Protein AF-0000000080796028 (afdb_homodimer)

pLDDT: mean 97.35, std 2.96, range [77.31, 98.94]

Structure (mmCIF, N/CA/C/O backbone):
data_AF-0000000080796028-model_v1
#
loop_
_entity.id
_entity.type
_entity.pdbx_description
1 polymer 'Acetyl-CoA hydrolase'
#
loop_
_atom_site.group_PDB
_atom_site.id
_atom_site.type_symbol
_atom_site.label_atom_id
_atom_site.label_alt_id
_atom_site.label_comp_id
_atom_site.label_asym_id
_atom_site.label_entity_id
_atom_site.label_seq_id
_atom_site.pdbx_PDB_ins_code
_atom_site.Cartn_x
_atom_site.Cartn_y
_atom_site.Cartn_z
_atom_site.occupancy
_atom_site.B_iso_or_equiv
_atom_site.auth_seq_id
_atom_site.auth_comp_id
_atom_site.auth_asym_id
_atom_site.auth_atom_id
_atom_site.pdbx_PDB_model_num
ATOM 1 N N . MET A 1 1 ? -10.367 47.438 -5.82 1 89.56 1 MET A N 1
ATOM 2 C CA . MET A 1 1 ? -11.484 46.531 -5.688 1 89.56 1 MET A CA 1
ATOM 3 C C . MET A 1 1 ? -11.172 45.438 -4.672 1 89.56 1 MET A C 1
ATOM 5 O O . MET A 1 1 ? -11.781 45.375 -3.604 1 89.56 1 MET A O 1
ATOM 9 N N . TRP A 1 2 ? -9.977 44.906 -4.699 1 95.62 2 TRP A N 1
ATOM 10 C CA . TRP A 1 2 ? -9.695 43.75 -3.824 1 95.62 2 TRP A CA 1
ATOM 11 C C . TRP A 1 2 ? -9.289 44.25 -2.434 1 95.62 2 TRP A C 1
ATOM 13 O O . TRP A 1 2 ? -9.562 43.562 -1.437 1 95.62 2 TRP A O 1
ATOM 23 N N . LYS A 1 3 ? -8.719 45.438 -2.303 1 96.38 3 LYS A N 1
ATOM 24 C CA . LYS A 1 3 ? -8.352 46 -1.014 1 96.38 3 LYS A CA 1
ATOM 25 C C . LYS A 1 3 ? -9.578 46.219 -0.141 1 96.38 3 LYS A C 1
ATOM 27 O O . LYS A 1 3 ? -9.531 46.031 1.074 1 96.38 3 LYS A O 1
ATOM 32 N N . GLU A 1 4 ? -10.555 46.719 -0.744 1 97.12 4 GLU A N 1
ATOM 33 C CA . GLU A 1 4 ? -11.797 46.938 -0.008 1 97.12 4 GLU A CA 1
ATOM 34 C C . GLU A 1 4 ? -12.383 45.625 0.502 1 97.12 4 GLU A C 1
ATOM 36 O O . GLU A 1 4 ? -12.859 45.562 1.638 1 97.12 4 GLU A O 1
ATOM 41 N N . LYS A 1 5 ? -12.406 44.688 -0.349 1 97.81 5 LYS A N 1
ATOM 42 C CA . LYS A 1 5 ? -12.875 43.375 0.064 1 97.81 5 LYS A CA 1
ATOM 43 C C . LYS A 1 5 ? -12.031 42.844 1.217 1 97.81 5 LYS A C 1
ATOM 45 O O . LYS A 1 5 ? -1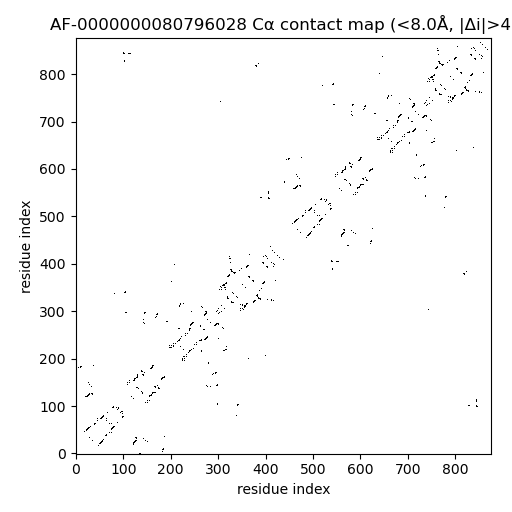2.57 42.219 2.145 1 97.81 5 LYS A O 1
ATOM 50 N N . TYR A 1 6 ? -10.758 42.969 1.102 1 98.38 6 TYR A N 1
ATOM 51 C CA . TYR A 1 6 ? -9.844 42.594 2.174 1 98.38 6 TYR A CA 1
ATOM 52 C C . TYR A 1 6 ? -10.242 43.25 3.49 1 98.38 6 TYR A C 1
ATOM 54 O O . TYR A 1 6 ? -10.344 42.562 4.52 1 98.38 6 TYR A O 1
ATOM 62 N N . LYS A 1 7 ? -10.477 44.531 3.482 1 98.06 7 LYS A N 1
ATOM 63 C CA . LYS A 1 7 ? -10.836 45.312 4.676 1 98.06 7 LYS A CA 1
ATOM 64 C C . LYS A 1 7 ? -12.156 44.812 5.262 1 98.06 7 LYS A C 1
ATOM 66 O O . LYS A 1 7 ? -12.312 44.75 6.484 1 98.06 7 LYS A O 1
ATOM 71 N N . GLN A 1 8 ? -13.008 44.5 4.426 1 98.25 8 GLN A N 1
ATOM 72 C CA . GLN A 1 8 ? -14.32 44.031 4.855 1 98.25 8 GLN A CA 1
ATOM 73 C C . GLN A 1 8 ? -14.219 42.688 5.582 1 98.25 8 GLN A C 1
ATOM 75 O O . GLN A 1 8 ? -15.016 42.406 6.473 1 98.25 8 GLN A O 1
ATOM 80 N N . LYS A 1 9 ? -13.289 41.906 5.203 1 98.56 9 LYS A N 1
ATOM 81 C CA . LYS A 1 9 ? -13.156 40.562 5.734 1 98.56 9 LYS A CA 1
ATOM 82 C C . LYS A 1 9 ? -12.148 40.531 6.875 1 98.56 9 LYS A C 1
ATOM 84 O O . LYS A 1 9 ? -12 39.5 7.543 1 98.56 9 LYS A O 1
ATOM 89 N N . LEU A 1 10 ? -11.422 41.625 7.09 1 98.75 10 LEU A N 1
ATOM 90 C CA . LEU A 1 10 ? -10.367 41.719 8.094 1 98.75 10 LEU A CA 1
ATOM 91 C C . LEU A 1 10 ? -10.953 41.812 9.492 1 98.75 10 LEU A C 1
ATOM 93 O O . LEU A 1 10 ? -11.875 42.594 9.734 1 98.75 10 LEU A O 1
ATOM 97 N N . MET A 1 11 ? -10.508 40.969 10.383 1 98.06 11 MET A N 1
ATOM 98 C CA . MET A 1 11 ? -10.852 41.062 11.797 1 98.06 11 MET A CA 1
ATOM 99 C C . MET A 1 11 ? -9.695 40.594 12.672 1 98.06 11 MET A C 1
ATOM 101 O O . MET A 1 11 ? -8.711 40.031 12.164 1 98.06 11 MET A O 1
ATOM 105 N N . SER A 1 12 ? -9.797 40.812 14.031 1 98.62 12 SER A N 1
ATOM 106 C CA . SER A 1 12 ? -8.773 40.344 14.961 1 98.62 12 SER A CA 1
ATOM 107 C C . SER A 1 12 ? -8.828 38.844 15.109 1 98.62 12 SER A C 1
ATOM 109 O O . SER A 1 12 ? -9.867 38.219 14.875 1 98.62 12 SER A O 1
ATOM 111 N N . ILE A 1 13 ? -7.75 38.25 15.492 1 98.69 13 ILE A N 1
ATOM 112 C CA . ILE A 1 13 ? -7.691 36.812 15.734 1 98.69 13 ILE A CA 1
ATOM 113 C C . ILE A 1 13 ? -8.703 36.438 16.812 1 98.69 13 ILE A C 1
ATOM 115 O O . ILE A 1 13 ? -9.406 35.438 16.672 1 98.69 13 ILE A O 1
ATOM 119 N N . ASP A 1 14 ? -8.812 37.25 17.875 1 98.62 14 ASP A N 1
ATOM 120 C CA . ASP A 1 14 ? -9.75 37 18.969 1 98.62 14 ASP A CA 1
ATOM 121 C C . ASP A 1 14 ? -11.188 36.969 18.453 1 98.62 14 ASP A C 1
ATOM 123 O O . ASP A 1 14 ? -11.945 36.062 18.766 1 98.62 14 ASP A O 1
ATOM 127 N N . ASP A 1 15 ? -11.492 37.969 17.641 1 98.69 15 ASP A N 1
ATOM 128 C CA . ASP A 1 15 ? -12.844 38.031 17.109 1 98.69 15 ASP A CA 1
ATOM 129 C C . ASP A 1 15 ? -13.125 36.844 16.172 1 98.69 15 ASP A C 1
ATOM 131 O O . ASP A 1 15 ? -14.227 36.281 16.172 1 98.69 15 ASP A O 1
ATOM 135 N N . ALA A 1 16 ? -12.164 36.531 15.359 1 98.81 16 ALA A N 1
ATOM 136 C CA . ALA A 1 16 ? -12.312 35.406 14.453 1 98.81 16 ALA A CA 1
ATOM 137 C C . ALA A 1 16 ? -12.578 34.125 15.227 1 98.81 16 ALA A C 1
ATOM 139 O O . ALA A 1 16 ? -13.43 33.312 14.836 1 98.81 16 ALA A O 1
ATOM 140 N N . ILE A 1 17 ? -11.836 33.875 16.312 1 98.88 17 ILE A N 1
ATOM 141 C CA . ILE A 1 17 ? -12.008 32.688 17.141 1 98.88 17 ILE A CA 1
ATOM 142 C C . ILE A 1 17 ? -13.398 32.688 17.766 1 98.88 17 ILE A C 1
ATOM 144 O O . ILE A 1 17 ? -14.102 31.672 17.75 1 98.88 17 ILE A O 1
ATOM 148 N N . LEU A 1 18 ? -13.82 33.812 18.312 1 98.62 18 LEU A N 1
ATOM 149 C CA . LEU A 1 18 ? -15.102 33.938 19 1 98.62 18 LEU A CA 1
ATOM 150 C C . LEU A 1 18 ? -16.266 33.75 18.016 1 98.62 18 LEU A C 1
ATOM 152 O O . LEU A 1 18 ? -17.375 33.438 18.438 1 98.62 18 LEU A O 1
ATOM 156 N N . ASN A 1 19 ? -16.016 33.969 16.719 1 98.38 19 ASN A N 1
ATOM 157 C CA . ASN A 1 19 ? -17.047 33.812 15.703 1 98.38 19 ASN A CA 1
ATOM 158 C C . ASN A 1 19 ? -17.188 32.344 15.273 1 98.38 19 ASN A C 1
ATOM 160 O O . ASN A 1 19 ? -18.125 31.984 14.547 1 98.38 19 ASN A O 1
ATOM 164 N N . LEU A 1 20 ? -16.281 31.469 15.672 1 98.69 20 LEU A N 1
ATOM 165 C CA . LEU A 1 20 ? -16.406 30.062 15.352 1 98.69 20 LEU A CA 1
ATOM 166 C C . LEU A 1 20 ? -17.578 29.438 16.094 1 98.69 20 LEU A C 1
ATOM 168 O O . LEU A 1 20 ? -17.938 29.875 17.188 1 98.69 20 LEU A O 1
ATOM 172 N N . PRO A 1 21 ? -18.125 28.375 15.5 1 98.44 21 PRO A N 1
ATOM 173 C CA . PRO A 1 21 ? -19.172 27.641 16.203 1 98.44 21 PRO A CA 1
ATOM 174 C C . PRO A 1 21 ? -18.672 27 17.5 1 98.44 21 PRO A C 1
ATOM 176 O O . PRO A 1 21 ? -17.484 26.734 17.641 1 98.44 21 PRO A O 1
ATOM 179 N N . LYS A 1 22 ? -19.594 26.734 18.453 1 98.5 22 LYS A N 1
ATOM 180 C CA . LYS A 1 22 ? -19.266 26.156 19.75 1 98.5 22 LYS A CA 1
ATOM 181 C C . LYS A 1 22 ? -18.703 24.75 19.594 1 98.5 22 LYS A C 1
ATOM 183 O O . LYS A 1 22 ? -17.922 24.297 20.438 1 98.5 22 LYS A O 1
ATOM 188 N N . ARG A 1 23 ? -19.156 24.031 18.609 1 98.38 23 ARG A N 1
ATOM 189 C CA . ARG A 1 23 ? -18.594 22.75 18.172 1 98.38 23 ARG A CA 1
ATOM 190 C C . ARG A 1 23 ? -18.016 22.859 16.766 1 98.38 23 ARG A C 1
ATOM 192 O O . ARG A 1 23 ? -18.719 23.188 15.82 1 98.38 23 ARG A O 1
ATOM 199 N N . VAL A 1 24 ? -16.734 22.609 16.656 1 98.75 24 VAL A N 1
ATOM 200 C CA . VAL A 1 24 ? -16.109 22.891 15.367 1 98.75 24 VAL A CA 1
ATOM 201 C C . VAL A 1 24 ? -14.828 22.078 15.219 1 98.75 24 VAL A C 1
ATOM 203 O O . VAL A 1 24 ? -14.195 21.734 16.219 1 98.75 24 VAL A O 1
ATOM 206 N N . SER A 1 25 ? -14.539 21.625 14.031 1 98.88 25 SER A N 1
ATOM 207 C CA . SER A 1 25 ? -13.242 21.078 13.641 1 98.88 25 SER A CA 1
ATOM 208 C C . SER A 1 25 ? -12.438 22.094 12.836 1 98.88 25 SER A C 1
ATOM 210 O O . SER A 1 25 ? -12.906 22.594 11.805 1 98.88 25 SER A O 1
ATOM 212 N N . VAL A 1 26 ? -11.234 22.406 13.273 1 98.94 26 VAL A N 1
ATOM 213 C CA . VAL A 1 26 ? -10.391 23.391 12.609 1 98.94 26 VAL A CA 1
ATOM 214 C C . VAL A 1 26 ? -9.102 22.734 12.125 1 98.94 26 VAL A C 1
ATOM 216 O O . VAL A 1 26 ? -8.32 22.219 12.93 1 98.94 26 VAL A O 1
ATOM 219 N N . VAL A 1 27 ? -8.883 22.703 10.828 1 98.94 27 VAL A N 1
ATOM 220 C CA . VAL A 1 27 ? -7.613 22.25 10.266 1 98.94 27 VAL A CA 1
ATOM 221 C C . VAL A 1 27 ? -6.711 23.453 9.992 1 98.94 27 VAL A C 1
ATOM 223 O O . VAL A 1 27 ? -7.145 24.453 9.414 1 98.94 27 VAL A O 1
ATOM 226 N N . VAL A 1 28 ? -5.504 23.375 10.438 1 98.88 28 VAL A N 1
ATOM 227 C CA . VAL A 1 28 ? -4.574 24.469 10.195 1 98.88 28 VAL A CA 1
ATOM 228 C C . VAL A 1 28 ? -3.525 24.047 9.172 1 98.88 28 VAL A C 1
ATOM 230 O O . VAL A 1 28 ? -3.338 22.859 8.922 1 98.88 28 VAL A O 1
ATOM 233 N N . SER A 1 29 ? -2.826 24.984 8.539 1 98.69 29 SER A N 1
ATOM 234 C CA . SER A 1 29 ? -1.677 24.672 7.703 1 98.69 29 SER A CA 1
ATOM 235 C C . SER A 1 29 ? -0.636 23.859 8.477 1 98.69 29 SER A C 1
ATOM 237 O O . SER A 1 29 ? -0.611 23.891 9.703 1 98.69 29 SER A O 1
ATOM 239 N N . MET A 1 30 ? 0.191 23.156 7.789 1 97.69 30 MET A N 1
ATOM 240 C CA . MET A 1 30 ? 1.017 22.188 8.492 1 97.69 30 MET A CA 1
ATOM 241 C C . MET A 1 30 ? 2.42 22.734 8.734 1 97.69 30 MET A C 1
ATOM 243 O O . MET A 1 30 ? 2.85 23.672 8.055 1 97.69 30 MET A O 1
ATOM 247 N N . ALA A 1 31 ? 3.141 22.078 9.625 1 97.19 31 ALA A N 1
ATOM 248 C CA . ALA A 1 31 ? 4.57 22.234 9.891 1 97.19 31 ALA A CA 1
ATOM 249 C C . ALA A 1 31 ? 4.941 23.703 10.062 1 97.19 31 ALA A C 1
ATOM 251 O O . ALA A 1 31 ? 4.344 24.406 10.883 1 97.19 31 ALA A O 1
ATOM 252 N N . ALA A 1 32 ? 5.922 24.203 9.312 1 97.19 32 ALA A N 1
ATOM 253 C CA . ALA A 1 32 ? 6.43 25.562 9.5 1 97.19 32 ALA A CA 1
ATOM 254 C C . ALA A 1 32 ? 5.395 26.609 9.07 1 97.19 32 ALA A C 1
ATOM 256 O O . ALA A 1 32 ? 5.508 27.781 9.422 1 97.19 32 ALA A O 1
ATOM 257 N N . ALA A 1 33 ? 4.367 26.188 8.375 1 98.31 33 ALA A N 1
ATOM 258 C CA . ALA A 1 33 ? 3.322 27.094 7.922 1 98.31 33 ALA A CA 1
ATOM 259 C C . ALA A 1 33 ? 2.148 27.109 8.898 1 98.31 33 ALA A C 1
ATOM 261 O O . ALA A 1 33 ? 1.139 27.781 8.656 1 98.31 33 ALA A O 1
ATOM 262 N N . GLU A 1 34 ? 2.209 26.375 10.008 1 98.31 34 GLU A N 1
ATOM 263 C CA . GLU A 1 34 ? 1.065 26.266 10.914 1 98.31 34 GLU A CA 1
ATOM 264 C C . GLU A 1 34 ? 0.61 27.641 11.398 1 98.31 34 GLU A C 1
ATOM 266 O O . GLU A 1 34 ? 1.434 28.531 11.633 1 98.31 34 GLU A O 1
ATOM 271 N N . ALA A 1 35 ? -0.654 27.844 11.555 1 98.5 35 ALA A N 1
ATOM 272 C CA . ALA A 1 35 ? -1.252 29.125 11.914 1 98.5 35 ALA A CA 1
ATOM 273 C C . ALA A 1 35 ? -0.96 29.484 13.375 1 98.5 35 ALA A C 1
ATOM 275 O O . ALA A 1 35 ? -1.839 29.375 14.227 1 98.5 35 ALA A O 1
ATOM 276 N N . GLN A 1 36 ? 0.18 30.047 13.594 1 98.56 36 GLN A N 1
ATOM 277 C CA . GLN A 1 36 ? 0.67 30.266 14.945 1 98.56 36 GLN A CA 1
ATOM 278 C C . GLN A 1 36 ? -0.201 31.266 15.695 1 98.56 36 GLN A C 1
ATOM 280 O O . GLN A 1 36 ? -0.373 31.156 16.906 1 98.56 36 GLN A O 1
ATOM 285 N N . GLY A 1 37 ? -0.706 32.312 14.992 1 98.56 37 GLY A N 1
ATOM 286 C CA . GLY A 1 37 ? -1.609 33.25 15.633 1 98.56 37 GLY A CA 1
ATOM 287 C C . GLY A 1 37 ? -2.812 32.562 16.266 1 98.56 37 GLY A C 1
ATOM 288 O O . GLY A 1 37 ? -3.123 32.812 17.438 1 98.56 37 GLY A O 1
ATOM 289 N N . PHE A 1 38 ? -3.475 31.734 15.562 1 98.81 38 PHE A N 1
ATOM 290 C CA . PHE A 1 38 ? -4.605 30.953 16.062 1 98.81 38 PHE A CA 1
ATOM 291 C C . PHE A 1 38 ? -4.168 30.016 17.172 1 98.81 38 PHE A C 1
ATOM 293 O O . PHE A 1 38 ? -4.754 30.016 18.25 1 98.81 38 PHE A O 1
ATOM 300 N N . LEU A 1 39 ? -3.113 29.188 16.891 1 98.81 39 LEU A N 1
ATOM 301 C CA . LEU A 1 39 ? -2.701 28.109 17.781 1 98.81 39 LEU A CA 1
ATOM 302 C C . LEU A 1 39 ? -2.23 28.656 19.125 1 98.81 39 LEU A C 1
ATOM 304 O O . LEU A 1 39 ? -2.42 28.031 20.172 1 98.81 39 LEU A O 1
ATOM 308 N N . LYS A 1 40 ? -1.689 29.891 19.156 1 98.38 40 LYS A N 1
ATOM 309 C CA . LYS A 1 40 ? -1.205 30.516 20.391 1 98.38 40 LYS A CA 1
ATOM 310 C C . LYS A 1 40 ? -2.352 31.141 21.172 1 98.38 40 LYS A C 1
ATOM 312 O O . LYS A 1 40 ? -2.219 31.406 22.375 1 98.38 40 LYS A O 1
ATOM 317 N N . SER A 1 41 ? -3.439 31.359 20.516 1 98.56 41 SER A N 1
ATOM 318 C CA . SER A 1 41 ? -4.473 32.188 21.125 1 98.56 41 SER A CA 1
ATOM 319 C C . SER A 1 41 ? -5.664 31.344 21.562 1 98.56 41 SER A C 1
ATOM 321 O O . SER A 1 41 ? -6.414 31.734 22.469 1 98.56 41 SER A O 1
ATOM 323 N N . ILE A 1 42 ? -5.875 30.219 20.953 1 98.69 42 ILE A N 1
ATOM 324 C CA . ILE A 1 42 ? -7.152 29.516 21.031 1 98.69 42 ILE A CA 1
ATOM 325 C C . ILE A 1 42 ? -7.414 29.078 22.469 1 98.69 42 ILE A C 1
ATOM 327 O O . ILE A 1 42 ? -8.57 29 22.906 1 98.69 42 ILE A O 1
ATOM 331 N N . HIS A 1 43 ? -6.359 28.797 23.266 1 98.5 43 HIS A N 1
ATOM 332 C CA . HIS A 1 43 ? -6.535 28.328 24.625 1 98.5 43 HIS A CA 1
ATOM 333 C C . HIS A 1 43 ? -7.258 29.359 25.484 1 98.5 43 HIS A C 1
ATOM 335 O O . HIS A 1 43 ? -7.945 29 26.438 1 98.5 43 HIS A O 1
ATOM 341 N N . LYS A 1 44 ? -7.164 30.625 25.125 1 98.31 44 LYS A N 1
ATOM 342 C CA . LYS A 1 44 ? -7.766 31.719 25.891 1 98.31 44 LYS A CA 1
ATOM 343 C C . LYS A 1 44 ? -9.289 31.672 25.797 1 98.31 44 LYS A C 1
ATOM 345 O O . LYS A 1 44 ? -9.977 32.312 26.578 1 98.31 44 LYS A O 1
ATOM 350 N N . PHE A 1 45 ? -9.797 30.922 24.922 1 98.56 45 PHE A N 1
ATOM 351 C CA . PHE A 1 45 ? -11.227 30.984 24.656 1 98.56 45 PHE A CA 1
ATOM 352 C C . PHE A 1 45 ? -11.891 29.656 24.953 1 98.56 45 PHE A C 1
ATOM 354 O O . PHE A 1 45 ? -12.859 29.266 24.297 1 98.56 45 PHE A O 1
ATOM 361 N N . LYS A 1 46 ? -11.344 28.906 25.859 1 98.25 46 LYS A N 1
ATOM 362 C CA . LYS A 1 46 ? -11.883 27.625 26.266 1 98.25 46 LYS A CA 1
ATOM 363 C C . LYS A 1 46 ? -13.375 27.719 26.547 1 98.25 46 LYS A C 1
ATOM 365 O O . LYS A 1 46 ? -14.148 26.828 26.156 1 98.25 46 LYS A O 1
ATOM 370 N N . ASP A 1 47 ? -13.82 28.797 27.172 1 98.12 47 ASP A N 1
ATOM 371 C CA . ASP A 1 47 ? -15.203 28.922 27.625 1 98.12 47 ASP A CA 1
ATOM 372 C C . ASP A 1 47 ? -16.141 29.172 26.453 1 98.12 47 ASP A C 1
ATOM 374 O O . ASP A 1 47 ? -17.359 29.016 26.594 1 98.12 47 ASP A O 1
ATOM 378 N N . HIS A 1 48 ? -15.633 29.531 25.359 1 98.44 48 HIS A N 1
ATOM 379 C CA . HIS A 1 48 ? -16.453 29.734 24.172 1 98.44 48 HIS A CA 1
ATOM 380 C C . HIS A 1 48 ? -16.906 28.406 23.562 1 98.44 48 HIS A C 1
ATOM 382 O O . HIS A 1 48 ? -18 28.328 23 1 98.44 48 HIS A O 1
ATOM 388 N N . PHE A 1 49 ? -16.109 27.422 23.719 1 98.62 49 PHE A N 1
ATOM 389 C CA . PHE A 1 49 ? -16.328 26.172 22.969 1 98.62 49 PHE A CA 1
ATOM 390 C C . PHE A 1 49 ? -16.969 25.125 23.859 1 98.62 49 PHE A C 1
ATOM 392 O O . PHE A 1 49 ? -16.625 25 25.047 1 98.62 49 PHE A O 1
ATOM 399 N N . GLU A 1 50 ? -17.938 24.438 23.359 1 98.38 50 GLU A N 1
ATOM 400 C CA . GLU A 1 50 ? -18.359 23.172 23.938 1 98.38 50 GLU A CA 1
ATOM 401 C C . GLU A 1 50 ? -17.344 22.062 23.625 1 98.38 50 GLU A C 1
ATOM 403 O O . GLU A 1 50 ? -17 21.266 24.484 1 98.38 50 GLU A O 1
ATOM 408 N N . LYS A 1 51 ? -16.891 22.062 22.375 1 98.06 51 LYS A N 1
ATOM 409 C CA . LYS A 1 51 ? -15.859 21.141 21.906 1 98.06 51 LYS A CA 1
ATOM 410 C C . LYS A 1 51 ? -15.164 21.703 20.656 1 98.06 51 LYS A C 1
ATOM 412 O O . LYS A 1 51 ? -15.82 22.172 19.734 1 98.06 51 LYS A O 1
ATOM 417 N N . ILE A 1 52 ? -13.906 21.672 20.641 1 98.75 52 ILE A N 1
ATOM 418 C CA . ILE A 1 52 ? -13.148 22.094 19.469 1 98.75 52 ILE A CA 1
ATOM 419 C C . ILE A 1 52 ? -12.078 21.047 19.156 1 98.75 52 ILE A C 1
ATOM 421 O O . ILE A 1 52 ? -11.312 20.656 20.031 1 98.75 52 ILE A O 1
ATOM 425 N N . LYS A 1 53 ? -12.164 20.594 18.031 1 98.62 53 LYS A N 1
ATOM 426 C CA . LYS A 1 53 ? -11.148 19.688 17.484 1 98.62 53 LYS A CA 1
ATOM 427 C C . LYS A 1 53 ? -10.203 20.438 16.547 1 98.62 53 LYS A C 1
ATOM 429 O O . LYS A 1 53 ? -10.625 20.969 15.516 1 98.62 53 LYS A O 1
ATOM 434 N N . VAL A 1 54 ? -8.945 20.406 16.891 1 98.94 54 VAL A N 1
ATOM 435 C CA . VAL A 1 54 ? -7.914 21 16.047 1 98.94 54 VAL A CA 1
ATOM 436 C C . VAL A 1 54 ? -7.137 19.891 15.328 1 98.94 54 VAL A C 1
ATOM 438 O O . VAL A 1 54 ? -6.734 18.906 15.953 1 98.94 54 VAL A O 1
ATOM 441 N N . ILE A 1 55 ? -6.98 20 14.039 1 98.88 55 ILE A N 1
ATOM 442 C CA . ILE A 1 55 ? -6.273 19.016 13.227 1 98.88 55 ILE A CA 1
ATOM 443 C C . ILE A 1 55 ? -4.988 19.641 12.68 1 98.88 55 ILE A C 1
ATOM 445 O O . ILE A 1 55 ? -5.016 20.703 12.055 1 98.88 55 ILE A O 1
ATOM 449 N N . THR A 1 56 ? -3.9 19.016 12.977 1 98.69 56 THR A N 1
ATOM 450 C CA . THR A 1 56 ? -2.586 19.516 12.602 1 98.69 56 THR A CA 1
ATOM 451 C C . THR A 1 56 ? -1.735 18.406 11.984 1 98.69 56 THR A C 1
ATOM 453 O O . THR A 1 56 ? -2.186 17.266 11.867 1 98.69 56 THR A O 1
ATOM 456 N N . CYS A 1 57 ? -0.563 18.75 11.516 1 98.5 57 CYS A N 1
ATOM 457 C CA . CYS A 1 57 ? 0.442 17.844 10.984 1 98.5 57 CYS A CA 1
ATOM 458 C C . CYS A 1 57 ? 1.849 18.359 11.242 1 98.5 57 CYS A C 1
ATOM 460 O O . CYS A 1 57 ? 2.219 19.438 10.75 1 98.5 57 CYS A O 1
ATOM 462 N N . LEU A 1 58 ? 2.631 17.641 12.062 1 97.5 58 LEU A N 1
ATOM 463 C CA . LEU A 1 58 ? 4.023 18 12.32 1 97.5 58 LEU A CA 1
ATOM 464 C C . LEU A 1 58 ? 4.121 19.375 12.961 1 97.5 58 LEU A C 1
ATOM 466 O O . LEU A 1 58 ? 4.742 20.281 12.414 1 97.5 58 LEU A O 1
ATOM 470 N N . ASP A 1 59 ? 3.611 19.453 14.164 1 97.69 59 ASP A N 1
ATOM 471 C CA . ASP A 1 59 ? 3.58 20.719 14.898 1 97.69 59 ASP A CA 1
ATOM 472 C C . ASP A 1 59 ? 4.992 21.188 15.242 1 97.69 59 ASP A C 1
ATOM 474 O O . ASP A 1 59 ? 5.82 20.406 15.703 1 97.69 59 ASP A O 1
ATOM 478 N N . THR A 1 60 ? 5.223 22.453 15.039 1 96.5 60 THR A N 1
ATOM 479 C CA . THR A 1 60 ? 6.531 23.016 15.344 1 96.5 60 THR A CA 1
ATOM 480 C C . THR A 1 60 ? 6.508 23.75 16.672 1 96.5 60 THR A C 1
ATOM 482 O O . THR A 1 60 ? 7.531 23.859 17.359 1 96.5 60 THR A O 1
ATOM 485 N N . GLY A 1 61 ? 5.395 24.25 17.047 1 96.88 61 GLY A N 1
ATOM 486 C CA . GLY A 1 61 ? 5.301 25.047 18.25 1 96.88 61 GLY A CA 1
ATOM 487 C C . GLY A 1 61 ? 4.754 24.281 19.438 1 96.88 61 GLY A C 1
ATOM 488 O O . GLY A 1 61 ? 4.137 23.219 19.266 1 96.88 61 GLY A O 1
ATOM 489 N N . TYR A 1 62 ? 5.141 24.797 20.625 1 97.94 62 TYR A N 1
ATOM 490 C CA . TYR A 1 62 ? 4.562 24.328 21.891 1 97.94 62 TYR A CA 1
ATOM 491 C C . TYR A 1 62 ? 3.361 25.188 22.281 1 97.94 62 TYR A C 1
ATOM 493 O O . TYR A 1 62 ? 3.512 26.344 22.656 1 97.94 62 TYR A O 1
ATOM 501 N N . TYR A 1 63 ? 2.152 24.656 22.203 1 98.5 63 TYR A N 1
ATOM 502 C CA . TYR A 1 63 ? 0.947 25.453 22.391 1 98.5 63 TYR A CA 1
ATOM 503 C C . TYR A 1 63 ? 0.193 25.016 23.641 1 98.5 63 TYR A C 1
ATOM 505 O O . TYR A 1 63 ? 0.078 23.812 23.906 1 98.5 63 TYR A O 1
ATOM 513 N N . GLU A 1 64 ? -0.371 25.906 24.312 1 98.19 64 GLU A N 1
ATOM 514 C CA . GLU A 1 64 ? -0.976 25.703 25.625 1 98.19 64 GLU A CA 1
ATOM 515 C C . GLU A 1 64 ? -2.168 24.766 25.531 1 98.19 64 GLU A C 1
ATOM 517 O O . GLU A 1 64 ? -2.367 23.922 26.422 1 98.19 64 GLU A O 1
ATOM 522 N N . PHE A 1 65 ? -2.953 24.797 24.484 1 98.25 65 PHE A N 1
ATOM 523 C CA . PHE A 1 65 ? -4.234 24.109 24.438 1 98.25 65 PHE A CA 1
ATOM 524 C C . PHE A 1 65 ? -4.035 22.594 24.453 1 98.25 65 PHE A C 1
ATOM 526 O O . PHE A 1 65 ? -4.934 21.844 24.859 1 98.25 65 PHE A O 1
ATOM 533 N N . PHE A 1 66 ? -2.801 22.109 24.047 1 98.56 66 PHE A N 1
ATOM 534 C CA . PHE A 1 66 ? -2.633 20.672 24.094 1 98.56 66 PHE A CA 1
ATOM 535 C C . PHE A 1 66 ? -1.477 20.281 25 1 98.56 66 PHE A C 1
ATOM 537 O O . PHE A 1 66 ? -1.038 19.125 25 1 98.56 66 PHE A O 1
ATOM 544 N N . LEU A 1 67 ? -0.877 21.25 25.734 1 98.31 67 LEU A N 1
ATOM 545 C CA . LEU A 1 67 ? 0.216 20.953 26.656 1 98.31 67 LEU A CA 1
ATOM 546 C C . LEU A 1 67 ? -0.226 21.156 28.094 1 98.31 67 LEU A C 1
ATOM 548 O O . LEU A 1 67 ? 0.56 20.938 29.031 1 98.31 67 LEU A O 1
ATOM 552 N N . ASN A 1 68 ? -1.459 21.578 28.297 1 98.06 68 ASN A N 1
ATOM 553 C CA . ASN A 1 68 ? -2.004 21.797 29.625 1 98.06 68 ASN A CA 1
ATOM 554 C C . ASN A 1 68 ? -3.246 20.953 29.891 1 98.06 68 ASN A C 1
ATOM 556 O O . ASN A 1 68 ? -4.203 21 29.109 1 98.06 68 ASN A O 1
ATOM 560 N N . LYS A 1 69 ? -3.285 20.25 30.969 1 97.31 69 LYS A N 1
ATOM 561 C CA . LYS A 1 69 ? -4.34 19.297 31.344 1 97.31 69 LYS A CA 1
ATOM 562 C C . LYS A 1 69 ? -5.684 20.016 31.484 1 97.31 69 LYS A C 1
ATOM 564 O O . LYS A 1 69 ? -6.734 19.391 31.312 1 97.31 69 LYS A O 1
ATOM 569 N N . GLU A 1 70 ? -5.648 21.25 31.812 1 97.25 70 GLU A N 1
ATOM 570 C CA . GLU A 1 70 ? -6.867 22.016 32.031 1 97.25 70 GLU A CA 1
ATOM 571 C C . GLU A 1 70 ? -7.754 22.031 30.797 1 97.25 70 GLU A C 1
ATOM 573 O O . GLU A 1 70 ? -8.953 22.281 30.891 1 97.25 70 GLU A O 1
ATOM 578 N N . TYR A 1 71 ? -7.18 21.734 29.672 1 98.06 71 TYR A N 1
ATOM 579 C CA . TYR A 1 71 ? -7.926 21.891 28.438 1 98.06 71 TYR A CA 1
ATOM 580 C C . TYR A 1 71 ? -8.5 20.562 27.969 1 98.06 71 TYR A C 1
ATOM 582 O O . TYR A 1 71 ? -9.234 20.516 26.984 1 98.06 71 TYR A O 1
ATOM 590 N N . GLU A 1 72 ? -8.188 19.484 28.656 1 96.81 72 GLU A N 1
ATOM 591 C CA . GLU A 1 72 ? -8.812 18.188 28.375 1 96.81 72 GLU A CA 1
ATOM 592 C C . GLU A 1 72 ? -10.336 18.281 28.438 1 96.81 72 GLU A C 1
ATOM 594 O O . GLU A 1 72 ? -10.883 18.984 29.297 1 96.81 72 GLU A O 1
ATOM 599 N N . GLY A 1 73 ? -11 17.594 27.578 1 95.75 73 GLY A N 1
ATOM 600 C CA . GLY A 1 73 ? -12.453 17.594 27.562 1 95.75 73 GLY A CA 1
ATOM 601 C C . GLY A 1 73 ? -13.055 18.578 26.578 1 95.75 73 GLY A C 1
ATOM 602 O O . GLY A 1 73 ? -14.047 18.266 25.922 1 95.75 73 GLY A O 1
ATOM 603 N N . THR A 1 74 ? -12.461 19.75 26.484 1 97.94 74 THR A N 1
ATOM 604 C CA . THR A 1 74 ? -12.953 20.766 25.562 1 97.94 74 THR A CA 1
ATOM 605 C C . THR A 1 74 ? -12.172 20.734 24.25 1 97.94 74 THR A C 1
ATOM 607 O O . THR A 1 74 ? -12.75 20.859 23.172 1 97.94 74 THR A O 1
ATOM 610 N N . PHE A 1 75 ? -10.867 20.625 24.375 1 98.44 75 PHE A N 1
ATOM 611 C CA . PHE A 1 75 ? -9.992 20.625 23.219 1 98.44 75 PHE A CA 1
ATOM 612 C C . PHE A 1 75 ? -9.586 19.203 22.859 1 98.44 75 PHE A C 1
ATOM 614 O O . PHE A 1 75 ? -9.336 18.375 23.734 1 98.44 75 PHE A O 1
ATOM 621 N N . GLU A 1 76 ? -9.547 18.953 21.609 1 98.06 76 GLU A N 1
ATOM 622 C CA . GLU A 1 76 ? -8.898 17.781 21.031 1 98.06 76 GLU A CA 1
ATOM 623 C C . GLU A 1 76 ? -7.887 18.172 19.953 1 98.06 76 GLU A C 1
ATOM 625 O O . GLU A 1 76 ? -8.102 19.141 19.219 1 98.06 76 GLU A O 1
ATOM 630 N N . LEU A 1 77 ? -6.828 17.469 19.984 1 98.75 77 LEU A N 1
ATOM 631 C CA . LEU A 1 77 ? -5.859 17.609 18.906 1 98.75 77 LEU A CA 1
ATOM 632 C C . LEU A 1 77 ? -5.727 16.297 18.125 1 98.75 77 LEU A C 1
ATOM 634 O O . LEU A 1 77 ? -5.312 15.281 18.672 1 98.75 77 LEU A O 1
ATOM 638 N N . HIS A 1 78 ? -6.152 16.266 16.891 1 98.69 78 HIS A N 1
ATOM 639 C CA . HIS A 1 78 ? -5.867 15.188 15.953 1 98.69 78 HIS A CA 1
ATOM 640 C C . HIS A 1 78 ? -4.703 15.555 15.039 1 98.69 78 HIS A C 1
ATOM 642 O O . HIS A 1 78 ? -4.668 16.656 14.477 1 98.69 78 HIS A O 1
ATOM 648 N N . THR A 1 79 ? -3.721 14.648 14.922 1 98.75 79 THR A N 1
ATOM 649 C CA . THR A 1 79 ? -2.57 15 14.094 1 98.75 79 THR A CA 1
ATOM 650 C C . THR A 1 79 ? -2.178 13.844 13.188 1 98.75 79 THR A C 1
ATOM 652 O O . THR A 1 79 ? -2.271 12.68 13.578 1 98.75 79 THR A O 1
ATOM 655 N N . TRP A 1 80 ? -1.746 14.18 11.922 1 98.69 80 TRP A N 1
ATOM 656 C CA . TRP A 1 80 ? -1.317 13.188 10.945 1 98.69 80 TRP A CA 1
ATOM 657 C C . TRP A 1 80 ? 0.131 12.773 11.188 1 98.69 80 TRP A C 1
ATOM 659 O O . TRP A 1 80 ? 0.594 11.766 10.648 1 98.69 80 TRP A O 1
ATOM 669 N N . PHE A 1 81 ? 0.836 13.539 11.961 1 98.44 81 PHE A N 1
ATOM 670 C CA . PHE A 1 81 ? 2.262 13.297 12.156 1 98.44 81 PHE A CA 1
ATOM 671 C C . PHE A 1 81 ? 2.736 13.875 13.477 1 98.44 81 PHE A C 1
ATOM 673 O O . PHE A 1 81 ? 2.576 15.07 13.734 1 98.44 81 PHE A O 1
ATOM 680 N N . TYR A 1 82 ? 3.359 13.078 14.344 1 98.12 82 TYR A N 1
ATOM 681 C CA . TYR A 1 82 ? 3.861 13.523 15.641 1 98.12 82 TYR A CA 1
ATOM 682 C C . TYR A 1 82 ? 5.16 14.305 15.484 1 98.12 82 TYR A C 1
ATOM 684 O O . TYR A 1 82 ? 5.953 14.031 14.578 1 98.12 82 TYR A O 1
ATOM 692 N N . SER A 1 83 ? 5.309 15.242 16.266 1 97.06 83 SER A N 1
ATOM 693 C CA . SER A 1 83 ? 6.543 15.992 16.469 1 97.06 83 SER A CA 1
ATOM 694 C C . SER A 1 83 ? 6.91 16.062 17.938 1 97.06 83 SER A C 1
ATOM 696 O O . SER A 1 83 ? 6.316 15.375 18.781 1 97.06 83 SER A O 1
ATOM 698 N N . ASP A 1 84 ? 7.957 16.859 18.234 1 96.81 84 ASP A N 1
ATOM 699 C CA . ASP A 1 84 ? 8.453 16.969 19.609 1 96.81 84 ASP A CA 1
ATOM 700 C C . ASP A 1 84 ? 7.363 17.453 20.547 1 96.81 84 ASP A C 1
ATOM 702 O O . ASP A 1 84 ? 7.113 16.844 21.594 1 96.81 84 ASP A O 1
ATOM 706 N N . PRO A 1 85 ? 6.633 18.484 20.281 1 98.12 85 PRO A N 1
ATOM 707 C CA . PRO A 1 85 ? 5.609 18.969 21.203 1 98.12 85 PRO A CA 1
ATOM 708 C C . PRO A 1 85 ? 4.461 17.984 21.391 1 98.12 85 PRO A C 1
ATOM 710 O O . PRO A 1 85 ? 3.93 17.844 22.5 1 98.12 85 PRO A O 1
ATOM 713 N N . THR A 1 86 ? 4.102 17.297 20.344 1 98.25 86 THR A N 1
ATOM 714 C CA . THR A 1 86 ? 2.986 16.359 20.453 1 98.25 86 THR A CA 1
ATOM 715 C C . THR A 1 86 ? 3.406 15.109 21.219 1 98.25 86 THR A C 1
ATOM 717 O O . THR A 1 86 ? 2.609 14.531 21.969 1 98.25 86 THR A O 1
ATOM 720 N N . ARG A 1 87 ? 4.664 14.648 21.031 1 98.06 87 ARG A N 1
ATOM 721 C CA . ARG A 1 87 ? 5.16 13.531 21.828 1 98.06 87 ARG A CA 1
ATOM 722 C C . ARG A 1 87 ? 5.195 13.898 23.312 1 98.06 87 ARG A C 1
ATOM 724 O O . ARG A 1 87 ? 4.883 13.07 24.172 1 98.06 87 ARG A O 1
ATOM 731 N N . LYS A 1 88 ? 5.625 15.125 23.578 1 98 88 LYS A N 1
ATOM 732 C CA . LYS A 1 88 ? 5.602 15.586 24.969 1 98 88 LYS A CA 1
ATOM 733 C C . LYS A 1 88 ? 4.195 15.5 25.547 1 98 88 LYS A C 1
ATOM 735 O O . LYS A 1 88 ? 4 14.969 26.641 1 98 88 LYS A O 1
ATOM 740 N N . SER A 1 89 ? 3.229 16 24.812 1 98 89 SER A N 1
ATOM 741 C CA . SER A 1 89 ? 1.836 16 25.25 1 98 89 SER A CA 1
ATOM 742 C C . SER A 1 89 ? 1.34 14.594 25.531 1 98 89 SER A C 1
ATOM 744 O O . SER A 1 89 ? 0.846 14.305 26.625 1 98 89 SER A O 1
ATOM 746 N N . LYS A 1 90 ? 1.573 13.695 24.594 1 97.25 90 LYS A N 1
ATOM 747 C CA . LYS A 1 90 ? 0.986 12.352 24.625 1 97.25 90 LYS A CA 1
ATOM 748 C C . LYS A 1 90 ? 1.761 11.438 25.562 1 97.25 90 LYS A C 1
ATOM 750 O O . LYS A 1 90 ? 1.164 10.695 26.344 1 97.25 90 LYS A O 1
ATOM 755 N N . HIS A 1 91 ? 3.084 11.461 25.5 1 96.38 91 HIS A N 1
ATOM 756 C CA . HIS A 1 91 ? 3.871 10.406 26.125 1 96.38 91 HIS A CA 1
ATOM 757 C C . HIS A 1 91 ? 4.488 10.898 27.438 1 96.38 91 HIS A C 1
ATOM 759 O O . HIS A 1 91 ? 4.641 10.125 28.375 1 96.38 91 HIS A O 1
ATOM 765 N N . GLU A 1 92 ? 4.902 12.102 27.484 1 96.06 92 GLU A N 1
ATOM 766 C CA . GLU A 1 92 ? 5.523 12.625 28.703 1 96.06 92 GLU A CA 1
ATOM 767 C C . GLU A 1 92 ? 4.473 13.141 29.688 1 96.06 92 GLU A C 1
ATOM 769 O O . GLU A 1 92 ? 4.445 12.727 30.844 1 96.06 92 GLU A O 1
ATOM 774 N N . ASP A 1 93 ? 3.6 13.992 29.172 1 96.38 93 ASP A N 1
ATOM 775 C CA . ASP A 1 93 ? 2.588 14.602 30.031 1 96.38 93 ASP A CA 1
ATOM 776 C C . ASP A 1 93 ? 1.356 13.703 30.141 1 96.38 93 ASP A C 1
ATOM 778 O O . ASP A 1 93 ? 0.514 13.914 31.016 1 96.38 93 ASP A O 1
ATOM 782 N N . LYS A 1 94 ? 1.263 12.703 29.297 1 95.5 94 LYS A N 1
ATOM 783 C CA . LYS A 1 94 ? 0.197 11.703 29.312 1 95.5 94 LYS A CA 1
ATOM 784 C C . LYS A 1 94 ? -1.177 12.367 29.266 1 95.5 94 LYS A C 1
ATOM 786 O O . LYS A 1 94 ? -2.086 11.977 30 1 95.5 94 LYS A O 1
ATOM 791 N N . LEU A 1 95 ? -1.255 13.461 28.516 1 96.5 95 LEU A N 1
ATOM 792 C CA . LEU A 1 95 ? -2.535 14.133 28.328 1 96.5 95 LEU A CA 1
ATOM 793 C C . LEU A 1 95 ? -3.439 13.344 27.391 1 96.5 95 LEU A C 1
ATOM 795 O O . LEU A 1 95 ? -2.957 12.648 26.5 1 96.5 95 LEU A O 1
ATOM 799 N N . LYS A 1 96 ? -4.777 13.461 27.578 1 94.69 96 LYS A N 1
ATOM 800 C CA . LYS A 1 96 ? -5.762 12.75 26.766 1 94.69 96 LYS A CA 1
ATOM 801 C C . LYS A 1 96 ? -6.297 13.641 25.656 1 94.69 96 LYS A C 1
ATOM 803 O O . LYS A 1 96 ? -7.391 13.406 25.141 1 94.69 96 LYS A O 1
ATOM 808 N N . ILE A 1 97 ? -5.5 14.547 25.219 1 96.81 97 ILE A N 1
ATOM 809 C CA . ILE A 1 97 ? -5.941 15.555 24.25 1 96.81 97 ILE A CA 1
ATOM 810 C C . ILE A 1 97 ? -5.559 15.109 22.844 1 96.81 97 ILE A C 1
ATOM 812 O O . ILE A 1 97 ? -6.289 15.375 21.875 1 96.81 97 ILE A O 1
ATOM 816 N N . LEU A 1 98 ? -4.473 14.383 22.703 1 97.69 98 LEU A N 1
ATOM 817 C CA . LEU A 1 98 ? -3.883 14.117 21.391 1 97.69 98 LEU A CA 1
ATOM 818 C C . LEU A 1 98 ? -4.34 12.758 20.859 1 97.69 98 LEU A C 1
ATOM 820 O O . LEU A 1 98 ? -4.383 11.781 21.609 1 97.69 98 LEU A O 1
ATOM 824 N N . ASP A 1 99 ? -4.707 12.695 19.609 1 98.12 99 ASP A N 1
ATOM 825 C CA . ASP A 1 99 ? -5.031 11.469 18.875 1 98.12 99 ASP A CA 1
ATOM 826 C C . ASP A 1 99 ? -4.332 11.438 17.531 1 98.12 99 ASP A C 1
ATOM 828 O O . ASP A 1 99 ? -4.207 12.469 16.859 1 98.12 99 ASP A O 1
ATOM 832 N N . TYR A 1 100 ? -3.867 10.328 17.125 1 98.56 100 TYR A N 1
ATOM 833 C CA . TYR A 1 100 ? -3.145 10.156 15.875 1 98.56 100 TYR A CA 1
ATOM 834 C C . TYR A 1 100 ? -4.09 9.75 14.75 1 98.56 100 TYR A C 1
ATOM 836 O O . TYR A 1 100 ? -4.984 8.922 14.953 1 98.56 100 TYR A O 1
ATOM 844 N N . ILE A 1 101 ? -3.887 10.297 13.547 1 98.81 101 ILE A N 1
ATOM 845 C CA . ILE A 1 101 ? -4.66 9.898 12.375 1 98.81 101 ILE A CA 1
ATOM 846 C C . ILE A 1 101 ? -3.799 9.047 11.445 1 98.81 101 ILE A C 1
ATOM 848 O O . ILE A 1 101 ? -2.967 9.578 10.703 1 98.81 101 ILE A O 1
ATOM 852 N N . PRO A 1 102 ? -3.965 7.715 11.422 1 98.5 102 PRO A N 1
ATOM 853 C CA . PRO A 1 102 ? -3.266 6.93 10.398 1 98.5 102 PRO A CA 1
ATOM 854 C C . PRO A 1 102 ? -3.559 7.406 8.984 1 98.5 102 PRO A C 1
ATOM 856 O O . PRO A 1 102 ? -4.723 7.625 8.625 1 98.5 102 PRO A O 1
ATOM 859 N N . ASN A 1 103 ? -2.5 7.539 8.156 1 97.44 103 ASN A N 1
ATOM 860 C CA . ASN A 1 103 ? -2.732 8.141 6.848 1 97.44 103 ASN A CA 1
ATOM 861 C C . ASN A 1 103 ? -1.594 7.832 5.879 1 97.44 103 ASN A C 1
ATOM 863 O O . ASN A 1 103 ? -0.49 7.484 6.301 1 97.44 103 ASN A O 1
ATOM 867 N N . ASN A 1 104 ? -1.909 7.816 4.559 1 97.81 104 ASN A N 1
ATOM 868 C CA . ASN A 1 104 ? -0.971 8.203 3.508 1 97.81 104 ASN A CA 1
ATOM 869 C C . ASN A 1 104 ? -1.128 9.672 3.127 1 97.81 104 ASN A C 1
ATOM 871 O O . ASN A 1 104 ? -2.234 10.125 2.828 1 97.81 104 ASN A O 1
ATOM 875 N N . LEU A 1 105 ? -0.113 10.352 3.111 1 97.31 105 LEU A N 1
ATOM 876 C CA . LEU A 1 105 ? -0.21 11.805 3.078 1 97.31 105 LEU A CA 1
ATOM 877 C C . LEU A 1 105 ? -0.927 12.273 1.817 1 97.31 105 LEU A C 1
ATOM 879 O O . LEU A 1 105 ? -1.621 13.289 1.836 1 97.31 105 LEU A O 1
ATOM 883 N N . HIS A 1 106 ? -0.848 11.555 0.708 1 97.88 106 HIS A N 1
ATOM 884 C CA . HIS A 1 106 ? -1.472 11.992 -0.534 1 97.88 106 HIS A CA 1
ATOM 885 C C . HIS A 1 106 ? -2.992 12.016 -0.41 1 97.88 106 HIS A C 1
ATOM 887 O O . HIS A 1 106 ? -3.674 12.68 -1.196 1 97.88 106 HIS A O 1
ATOM 893 N N . MET A 1 107 ? -3.523 11.336 0.534 1 97.12 107 MET A N 1
ATOM 894 C CA . MET A 1 107 ? -4.973 11.273 0.683 1 97.12 107 MET A CA 1
ATOM 895 C C . MET A 1 107 ? -5.414 11.922 1.988 1 97.12 107 MET A C 1
ATOM 897 O O . MET A 1 107 ? -6.613 12.062 2.242 1 97.12 107 MET A O 1
ATOM 901 N N . ALA A 1 108 ? -4.531 12.344 2.805 1 97.31 108 ALA A N 1
ATOM 902 C CA . ALA A 1 108 ? -4.789 12.727 4.188 1 97.31 108 ALA A CA 1
ATOM 903 C C . ALA A 1 108 ? -5.848 13.82 4.266 1 97.31 108 ALA A C 1
ATOM 905 O O . ALA A 1 108 ? -6.805 13.719 5.035 1 97.31 108 ALA A O 1
ATOM 906 N N . GLY A 1 109 ? -5.738 14.883 3.447 1 98.06 109 GLY A N 1
ATOM 907 C CA . GLY A 1 109 ? -6.656 16.016 3.494 1 98.06 109 GLY A CA 1
ATOM 908 C C . GLY A 1 109 ? -8.086 15.633 3.154 1 98.06 109 GLY A C 1
ATOM 909 O O . GLY A 1 109 ? -8.984 15.797 3.977 1 98.06 109 GLY A O 1
ATOM 910 N N . LEU A 1 110 ? -8.281 15.055 2.055 1 98.12 110 LEU A N 1
ATOM 911 C CA . LEU A 1 110 ? -9.625 14.773 1.559 1 98.12 110 LEU A CA 1
ATOM 912 C C . LEU A 1 110 ? -10.273 13.648 2.355 1 98.12 110 LEU A C 1
ATOM 914 O O . LEU A 1 110 ? -11.492 13.641 2.555 1 98.12 110 LEU A O 1
ATOM 918 N N . ASP A 1 111 ? -9.445 12.672 2.838 1 98.31 111 ASP A N 1
ATOM 919 C CA . ASP A 1 111 ? -9.984 11.641 3.717 1 98.31 111 ASP A CA 1
ATOM 920 C C . ASP A 1 111 ? -10.547 12.25 5 1 98.31 111 ASP A C 1
ATOM 922 O O . ASP A 1 111 ? -11.602 11.836 5.488 1 98.31 111 ASP A O 1
ATOM 926 N N . LYS A 1 112 ? -9.828 13.188 5.527 1 98.56 112 LYS A N 1
ATOM 927 C CA . LYS A 1 112 ? -10.297 13.828 6.758 1 98.56 112 LYS A CA 1
ATOM 928 C C . LYS A 1 112 ? -11.555 14.656 6.5 1 98.56 112 LYS A C 1
ATOM 930 O O . LYS A 1 112 ? -12.484 14.648 7.309 1 98.56 112 LYS A O 1
ATOM 935 N N . VAL A 1 113 ? -11.609 15.414 5.387 1 98.62 113 VAL A N 1
ATOM 936 C CA . VAL A 1 113 ? -12.805 16.156 4.996 1 98.62 113 VAL A CA 1
ATOM 937 C C . VAL A 1 113 ? -14.008 15.211 4.945 1 98.62 113 VAL A C 1
ATOM 939 O O . VAL A 1 113 ? -15.055 15.5 5.527 1 98.62 113 VAL A O 1
ATOM 942 N N . MET A 1 114 ? -13.789 14.078 4.285 1 98.19 114 MET A N 1
ATOM 943 C CA . MET A 1 114 ? -14.852 13.086 4.16 1 98.19 114 MET A CA 1
ATOM 944 C C . MET A 1 114 ? -15.328 12.625 5.531 1 98.19 114 MET A C 1
ATOM 946 O O . MET A 1 114 ? -16.531 12.602 5.801 1 98.19 114 MET A O 1
ATOM 950 N N . ALA A 1 115 ? -14.438 12.281 6.41 1 98.5 115 ALA A N 1
ATOM 951 C CA . ALA A 1 115 ? -14.781 11.766 7.73 1 98.5 115 ALA A CA 1
ATOM 952 C C . ALA A 1 115 ? -15.539 12.805 8.547 1 98.5 115 ALA A C 1
ATOM 954 O O . ALA A 1 115 ? -16.547 12.492 9.18 1 98.5 115 ALA A O 1
ATOM 955 N N . GLU A 1 116 ? -15.039 14.055 8.562 1 98.38 116 GLU A N 1
ATOM 956 C CA . GLU A 1 116 ? -15.68 15.125 9.32 1 98.38 116 GLU A CA 1
ATOM 957 C C . GLU A 1 116 ? -17.094 15.406 8.797 1 98.38 116 GLU A C 1
ATOM 959 O O . GLU A 1 116 ? -18.016 15.594 9.586 1 98.38 116 GLU A O 1
ATOM 964 N N . LYS A 1 117 ? -17.234 15.438 7.52 1 97.69 117 LYS A N 1
ATOM 965 C CA . LYS A 1 117 ? -18.531 15.688 6.93 1 97.69 117 LYS A CA 1
ATOM 966 C C . LYS A 1 117 ? -19.5 14.555 7.227 1 97.69 117 LYS A C 1
ATOM 968 O O . LYS A 1 117 ? -20.688 14.789 7.473 1 97.69 117 LYS A O 1
ATOM 973 N N . GLU A 1 118 ? -19.016 13.359 7.156 1 97.56 118 GLU A N 1
ATOM 974 C CA . GLU A 1 118 ? -19.828 12.203 7.5 1 97.56 118 GLU A CA 1
ATOM 975 C C . GLU A 1 118 ? -20.344 12.305 8.938 1 97.56 118 GLU A C 1
ATOM 977 O O . GLU A 1 118 ? -21.453 11.852 9.234 1 97.56 118 GLU A O 1
ATOM 982 N N . GLU A 1 119 ? -19.562 12.922 9.805 1 97.19 119 GLU A N 1
ATOM 983 C CA . GLU A 1 119 ? -19.938 13.062 11.203 1 97.19 119 GLU A CA 1
ATOM 984 C C . GLU A 1 119 ? -20.797 14.312 11.43 1 97.19 119 GLU A C 1
ATOM 986 O O . GLU A 1 119 ? -21.266 14.555 12.539 1 97.19 119 GLU A O 1
ATOM 991 N N . GLY A 1 120 ? -20.969 15.133 10.43 1 97.38 120 GLY A N 1
ATOM 992 C CA . GLY A 1 120 ? -21.781 16.328 10.508 1 97.38 120 GLY A CA 1
ATOM 993 C C . GLY A 1 120 ? -21.078 17.5 11.164 1 97.38 120 GLY A C 1
ATOM 994 O O . GLY A 1 120 ? -21.734 18.438 11.633 1 97.38 120 GLY A O 1
ATOM 995 N N . ASN A 1 121 ? -19.781 17.453 11.172 1 97.94 121 ASN A N 1
ATOM 996 C CA . ASN A 1 121 ? -19.031 18.516 11.82 1 97.94 121 ASN A CA 1
ATOM 997 C C . ASN A 1 121 ? -18.844 19.719 10.898 1 97.94 121 ASN A C 1
ATOM 999 O O . ASN A 1 121 ? -18.734 19.562 9.68 1 97.94 121 ASN A O 1
ATOM 1003 N N . THR A 1 122 ? -18.875 20.891 11.5 1 98.56 122 THR A N 1
ATOM 1004 C CA . THR A 1 122 ? -18.438 22.078 10.781 1 98.56 122 THR A CA 1
ATOM 1005 C C . THR A 1 122 ? -16.922 22.109 10.641 1 98.56 122 THR A C 1
ATOM 1007 O O . THR A 1 122 ? -16.203 21.984 11.633 1 98.56 122 THR A O 1
ATOM 1010 N N . LEU A 1 123 ? -16.516 22.266 9.383 1 98.81 123 LEU A N 1
ATOM 1011 C CA . LEU A 1 123 ? -15.078 22.219 9.094 1 98.81 123 LEU A CA 1
ATOM 1012 C C . LEU A 1 123 ? -14.562 23.609 8.719 1 98.81 123 LEU A C 1
ATOM 1014 O O . LEU A 1 123 ? -15.094 24.25 7.812 1 98.81 123 LEU A O 1
ATOM 1018 N N . VAL A 1 124 ? -13.578 24.047 9.445 1 98.94 124 VAL A N 1
ATOM 1019 C CA . VAL A 1 124 ? -12.906 25.328 9.188 1 98.94 124 VAL A CA 1
ATOM 1020 C C . VAL A 1 124 ? -11.469 25.062 8.727 1 98.94 124 VAL A C 1
ATOM 1022 O O . VAL A 1 124 ? -10.789 24.188 9.273 1 98.94 124 VAL A O 1
ATOM 1025 N N . PHE A 1 125 ? -11.133 25.688 7.676 1 98.88 125 PHE A N 1
ATOM 1026 C CA . PHE A 1 125 ? -9.711 25.75 7.336 1 98.88 125 PHE A CA 1
ATOM 1027 C C . PHE A 1 125 ? -9.117 27.078 7.77 1 98.88 125 PHE A C 1
ATOM 1029 O O . PHE A 1 125 ? -9.539 28.141 7.297 1 98.88 125 PHE A O 1
ATOM 1036 N N . TRP A 1 126 ? -8.227 27.031 8.75 1 98.94 126 TRP A N 1
ATOM 1037 C CA . TRP A 1 126 ? -7.453 28.188 9.188 1 98.94 126 TRP A CA 1
ATOM 1038 C C . TRP A 1 126 ? -6.039 28.156 8.617 1 98.94 126 TRP A C 1
ATOM 1040 O O . TRP A 1 126 ? -5.129 27.594 9.242 1 98.94 126 TRP A O 1
ATOM 1050 N N . GLY A 1 127 ? -5.875 28.719 7.469 1 98.69 127 GLY A N 1
ATOM 1051 C CA . GLY A 1 127 ? -4.625 28.625 6.727 1 98.69 127 GLY A CA 1
ATOM 1052 C C . GLY A 1 127 ? -3.734 29.828 6.902 1 98.69 127 GLY A C 1
ATOM 1053 O O . GLY A 1 127 ? -4.195 30.891 7.32 1 98.69 127 GLY A O 1
ATOM 1054 N N . THR A 1 128 ? -2.475 29.641 6.598 1 98.81 128 THR A N 1
ATOM 1055 C CA . THR A 1 128 ? -1.503 30.719 6.578 1 98.81 128 THR A CA 1
ATOM 1056 C C . THR A 1 128 ? -1.207 31.156 5.145 1 98.81 128 THR A C 1
ATOM 1058 O O . THR A 1 128 ? -1.153 30.328 4.234 1 98.81 128 THR A O 1
ATOM 1061 N N . SER A 1 129 ? -0.989 32.438 4.992 1 98.56 129 SER A N 1
ATOM 1062 C CA . SER A 1 129 ? -0.713 32.938 3.645 1 98.56 129 SER A CA 1
ATOM 1063 C C . SER A 1 129 ? 0.24 34.125 3.676 1 98.56 129 SER A C 1
ATOM 1065 O O . SER A 1 129 ? 0.519 34.688 4.742 1 98.56 129 SER A O 1
ATOM 1067 N N . THR A 1 130 ? 0.737 34.469 2.50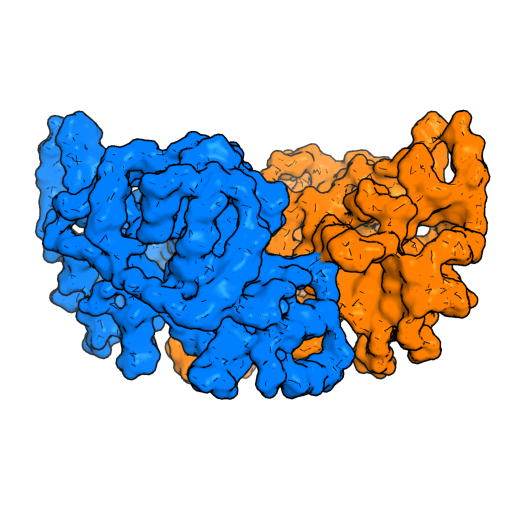6 1 98.62 130 THR A N 1
ATOM 1068 C CA . THR A 1 130 ? 1.374 35.75 2.27 1 98.62 130 THR A CA 1
ATOM 1069 C C . THR A 1 130 ? 0.347 36.875 2.324 1 98.62 130 THR A C 1
ATOM 1071 O O . THR A 1 130 ? -0.859 36.625 2.34 1 98.62 130 THR A O 1
ATOM 1074 N N . PRO A 1 131 ? 0.881 38.125 2.352 1 98.25 131 PRO A N 1
ATOM 1075 C CA . PRO A 1 131 ? -0.044 39.25 2.076 1 98.25 131 PRO A CA 1
ATOM 1076 C C . PRO A 1 131 ? -0.722 39.125 0.714 1 98.25 131 PRO A C 1
ATOM 1078 O O . PRO A 1 131 ? -0.148 38.531 -0.216 1 98.25 131 PRO A O 1
ATOM 1081 N N . MET A 1 132 ? -1.948 39.625 0.623 1 98.5 132 MET A N 1
ATOM 1082 C CA . MET A 1 132 ? -2.703 39.625 -0.626 1 98.5 132 MET A CA 1
ATOM 1083 C C . MET A 1 132 ? -2.07 40.531 -1.651 1 98.5 132 MET A C 1
ATOM 1085 O O . MET A 1 132 ? -1.682 41.656 -1.318 1 98.5 132 MET A O 1
ATOM 1089 N N . ARG A 1 133 ? -1.948 40.062 -2.818 1 97.5 133 ARG A N 1
ATOM 1090 C CA . ARG A 1 133 ? -1.584 40.969 -3.908 1 97.5 133 ARG A CA 1
ATOM 1091 C C . ARG A 1 133 ? -2.76 41.844 -4.301 1 97.5 133 ARG A C 1
ATOM 1093 O O . ARG A 1 133 ? -3.732 41.375 -4.891 1 97.5 133 ARG A O 1
ATOM 1100 N N . GLU A 1 134 ? -2.566 43.125 -4.133 1 95.5 134 GLU A N 1
ATOM 1101 C CA . GLU A 1 134 ? -3.668 44.062 -4.254 1 95.5 134 GLU A CA 1
ATOM 1102 C C . GLU A 1 134 ? -4.191 44.125 -5.688 1 95.5 134 GLU A C 1
ATOM 1104 O O . GLU A 1 134 ? -5.391 44.312 -5.906 1 95.5 134 GLU A O 1
ATOM 1109 N N . LYS A 1 135 ? -3.277 43.969 -6.566 1 96.06 135 LYS A N 1
ATOM 1110 C CA . LYS A 1 135 ? -3.65 44.094 -7.973 1 96.06 135 LYS A CA 1
ATOM 1111 C C . LYS A 1 135 ? -4.562 42.938 -8.406 1 96.06 135 LYS A C 1
ATOM 1113 O O . LYS A 1 135 ? -5.445 43.125 -9.242 1 96.06 135 LYS A O 1
ATOM 1118 N N . THR A 1 136 ? -4.383 41.781 -7.844 1 97.62 136 THR A N 1
ATOM 1119 C CA . THR A 1 136 ? -5.047 40.625 -8.398 1 97.62 136 THR A CA 1
ATOM 1120 C C . THR A 1 136 ? -5.98 40 -7.367 1 97.62 136 THR A C 1
ATOM 1122 O O . THR A 1 136 ? -6.844 39.188 -7.719 1 97.62 136 THR A O 1
ATOM 1125 N N . GLY A 1 137 ? -5.754 40.281 -6.086 1 98.56 137 GLY A N 1
ATOM 1126 C CA . GLY A 1 137 ? -6.617 39.75 -5.035 1 98.56 137 GLY A CA 1
ATOM 1127 C C . GLY A 1 137 ? -6.203 38.375 -4.539 1 98.56 137 GLY A C 1
ATOM 1128 O O . GLY A 1 137 ? -6.945 37.719 -3.805 1 98.56 137 GLY A O 1
ATOM 1129 N N . TYR A 1 138 ? -4.992 37.906 -4.965 1 98.62 138 TYR A N 1
ATOM 1130 C CA . TYR A 1 138 ? -4.574 36.562 -4.617 1 98.62 138 TYR A CA 1
ATOM 1131 C C . TYR A 1 138 ? -3.637 36.562 -3.416 1 98.62 138 TYR A C 1
ATOM 1133 O O . TYR A 1 138 ? -2.725 37.375 -3.336 1 98.62 138 TYR A O 1
ATOM 1141 N N . PHE A 1 139 ? -3.975 35.688 -2.447 1 98.69 139 PHE A N 1
ATOM 1142 C CA . PHE A 1 139 ? -3.006 35.219 -1.458 1 98.69 139 PHE A CA 1
ATOM 1143 C C . PHE A 1 139 ? -2.154 34.094 -2.021 1 98.69 139 PHE A C 1
ATOM 1145 O O . PHE A 1 139 ? -2.406 33.594 -3.127 1 98.69 139 PHE A O 1
ATOM 1152 N N . ASN A 1 140 ? -1.109 33.812 -1.329 1 98.62 140 ASN A N 1
ATOM 1153 C CA . ASN A 1 140 ? -0.269 32.625 -1.561 1 98.62 140 ASN A CA 1
ATOM 1154 C C . ASN A 1 140 ? -0.093 31.797 -0.288 1 98.62 140 ASN A C 1
ATOM 1156 O O . ASN A 1 140 ? 0.14 32.344 0.788 1 98.62 140 ASN A O 1
ATOM 1160 N N . LEU A 1 141 ? -0.209 30.453 -0.378 1 98.62 141 LEU A N 1
ATOM 1161 C CA . LEU A 1 141 ? -0.199 29.562 0.775 1 98.62 141 LEU A CA 1
ATOM 1162 C C . LEU A 1 141 ? 1.216 29.391 1.315 1 98.62 141 LEU A C 1
ATOM 1164 O O . LEU A 1 141 ? 1.408 28.812 2.391 1 98.62 141 LEU A O 1
ATOM 1168 N N . GLY A 1 142 ? 2.176 29.875 0.555 1 98.38 142 GLY A N 1
ATOM 1169 C CA . GLY A 1 142 ? 3.545 29.891 1.046 1 98.38 142 GLY A CA 1
ATOM 1170 C C . GLY A 1 142 ? 4.219 28.531 0.979 1 98.38 142 GLY A C 1
ATOM 1171 O O . GLY A 1 142 ? 4.203 27.875 -0.063 1 98.38 142 GLY A O 1
ATOM 1172 N N . ILE A 1 143 ? 4.766 28.062 2.07 1 98.38 143 ILE A N 1
ATOM 1173 C CA . ILE A 1 143 ? 5.781 27.016 2.055 1 98.38 143 ILE A CA 1
ATOM 1174 C C . ILE A 1 143 ? 5.125 25.656 2.242 1 98.38 143 ILE A C 1
ATOM 1176 O O . ILE A 1 143 ? 5.809 24.641 2.451 1 98.38 143 ILE A O 1
ATOM 1180 N N . SER A 1 144 ? 3.727 25.547 2.145 1 98.56 144 SER A N 1
ATOM 1181 C CA . SER A 1 144 ? 3.092 24.234 2.273 1 98.56 144 SER A CA 1
ATOM 1182 C C . SER A 1 144 ? 1.788 24.188 1.484 1 98.56 144 SER A C 1
ATOM 1184 O O . SER A 1 144 ? 0.981 25.109 1.536 1 98.56 144 SER A O 1
ATOM 1186 N N . ASN A 1 145 ? 1.612 23.172 0.749 1 98.69 145 ASN A N 1
ATOM 1187 C CA . ASN A 1 145 ? 0.361 22.828 0.077 1 98.69 145 ASN A CA 1
ATOM 1188 C C . ASN A 1 145 ? 0.135 21.328 0.034 1 98.69 145 ASN A C 1
ATOM 1190 O O . ASN A 1 145 ? -0.161 20.766 -1.024 1 98.69 145 ASN A O 1
ATOM 1194 N N . VAL A 1 146 ? 0.341 20.672 1.157 1 98.5 146 VAL A N 1
ATOM 1195 C CA . VAL A 1 146 ? 0.161 19.234 1.255 1 98.5 146 VAL A CA 1
ATOM 1196 C C . VAL A 1 146 ? -1.327 18.891 1.221 1 98.5 146 VAL A C 1
ATOM 1198 O O . VAL A 1 146 ? -1.756 18.031 0.453 1 98.5 146 VAL A O 1
ATOM 1201 N N . TYR A 1 147 ? -2.049 19.578 2.068 1 98.69 147 TYR A N 1
ATOM 1202 C CA . TYR A 1 147 ? -3.492 19.359 2.092 1 98.69 147 TYR A CA 1
ATOM 1203 C C . TYR A 1 147 ? -4.238 20.688 2.115 1 98.69 147 TYR A C 1
ATOM 1205 O O . TYR A 1 147 ? -5.473 20.719 2.113 1 98.69 147 TYR A O 1
ATOM 1213 N N . GLU A 1 148 ? -3.545 21.812 2.143 1 98.75 148 GLU A N 1
ATOM 1214 C CA . GLU A 1 148 ? -4.105 23.125 2.441 1 98.75 148 GLU A CA 1
ATOM 1215 C C . GLU A 1 148 ? -5.133 23.531 1.394 1 98.75 148 GLU A C 1
ATOM 1217 O O . GLU A 1 148 ? -6.254 23.922 1.733 1 98.75 148 GLU A O 1
ATOM 1222 N N . LYS A 1 149 ? -4.734 23.453 0.178 1 98.38 149 LYS A N 1
ATOM 1223 C CA . LYS A 1 149 ? -5.656 23.891 -0.862 1 98.38 149 LYS A CA 1
ATOM 1224 C C . LYS A 1 149 ? -6.891 23 -0.92 1 98.38 149 LYS A C 1
ATOM 1226 O O . LYS A 1 149 ? -8 23.484 -1.163 1 98.38 149 LYS A O 1
ATOM 1231 N N . ASP A 1 150 ? -6.703 21.703 -0.779 1 98.31 150 ASP A N 1
ATOM 1232 C CA . ASP A 1 150 ? -7.832 20.781 -0.728 1 98.31 150 ASP A CA 1
ATOM 1233 C C . ASP A 1 150 ? -8.773 21.125 0.42 1 98.31 150 ASP A C 1
ATOM 1235 O O . ASP A 1 150 ? -10 21.078 0.267 1 98.31 150 ASP A O 1
ATOM 1239 N N . LEU A 1 151 ? -8.227 21.484 1.534 1 98.69 151 LEU A N 1
ATOM 1240 C CA . LEU A 1 151 ? -9.039 21.875 2.678 1 98.69 151 LEU A CA 1
ATOM 1241 C C . LEU A 1 151 ? -9.758 23.203 2.4 1 98.69 151 LEU A C 1
ATOM 1243 O O . LEU A 1 151 ? -10.938 23.344 2.711 1 98.69 151 LEU A O 1
ATOM 1247 N N . ALA A 1 152 ? -9.078 24.125 1.829 1 98.69 152 ALA A N 1
ATOM 1248 C CA . ALA A 1 152 ? -9.68 25.406 1.52 1 98.69 152 ALA A CA 1
ATOM 1249 C C . ALA A 1 152 ? -10.883 25.25 0.596 1 98.69 152 ALA A C 1
ATOM 1251 O O . ALA A 1 152 ? -11.898 25.938 0.752 1 98.69 152 ALA A O 1
ATOM 1252 N N . GLU A 1 153 ? -10.789 24.344 -0.335 1 98.56 153 GLU A N 1
ATOM 1253 C CA . GLU A 1 153 ? -11.828 24.125 -1.329 1 98.56 153 GLU A CA 1
ATOM 1254 C C . GLU A 1 153 ? -13.039 23.422 -0.714 1 98.56 153 GLU A C 1
ATOM 1256 O O . GLU A 1 153 ? -14.148 23.5 -1.254 1 98.56 153 GLU A O 1
ATOM 1261 N N . ASN A 1 154 ? -12.828 22.75 0.433 1 98.62 154 ASN A N 1
ATOM 1262 C CA . ASN A 1 154 ? -13.883 21.859 0.909 1 98.62 154 ASN A CA 1
ATOM 1263 C C . ASN A 1 154 ? -14.383 22.281 2.289 1 98.62 154 ASN A C 1
ATOM 1265 O O . ASN A 1 154 ? -15.406 21.781 2.758 1 98.62 154 ASN A O 1
ATOM 1269 N N . ALA A 1 155 ? -13.695 23.203 2.963 1 98.62 155 ALA A N 1
ATOM 1270 C CA . ALA A 1 155 ? -14.102 23.656 4.289 1 98.62 155 ALA A CA 1
ATOM 1271 C C . ALA A 1 155 ? -15.367 24.5 4.215 1 98.62 155 ALA A C 1
ATOM 1273 O O . ALA A 1 155 ? -15.68 25.062 3.17 1 98.62 155 ALA A O 1
ATOM 1274 N N . ASP A 1 156 ? -16.109 24.578 5.316 1 98.69 156 ASP A N 1
ATOM 1275 C CA . ASP A 1 156 ? -17.281 25.422 5.426 1 98.69 156 ASP A CA 1
ATOM 1276 C C . ASP A 1 156 ? -16.906 26.891 5.605 1 98.69 156 ASP A C 1
ATOM 1278 O O . ASP A 1 156 ? -17.625 27.781 5.176 1 98.69 156 ASP A O 1
ATOM 1282 N N . ILE A 1 157 ? -15.867 27.094 6.289 1 98.75 157 ILE A N 1
ATOM 1283 C CA . ILE A 1 157 ? -15.336 28.422 6.551 1 98.75 157 ILE A CA 1
ATOM 1284 C C . ILE A 1 157 ? -13.836 28.438 6.289 1 98.75 157 ILE A C 1
ATOM 1286 O O . ILE A 1 157 ? -13.109 27.547 6.742 1 98.75 157 ILE A O 1
ATOM 1290 N N . VAL A 1 158 ? -13.414 29.375 5.516 1 98.88 158 VAL A N 1
ATOM 1291 C CA . VAL A 1 158 ? -12 29.562 5.23 1 98.88 158 VAL A CA 1
ATOM 1292 C C . VAL A 1 158 ? -11.5 30.844 5.871 1 98.88 158 VAL A C 1
ATOM 1294 O O . VAL A 1 158 ? -12 31.938 5.566 1 98.88 158 VAL A O 1
ATOM 1297 N N . ILE A 1 159 ? -10.555 30.719 6.75 1 98.94 159 ILE A N 1
ATOM 1298 C CA . ILE A 1 159 ? -9.891 31.859 7.395 1 98.94 159 ILE A CA 1
ATOM 1299 C C . ILE A 1 159 ? -8.43 31.906 6.961 1 98.94 159 ILE A C 1
ATOM 1301 O O . ILE A 1 159 ? -7.707 30.906 7.039 1 98.94 159 ILE A O 1
ATOM 1305 N N . MET A 1 160 ? -8.016 33.031 6.488 1 98.88 160 MET A N 1
ATOM 1306 C CA . MET A 1 160 ? -6.633 33.219 6.055 1 98.88 160 MET A CA 1
ATOM 1307 C C . MET A 1 160 ? -5.855 34.062 7.051 1 98.88 160 MET A C 1
ATOM 1309 O O . MET A 1 160 ? -6.176 35.25 7.25 1 98.88 160 MET A O 1
ATOM 1313 N N . GLU A 1 161 ? -4.926 33.438 7.684 1 98.94 161 GLU A N 1
ATOM 1314 C CA . GLU A 1 161 ? -3.998 34.156 8.555 1 98.94 161 GLU A CA 1
ATOM 1315 C C . GLU A 1 161 ? -2.789 34.688 7.777 1 98.94 161 GLU A C 1
ATOM 1317 O O . GLU A 1 161 ? -1.912 33.906 7.398 1 98.94 161 GLU A O 1
ATOM 1322 N N . VAL A 1 162 ? -2.725 35.938 7.617 1 98.88 162 VAL A N 1
ATOM 1323 C CA . VAL A 1 162 ? -1.716 36.594 6.773 1 98.88 162 VAL A CA 1
ATOM 1324 C C . VAL A 1 162 ? -0.451 36.844 7.586 1 98.88 162 VAL A C 1
ATOM 1326 O O . VAL A 1 162 ? -0.503 37.5 8.633 1 98.88 162 VAL A O 1
ATOM 1329 N N . ASN A 1 163 ? 0.639 36.281 7.18 1 98.81 163 ASN A N 1
ATOM 1330 C CA . ASN A 1 163 ? 1.971 36.5 7.73 1 98.81 163 ASN A CA 1
ATOM 1331 C C . ASN A 1 163 ? 2.881 37.188 6.719 1 98.81 163 ASN A C 1
ATOM 1333 O O . ASN A 1 163 ? 3.229 36.625 5.691 1 98.81 163 ASN A O 1
ATOM 1337 N N . GLU A 1 164 ? 3.326 38.344 7.035 1 98.06 164 GLU A N 1
ATOM 1338 C CA . GLU A 1 164 ? 4.117 39.156 6.109 1 98.06 164 GLU A CA 1
ATOM 1339 C C . GLU A 1 164 ? 5.445 38.469 5.789 1 98.06 164 GLU A C 1
ATOM 1341 O O . GLU A 1 164 ? 6.07 38.781 4.77 1 98.06 164 GLU A O 1
ATOM 1346 N N . LYS A 1 165 ? 5.859 37.531 6.586 1 97.69 165 LYS A N 1
ATOM 1347 C CA . LYS A 1 165 ? 7.16 36.906 6.418 1 97.69 165 LYS A CA 1
ATOM 1348 C C . LYS A 1 165 ? 7.043 35.625 5.578 1 97.69 165 LYS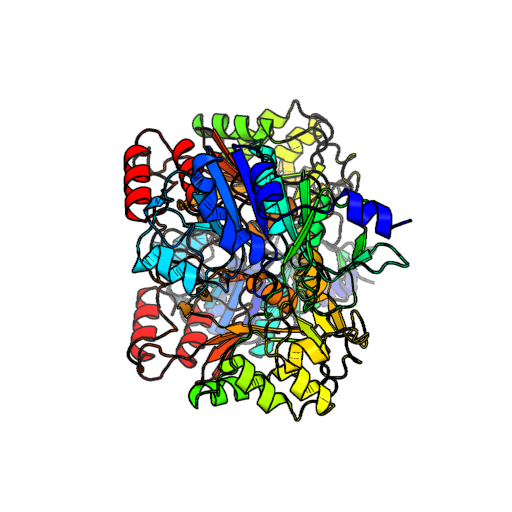 A C 1
ATOM 1350 O O . LYS A 1 165 ? 8.055 35 5.238 1 97.69 165 LYS A O 1
ATOM 1355 N N . MET A 1 166 ? 5.855 35.219 5.262 1 98.56 166 MET A N 1
ATOM 1356 C CA . MET A 1 166 ? 5.637 34 4.48 1 98.56 166 MET A CA 1
ATOM 1357 C C . MET A 1 166 ? 6.137 34.188 3.051 1 98.56 166 MET A C 1
ATOM 1359 O O . MET A 1 166 ? 5.742 35.125 2.361 1 98.56 166 MET A O 1
ATOM 1363 N N . PRO A 1 167 ? 7.043 33.281 2.582 1 98.19 167 PRO A N 1
ATOM 1364 C CA . PRO A 1 167 ? 7.527 33.375 1.201 1 98.19 167 PRO A CA 1
ATOM 1365 C C . PRO A 1 167 ? 6.43 33.094 0.173 1 98.19 167 PRO A C 1
ATOM 1367 O O . PRO A 1 167 ? 5.512 32.312 0.438 1 98.19 167 PRO A O 1
ATOM 1370 N N . TYR A 1 168 ? 6.562 33.781 -0.952 1 98.38 168 TYR A N 1
ATOM 1371 C CA . TYR A 1 168 ? 5.723 33.469 -2.105 1 98.38 168 TYR A CA 1
ATOM 1372 C C . TYR A 1 168 ? 6.289 32.281 -2.889 1 98.38 168 TYR A C 1
ATOM 1374 O O . TYR A 1 168 ? 7.43 32.344 -3.355 1 98.38 168 TYR A O 1
ATOM 1382 N N . VAL A 1 169 ? 5.559 31.25 -3.039 1 98.81 169 VAL A N 1
ATOM 1383 C CA . VAL A 1 169 ? 6.043 30.062 -3.727 1 98.81 169 VAL A CA 1
ATOM 1384 C C . VAL A 1 169 ? 5.172 29.766 -4.945 1 98.81 169 VAL A C 1
ATOM 1386 O O . VAL A 1 169 ? 3.943 29.719 -4.84 1 98.81 169 VAL A O 1
ATOM 1389 N N . HIS A 1 170 ? 5.793 29.562 -6.152 1 98.62 170 HIS A N 1
ATOM 1390 C CA . HIS A 1 170 ? 5.074 29.281 -7.391 1 98.62 170 HIS A CA 1
ATOM 1391 C C . HIS A 1 170 ? 4.453 27.891 -7.367 1 98.62 170 HIS A C 1
ATOM 1393 O O . HIS A 1 170 ? 4.93 27 -6.652 1 98.62 170 HIS A O 1
ATOM 1399 N N . GLY A 1 171 ? 3.424 27.656 -8.188 1 98.56 171 GLY A N 1
ATOM 1400 C CA . GLY A 1 171 ? 2.734 26.375 -8.297 1 98.56 171 GLY A CA 1
ATOM 1401 C C . GLY A 1 171 ? 1.235 26.5 -8.094 1 98.56 171 GLY A C 1
ATOM 1402 O O . GLY A 1 171 ? 0.587 27.359 -8.68 1 98.56 171 GLY A O 1
ATOM 1403 N N . ASP A 1 172 ? 0.658 25.562 -7.348 1 98.62 172 ASP A N 1
ATOM 1404 C CA . ASP A 1 172 ? -0.765 25.578 -7.02 1 98.62 172 ASP A CA 1
ATOM 1405 C C . ASP A 1 172 ? -1.001 26.094 -5.602 1 98.62 172 ASP A C 1
ATOM 1407 O O . ASP A 1 172 ? -1.629 25.422 -4.785 1 98.62 172 ASP A O 1
ATOM 1411 N N . THR A 1 173 ? -0.557 27.328 -5.383 1 98.38 173 THR A N 1
ATOM 1412 C CA . THR A 1 173 ? -0.512 27.844 -4.02 1 98.38 173 THR A CA 1
ATOM 1413 C C . THR A 1 173 ? -1.354 29.109 -3.893 1 98.38 173 THR A C 1
ATOM 1415 O O . THR A 1 173 ? -1.392 29.734 -2.83 1 98.38 173 THR A O 1
ATOM 1418 N N . GLU A 1 174 ? -2.045 29.516 -4.945 1 98.38 174 GLU A N 1
ATOM 1419 C CA . GLU A 1 174 ? -2.801 30.766 -4.934 1 98.38 174 GLU A CA 1
ATOM 1420 C C . GLU A 1 174 ? -4.215 30.562 -4.406 1 98.38 174 GLU A C 1
ATOM 1422 O O . GLU A 1 174 ? -4.844 29.531 -4.691 1 98.38 174 GLU A O 1
ATOM 1427 N N . TRP A 1 175 ? -4.664 31.531 -3.689 1 98.56 175 TRP A N 1
ATOM 1428 C CA . TRP A 1 175 ? -6.031 31.516 -3.178 1 98.56 175 TRP A CA 1
ATOM 1429 C C . TRP A 1 175 ? -6.637 32.938 -3.199 1 98.56 175 TRP A C 1
ATOM 1431 O O . TRP A 1 175 ? -6.086 33.844 -2.602 1 98.56 175 TRP A O 1
ATOM 1441 N N . HIS A 1 176 ? -7.723 33.062 -3.902 1 98.81 176 HIS A N 1
ATOM 1442 C CA . HIS A 1 176 ? -8.266 34.406 -4.145 1 98.81 176 HIS A CA 1
ATOM 1443 C C . HIS A 1 176 ? -9.133 34.844 -2.977 1 98.81 176 HIS A C 1
ATOM 1445 O O . HIS A 1 176 ? -9.852 34.062 -2.375 1 98.81 176 HIS A O 1
ATOM 1451 N N . ILE A 1 177 ? -9.219 36.125 -2.734 1 98.75 177 ILE A N 1
ATOM 1452 C CA . ILE A 1 177 ? -9.938 36.75 -1.629 1 98.75 177 ILE A CA 1
ATOM 1453 C C . ILE A 1 177 ? -11.43 36.469 -1.75 1 98.75 177 ILE A C 1
ATOM 1455 O O . ILE A 1 177 ? -12.141 36.406 -0.742 1 98.75 177 ILE A O 1
ATOM 1459 N N . ASN A 1 178 ? -11.891 36.188 -2.967 1 98.5 178 ASN A N 1
ATOM 1460 C CA . ASN A 1 178 ? -13.297 35.875 -3.172 1 98.5 178 ASN A CA 1
ATOM 1461 C C . ASN A 1 178 ? -13.68 34.562 -2.469 1 98.5 178 ASN A C 1
ATOM 1463 O O . ASN A 1 178 ? -14.852 34.344 -2.174 1 98.5 178 ASN A O 1
ATOM 1467 N N . ASN A 1 179 ? -12.711 33.75 -2.227 1 98.62 179 ASN A N 1
ATOM 1468 C CA . ASN A 1 179 ? -12.969 32.438 -1.646 1 98.62 179 ASN A CA 1
ATOM 1469 C C . ASN A 1 179 ? -12.562 32.406 -0.177 1 98.62 179 ASN A C 1
ATOM 1471 O O . ASN A 1 179 ? -12.391 31.312 0.386 1 98.62 179 ASN A O 1
ATOM 1475 N N . VAL A 1 180 ? -12.398 33.531 0.427 1 98.81 180 VAL A N 1
ATOM 1476 C CA . VAL A 1 180 ? -12.023 33.656 1.833 1 98.81 180 VAL A CA 1
ATOM 1477 C C . VAL A 1 180 ? -13.188 34.25 2.629 1 98.81 180 VAL A C 1
ATOM 1479 O O . VAL A 1 180 ? -13.836 35.188 2.176 1 98.81 180 VAL A O 1
ATOM 1482 N N . ASN A 1 181 ? -13.445 33.688 3.789 1 98.81 181 ASN A N 1
ATOM 1483 C CA . ASN A 1 181 ? -14.508 34.219 4.645 1 98.81 181 ASN A CA 1
ATOM 1484 C C . ASN A 1 181 ? -13.977 35.281 5.586 1 98.81 181 ASN A C 1
ATOM 1486 O O . ASN A 1 181 ? -14.633 36.312 5.793 1 98.81 181 ASN A O 1
ATOM 1490 N N . VAL A 1 182 ? -12.812 35.031 6.16 1 98.88 182 VAL A N 1
ATOM 1491 C CA . VAL A 1 182 ? -12.242 35.938 7.16 1 98.88 182 VAL A CA 1
ATOM 1492 C C . VAL A 1 182 ? -10.734 36.062 6.934 1 98.88 182 VAL A C 1
ATOM 1494 O O . VAL A 1 182 ? -10.07 35.094 6.574 1 98.88 182 VAL A O 1
ATOM 1497 N N . VAL A 1 183 ? -10.258 37.219 7.066 1 98.88 183 VAL A N 1
ATOM 1498 C CA . VAL A 1 183 ? -8.82 37.469 7.047 1 98.88 183 VAL A CA 1
ATOM 1499 C C . VAL A 1 183 ? -8.359 37.938 8.43 1 98.88 183 VAL A C 1
ATOM 1501 O O . VAL A 1 183 ? -9.031 38.75 9.078 1 98.88 183 VAL A O 1
ATOM 1504 N N . VAL A 1 184 ? -7.332 37.375 8.938 1 98.94 184 VAL A N 1
ATOM 1505 C CA . VAL A 1 184 ? -6.656 37.844 10.133 1 98.94 184 VAL A CA 1
ATOM 1506 C C . VAL A 1 184 ? -5.18 38.094 9.82 1 98.94 184 VAL A C 1
ATOM 1508 O O . VAL A 1 184 ? -4.613 37.469 8.922 1 98.94 184 VAL A O 1
ATOM 1511 N N . GLU A 1 185 ? -4.578 39 10.531 1 98.75 185 GLU A N 1
ATOM 1512 C CA . GLU A 1 185 ? -3.162 39.312 10.352 1 98.75 185 GLU A CA 1
ATOM 1513 C C . GLU A 1 185 ? -2.352 38.906 11.586 1 98.75 185 GLU A C 1
ATOM 1515 O O . GLU A 1 185 ? -2.742 39.219 12.719 1 98.75 185 GLU A O 1
ATOM 1520 N N . SER A 1 186 ? -1.377 38.125 11.422 1 97.94 186 SER A N 1
ATOM 1521 C CA . SER A 1 186 ? -0.483 37.656 12.477 1 97.94 186 SER A CA 1
ATOM 1522 C C . SER A 1 186 ? 0.932 37.469 11.945 1 97.94 186 SER A C 1
ATOM 1524 O O . SER A 1 186 ? 1.174 36.562 11.148 1 97.94 186 SER A O 1
ATOM 1526 N N . ASN A 1 187 ? 1.88 38.25 12.43 1 97.62 187 ASN A N 1
ATOM 1527 C CA . ASN A 1 187 ? 3.252 38.156 11.945 1 97.62 187 ASN A CA 1
ATOM 1528 C C . ASN A 1 187 ? 4.141 37.375 12.906 1 97.62 187 ASN A C 1
ATOM 1530 O O . ASN A 1 187 ? 4.227 37.719 14.086 1 97.62 187 ASN A O 1
ATOM 1534 N N . TRP A 1 188 ? 4.691 36.375 12.523 1 97.31 188 TRP A N 1
ATOM 1535 C CA . TRP A 1 188 ? 5.594 35.531 13.281 1 97.31 188 TRP A CA 1
ATOM 1536 C C . TRP A 1 188 ? 6.715 35 12.391 1 97.31 188 TRP A C 1
ATOM 1538 O O . TRP A 1 188 ? 6.586 34.969 11.164 1 97.31 188 TRP A O 1
ATOM 1548 N N . GLU A 1 189 ? 7.902 34.656 13.016 1 97 189 GLU A N 1
ATOM 1549 C CA . GLU A 1 189 ? 9.039 34.062 12.297 1 97 189 GLU A CA 1
ATOM 1550 C C . GLU A 1 189 ? 8.742 32.656 11.852 1 97 189 GLU A C 1
ATOM 1552 O O . GLU A 1 189 ? 8.164 31.859 12.609 1 97 189 GLU A O 1
ATOM 1557 N N . ILE A 1 190 ? 9.055 32.406 10.625 1 97.62 190 ILE A N 1
ATOM 1558 C CA . ILE A 1 190 ? 8.867 31.047 10.141 1 97.62 190 ILE A CA 1
ATOM 1559 C C . ILE A 1 190 ? 9.852 30.109 10.844 1 97.62 190 ILE A C 1
ATOM 1561 O O . ILE A 1 190 ? 11.055 30.375 10.867 1 97.62 190 ILE A O 1
ATOM 1565 N N . PRO A 1 191 ? 9.32 29.016 11.391 1 96.81 191 PRO A N 1
ATOM 1566 C CA . PRO A 1 191 ? 10.188 28.062 12.102 1 96.81 191 PRO A CA 1
ATOM 1567 C C . PRO A 1 191 ? 11.281 27.484 11.211 1 96.81 191 PRO A C 1
ATOM 1569 O O . PRO A 1 191 ? 11.055 27.25 10.023 1 96.81 191 PRO A O 1
ATOM 1572 N N . GLU A 1 192 ? 12.445 27.281 11.836 1 94.88 192 GLU A N 1
ATOM 1573 C CA . GLU A 1 192 ? 13.586 26.688 11.141 1 94.88 192 GLU A CA 1
ATOM 1574 C C . GLU A 1 192 ? 13.945 25.328 11.734 1 94.88 192 GLU A C 1
ATOM 1576 O O . GLU A 1 192 ? 13.586 25.031 12.875 1 94.88 192 GLU A O 1
ATOM 1581 N N . ILE A 1 193 ? 14.492 24.484 10.977 1 89.38 193 ILE A N 1
ATOM 1582 C CA . ILE A 1 193 ? 15.062 23.234 11.5 1 89.38 193 ILE A CA 1
ATOM 1583 C C . ILE A 1 193 ? 16.562 23.219 11.258 1 89.38 193 ILE A C 1
ATOM 1585 O O . ILE A 1 193 ? 17.047 23.719 10.234 1 89.38 193 ILE A O 1
ATOM 1589 N N . ALA A 1 194 ? 17.266 22.672 12.273 1 83.38 194 ALA A N 1
ATOM 1590 C CA . ALA A 1 194 ? 18.734 22.609 12.203 1 83.38 194 ALA A CA 1
ATOM 1591 C C . ALA A 1 194 ? 19.188 21.469 11.289 1 83.38 194 ALA A C 1
ATOM 1593 O O . ALA A 1 194 ? 18.484 20.469 11.156 1 83.38 194 ALA A O 1
ATOM 1594 N N . ILE A 1 195 ? 20.297 21.719 10.688 1 79.94 195 ILE A N 1
ATOM 1595 C CA . ILE A 1 195 ? 20.922 20.703 9.852 1 79.94 195 ILE A CA 1
ATOM 1596 C C . ILE A 1 195 ? 21.891 19.875 10.695 1 79.94 195 ILE A C 1
ATOM 1598 O O . ILE A 1 195 ? 22.75 20.438 11.383 1 79.94 195 ILE A O 1
ATOM 1602 N N . SER A 1 196 ? 21.703 18.625 10.656 1 79.75 196 SER A N 1
ATOM 1603 C CA . SER A 1 196 ? 22.562 17.766 11.445 1 79.75 196 SER A CA 1
ATOM 1604 C C . SER A 1 196 ? 23.688 17.188 10.594 1 79.75 196 SER A C 1
ATOM 1606 O O . SER A 1 196 ? 23.5 16.891 9.406 1 79.75 196 SER A O 1
ATOM 1608 N N . GLU A 1 197 ? 24.859 17.016 11.25 1 83.56 197 GLU A N 1
ATOM 1609 C CA . GLU A 1 197 ? 26 16.375 10.594 1 83.56 197 GLU A CA 1
ATOM 1610 C C . GLU A 1 197 ? 25.875 14.852 10.672 1 83.56 197 GLU A C 1
ATOM 1612 O O . GLU A 1 197 ? 25.531 14.305 11.719 1 83.56 197 GLU A O 1
ATOM 1617 N N . PRO A 1 198 ? 26.188 14.211 9.594 1 87.38 198 PRO A N 1
ATOM 1618 C CA . PRO A 1 198 ? 26.062 12.75 9.602 1 87.38 198 PRO A CA 1
ATOM 1619 C C . PRO A 1 198 ? 27.125 12.062 10.445 1 87.38 198 PRO A C 1
ATOM 1621 O O . PRO A 1 198 ? 28.266 12.523 10.508 1 87.38 198 PRO A O 1
ATOM 1624 N N . LYS A 1 199 ? 26.766 10.945 11.055 1 88.56 199 LYS A N 1
ATOM 1625 C CA . LYS A 1 199 ? 27.672 10.047 11.758 1 88.56 199 LYS A CA 1
ATOM 1626 C C . LYS A 1 199 ? 28.391 9.117 10.781 1 88.56 199 LYS A C 1
ATOM 1628 O O . LYS A 1 199 ? 28.016 9.023 9.617 1 88.56 199 LYS A O 1
ATOM 1633 N N . GLU A 1 200 ? 29.453 8.508 11.289 1 89.44 200 GLU A N 1
ATOM 1634 C CA . GLU A 1 200 ? 30.281 7.656 10.438 1 89.44 200 GLU A CA 1
ATOM 1635 C C . GLU A 1 200 ? 29.453 6.527 9.82 1 89.44 200 GLU A C 1
ATOM 1637 O O . GLU A 1 200 ? 29.594 6.234 8.633 1 89.44 200 GLU A O 1
ATOM 1642 N N . GLU A 1 201 ? 28.672 5.867 10.672 1 91.81 201 GLU A N 1
ATOM 1643 C CA . GLU A 1 201 ? 27.828 4.793 10.164 1 91.81 201 GLU A CA 1
ATOM 1644 C C . GLU A 1 201 ? 26.891 5.301 9.055 1 91.81 201 GLU A C 1
ATOM 1646 O O . GLU A 1 201 ? 26.641 4.594 8.086 1 91.81 201 GLU A O 1
ATOM 1651 N N . GLU A 1 202 ? 26.406 6.473 9.164 1 93.88 202 GLU A N 1
ATOM 1652 C CA . GLU A 1 202 ? 25.5 7.07 8.195 1 93.88 202 GLU A CA 1
ATOM 1653 C C . GLU A 1 202 ? 26.203 7.379 6.883 1 93.88 202 GLU A C 1
ATOM 1655 O O . GLU A 1 202 ? 25.609 7.297 5.809 1 93.88 202 GLU A O 1
ATOM 1660 N N . LYS A 1 203 ? 27.5 7.684 6.988 1 94.88 203 LYS A N 1
ATOM 1661 C CA . LYS A 1 203 ? 28.297 7.914 5.777 1 94.88 203 LYS A CA 1
ATOM 1662 C C . LYS A 1 203 ? 28.438 6.625 4.973 1 94.88 203 LYS A C 1
ATOM 1664 O O . LYS A 1 203 ? 28.406 6.652 3.74 1 94.88 203 LYS A O 1
ATOM 1669 N N . LYS A 1 204 ? 28.656 5.547 5.68 1 96.88 204 LYS A N 1
ATOM 1670 C CA . LYS A 1 204 ? 28.766 4.258 5 1 96.88 204 LYS A CA 1
ATOM 1671 C C . LYS A 1 204 ? 27.469 3.889 4.305 1 96.88 204 LYS A C 1
ATOM 1673 O O . LYS A 1 204 ? 27.469 3.416 3.164 1 96.88 204 LYS A O 1
ATOM 1678 N N . ILE A 1 205 ? 26.375 4.023 5.023 1 98.06 205 ILE A N 1
ATOM 1679 C CA . ILE A 1 205 ? 25.062 3.795 4.438 1 98.06 205 ILE A CA 1
ATOM 1680 C C . ILE A 1 205 ? 24.891 4.656 3.188 1 98.06 205 ILE A C 1
ATOM 1682 O O . ILE A 1 205 ? 24.453 4.172 2.146 1 98.06 205 ILE A O 1
ATOM 1686 N N . ALA A 1 206 ? 25.297 5.902 3.332 1 97.25 206 ALA A N 1
ATOM 1687 C CA . ALA A 1 206 ? 25.172 6.871 2.248 1 97.25 206 ALA A CA 1
ATOM 1688 C C . ALA A 1 206 ? 25.969 6.438 1.025 1 97.25 206 ALA A C 1
ATOM 1690 O O . ALA A 1 206 ? 25.547 6.652 -0.112 1 97.25 206 ALA A O 1
ATOM 1691 N N . GLN A 1 207 ? 27.125 5.84 1.245 1 97.62 207 GLN A N 1
ATOM 1692 C CA . GLN A 1 207 ? 27.953 5.375 0.136 1 97.62 207 GLN A CA 1
ATOM 1693 C C . GLN A 1 207 ? 27.234 4.293 -0.667 1 97.62 207 GLN A C 1
ATOM 1695 O O . GLN A 1 207 ? 27.234 4.324 -1.899 1 97.62 207 GLN A O 1
ATOM 1700 N N . TYR A 1 208 ? 26.688 3.311 0.051 1 98.31 208 TYR A N 1
ATOM 1701 C CA . TYR A 1 208 ? 25.922 2.266 -0.63 1 98.31 208 TYR A CA 1
ATOM 1702 C C . TYR A 1 208 ? 24.797 2.861 -1.462 1 98.31 208 TYR A C 1
ATOM 1704 O O . TYR A 1 208 ? 24.562 2.441 -2.598 1 98.31 208 TYR A O 1
ATOM 1712 N N . ILE A 1 209 ? 24.094 3.842 -0.917 1 98.38 209 ILE A N 1
ATOM 1713 C CA . ILE A 1 209 ? 22.938 4.441 -1.57 1 98.38 209 ILE A CA 1
ATOM 1714 C C . ILE A 1 209 ? 23.391 5.266 -2.773 1 98.38 209 ILE A C 1
ATOM 1716 O O . ILE A 1 209 ? 22.781 5.215 -3.84 1 98.38 209 ILE A O 1
ATOM 1720 N N . ALA A 1 210 ? 24.438 6.031 -2.596 1 97.56 210 ALA A N 1
ATOM 1721 C CA . ALA A 1 210 ? 24.984 6.824 -3.699 1 97.56 210 ALA A CA 1
ATOM 1722 C C . ALA A 1 210 ? 25.344 5.934 -4.887 1 97.56 210 ALA A C 1
ATOM 1724 O O . ALA A 1 210 ? 25.203 6.34 -6.043 1 97.56 210 ALA A O 1
ATOM 1725 N N . ASP A 1 211 ? 25.812 4.727 -4.582 1 97.12 211 ASP A N 1
ATOM 1726 C CA . ASP A 1 211 ? 26.203 3.785 -5.629 1 97.12 211 ASP A CA 1
ATOM 1727 C C . ASP A 1 211 ? 24.969 3.295 -6.398 1 97.12 211 ASP A C 1
ATOM 1729 O O . ASP A 1 211 ? 25.078 2.947 -7.578 1 97.12 211 ASP A O 1
ATOM 1733 N N . ILE A 1 212 ? 23.828 3.248 -5.738 1 96.75 212 ILE A N 1
ATOM 1734 C CA . ILE A 1 212 ? 22.578 2.801 -6.336 1 96.75 212 ILE A CA 1
ATOM 1735 C C . ILE A 1 212 ? 22.016 3.896 -7.242 1 96.75 212 ILE A C 1
ATOM 1737 O O . ILE A 1 212 ? 21.406 3.604 -8.273 1 96.75 212 ILE A O 1
ATOM 1741 N N . ILE A 1 213 ? 22.203 5.156 -6.91 1 97.81 213 ILE A N 1
ATOM 1742 C CA . ILE A 1 213 ? 21.656 6.301 -7.629 1 97.81 213 ILE A CA 1
ATOM 1743 C C . ILE A 1 213 ? 22.484 6.57 -8.883 1 97.81 213 ILE A C 1
ATOM 1745 O O . ILE A 1 213 ? 23.703 6.684 -8.812 1 97.81 213 ILE A O 1
ATOM 1749 N N . LYS A 1 214 ? 21.844 6.707 -9.992 1 97.75 214 LYS A N 1
ATOM 1750 C CA . LYS A 1 214 ? 22.516 6.945 -11.266 1 97.75 214 LYS A CA 1
ATOM 1751 C C . LYS A 1 214 ? 22.359 8.398 -11.703 1 97.75 214 LYS A C 1
ATOM 1753 O O . LYS A 1 214 ? 21.5 9.117 -11.188 1 97.75 214 LYS A O 1
ATOM 1758 N N . ASP A 1 215 ? 23.281 8.773 -12.609 1 98.38 215 ASP A N 1
ATOM 1759 C CA . ASP A 1 215 ? 23.078 10.062 -13.266 1 98.38 215 ASP A CA 1
ATOM 1760 C C . ASP A 1 215 ? 21.688 10.141 -13.906 1 98.38 215 ASP A C 1
ATOM 1762 O O . ASP A 1 215 ? 21.203 9.164 -14.469 1 98.38 215 ASP A O 1
ATOM 1766 N N . GLY A 1 216 ? 21.062 11.281 -13.758 1 98.62 216 GLY A N 1
ATOM 1767 C CA . GLY A 1 216 ? 19.766 11.492 -14.391 1 98.62 216 GLY A CA 1
ATOM 1768 C C . GLY A 1 216 ? 18.594 11.039 -13.531 1 98.62 216 GLY A C 1
ATOM 1769 O O . GLY A 1 216 ? 17.438 11.219 -13.914 1 98.62 216 GLY A O 1
ATOM 1770 N N . SER A 1 217 ? 18.844 10.516 -12.336 1 98.75 217 SER A N 1
ATOM 1771 C CA . SER A 1 217 ? 17.781 10.055 -11.453 1 98.75 217 SER A CA 1
ATOM 1772 C C . SER A 1 217 ? 16.953 11.227 -10.93 1 98.75 217 SER A C 1
ATOM 1774 O O . SER A 1 217 ? 17.469 12.344 -10.797 1 98.75 217 SER A O 1
ATOM 1776 N N . THR A 1 218 ? 15.719 11.016 -10.742 1 98.81 218 THR A N 1
ATOM 1777 C CA . THR A 1 218 ? 14.852 11.906 -9.977 1 98.81 218 THR A CA 1
ATOM 1778 C C . THR A 1 218 ? 14.727 11.43 -8.531 1 98.81 218 THR A C 1
ATOM 1780 O O . THR A 1 218 ? 14.492 10.25 -8.281 1 98.81 218 THR A O 1
ATOM 1783 N N . LEU A 1 219 ? 14.836 12.383 -7.586 1 98.56 219 LEU A N 1
ATOM 1784 C CA . LEU A 1 219 ? 15.047 11.953 -6.207 1 98.56 219 LEU A CA 1
ATOM 1785 C C . LEU A 1 219 ? 13.906 12.438 -5.312 1 98.56 219 LEU A C 1
ATOM 1787 O O . LEU A 1 219 ? 13.406 13.547 -5.484 1 98.56 219 LEU A O 1
ATOM 1791 N N . GLN A 1 220 ? 13.484 11.688 -4.438 1 98.19 220 GLN A N 1
ATOM 1792 C CA . GLN A 1 220 ? 12.836 12.008 -3.168 1 98.19 220 GLN A CA 1
ATOM 1793 C C . GLN A 1 220 ? 13.68 11.523 -1.988 1 98.19 220 GLN A C 1
ATOM 1795 O O . GLN A 1 220 ? 13.844 10.32 -1.788 1 98.19 220 GLN A O 1
ATOM 1800 N N . ILE A 1 221 ? 14.219 12.445 -1.254 1 92.38 221 ILE A N 1
ATOM 1801 C CA . ILE A 1 221 ? 15.086 12.141 -0.119 1 92.38 221 ILE A CA 1
ATOM 1802 C C . ILE A 1 221 ? 14.562 12.844 1.131 1 92.38 221 ILE A C 1
ATOM 1804 O O . ILE A 1 221 ? 14.281 14.047 1.102 1 92.38 221 ILE A O 1
ATOM 1808 N N . GLY A 1 222 ? 14.391 12.141 2.182 1 80.31 222 GLY A N 1
ATOM 1809 C CA . GLY A 1 222 ? 13.906 12.719 3.424 1 80.31 222 GLY A CA 1
ATOM 1810 C C . GLY A 1 222 ? 14.961 13.523 4.16 1 80.31 222 GLY A C 1
ATOM 1811 O O . GLY A 1 222 ? 15.859 14.094 3.537 1 80.31 222 GLY A O 1
ATOM 1812 N N . ILE A 1 223 ? 14.703 13.789 5.395 1 77.44 223 ILE A N 1
ATOM 1813 C CA . ILE A 1 223 ? 15.609 14.555 6.242 1 77.44 223 ILE A CA 1
ATOM 1814 C C . ILE A 1 223 ? 16.297 13.625 7.23 1 77.44 223 ILE A C 1
ATOM 1816 O O . ILE A 1 223 ? 15.945 12.445 7.34 1 77.44 223 ILE A O 1
ATOM 1820 N N . GLY A 1 224 ? 17.344 14.164 7.859 1 80.06 224 GLY A N 1
ATOM 1821 C CA . GLY A 1 224 ? 18.078 13.383 8.836 1 80.06 224 GLY A CA 1
ATOM 1822 C C . GLY A 1 224 ? 19.516 13.094 8.422 1 80.06 224 GLY A C 1
ATOM 1823 O O . GLY A 1 224 ? 19.953 13.555 7.363 1 80.06 224 GLY A O 1
ATOM 1824 N N . GLY A 1 225 ? 20.156 12.367 9.305 1 83.56 225 GLY A N 1
ATOM 1825 C CA . GLY A 1 225 ? 21.578 12.102 9.109 1 83.56 225 GLY A CA 1
ATOM 1826 C C . GLY A 1 225 ? 21.875 11.336 7.832 1 83.56 225 GLY A C 1
ATOM 1827 O O . GLY A 1 225 ? 22.734 11.742 7.043 1 83.56 225 GLY A O 1
ATOM 1828 N N . ILE A 1 226 ? 21.156 10.312 7.555 1 90 226 ILE A N 1
ATOM 1829 C CA . ILE A 1 226 ? 21.422 9.461 6.402 1 90 226 ILE A CA 1
ATOM 1830 C C . ILE A 1 226 ? 21.125 10.227 5.113 1 90 226 ILE A C 1
ATOM 1832 O O . ILE A 1 226 ? 22 10.336 4.242 1 90 226 ILE A O 1
ATOM 1836 N N . PRO A 1 227 ? 19.984 10.812 4.98 1 88.69 227 PRO A N 1
ATOM 1837 C CA . PRO A 1 227 ? 19.688 11.586 3.77 1 88.69 227 PRO A CA 1
ATOM 1838 C C . PRO A 1 227 ? 20.703 12.695 3.516 1 88.69 227 PRO A C 1
ATOM 1840 O O . PRO A 1 227 ? 21.109 12.914 2.373 1 88.69 227 PRO A O 1
ATOM 1843 N N . ASN A 1 228 ? 21.125 13.383 4.566 1 86.75 228 ASN A N 1
ATOM 1844 C CA . ASN A 1 228 ? 22.125 14.445 4.418 1 86.75 228 ASN A CA 1
ATOM 1845 C C . ASN A 1 228 ? 23.453 13.891 3.928 1 86.75 228 ASN A C 1
ATOM 1847 O O . ASN A 1 228 ? 24.125 14.516 3.105 1 86.75 228 ASN A O 1
ATOM 1851 N N . ALA A 1 229 ? 23.812 12.773 4.488 1 91.88 229 ALA A N 1
ATOM 1852 C CA . ALA A 1 229 ? 25.047 12.133 4.066 1 91.88 229 ALA A CA 1
ATOM 1853 C C . ALA A 1 229 ? 24.984 11.711 2.6 1 91.88 229 ALA A C 1
ATOM 1855 O O . ALA A 1 229 ? 25.969 11.852 1.863 1 91.88 229 ALA A O 1
ATOM 1856 N N . VAL A 1 230 ? 23.844 11.164 2.197 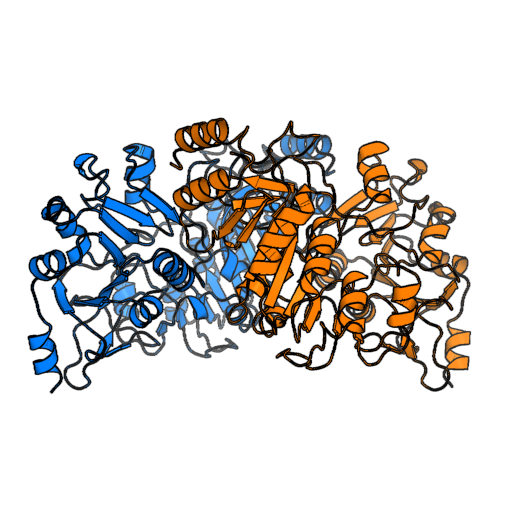1 93.38 230 VAL A N 1
ATOM 1857 C CA . VAL A 1 230 ? 23.641 10.742 0.814 1 93.38 230 VAL A CA 1
ATOM 1858 C C . VAL A 1 230 ? 23.797 11.945 -0.117 1 93.38 230 VAL A C 1
ATOM 1860 O O . VAL A 1 230 ? 24.5 11.867 -1.129 1 93.38 230 VAL A O 1
ATOM 1863 N N . ALA A 1 231 ? 23.188 13.008 0.276 1 89.44 231 ALA A N 1
ATOM 1864 C CA . ALA A 1 231 ? 23.234 14.211 -0.554 1 89.44 231 ALA A CA 1
ATOM 1865 C C . ALA A 1 231 ? 24.672 14.672 -0.764 1 89.44 231 ALA A C 1
ATOM 1867 O O . ALA A 1 231 ? 25.047 15.094 -1.863 1 89.44 231 ALA A O 1
ATOM 1868 N N . LYS A 1 232 ? 25.469 14.609 0.206 1 89.38 232 LYS A N 1
ATOM 1869 C CA . LYS A 1 232 ? 26.859 15.008 0.114 1 89.38 232 LYS A CA 1
ATOM 1870 C C . LYS A 1 232 ? 27.609 14.141 -0.891 1 89.38 232 LYS A C 1
ATOM 1872 O O . LYS A 1 232 ? 28.484 14.633 -1.612 1 89.38 232 LYS A O 1
ATOM 1877 N N . LEU A 1 233 ? 27.281 12.938 -0.933 1 93.88 233 LEU A N 1
ATOM 1878 C CA . LEU A 1 233 ? 28 11.992 -1.792 1 93.88 233 LEU A CA 1
ATOM 1879 C C . LEU A 1 233 ? 27.484 12.078 -3.227 1 93.88 233 LEU A C 1
ATOM 1881 O O . LEU A 1 233 ? 28.094 11.516 -4.141 1 93.88 233 LEU A O 1
ATOM 1885 N N . LEU A 1 234 ? 26.406 12.773 -3.436 1 96.12 234 LEU A N 1
ATOM 1886 C CA . LEU A 1 234 ? 25.812 12.859 -4.766 1 96.12 234 LEU A CA 1
ATOM 1887 C C . LEU A 1 234 ? 26.438 14 -5.566 1 96.12 234 LEU A C 1
ATOM 1889 O O . LEU A 1 234 ? 26.094 14.211 -6.73 1 96.12 234 LEU A O 1
ATOM 1893 N N . GLU A 1 235 ? 27.406 14.68 -5.027 1 95.31 235 GLU A N 1
ATOM 1894 C CA . GLU A 1 235 ? 28.016 15.844 -5.664 1 95.31 235 GLU A CA 1
ATOM 1895 C C . GLU A 1 235 ? 28.719 15.461 -6.961 1 95.31 235 GLU A C 1
ATOM 1897 O O . GLU A 1 235 ? 28.969 16.312 -7.809 1 95.31 235 GLU A O 1
ATOM 1902 N N . THR A 1 236 ? 29 14.188 -7.109 1 94.19 236 THR A N 1
ATOM 1903 C CA . THR A 1 236 ? 29.703 13.734 -8.305 1 94.19 236 THR A CA 1
ATOM 1904 C C . THR A 1 236 ? 28.719 13.312 -9.383 1 94.19 236 THR A C 1
ATOM 1906 O O . THR A 1 236 ? 29.125 12.984 -10.508 1 94.19 236 THR A O 1
ATOM 1909 N N . LYS A 1 237 ? 27.438 13.25 -9.055 1 97.69 237 LYS A N 1
ATOM 1910 C CA . LYS A 1 237 ? 26.422 12.859 -10.031 1 97.69 237 LYS A CA 1
ATOM 1911 C C . LYS A 1 237 ? 26.078 14.016 -10.961 1 97.69 237 LYS A C 1
ATOM 1913 O O . LYS A 1 237 ? 26.516 15.141 -10.75 1 97.69 237 LYS A O 1
ATOM 1918 N N . LYS A 1 238 ? 25.375 13.68 -12.008 1 97.94 238 LYS A N 1
ATOM 1919 C CA . LYS A 1 238 ? 25 14.672 -13.008 1 97.94 238 LYS A CA 1
ATOM 1920 C C . LYS A 1 238 ? 23.5 14.586 -13.328 1 97.94 238 LYS A C 1
ATOM 1922 O O . LYS A 1 238 ? 22.938 13.492 -13.398 1 97.94 238 LYS A O 1
ATOM 1927 N N . ASP A 1 239 ? 22.891 15.781 -13.5 1 98.44 239 ASP A N 1
ATOM 1928 C CA . ASP A 1 239 ? 21.562 15.938 -14.07 1 98.44 239 ASP A CA 1
ATOM 1929 C C . ASP A 1 239 ? 20.5 15.258 -13.203 1 98.44 239 ASP A C 1
ATOM 1931 O O . ASP A 1 239 ? 19.594 14.617 -13.727 1 98.44 239 ASP A O 1
ATOM 1935 N N . LEU A 1 240 ? 20.656 15.32 -11.938 1 98.69 240 LEU A N 1
ATOM 1936 C CA . LEU A 1 240 ? 19.625 14.82 -11.031 1 98.69 240 LEU A CA 1
ATOM 1937 C C . LEU A 1 240 ? 18.391 15.719 -11.062 1 98.69 240 LEU A C 1
ATOM 1939 O O . LEU A 1 240 ? 18.469 16.875 -11.484 1 98.69 240 LEU A O 1
ATOM 1943 N N . GLY A 1 241 ? 17.297 15.164 -10.797 1 98.75 241 GLY A N 1
ATOM 1944 C CA . GLY A 1 241 ? 16.031 15.883 -10.656 1 98.75 241 GLY A CA 1
ATOM 1945 C C . GLY A 1 241 ? 15.383 15.695 -9.305 1 98.75 241 GLY A C 1
ATOM 1946 O O . GLY A 1 241 ? 15.797 14.828 -8.523 1 98.75 241 GLY A O 1
ATOM 1947 N N . ILE A 1 242 ? 14.406 16.578 -9.047 1 98.75 242 ILE A N 1
ATOM 1948 C CA . ILE A 1 242 ? 13.773 16.531 -7.734 1 98.75 242 ILE A CA 1
ATOM 1949 C C . ILE A 1 242 ? 12.258 16.453 -7.895 1 98.75 242 ILE A C 1
ATOM 1951 O O . ILE A 1 242 ? 11.656 17.344 -8.5 1 98.75 242 ILE A O 1
ATOM 1955 N N . HIS A 1 243 ? 11.648 15.469 -7.434 1 98.88 243 HIS A N 1
ATOM 1956 C CA . HIS A 1 243 ? 10.242 15.289 -7.094 1 98.88 243 HIS A CA 1
ATOM 1957 C C . HIS A 1 243 ? 10.086 14.766 -5.672 1 98.88 243 HIS A C 1
ATOM 1959 O O . HIS A 1 243 ? 10.234 13.562 -5.426 1 98.88 243 HIS A O 1
ATOM 1965 N N . THR A 1 244 ? 9.82 15.688 -4.773 1 98.31 244 THR A N 1
ATOM 1966 C CA . THR A 1 244 ? 9.859 15.312 -3.363 1 98.31 244 THR A CA 1
ATOM 1967 C C . THR A 1 244 ? 8.719 15.969 -2.596 1 98.31 244 THR A C 1
ATOM 1969 O O . THR A 1 244 ? 8.203 17.016 -3.008 1 98.31 244 THR A O 1
ATOM 1972 N N . GLU A 1 245 ? 8.32 15.273 -1.526 1 97.62 245 GLU A N 1
ATOM 1973 C CA . GLU A 1 245 ? 7.324 15.867 -0.637 1 97.62 245 GLU A CA 1
ATOM 1974 C C . GLU A 1 245 ? 7.871 17.109 0.06 1 97.62 245 GLU A C 1
ATOM 1976 O O . GLU A 1 245 ? 7.207 18.141 0.094 1 97.62 245 GLU A O 1
ATOM 1981 N N . MET A 1 246 ? 9.047 17.016 0.538 1 96.69 246 MET A N 1
ATOM 1982 C CA . MET A 1 246 ? 9.672 18.047 1.35 1 96.69 246 MET A CA 1
ATOM 1983 C C . MET A 1 246 ? 10.984 18.516 0.725 1 96.69 246 MET A C 1
ATOM 1985 O O . MET A 1 246 ? 11.875 17.703 0.479 1 96.69 246 MET A O 1
ATOM 1989 N N . LEU A 1 247 ? 11.086 19.797 0.473 1 96.38 247 LEU A N 1
ATOM 1990 C CA . LEU A 1 247 ? 12.359 20.359 0.044 1 96.38 247 LEU A CA 1
ATOM 1991 C C . LEU A 1 247 ? 13.344 20.438 1.208 1 96.38 247 LEU A C 1
ATOM 1993 O O . LEU A 1 247 ? 12.984 20.859 2.305 1 96.38 247 LEU A O 1
ATOM 1997 N N . THR A 1 248 ? 14.547 20 0.965 1 91.12 248 THR A N 1
ATOM 1998 C CA . THR A 1 248 ? 15.555 20.031 2.012 1 91.12 248 THR A CA 1
ATOM 1999 C C . THR A 1 248 ? 16.75 20.875 1.581 1 91.12 248 THR A C 1
ATOM 2001 O O . THR A 1 248 ? 16.922 21.156 0.394 1 91.12 248 THR A O 1
ATOM 2004 N N . GLU A 1 249 ? 17.594 21.219 2.557 1 91.75 249 GLU A N 1
ATOM 2005 C CA . GLU A 1 249 ? 18.75 22.094 2.334 1 91.75 249 GLU A CA 1
ATOM 2006 C C . GLU A 1 249 ? 19.734 21.453 1.357 1 91.75 249 GLU A C 1
ATOM 2008 O O . GLU A 1 249 ? 20.328 22.156 0.534 1 91.75 249 GLU A O 1
ATOM 2013 N N . SER A 1 250 ? 19.859 20.219 1.489 1 90.81 250 SER A N 1
ATOM 2014 C CA . SER A 1 250 ? 20.844 19.5 0.684 1 90.81 250 SER A CA 1
ATOM 2015 C C . SER A 1 250 ? 20.516 19.594 -0.802 1 90.81 250 SER A C 1
ATOM 2017 O O . SER A 1 250 ? 21.422 19.609 -1.643 1 90.81 250 SER A O 1
ATOM 2019 N N . MET A 1 251 ? 19.297 19.656 -1.146 1 94.88 251 MET A N 1
ATOM 2020 C CA . MET A 1 251 ? 18.891 19.797 -2.541 1 94.88 251 MET A CA 1
ATOM 2021 C C . MET A 1 251 ? 19.297 21.141 -3.104 1 94.88 251 MET A C 1
ATOM 2023 O O . MET A 1 251 ? 19.656 21.25 -4.277 1 94.88 251 MET A O 1
ATOM 2027 N N . ILE A 1 252 ? 19.234 22.156 -2.27 1 95.5 252 ILE A N 1
ATOM 2028 C CA . ILE A 1 252 ? 19.672 23.5 -2.674 1 95.5 252 ILE A CA 1
ATOM 2029 C C . ILE A 1 252 ? 21.172 23.484 -2.93 1 95.5 252 ILE A C 1
ATOM 2031 O O . ILE A 1 252 ? 21.641 24.016 -3.941 1 95.5 252 ILE A O 1
ATOM 2035 N N . ASP A 1 253 ? 21.922 22.812 -2.029 1 94.38 253 ASP A N 1
ATOM 2036 C CA . ASP A 1 253 ? 23.375 22.703 -2.189 1 94.38 253 ASP A CA 1
ATOM 2037 C C . ASP A 1 253 ? 23.719 22.047 -3.523 1 94.38 253 ASP A C 1
ATOM 2039 O O . ASP A 1 253 ? 24.578 22.547 -4.258 1 94.38 253 ASP A O 1
ATOM 2043 N N . LEU A 1 254 ? 23.062 20.969 -3.809 1 96.94 254 LEU A N 1
ATOM 2044 C CA . LEU A 1 254 ? 23.344 20.219 -5.027 1 96.94 254 LEU A CA 1
ATOM 2045 C C . LEU A 1 254 ? 22.953 21.016 -6.266 1 96.94 254 LEU A C 1
ATOM 2047 O O . LEU A 1 254 ? 23.594 20.922 -7.309 1 96.94 254 LEU A O 1
ATOM 2051 N N . PHE A 1 255 ? 21.891 21.781 -6.16 1 97.81 255 PHE A N 1
ATOM 2052 C CA . PHE A 1 255 ? 21.469 22.641 -7.262 1 97.81 255 PHE A CA 1
ATOM 2053 C C . PHE A 1 255 ? 22.516 23.719 -7.539 1 97.81 255 PHE A C 1
ATOM 2055 O O . PHE A 1 255 ? 22.891 23.938 -8.688 1 97.81 255 PHE A O 1
ATOM 2062 N N . GLU A 1 256 ? 22.969 24.375 -6.5 1 97.19 256 GLU A N 1
ATOM 2063 C CA . GLU A 1 256 ? 23.938 25.453 -6.629 1 97.19 256 GLU A CA 1
ATOM 2064 C C . GLU A 1 256 ? 25.25 24.938 -7.215 1 97.19 256 GLU A C 1
ATOM 2066 O O . GLU A 1 256 ? 25.969 25.688 -7.891 1 97.19 256 GLU A O 1
ATOM 2071 N N . LYS A 1 257 ? 25.5 23.672 -7.035 1 97.19 257 LYS A N 1
ATOM 2072 C CA . LYS A 1 257 ? 26.719 23.047 -7.562 1 97.19 257 LYS A CA 1
ATOM 2073 C C . LYS A 1 257 ? 26.5 22.562 -8.992 1 97.19 257 LYS A C 1
ATOM 2075 O O . LYS A 1 257 ? 27.422 22.016 -9.609 1 97.19 257 LYS A O 1
ATOM 2080 N N . GLY A 1 258 ? 25.312 22.594 -9.453 1 97.88 258 GLY A N 1
ATOM 2081 C CA . GLY A 1 258 ? 25 22.188 -10.82 1 97.88 258 GLY A CA 1
ATOM 2082 C C . GLY A 1 258 ? 24.734 20.703 -10.945 1 97.88 258 GLY A C 1
ATOM 2083 O O . GLY A 1 258 ? 24.609 20.188 -12.062 1 97.88 258 GLY A O 1
ATOM 2084 N N . VAL A 1 259 ? 24.656 20.016 -9.836 1 98.38 259 VAL A N 1
ATOM 2085 C CA . VAL A 1 259 ? 24.406 18.578 -9.82 1 98.38 259 VAL A CA 1
ATOM 2086 C C . VAL A 1 259 ? 22.922 18.312 -10.102 1 98.38 259 VAL A C 1
ATOM 2088 O O . VAL A 1 259 ? 22.594 17.453 -10.922 1 98.38 259 VAL A O 1
ATOM 2091 N N . ILE A 1 260 ? 22.047 19.031 -9.461 1 98.38 260 ILE A N 1
ATOM 2092 C CA . ILE A 1 260 ? 20.625 19.016 -9.766 1 98.38 260 ILE A CA 1
ATOM 2093 C C . ILE A 1 260 ? 20.312 20.047 -10.859 1 98.38 260 ILE A C 1
ATOM 2095 O O . ILE A 1 260 ? 20.609 21.234 -10.703 1 98.38 260 ILE A O 1
ATOM 2099 N N . THR A 1 261 ? 19.812 19.578 -11.93 1 98.56 261 THR A N 1
ATOM 2100 C CA . THR A 1 261 ? 19.406 20.453 -13.016 1 98.56 261 THR A CA 1
ATOM 2101 C C . THR A 1 261 ? 17.922 20.312 -13.297 1 98.56 261 THR A C 1
ATOM 2103 O O . THR A 1 261 ? 17.312 21.203 -13.891 1 98.56 261 THR A O 1
ATOM 2106 N N . ASN A 1 262 ? 17.375 19.156 -13 1 98.69 262 ASN A N 1
ATOM 2107 C CA . ASN A 1 262 ? 15.984 18.781 -13.266 1 98.69 262 ASN A CA 1
ATOM 2108 C C . ASN A 1 262 ? 15.734 18.578 -14.758 1 98.69 262 ASN A C 1
ATOM 2110 O O . ASN A 1 262 ? 14.594 18.375 -15.172 1 98.69 262 ASN A O 1
ATOM 2114 N N . MET A 1 263 ? 16.719 18.547 -15.523 1 98.44 263 MET A N 1
ATOM 2115 C CA . MET A 1 263 ? 16.562 18.594 -16.984 1 98.44 263 MET A CA 1
ATOM 2116 C C . MET A 1 263 ? 16.328 17.188 -17.531 1 98.44 263 MET A C 1
ATOM 2118 O O . MET A 1 263 ? 15.891 17.031 -18.672 1 98.44 263 MET A O 1
ATOM 2122 N N . LYS A 1 264 ? 16.547 16.188 -16.766 1 98.38 264 LYS A N 1
ATOM 2123 C CA . LYS A 1 264 ? 16.312 14.82 -17.234 1 98.38 264 LYS A CA 1
ATOM 2124 C C . LYS A 1 264 ? 15 14.273 -16.672 1 98.38 264 LYS A C 1
ATOM 2126 O O . LYS A 1 264 ? 14.633 13.125 -16.953 1 98.38 264 LYS A O 1
ATOM 2131 N N . LYS A 1 265 ? 14.305 15.062 -15.883 1 98.38 265 LYS A N 1
ATOM 2132 C CA . LYS A 1 265 ? 13 14.625 -15.383 1 98.38 265 LYS A CA 1
ATOM 2133 C C . LYS A 1 265 ? 12.023 14.391 -16.531 1 98.38 265 LYS A C 1
ATOM 2135 O O . LYS A 1 265 ? 12 15.148 -17.5 1 98.38 265 LYS A O 1
ATOM 2140 N N . THR A 1 266 ? 11.18 13.383 -16.375 1 98.69 266 THR A N 1
ATOM 2141 C CA . THR A 1 266 ? 10.18 13.07 -17.391 1 98.69 266 THR A CA 1
ATOM 2142 C C . THR A 1 266 ? 8.844 13.734 -17.047 1 98.69 266 THR A C 1
ATOM 2144 O O . THR A 1 266 ? 7.934 13.773 -17.875 1 98.69 266 THR A O 1
ATOM 2147 N N . LEU A 1 267 ? 8.695 14.18 -15.836 1 98.38 267 LEU A N 1
ATOM 2148 C CA . LEU A 1 267 ? 7.547 14.961 -15.383 1 98.38 267 LEU A CA 1
ATOM 2149 C C . LEU A 1 267 ? 7.992 16.297 -14.812 1 98.38 267 LEU A C 1
ATOM 2151 O O . LEU A 1 267 ? 8.797 16.344 -13.875 1 98.38 267 LEU A O 1
ATOM 2155 N N . TRP A 1 268 ? 7.535 17.406 -15.391 1 98.12 268 TRP A N 1
ATOM 2156 C CA . TRP A 1 268 ? 7.855 18.766 -14.977 1 98.12 268 TRP A CA 1
ATOM 2157 C C . TRP A 1 268 ? 9.344 19.047 -15.156 1 98.12 268 TRP A C 1
ATOM 2159 O O . TRP A 1 268 ? 10.008 19.516 -14.227 1 98.12 268 TRP A O 1
ATOM 2169 N N . LYS A 1 269 ? 9.828 18.828 -16.406 1 98.25 269 LYS A N 1
ATOM 2170 C CA . LYS A 1 269 ? 11.227 19.062 -16.75 1 98.25 269 LYS A CA 1
ATOM 2171 C C . LYS A 1 269 ? 11.664 20.484 -16.406 1 98.25 269 LYS A C 1
ATOM 2173 O O . LYS A 1 269 ? 10.953 21.438 -16.688 1 98.25 269 LYS A O 1
ATOM 2178 N N . GLY A 1 270 ? 12.766 20.594 -15.656 1 98.38 270 GLY A N 1
ATOM 2179 C CA . GLY A 1 270 ? 13.352 21.891 -15.344 1 98.38 270 GLY A CA 1
ATOM 2180 C C . GLY A 1 270 ? 12.859 22.469 -14.031 1 98.38 270 GLY A C 1
ATOM 2181 O O . GLY A 1 270 ? 13.297 23.547 -13.609 1 98.38 270 GLY A O 1
ATOM 2182 N N . LYS A 1 271 ? 12 21.688 -13.344 1 98.62 271 LYS A N 1
ATOM 2183 C CA . LYS A 1 271 ? 11.375 22.234 -12.141 1 98.62 271 LYS A CA 1
ATOM 2184 C C . LYS A 1 271 ? 11.625 21.344 -10.938 1 98.62 271 LYS A C 1
ATOM 2186 O O . LYS A 1 271 ? 11.594 20.109 -11.055 1 98.62 271 LYS A O 1
ATOM 2191 N N . PHE A 1 272 ? 11.898 22 -9.805 1 98.62 272 PHE A N 1
ATOM 2192 C CA . PHE A 1 272 ? 11.648 21.328 -8.539 1 98.62 272 PHE A CA 1
ATOM 2193 C C . PHE A 1 272 ? 10.148 21.125 -8.32 1 98.62 272 PHE A C 1
ATOM 2195 O O . PHE A 1 272 ? 9.359 22.047 -8.5 1 98.62 272 PHE A O 1
ATOM 2202 N N . VAL A 1 273 ? 9.758 19.938 -7.992 1 98.88 273 VAL A N 1
ATOM 2203 C CA . VAL A 1 273 ? 8.375 19.688 -7.578 1 98.88 273 VAL A CA 1
ATOM 2204 C C . VAL A 1 273 ? 8.344 19.312 -6.098 1 98.88 273 VAL A C 1
ATOM 2206 O O . VAL A 1 273 ? 9.016 18.375 -5.672 1 98.88 273 VAL A O 1
ATOM 2209 N N . ILE A 1 274 ? 7.598 20.078 -5.316 1 98.62 274 ILE A N 1
ATOM 2210 C CA . ILE A 1 274 ? 7.535 19.859 -3.875 1 98.62 274 ILE A CA 1
ATOM 2211 C C . ILE A 1 274 ? 6.098 20.016 -3.387 1 98.62 274 ILE A C 1
ATOM 2213 O O . ILE A 1 274 ? 5.242 20.531 -4.113 1 98.62 274 ILE A O 1
ATOM 2217 N N . ALA A 1 275 ? 5.832 19.547 -2.113 1 98.5 275 ALA A N 1
ATOM 2218 C CA . ALA A 1 275 ? 4.543 19.812 -1.47 1 98.5 275 ALA A CA 1
ATOM 2219 C C . ALA A 1 275 ? 4.699 20.766 -0.287 1 98.5 275 ALA A C 1
ATOM 2221 O O . ALA A 1 275 ? 3.746 21.438 0.103 1 98.5 275 ALA A O 1
ATOM 2222 N N . PHE A 1 276 ? 5.895 20.734 0.301 1 98.12 276 PHE A N 1
ATOM 2223 C CA . PHE A 1 276 ? 6.16 21.703 1.358 1 98.12 276 PHE A CA 1
ATOM 2224 C C . PHE A 1 276 ? 7.66 21.859 1.583 1 98.12 276 PHE A C 1
ATOM 2226 O O . PHE A 1 276 ? 8.461 21.125 0.996 1 98.12 276 PHE A O 1
ATOM 2233 N N . ALA A 1 277 ? 8.039 22.875 2.303 1 96.94 277 ALA A N 1
ATOM 2234 C CA . ALA A 1 277 ? 9.438 23.156 2.627 1 96.94 277 ALA A CA 1
ATOM 2235 C C . ALA A 1 277 ? 9.617 23.375 4.125 1 96.94 277 ALA A C 1
ATOM 2237 O O . ALA A 1 277 ? 8.758 23.984 4.773 1 96.94 277 ALA A O 1
ATOM 2238 N N . LEU A 1 278 ? 10.578 22.906 4.648 1 95 278 LEU A N 1
ATOM 2239 C CA . LEU A 1 278 ? 10.969 23.062 6.043 1 95 278 LEU A CA 1
ATOM 2240 C C . LEU A 1 278 ? 12.492 23.078 6.18 1 95 278 LEU A C 1
ATOM 2242 O O . LEU A 1 278 ? 13.148 22.062 5.906 1 95 278 LEU A O 1
ATOM 2246 N N . GLY A 1 279 ? 13.047 24.141 6.426 1 93.69 279 GLY A N 1
ATOM 2247 C CA . GLY A 1 279 ? 14.492 24.297 6.508 1 93.69 279 GLY A CA 1
ATOM 2248 C C . GLY A 1 279 ? 14.906 25.594 7.176 1 93.69 279 GLY A C 1
ATOM 2249 O O . GLY A 1 279 ? 14.305 26.016 8.172 1 93.69 279 GLY A O 1
ATOM 2250 N N . THR A 1 280 ? 15.969 26.172 6.707 1 94.12 280 THR A N 1
ATOM 2251 C CA . THR A 1 280 ? 16.516 27.406 7.289 1 94.12 280 THR A CA 1
ATOM 2252 C C . THR A 1 280 ? 16.016 28.625 6.535 1 94.12 280 THR A C 1
ATOM 2254 O O . THR A 1 280 ? 15.32 28.5 5.527 1 94.12 280 THR A O 1
ATOM 2257 N N . LYS A 1 281 ? 16.422 29.75 7.102 1 95.94 281 LYS A N 1
ATOM 2258 C CA . LYS A 1 281 ? 16.094 31.016 6.465 1 95.94 281 LYS A CA 1
ATOM 2259 C C . LYS A 1 281 ? 16.609 31.062 5.027 1 95.94 281 LYS A C 1
ATOM 2261 O O . LYS A 1 281 ? 15.938 31.594 4.141 1 95.94 281 LYS A O 1
ATOM 2266 N N . ARG A 1 282 ? 17.781 30.469 4.816 1 95.88 282 ARG A N 1
ATOM 2267 C CA . ARG A 1 282 ? 18.359 30.422 3.475 1 95.88 282 ARG A CA 1
ATOM 2268 C C . ARG A 1 282 ? 17.422 29.703 2.508 1 95.88 282 ARG A C 1
ATOM 2270 O O . ARG A 1 282 ? 17.234 30.156 1.375 1 95.88 282 ARG A O 1
ATOM 2277 N N . MET A 1 283 ? 16.844 28.656 2.93 1 96.5 283 MET A N 1
ATOM 2278 C CA . MET A 1 283 ? 15.906 27.906 2.09 1 96.5 283 MET A CA 1
ATOM 2279 C C . MET A 1 283 ? 14.672 28.734 1.772 1 96.5 283 MET A C 1
ATOM 2281 O O . MET A 1 283 ? 14.195 28.75 0.636 1 96.5 283 MET A O 1
ATOM 2285 N N . TYR A 1 284 ? 14.102 29.453 2.785 1 97.75 284 TYR A N 1
ATOM 2286 C CA . TYR A 1 284 ? 12.906 30.266 2.586 1 97.75 284 TYR A CA 1
ATOM 2287 C C . TYR A 1 284 ? 13.164 31.406 1.599 1 97.75 284 TYR A C 1
ATOM 2289 O O . TYR A 1 284 ? 12.305 31.734 0.784 1 97.75 284 TYR A O 1
ATOM 2297 N N . GLU A 1 285 ? 14.414 31.906 1.667 1 97.5 285 GLU A N 1
ATOM 2298 C CA . GLU A 1 285 ? 14.812 32.906 0.7 1 97.5 285 GLU A CA 1
ATOM 2299 C C . GLU A 1 285 ? 14.945 32.344 -0.7 1 97.5 285 GLU A C 1
ATOM 2301 O O . GLU A 1 285 ? 14.539 32.938 -1.684 1 97.5 285 GLU A O 1
ATOM 2306 N N . PHE A 1 286 ? 15.516 31.188 -0.795 1 97.56 286 PHE A N 1
ATOM 2307 C CA . PHE A 1 286 ? 15.711 30.484 -2.061 1 97.56 286 PHE A CA 1
ATOM 2308 C C . PHE A 1 286 ? 14.375 30.219 -2.744 1 97.56 286 PHE A C 1
ATOM 2310 O O . PHE A 1 286 ? 14.258 30.344 -3.965 1 97.56 286 PHE A O 1
ATOM 2317 N N . ILE A 1 287 ? 13.305 29.828 -1.938 1 97.75 287 ILE A N 1
ATOM 2318 C CA . ILE A 1 287 ? 12.039 29.391 -2.52 1 97.75 287 ILE A CA 1
ATOM 2319 C C . ILE A 1 287 ? 11.18 30.609 -2.859 1 97.75 287 ILE A C 1
ATOM 2321 O O . ILE A 1 287 ? 10.297 30.531 -3.719 1 97.75 287 ILE A O 1
ATOM 2325 N N . ASP A 1 288 ? 11.422 31.766 -2.229 1 98.56 288 ASP A N 1
ATOM 2326 C CA . ASP A 1 288 ? 10.602 32.969 -2.398 1 98.56 288 ASP A CA 1
ATOM 2327 C C . ASP A 1 288 ? 10.672 33.469 -3.838 1 98.56 288 ASP A C 1
ATOM 2329 O O . ASP A 1 288 ? 11.734 33.875 -4.312 1 98.56 288 ASP A O 1
ATOM 2333 N N . ASP A 1 289 ? 9.539 33.375 -4.492 1 98.25 289 ASP A N 1
ATOM 2334 C CA . ASP A 1 289 ? 9.328 33.844 -5.852 1 98.25 289 ASP A CA 1
ATOM 2335 C C . ASP A 1 289 ? 10.344 33.25 -6.816 1 98.25 289 ASP A C 1
ATOM 2337 O O . ASP A 1 289 ? 10.828 33.906 -7.73 1 98.25 289 ASP A O 1
ATOM 2341 N N . ASN A 1 290 ? 10.758 32.031 -6.582 1 98.56 290 ASN A N 1
ATOM 2342 C CA . ASN A 1 290 ? 11.664 31.281 -7.453 1 98.56 290 ASN A CA 1
ATOM 2343 C C . ASN A 1 290 ? 10.891 30.438 -8.461 1 98.56 290 ASN A C 1
ATOM 2345 O O . ASN A 1 290 ? 10.297 29.422 -8.109 1 98.56 290 ASN A O 1
ATOM 2349 N N . PRO A 1 291 ? 10.836 30.844 -9.703 1 97.75 291 PRO A N 1
ATOM 2350 C CA . PRO A 1 291 ? 10.047 30.125 -10.703 1 97.75 291 PRO A CA 1
ATOM 2351 C C . PRO A 1 291 ? 10.57 28.703 -10.953 1 97.75 291 PRO A C 1
ATOM 2353 O O . PRO A 1 291 ? 9.898 27.906 -11.602 1 97.75 291 PRO A O 1
ATOM 2356 N N . GLY A 1 292 ? 11.742 28.359 -10.492 1 98.12 292 GLY A N 1
ATOM 2357 C CA . GLY A 1 292 ? 12.289 27.016 -10.617 1 98.12 292 GLY A CA 1
ATOM 2358 C C . GLY A 1 292 ? 11.633 26.016 -9.688 1 98.12 292 GLY A C 1
ATOM 2359 O O . GLY A 1 292 ? 11.828 24.812 -9.828 1 98.12 292 GLY A O 1
ATOM 2360 N N . ILE A 1 293 ? 10.828 26.5 -8.805 1 98.44 293 ILE A N 1
ATOM 2361 C CA . ILE A 1 293 ? 10.188 25.656 -7.809 1 98.44 293 ILE A CA 1
ATOM 2362 C C . ILE A 1 293 ? 8.672 25.703 -7.996 1 98.44 293 ILE A C 1
ATOM 2364 O O . ILE A 1 293 ? 8.07 26.781 -8.031 1 98.44 293 ILE A O 1
ATOM 2368 N N . LEU A 1 294 ? 8.125 24.547 -8.125 1 98.75 294 LEU A N 1
ATOM 2369 C CA . LEU A 1 294 ? 6.668 24.406 -8.141 1 98.75 294 LEU A CA 1
ATOM 2370 C C . LEU A 1 294 ? 6.18 23.656 -6.902 1 98.75 294 LEU A C 1
ATOM 2372 O O . LEU A 1 294 ? 6.488 22.484 -6.727 1 98.75 294 LEU A O 1
ATOM 2376 N N . GLU A 1 295 ? 5.512 24.344 -6.086 1 98.75 295 GLU A N 1
ATOM 2377 C CA . GLU A 1 295 ? 4.793 23.703 -4.984 1 98.75 295 GLU A CA 1
ATOM 2378 C C . GLU A 1 295 ? 3.375 23.328 -5.398 1 98.75 295 GLU A C 1
ATOM 2380 O O . GLU A 1 295 ? 2.584 24.188 -5.789 1 98.75 295 GLU A O 1
ATOM 2385 N N . LEU A 1 296 ? 3.117 22.062 -5.414 1 98.75 296 LEU A N 1
ATOM 2386 C CA . LEU A 1 296 ? 1.827 21.516 -5.828 1 98.75 296 LEU A CA 1
ATOM 2387 C C . LEU A 1 296 ? 1.148 20.797 -4.672 1 98.75 296 LEU A C 1
ATOM 2389 O O . LEU A 1 296 ? 1.738 20.625 -3.602 1 98.75 296 LEU A O 1
ATOM 2393 N N . ARG A 1 297 ? -0.08 20.422 -4.844 1 98.31 297 ARG A N 1
ATOM 2394 C CA . ARG A 1 297 ? -0.862 19.75 -3.812 1 98.31 297 ARG A CA 1
ATOM 2395 C C . ARG A 1 297 ? -0.259 18.391 -3.467 1 98.31 297 ARG A C 1
ATOM 2397 O O . ARG A 1 297 ? 0.22 17.672 -4.348 1 98.31 297 ARG A O 1
ATOM 2404 N N . GLY A 1 298 ? -0.338 18.047 -2.174 1 98.31 298 GLY A N 1
ATOM 2405 C CA . GLY A 1 298 ? 0.148 16.75 -1.734 1 98.31 298 GLY A CA 1
ATOM 2406 C C . GLY A 1 298 ? -0.5 15.594 -2.465 1 98.31 298 GLY A C 1
ATOM 2407 O O . GLY A 1 298 ? 0.149 14.578 -2.732 1 98.31 298 GLY A O 1
ATOM 2408 N N . ARG A 1 299 ? -1.774 15.703 -2.824 1 97.81 299 ARG A N 1
ATOM 2409 C CA . ARG A 1 299 ? -2.488 14.617 -3.496 1 97.81 299 ARG A CA 1
ATOM 2410 C C . ARG A 1 299 ? -1.91 14.367 -4.883 1 97.81 299 ARG A C 1
ATOM 2412 O O . ARG A 1 299 ? -2.17 13.32 -5.488 1 97.81 299 ARG A O 1
ATOM 2419 N N . PHE A 1 300 ? -1.199 15.312 -5.41 1 98.31 300 PHE A N 1
ATOM 2420 C CA . PHE A 1 300 ? -0.483 15.156 -6.672 1 98.31 300 PHE A CA 1
ATOM 2421 C C . PHE A 1 300 ? 0.959 14.727 -6.426 1 98.31 300 PHE A C 1
ATOM 2423 O O . PHE A 1 300 ? 1.409 13.703 -6.941 1 98.31 300 PHE A O 1
ATOM 2430 N N . VAL A 1 301 ? 1.682 15.469 -5.605 1 98.75 301 VAL A N 1
ATOM 2431 C CA . VAL A 1 301 ? 3.119 15.305 -5.414 1 98.75 301 VAL A CA 1
ATOM 2432 C C . VAL A 1 301 ? 3.408 13.93 -4.816 1 98.75 301 VAL A C 1
ATOM 2434 O O . VAL A 1 301 ? 4.379 13.273 -5.199 1 98.75 301 VAL A O 1
ATOM 2437 N N . ASN A 1 302 ? 2.568 13.531 -3.883 1 98.56 302 ASN A N 1
ATOM 2438 C CA . ASN A 1 302 ? 2.812 12.289 -3.152 1 98.56 302 ASN A CA 1
ATOM 2439 C C . ASN A 1 302 ? 2.064 11.117 -3.773 1 98.56 302 ASN A C 1
ATOM 2441 O O . ASN A 1 302 ? 2.254 9.969 -3.365 1 98.56 302 ASN A O 1
ATOM 2445 N N . ASP A 1 303 ? 1.187 11.344 -4.77 1 98.44 303 ASP A N 1
ATOM 2446 C CA . ASP A 1 303 ? 0.469 10.234 -5.402 1 98.44 303 ASP A CA 1
ATOM 2447 C C . ASP A 1 303 ? 1.438 9.273 -6.086 1 98.44 303 ASP A C 1
ATOM 2449 O O . ASP A 1 303 ? 2.131 9.648 -7.035 1 98.44 303 ASP A O 1
ATOM 2453 N N . PRO A 1 304 ? 1.422 7.98 -5.656 1 98.19 304 PRO A N 1
ATOM 2454 C CA . PRO A 1 304 ? 2.361 7.035 -6.266 1 98.19 304 PRO A CA 1
ATOM 2455 C C . PRO A 1 304 ? 2.262 7.004 -7.789 1 98.19 304 PRO A C 1
ATOM 2457 O O . PRO A 1 304 ? 3.268 6.789 -8.469 1 98.19 304 PRO A O 1
ATOM 2460 N N . TYR A 1 305 ? 1.155 7.285 -8.312 1 97.31 305 TYR A N 1
ATOM 2461 C CA . TYR A 1 305 ? 0.939 7.188 -9.75 1 97.31 305 TYR A CA 1
ATOM 2462 C C . TYR A 1 305 ? 1.444 8.438 -10.469 1 97.31 305 TYR A C 1
ATOM 2464 O O . TYR A 1 305 ? 1.617 8.43 -11.688 1 97.31 305 TYR A O 1
ATOM 2472 N N . VAL A 1 306 ? 1.588 9.453 -9.727 1 98.62 306 VAL A N 1
ATOM 2473 C CA . VAL A 1 306 ? 2.268 10.625 -10.25 1 98.62 306 VAL A CA 1
ATOM 2474 C C . VAL A 1 306 ? 3.777 10.477 -10.078 1 98.62 306 VAL A C 1
ATOM 2476 O O . VAL A 1 306 ? 4.543 10.695 -11.023 1 98.62 306 VAL A O 1
ATOM 2479 N N . VAL A 1 307 ? 4.184 10.008 -8.93 1 98.81 307 VAL A N 1
ATOM 2480 C CA . VAL A 1 307 ? 5.594 9.812 -8.617 1 98.81 307 VAL A CA 1
ATOM 2481 C C . VAL A 1 307 ? 6.23 8.883 -9.648 1 98.81 307 VAL A C 1
ATOM 2483 O O . VAL A 1 307 ? 7.336 9.148 -10.125 1 98.81 307 VAL A O 1
ATOM 2486 N N . CYS A 1 308 ? 5.512 7.871 -10.062 1 98.5 308 CYS A N 1
ATOM 2487 C CA . CYS A 1 308 ? 6.094 6.836 -10.914 1 98.5 308 CYS A CA 1
ATOM 2488 C C . CYS A 1 308 ? 6.27 7.336 -12.336 1 98.5 308 CYS A C 1
ATOM 2490 O O . CYS A 1 308 ? 6.918 6.68 -13.156 1 98.5 308 CYS A O 1
ATOM 2492 N N . GLN A 1 309 ? 5.688 8.461 -12.664 1 98.62 309 GLN A N 1
ATOM 2493 C CA . GLN A 1 309 ? 5.828 9.039 -14 1 98.62 309 GLN A CA 1
ATOM 2494 C C . GLN A 1 309 ? 7.223 9.633 -14.195 1 98.62 309 GLN A C 1
ATOM 2496 O O . GLN A 1 309 ? 7.59 10.008 -15.312 1 98.62 309 GLN A O 1
ATOM 2501 N N . ASN A 1 310 ? 7.961 9.75 -13.086 1 98.81 310 ASN A N 1
ATOM 2502 C CA . ASN A 1 310 ? 9.383 10.07 -13.188 1 98.81 310 ASN A CA 1
ATOM 2503 C C . ASN A 1 310 ? 10.227 8.82 -13.414 1 98.81 310 ASN A C 1
ATOM 2505 O O . ASN A 1 310 ? 10.297 7.945 -12.555 1 98.81 310 ASN A O 1
ATOM 2509 N N . ASP A 1 311 ? 10.883 8.781 -14.586 1 98.44 311 ASP A N 1
ATOM 2510 C CA . ASP A 1 311 ? 11.789 7.66 -14.82 1 98.44 311 ASP A CA 1
ATOM 2511 C C . ASP A 1 311 ? 12.984 7.699 -13.867 1 98.44 311 ASP A C 1
ATOM 2513 O O . ASP A 1 311 ? 13.391 8.773 -13.422 1 98.44 311 ASP A O 1
ATOM 2517 N N . ASN A 1 312 ? 13.562 6.582 -13.547 1 98.62 312 ASN A N 1
ATOM 2518 C CA . ASN A 1 312 ? 14.719 6.48 -12.672 1 98.62 312 ASN A CA 1
ATOM 2519 C C . ASN A 1 312 ? 14.469 7.152 -11.328 1 98.62 312 ASN A C 1
ATOM 2521 O O . ASN A 1 312 ? 15.352 7.828 -10.789 1 98.62 312 ASN A O 1
ATOM 2525 N N . MET A 1 313 ? 13.172 7.023 -10.867 1 98.88 313 MET A N 1
ATOM 2526 C CA . MET A 1 313 ? 12.773 7.602 -9.586 1 98.88 313 MET A CA 1
ATOM 2527 C C . MET A 1 313 ? 13.406 6.844 -8.43 1 98.88 313 MET A C 1
ATOM 2529 O O . MET A 1 313 ? 13.328 5.613 -8.367 1 98.88 313 MET A O 1
ATOM 2533 N N . VAL A 1 314 ? 14.094 7.531 -7.512 1 98.75 314 VAL A N 1
ATOM 2534 C CA . VAL A 1 314 ? 14.656 6.926 -6.309 1 98.75 314 VAL A CA 1
ATOM 2535 C C . VAL A 1 314 ? 14.031 7.559 -5.07 1 98.75 314 VAL A C 1
ATOM 2537 O O . VAL A 1 314 ? 14.07 8.781 -4.902 1 98.75 314 VAL A O 1
ATOM 2540 N N . SER A 1 315 ? 13.383 6.816 -4.293 1 98.56 315 SER A N 1
ATOM 2541 C CA . SER A 1 315 ? 12.875 7.25 -2.994 1 98.56 315 SER A CA 1
ATOM 2542 C C . SER A 1 315 ? 13.75 6.723 -1.859 1 98.56 315 SER A C 1
ATOM 2544 O O . SER A 1 315 ? 14.078 5.535 -1.829 1 98.56 315 SER A O 1
ATOM 2546 N N . LEU A 1 316 ? 14.18 7.625 -1.03 1 97.94 316 LEU A N 1
ATOM 2547 C CA . LEU A 1 316 ? 14.984 7.262 0.13 1 97.94 316 LEU A CA 1
ATOM 2548 C C . LEU A 1 316 ? 14.281 7.652 1.425 1 97.94 316 LEU A C 1
ATOM 2550 O O . LEU A 1 316 ? 14.062 8.836 1.686 1 97.94 316 LEU A O 1
ATOM 2554 N N . ASN A 1 317 ? 13.906 6.695 2.205 1 97.19 317 ASN A N 1
ATOM 2555 C CA . ASN A 1 317 ? 13.305 6.883 3.52 1 97.19 317 ASN A CA 1
ATOM 2556 C C . ASN A 1 317 ? 14.039 6.09 4.594 1 97.19 317 ASN A C 1
ATOM 2558 O O . ASN A 1 317 ? 14.781 5.152 4.281 1 97.19 317 ASN A O 1
ATOM 2562 N N . THR A 1 318 ? 13.891 6.52 5.781 1 96.88 318 THR A N 1
ATOM 2563 C CA . THR A 1 318 ? 14.516 5.809 6.891 1 96.88 318 THR A CA 1
ATOM 2564 C C . THR A 1 318 ? 13.477 5.035 7.691 1 96.88 318 THR A C 1
ATOM 2566 O O . THR A 1 318 ? 12.273 5.215 7.492 1 96.88 318 THR A O 1
ATOM 2569 N N . ALA A 1 319 ? 13.898 4.129 8.477 1 97.62 319 ALA A N 1
ATOM 2570 C CA . ALA A 1 319 ? 13.008 3.312 9.289 1 97.62 319 ALA A CA 1
ATOM 2571 C C . ALA A 1 319 ? 13.594 3.068 10.672 1 97.62 319 ALA A C 1
ATOM 2573 O O . ALA A 1 319 ? 14.781 3.287 10.898 1 97.62 319 ALA A O 1
ATOM 2574 N N . ILE A 1 320 ? 12.703 2.688 11.586 1 97.81 320 ILE A N 1
ATOM 2575 C CA . ILE A 1 320 ? 13.094 2.352 12.945 1 97.81 320 ILE A CA 1
ATOM 2576 C C . ILE A 1 320 ? 13.547 0.896 13.016 1 97.81 320 ILE A C 1
ATOM 2578 O O . ILE A 1 320 ? 14.578 0.588 13.625 1 97.81 320 ILE A O 1
ATOM 2582 N N . SER A 1 321 ? 12.852 0.01 12.391 1 98.69 321 SER A N 1
ATOM 2583 C CA . SER A 1 321 ? 13.18 -1.411 12.422 1 98.69 321 SER A CA 1
ATOM 2584 C C . SER A 1 321 ? 12.539 -2.152 11.25 1 98.69 321 SER A C 1
ATOM 2586 O O . SER A 1 321 ? 11.562 -1.674 10.664 1 98.69 321 SER A O 1
ATOM 2588 N N . VAL A 1 322 ? 13.125 -3.264 10.891 1 98.88 322 VAL A N 1
ATOM 2589 C CA . VAL A 1 322 ? 12.641 -4.164 9.852 1 98.88 322 VAL A CA 1
ATOM 2590 C C . VAL A 1 322 ? 12.711 -5.605 10.344 1 98.88 322 VAL A C 1
ATOM 2592 O O . VAL A 1 322 ? 13.703 -6.02 10.953 1 98.88 322 VAL A O 1
ATOM 2595 N N . ASP A 1 323 ? 11.648 -6.355 10.172 1 98.88 323 ASP A N 1
ATOM 2596 C CA . ASP A 1 323 ? 11.75 -7.758 10.57 1 98.88 323 ASP A CA 1
ATOM 2597 C C . ASP A 1 323 ? 12.297 -8.617 9.43 1 98.88 323 ASP A C 1
ATOM 2599 O O . ASP A 1 323 ? 12.492 -8.125 8.32 1 98.88 323 ASP A O 1
ATOM 2603 N N . LEU A 1 324 ? 12.508 -9.883 9.656 1 98.88 324 LEU A N 1
ATOM 2604 C CA . LEU A 1 324 ? 13.258 -10.742 8.742 1 98.88 324 LEU A CA 1
ATOM 2605 C C . LEU A 1 324 ? 12.438 -11.047 7.492 1 98.88 324 LEU A C 1
ATOM 2607 O O . LEU A 1 324 ? 12.977 -11.547 6.5 1 98.88 324 LEU A O 1
ATOM 2611 N N . THR A 1 325 ? 11.094 -10.758 7.5 1 98.69 325 THR A N 1
ATOM 2612 C CA . THR A 1 325 ? 10.281 -11.016 6.316 1 98.69 325 THR A CA 1
ATOM 2613 C C . THR A 1 325 ? 10.133 -9.75 5.48 1 98.69 325 THR A C 1
ATOM 2615 O O . THR A 1 325 ? 9.617 -9.797 4.359 1 98.69 325 THR A O 1
ATOM 2618 N N . GLY A 1 326 ? 10.555 -8.609 6.082 1 98.81 326 GLY A N 1
ATOM 2619 C CA . GLY A 1 326 ? 10.555 -7.375 5.316 1 98.81 326 GLY A CA 1
ATOM 2620 C C . GLY A 1 326 ? 9.453 -6.414 5.738 1 98.81 326 GLY A C 1
ATOM 2621 O O . GLY A 1 326 ? 9.133 -5.477 5.008 1 98.81 326 GLY A O 1
ATOM 2622 N N . GLN A 1 327 ? 8.758 -6.598 6.836 1 98.88 327 GLN A N 1
ATOM 2623 C CA . GLN A 1 327 ? 7.863 -5.57 7.359 1 98.88 327 GLN A CA 1
ATOM 2624 C C . GLN A 1 327 ? 8.656 -4.406 7.953 1 98.88 327 GLN A C 1
ATOM 2626 O O . GLN A 1 327 ? 9.625 -4.617 8.688 1 98.88 327 GLN A O 1
ATOM 2631 N N . VAL A 1 328 ? 8.234 -3.182 7.656 1 98.94 328 VAL A N 1
ATOM 2632 C CA . VAL A 1 328 ? 9 -2.002 8.055 1 98.94 328 VAL A CA 1
ATOM 2633 C C . VAL A 1 328 ? 8.188 -1.173 9.047 1 98.94 328 VAL A C 1
ATOM 2635 O O . VAL A 1 328 ? 7.012 -0.885 8.805 1 98.94 328 VAL A O 1
ATOM 2638 N N . VAL A 1 329 ? 8.758 -0.827 10.133 1 98.75 329 VAL A N 1
ATOM 2639 C CA . VAL A 1 329 ? 8.188 0.128 11.078 1 98.75 329 VAL A CA 1
ATOM 2640 C C . VAL A 1 329 ? 9.023 1.406 11.086 1 98.75 329 VAL A C 1
ATOM 2642 O O . VAL A 1 329 ? 10.227 1.37 11.375 1 98.75 329 VAL A O 1
ATOM 2645 N N . SER A 1 330 ? 8.375 2.467 10.797 1 98.06 330 SER A N 1
ATOM 2646 C CA . SER A 1 330 ? 9.078 3.744 10.734 1 98.06 330 SER A CA 1
ATOM 2647 C C . SER A 1 330 ? 8.477 4.754 11.703 1 98.06 330 SER A C 1
ATOM 2649 O O . SER A 1 330 ? 9.078 5.797 11.969 1 98.06 330 SER A O 1
ATOM 2651 N N . GLU A 1 331 ? 7.359 4.445 12.383 1 98.06 331 GLU A N 1
ATOM 2652 C CA . GLU A 1 331 ? 6.586 5.547 12.953 1 98.06 331 GLU A CA 1
ATOM 2653 C C . GLU A 1 331 ? 6.254 5.289 14.422 1 98.06 331 GLU A C 1
ATOM 2655 O O . GLU A 1 331 ? 5.586 6.105 15.062 1 98.06 331 GLU A O 1
ATOM 2660 N N . ALA A 1 332 ? 6.688 4.168 14.93 1 97.75 332 ALA A N 1
ATOM 2661 C CA . ALA A 1 332 ? 6.32 3.848 16.312 1 97.75 332 ALA A CA 1
ATOM 2662 C C . ALA A 1 332 ? 7.344 2.906 16.938 1 97.75 332 ALA A C 1
ATOM 2664 O O . ALA A 1 332 ? 8.148 2.295 16.234 1 97.75 332 ALA A O 1
ATOM 2665 N N . ILE A 1 333 ? 7.371 2.789 18.188 1 95 333 ILE A N 1
ATOM 2666 C CA . ILE A 1 333 ? 8.047 1.778 19 1 95 333 ILE A CA 1
ATOM 2667 C C . ILE A 1 333 ? 7.008 0.959 19.766 1 95 333 ILE A C 1
ATOM 2669 O O . ILE A 1 333 ? 6.516 1.391 20.812 1 95 333 ILE A O 1
ATOM 2673 N N . GLY A 1 334 ? 6.855 -0.254 19.312 1 95.44 334 GLY A N 1
ATOM 2674 C CA . GLY A 1 334 ? 5.688 -0.971 19.797 1 95.44 334 GLY A CA 1
ATOM 2675 C C . GLY A 1 334 ? 4.387 -0.233 19.547 1 95.44 334 GLY A C 1
ATOM 2676 O O . GLY A 1 334 ? 4.113 0.188 18.422 1 95.44 334 GLY A O 1
ATOM 2677 N N . THR A 1 335 ? 3.605 -0.039 20.609 1 96.12 335 THR A N 1
ATOM 2678 C CA . THR A 1 335 ? 2.322 0.641 20.484 1 96.12 335 THR A CA 1
ATOM 2679 C C . THR A 1 335 ? 2.484 2.145 20.688 1 96.12 335 THR A C 1
ATOM 2681 O O . THR A 1 335 ? 1.524 2.904 20.531 1 96.12 335 THR A O 1
ATOM 2684 N N . LYS A 1 336 ? 3.672 2.598 20.984 1 96.31 336 LYS A N 1
ATOM 2685 C CA . LYS A 1 336 ? 3.918 4.016 21.234 1 96.31 336 LYS A CA 1
ATOM 2686 C C . LYS A 1 336 ? 4.203 4.762 19.938 1 96.31 336 LYS A C 1
ATOM 2688 O O . LYS A 1 336 ? 5.285 4.625 19.359 1 96.31 336 LYS A O 1
ATOM 2693 N N . GLN A 1 337 ? 3.264 5.57 19.578 1 97.75 337 GLN A N 1
ATOM 2694 C CA . GLN A 1 337 ? 3.418 6.363 18.359 1 97.75 337 GLN A CA 1
ATOM 2695 C C . GLN A 1 337 ? 4.582 7.344 18.484 1 97.75 337 GLN A C 1
ATOM 2697 O O . GLN A 1 337 ? 4.711 8.031 19.5 1 97.75 337 GLN A O 1
ATOM 2702 N N . PHE A 1 338 ? 5.441 7.426 17.516 1 97.44 338 PHE A N 1
ATOM 2703 C CA . PHE A 1 338 ? 6.621 8.281 17.547 1 97.44 338 PHE A CA 1
ATOM 2704 C C . PHE A 1 338 ? 6.508 9.398 16.516 1 97.44 338 PHE A C 1
ATOM 2706 O O . PHE A 1 338 ? 6.867 10.547 16.797 1 97.44 338 PHE A O 1
ATOM 2713 N N . SER A 1 339 ? 6.125 9.109 15.328 1 97.06 339 SER A N 1
ATOM 2714 C CA . SER A 1 339 ? 5.895 10.047 14.227 1 97.06 339 SER A CA 1
ATOM 2715 C C . SER A 1 339 ? 4.621 9.695 13.461 1 97.06 339 SER A C 1
ATOM 2717 O O . SER A 1 339 ? 3.521 9.781 14.008 1 97.06 339 SER A O 1
ATOM 2719 N N . GLY A 1 340 ? 4.641 9.523 12.242 1 97.56 340 GLY A N 1
ATOM 2720 C CA . GLY A 1 340 ? 3.568 9.117 11.352 1 97.56 340 GLY A CA 1
ATOM 2721 C C . GLY A 1 340 ? 4.07 8.508 10.055 1 97.56 340 GLY A C 1
ATOM 2722 O O . GLY A 1 340 ? 5.266 8.547 9.766 1 97.56 340 GLY A O 1
ATOM 2723 N N . THR A 1 341 ? 3.168 7.895 9.312 1 97.06 341 THR A N 1
ATOM 2724 C CA . THR A 1 341 ? 3.539 7.312 8.023 1 97.06 341 THR A CA 1
ATOM 2725 C C . THR A 1 341 ? 3.986 8.398 7.047 1 97.06 341 THR A C 1
ATOM 2727 O O . THR A 1 341 ? 4.977 8.227 6.336 1 97.06 341 THR A O 1
ATOM 2730 N N . GLY A 1 342 ? 3.24 9.508 7.113 1 96.19 342 GLY A N 1
ATOM 2731 C CA . GLY A 1 342 ? 3.529 10.578 6.172 1 96.19 342 GLY A CA 1
ATOM 2732 C C . GLY A 1 342 ? 3.471 10.141 4.723 1 96.19 342 GLY A C 1
ATOM 2733 O O . GLY A 1 342 ? 2.504 9.5 4.301 1 96.19 342 GLY A O 1
ATOM 2734 N N . GLY A 1 343 ? 4.465 10.602 3.947 1 97.56 343 GLY A N 1
ATOM 2735 C CA . GLY A 1 343 ? 4.52 10.258 2.535 1 97.56 343 GLY A CA 1
ATOM 2736 C C . GLY A 1 343 ? 5.43 9.086 2.24 1 97.56 343 GLY A C 1
ATOM 2737 O O . GLY A 1 343 ? 5.66 8.742 1.076 1 97.56 343 GLY A O 1
ATOM 2738 N N . GLN A 1 344 ? 5.891 8.398 3.33 1 97.62 344 GLN A N 1
ATOM 2739 C CA . GLN A 1 344 ? 6.906 7.371 3.123 1 97.62 344 GLN A CA 1
ATOM 2740 C C . GLN A 1 344 ? 6.387 6.262 2.213 1 97.62 344 GLN A C 1
ATOM 2742 O O . GLN A 1 344 ? 7.027 5.918 1.216 1 97.62 344 GLN A O 1
ATOM 2747 N N . LEU A 1 345 ? 5.254 5.695 2.576 1 98.38 345 LEU A N 1
ATOM 2748 C CA . LEU A 1 345 ? 4.727 4.594 1.773 1 98.38 345 LEU A CA 1
ATOM 2749 C C . LEU A 1 345 ? 4.359 5.074 0.373 1 98.38 345 LEU A C 1
ATOM 2751 O O . LEU A 1 345 ? 4.582 4.359 -0.608 1 98.38 345 LEU A O 1
ATOM 2755 N N . ASP A 1 346 ? 3.861 6.305 0.246 1 98.44 346 ASP A N 1
ATOM 2756 C CA . ASP A 1 346 ? 3.504 6.902 -1.037 1 98.44 346 ASP A CA 1
ATOM 2757 C C . ASP A 1 346 ? 4.703 6.934 -1.982 1 98.44 346 ASP A C 1
ATOM 2759 O O . ASP A 1 346 ? 4.637 6.398 -3.092 1 98.44 346 ASP A O 1
ATOM 2763 N N . THR A 1 347 ? 5.754 7.512 -1.499 1 98.5 347 THR A N 1
ATOM 2764 C CA . THR A 1 347 ? 6.922 7.727 -2.348 1 98.5 347 THR A CA 1
ATOM 2765 C C . THR A 1 347 ? 7.637 6.406 -2.629 1 98.5 347 THR A C 1
ATOM 2767 O O . THR A 1 347 ? 8.172 6.207 -3.721 1 98.5 347 THR A O 1
ATOM 2770 N N . HIS A 1 348 ? 7.629 5.531 -1.671 1 98.62 348 HIS A N 1
ATOM 2771 C CA . HIS A 1 348 ? 8.234 4.215 -1.844 1 98.62 348 HIS A CA 1
ATOM 2772 C C . HIS A 1 348 ? 7.543 3.432 -2.957 1 98.62 348 HIS A C 1
ATOM 2774 O O . HIS A 1 348 ? 8.203 2.943 -3.879 1 98.62 348 HIS A O 1
ATOM 2780 N N . ARG A 1 349 ? 6.234 3.404 -2.918 1 98.25 349 ARG A N 1
ATOM 2781 C CA . ARG A 1 349 ? 5.449 2.709 -3.934 1 98.25 349 ARG A CA 1
ATOM 2782 C C . ARG A 1 349 ? 5.621 3.363 -5.301 1 98.25 349 ARG A C 1
ATOM 2784 O O . ARG A 1 349 ? 5.703 2.676 -6.32 1 98.25 349 ARG A O 1
ATOM 2791 N N . GLY A 1 350 ? 5.602 4.691 -5.289 1 98.56 350 GLY A N 1
ATOM 2792 C CA . GLY A 1 350 ? 5.801 5.414 -6.535 1 98.56 350 GLY A CA 1
ATOM 2793 C C . GLY A 1 350 ? 7.129 5.102 -7.199 1 98.56 350 GLY A C 1
ATOM 2794 O O . GLY A 1 350 ? 7.188 4.91 -8.414 1 98.56 350 GLY A O 1
ATOM 2795 N N . ALA A 1 351 ? 8.164 5 -6.398 1 98.75 351 ALA A N 1
ATOM 2796 C CA . ALA A 1 351 ? 9.492 4.695 -6.934 1 98.75 351 ALA A CA 1
ATOM 2797 C C . ALA A 1 351 ? 9.539 3.283 -7.508 1 98.75 351 ALA A C 1
ATOM 2799 O O . ALA A 1 351 ? 10.102 3.064 -8.586 1 98.75 351 ALA A O 1
ATOM 2800 N N . ILE A 1 352 ? 8.945 2.373 -6.844 1 98.12 352 ILE A N 1
ATOM 2801 C CA . ILE A 1 352 ? 8.938 0.977 -7.27 1 98.12 352 ILE A CA 1
ATOM 2802 C C . ILE A 1 352 ? 8.227 0.849 -8.617 1 98.12 352 ILE A C 1
ATOM 2804 O O . ILE A 1 352 ? 8.648 0.083 -9.477 1 98.12 352 ILE A O 1
ATOM 2808 N N . LYS A 1 353 ? 7.141 1.593 -8.789 1 97.62 353 LYS A N 1
ATOM 2809 C CA . LYS A 1 353 ? 6.34 1.509 -10.008 1 97.62 353 LYS A CA 1
ATOM 2810 C C . LYS A 1 353 ? 7.012 2.244 -11.164 1 97.62 353 LYS A C 1
ATOM 2812 O O . LYS A 1 353 ? 6.691 2.008 -12.328 1 97.62 353 LYS A O 1
ATOM 2817 N N . SER A 1 354 ? 7.949 3.102 -10.906 1 98.38 354 SER A N 1
ATOM 2818 C CA . SER A 1 354 ? 8.664 3.896 -11.906 1 98.38 354 SER A CA 1
ATOM 2819 C C . SER A 1 354 ? 9.547 3.02 -12.781 1 98.38 354 SER A C 1
ATOM 2821 O O . SER A 1 354 ? 10.102 2.021 -12.32 1 98.38 354 SER A O 1
ATOM 2823 N N . LYS A 1 355 ? 9.641 3.395 -14.102 1 97.81 355 LYS A N 1
ATOM 2824 C CA . LYS A 1 355 ? 10.609 2.742 -14.977 1 97.81 355 LYS A CA 1
ATOM 2825 C C . LYS A 1 355 ? 12.023 2.859 -14.414 1 97.81 355 LYS A C 1
ATOM 2827 O O . LYS A 1 355 ? 12.555 3.963 -14.297 1 97.81 355 LYS A O 1
ATOM 2832 N N . ASN A 1 356 ? 12.602 1.839 -14.031 1 97.62 356 ASN A N 1
ATOM 2833 C CA . ASN A 1 356 ? 13.945 1.758 -13.453 1 97.62 356 ASN A CA 1
ATOM 2834 C C . ASN A 1 356 ? 14 2.414 -12.078 1 97.62 356 ASN A C 1
ATOM 2836 O O . ASN A 1 356 ? 15.055 2.912 -11.672 1 97.62 356 ASN A O 1
ATOM 2840 N N . GLY A 1 357 ? 12.859 2.523 -11.453 1 98.5 357 GLY A N 1
ATOM 2841 C CA . GLY A 1 357 ? 12.812 3.158 -10.148 1 98.5 357 GLY A CA 1
ATOM 2842 C C . GLY A 1 357 ? 13.289 2.256 -9.023 1 98.5 357 GLY A C 1
ATOM 2843 O O . GLY A 1 357 ? 13.445 1.047 -9.219 1 98.5 357 GLY A O 1
ATOM 2844 N N . LYS A 1 358 ? 13.594 2.885 -7.863 1 98.56 358 LYS A N 1
ATOM 2845 C CA . LYS A 1 358 ? 14.109 2.172 -6.695 1 98.56 358 LYS A CA 1
ATOM 2846 C C . LYS A 1 358 ? 13.586 2.783 -5.402 1 98.56 358 LYS A C 1
ATOM 2848 O O . LYS A 1 358 ? 13.758 3.979 -5.156 1 98.56 358 LYS A O 1
ATOM 2853 N N . GLY A 1 359 ? 12.859 2.008 -4.59 1 98.69 359 GLY A N 1
ATOM 2854 C CA . GLY A 1 359 ? 12.477 2.389 -3.242 1 98.69 359 GLY A CA 1
ATOM 2855 C C . GLY A 1 359 ? 13.438 1.887 -2.184 1 98.69 359 GLY A C 1
ATOM 2856 O O . GLY A 1 359 ? 13.594 0.677 -2.002 1 98.69 359 GLY A O 1
ATOM 2857 N N . ILE A 1 360 ? 14.078 2.844 -1.467 1 98.75 360 ILE A N 1
ATOM 2858 C CA . ILE A 1 360 ? 15.125 2.471 -0.528 1 98.75 360 ILE A CA 1
ATOM 2859 C C . ILE A 1 360 ? 14.688 2.789 0.898 1 98.75 360 ILE A C 1
ATOM 2861 O O . ILE A 1 360 ? 14.25 3.906 1.186 1 98.75 360 ILE A O 1
ATOM 2865 N N . ILE A 1 361 ? 14.719 1.804 1.746 1 98.75 361 ILE A N 1
ATOM 2866 C CA . ILE A 1 361 ? 14.633 1.979 3.191 1 98.75 361 ILE A CA 1
ATOM 2867 C C . ILE A 1 361 ? 16.016 1.865 3.811 1 98.75 361 ILE A C 1
ATOM 2869 O O . ILE A 1 361 ? 16.672 0.821 3.709 1 98.75 361 ILE A O 1
ATOM 2873 N N . ALA A 1 362 ? 16.469 2.953 4.426 1 98.25 362 ALA A N 1
ATOM 2874 C CA . ALA A 1 362 ? 17.781 2.969 5.055 1 98.25 362 ALA A CA 1
ATOM 2875 C C . ALA A 1 362 ? 17.672 3.018 6.578 1 98.25 362 ALA A C 1
ATOM 2877 O O . ALA A 1 362 ? 16.797 3.711 7.113 1 98.25 362 ALA A O 1
ATOM 2878 N N . LEU A 1 363 ? 18.453 2.271 7.258 1 97.19 363 LEU A N 1
ATOM 2879 C CA . LEU A 1 363 ? 18.5 2.357 8.711 1 97.19 363 LEU A CA 1
ATOM 2880 C C . LEU A 1 363 ? 19.844 1.886 9.242 1 97.19 363 LEU A C 1
ATOM 2882 O O . LEU A 1 363 ? 20.516 1.062 8.602 1 97.19 363 LEU A O 1
ATOM 2886 N N . ARG A 1 364 ? 20.312 2.516 10.367 1 97.44 364 ARG A N 1
ATOM 2887 C CA . ARG A 1 364 ? 21.453 1.972 11.086 1 97.44 364 ARG A CA 1
ATOM 2888 C C . ARG A 1 364 ? 21.188 0.553 11.57 1 97.44 364 ARG A C 1
ATOM 2890 O O . ARG A 1 364 ? 20.062 0.239 11.977 1 97.44 364 ARG A O 1
ATOM 2897 N N . SER A 1 365 ? 22.156 -0.264 11.586 1 98.38 365 SER A N 1
ATOM 2898 C CA . SER A 1 365 ? 21.938 -1.669 11.914 1 98.38 365 SER A CA 1
ATOM 2899 C C . SER A 1 365 ? 21.703 -1.857 13.406 1 98.38 365 SER A C 1
ATOM 2901 O O . SER A 1 365 ? 21.281 -2.928 13.844 1 98.38 365 SER A O 1
ATOM 2903 N N . THR A 1 366 ? 22.047 -0.825 14.211 1 97.94 366 THR A N 1
ATOM 2904 C CA . THR A 1 366 ? 21.828 -0.903 15.656 1 97.94 366 THR A CA 1
ATOM 2905 C C . THR A 1 366 ? 21.25 0.41 16.188 1 97.94 366 THR A C 1
ATOM 2907 O O . THR A 1 366 ? 21.312 1.439 15.516 1 97.94 366 THR A O 1
ATOM 2910 N N . ALA A 1 367 ? 20.609 0.335 17.281 1 95.38 367 ALA A N 1
ATOM 2911 C CA . ALA A 1 367 ? 20.141 1.472 18.078 1 95.38 367 ALA A CA 1
ATOM 2912 C C . ALA A 1 367 ? 20.656 1.385 19.5 1 95.38 367 ALA A C 1
ATOM 2914 O O . ALA A 1 367 ? 21.234 0.369 19.906 1 95.38 367 ALA A O 1
ATOM 2915 N N . LYS A 1 368 ? 20.531 2.469 20.312 1 93.88 368 LYS A N 1
ATOM 2916 C CA . LYS A 1 368 ? 20.922 2.557 21.703 1 93.88 368 LYS A CA 1
ATOM 2917 C C . LYS A 1 368 ? 22.391 2.146 21.891 1 93.88 368 LYS A C 1
ATOM 2919 O O . LYS A 1 368 ? 22.688 1.256 22.688 1 93.88 368 LYS A O 1
ATOM 2924 N N . LYS A 1 369 ? 23.297 2.682 21.156 1 91.88 369 LYS A N 1
ATOM 2925 C CA . LYS A 1 369 ? 24.75 2.535 21.25 1 91.88 369 LYS A CA 1
ATOM 2926 C C . LYS A 1 369 ? 25.172 1.106 20.922 1 91.88 369 LYS A C 1
ATOM 2928 O O . LYS A 1 369 ? 25.984 0.521 21.656 1 91.88 369 LYS A O 1
ATOM 2933 N N . GLY A 1 370 ? 24.375 0.511 20.062 1 93.62 370 GLY A N 1
ATOM 2934 C CA . GLY A 1 370 ? 24.797 -0.784 19.547 1 93.62 370 GLY A CA 1
ATOM 2935 C C . GLY A 1 370 ? 24.188 -1.95 20.297 1 93.62 370 GLY A C 1
ATOM 2936 O O . GLY A 1 370 ? 24.453 -3.111 19.984 1 93.62 370 GLY A O 1
ATOM 2937 N N . THR A 1 371 ? 23.281 -1.734 21.219 1 95.94 371 THR A N 1
ATOM 2938 C CA . THR A 1 371 ? 22.812 -2.797 22.109 1 95.94 371 THR A CA 1
ATOM 2939 C C . THR A 1 371 ? 21.547 -3.441 21.547 1 95.94 371 THR A C 1
ATOM 2941 O O . THR A 1 371 ? 21.141 -4.516 22 1 95.94 371 THR A O 1
ATOM 2944 N N . ILE A 1 372 ? 20.969 -2.771 20.609 1 97.12 372 ILE A N 1
ATOM 2945 C CA . ILE A 1 372 ? 19.719 -3.293 20.047 1 97.12 372 ILE A CA 1
ATOM 2946 C C . ILE A 1 372 ? 19.844 -3.381 18.516 1 97.12 372 ILE A C 1
ATOM 2948 O O . ILE A 1 372 ? 20.25 -2.418 17.859 1 97.12 372 ILE A O 1
ATOM 2952 N N . SER A 1 373 ? 19.594 -4.516 17.984 1 98.62 373 SER A N 1
ATOM 2953 C CA . SER A 1 373 ? 19.531 -4.66 16.531 1 98.62 373 SER A CA 1
ATOM 2954 C C . SER A 1 373 ? 18.281 -3.99 15.953 1 98.62 373 SER A C 1
ATOM 2956 O O . SER A 1 373 ? 17.203 -4.07 16.531 1 98.62 373 SER A O 1
ATOM 2958 N N . THR A 1 374 ? 18.422 -3.344 14.742 1 98.69 374 THR A N 1
ATOM 2959 C CA . THR A 1 374 ? 17.281 -2.719 14.102 1 98.69 374 THR A CA 1
ATOM 2960 C C . THR A 1 374 ? 16.656 -3.662 13.07 1 98.69 374 THR A C 1
ATOM 2962 O O . THR A 1 374 ? 15.523 -3.451 12.633 1 98.69 374 THR A O 1
ATOM 2965 N N . ILE A 1 375 ? 17.422 -4.586 12.602 1 98.88 375 ILE A N 1
ATOM 2966 C CA . ILE A 1 375 ? 16.859 -5.75 11.93 1 98.88 375 ILE A CA 1
ATOM 2967 C C . ILE A 1 375 ? 16.547 -6.836 12.961 1 98.88 375 ILE A C 1
ATOM 2969 O O . ILE A 1 375 ? 17.438 -7.266 13.703 1 98.88 375 ILE A O 1
ATOM 2973 N N . VAL A 1 376 ? 15.297 -7.23 13.055 1 98.88 376 VAL A N 1
ATOM 2974 C CA . VAL A 1 376 ? 14.859 -8.086 14.156 1 98.88 376 VAL A CA 1
ATOM 2975 C C . VAL A 1 376 ? 14.125 -9.297 13.609 1 98.88 376 VAL A C 1
ATOM 2977 O O . VAL A 1 376 ? 13.586 -9.258 12.5 1 98.88 376 VAL A O 1
ATOM 2980 N N . PRO A 1 377 ? 14.148 -10.422 14.406 1 98.62 377 PRO A N 1
ATOM 2981 C CA . PRO A 1 377 ? 13.352 -11.555 13.938 1 98.62 377 PRO A CA 1
ATOM 2982 C C . PRO A 1 377 ? 11.867 -11.227 13.805 1 98.62 377 PRO A C 1
ATOM 2984 O O . PRO A 1 377 ? 11.258 -11.508 12.766 1 98.62 377 PRO A O 1
ATOM 2987 N N . LEU A 1 378 ? 11.289 -10.641 14.852 1 98.31 378 LEU A N 1
ATOM 2988 C CA . LEU A 1 378 ? 9.898 -10.203 14.922 1 98.31 378 LEU A CA 1
ATOM 2989 C C . LEU A 1 378 ? 9.805 -8.773 15.453 1 98.31 378 LEU A C 1
ATOM 2991 O O . LEU A 1 378 ? 10.531 -8.406 16.375 1 98.31 378 LEU A O 1
ATOM 2995 N N . LEU A 1 379 ? 8.977 -7.961 14.852 1 98.5 379 LEU A N 1
ATOM 2996 C CA . LEU A 1 379 ? 8.742 -6.609 15.344 1 98.5 379 LEU A CA 1
ATOM 2997 C C . LEU A 1 379 ? 7.969 -6.637 16.656 1 98.5 379 LEU A C 1
ATOM 2999 O O . LEU A 1 379 ? 7.227 -7.586 16.922 1 98.5 379 LEU A O 1
ATOM 3003 N N . PRO A 1 380 ? 8.188 -5.594 17.484 1 97.62 380 PRO A N 1
ATOM 3004 C CA . PRO A 1 380 ? 7.395 -5.539 18.719 1 97.62 380 PRO A CA 1
ATOM 3005 C C . PRO A 1 380 ? 5.895 -5.625 18.469 1 97.62 380 PRO A C 1
ATOM 3007 O O . PRO A 1 380 ? 5.395 -5.055 17.5 1 97.62 380 PRO A O 1
ATOM 3010 N N . GLN A 1 381 ? 5.211 -6.41 19.344 1 97.38 381 GLN A N 1
ATOM 3011 C CA . GLN A 1 381 ? 3.771 -6.57 19.172 1 97.38 381 GLN A CA 1
ATOM 3012 C C . GLN A 1 381 ? 3.064 -5.215 19.188 1 97.38 381 GLN A C 1
ATOM 3014 O O . GLN A 1 381 ? 3.354 -4.367 20.031 1 97.38 381 GLN A O 1
ATOM 3019 N N . GLY A 1 382 ? 2.203 -5.035 18.266 1 96.56 382 GLY A N 1
ATOM 3020 C CA . GLY A 1 382 ? 1.377 -3.84 18.219 1 96.56 382 GLY A CA 1
ATOM 3021 C C . GLY A 1 382 ? 1.98 -2.73 17.375 1 96.56 382 GLY A C 1
ATOM 3022 O O . GLY A 1 382 ? 1.328 -1.718 17.125 1 96.56 382 GLY A O 1
ATOM 3023 N N . ALA A 1 383 ? 3.225 -2.934 16.906 1 97.81 383 ALA A N 1
ATOM 3024 C CA . ALA A 1 383 ? 3.844 -1.926 16.047 1 97.81 383 ALA A CA 1
ATOM 3025 C C . ALA A 1 383 ? 3.09 -1.787 14.727 1 97.81 383 ALA A C 1
ATOM 3027 O O . ALA A 1 383 ? 2.793 -2.785 14.062 1 97.81 383 ALA A O 1
ATOM 3028 N N . PRO A 1 384 ? 2.693 -0.506 14.414 1 98.44 384 PRO A N 1
ATOM 3029 C CA . PRO A 1 384 ? 2.086 -0.333 13.094 1 98.44 384 PRO A CA 1
ATOM 3030 C C . PRO A 1 384 ? 3.088 -0.518 11.953 1 98.44 384 PRO A C 1
ATOM 3032 O O . PRO A 1 384 ? 4.191 0.031 12.008 1 98.44 384 PRO A O 1
ATOM 3035 N N . ILE A 1 385 ? 2.713 -1.301 10.969 1 98.75 385 ILE A N 1
ATOM 3036 C CA . ILE A 1 385 ? 3.58 -1.521 9.812 1 98.75 385 ILE A CA 1
ATOM 3037 C C . ILE A 1 385 ? 3.449 -0.354 8.836 1 98.75 385 ILE A C 1
ATOM 3039 O O . ILE A 1 385 ? 2.369 -0.111 8.289 1 98.75 385 ILE A O 1
ATOM 3043 N N . THR A 1 386 ? 4.562 0.338 8.617 1 98.69 386 THR A N 1
ATOM 3044 C CA . THR A 1 386 ? 4.59 1.517 7.762 1 98.69 386 THR A CA 1
ATOM 3045 C C . THR A 1 386 ? 4.664 1.114 6.289 1 98.69 386 THR A C 1
ATOM 3047 O O . THR A 1 386 ? 3.914 1.632 5.461 1 98.69 386 THR A O 1
ATOM 3050 N N . VAL A 1 387 ? 5.602 0.285 6 1 98.75 387 VAL A N 1
ATOM 3051 C CA . VAL A 1 387 ? 5.738 -0.334 4.688 1 98.75 387 VAL A CA 1
ATOM 3052 C C . VAL A 1 387 ? 5.547 -1.845 4.805 1 98.75 387 VAL A C 1
ATOM 3054 O O . VAL A 1 387 ? 6.387 -2.541 5.383 1 98.75 387 VAL A O 1
ATOM 3057 N N . PRO A 1 388 ? 4.418 -2.328 4.305 1 98.69 388 PRO A N 1
ATOM 3058 C CA . PRO A 1 388 ? 4.223 -3.775 4.398 1 98.69 388 PRO A CA 1
ATOM 3059 C C . PRO A 1 388 ? 5.215 -4.562 3.543 1 98.69 388 PRO A C 1
ATOM 3061 O O . PRO A 1 388 ? 5.75 -4.031 2.566 1 98.69 388 PRO A O 1
ATOM 3064 N N . ARG A 1 389 ? 5.43 -5.809 3.906 1 98.69 389 ARG A N 1
ATOM 3065 C CA . ARG A 1 389 ? 6.488 -6.609 3.297 1 98.69 389 ARG A CA 1
ATOM 3066 C C . ARG A 1 389 ? 6.238 -6.805 1.806 1 98.69 389 ARG A C 1
ATOM 3068 O O . ARG A 1 389 ? 7.18 -6.961 1.026 1 98.69 389 ARG A O 1
ATOM 3075 N N . GLN A 1 390 ? 4.984 -6.723 1.336 1 98.31 390 GLN A N 1
ATOM 3076 C CA . GLN A 1 390 ? 4.684 -6.941 -0.075 1 98.31 390 GLN A CA 1
ATOM 3077 C C . GLN A 1 390 ? 4.984 -5.695 -0.902 1 98.31 390 GLN A C 1
ATOM 3079 O O . GLN A 1 390 ? 4.988 -5.746 -2.133 1 98.31 390 GLN A O 1
ATOM 3084 N N . ASP A 1 391 ? 5.344 -4.574 -0.226 1 98.38 391 ASP A N 1
ATOM 3085 C CA . ASP A 1 391 ? 5.668 -3.336 -0.929 1 98.38 391 ASP A CA 1
ATOM 3086 C C . ASP A 1 391 ? 7.164 -3.039 -0.852 1 98.38 391 ASP A C 1
ATOM 3088 O O . ASP A 1 391 ? 7.648 -2.1 -1.485 1 98.38 391 ASP A O 1
ATOM 3092 N N . LEU A 1 392 ? 7.914 -3.812 -0.134 1 98.75 392 LEU A N 1
ATOM 3093 C CA . LEU A 1 392 ? 9.281 -3.445 0.206 1 98.75 392 LEU A CA 1
ATOM 3094 C C . LEU A 1 392 ? 10.234 -3.744 -0.953 1 98.75 392 LEU A C 1
ATOM 3096 O O . LEU A 1 392 ? 10.125 -4.797 -1.587 1 98.75 392 LEU A O 1
ATOM 3100 N N . 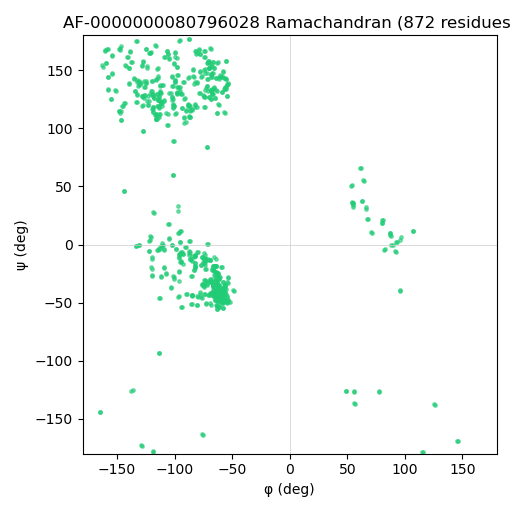ASP A 1 393 ? 11.172 -2.83 -1.198 1 98.75 393 ASP A N 1
ATOM 3101 C CA . ASP A 1 393 ? 12.156 -2.947 -2.27 1 98.75 393 ASP A CA 1
ATOM 3102 C C . ASP A 1 393 ? 13.562 -3.117 -1.704 1 98.75 393 ASP A C 1
ATOM 3104 O O . ASP A 1 393 ? 13.945 -4.211 -1.286 1 98.75 393 ASP A O 1
ATOM 3108 N N . TYR A 1 394 ? 14.336 -2.078 -1.51 1 98.88 394 TYR A N 1
ATOM 3109 C CA . TYR A 1 394 ? 15.695 -2.152 -0.995 1 98.88 394 TYR A CA 1
ATOM 3110 C C . TYR A 1 394 ? 15.742 -1.813 0.49 1 98.88 394 TYR A C 1
ATOM 3112 O O . TYR A 1 394 ? 15.039 -0.908 0.946 1 98.88 394 TYR A O 1
ATOM 3120 N N . VAL A 1 395 ? 16.578 -2.535 1.194 1 98.94 395 VAL A N 1
ATOM 3121 C CA . VAL A 1 395 ? 16.984 -2.16 2.545 1 98.94 395 VAL A CA 1
ATOM 3122 C C . VAL A 1 395 ? 18.5 -1.972 2.594 1 98.94 395 VAL A C 1
ATOM 3124 O O . VAL A 1 395 ? 19.25 -2.799 2.074 1 98.94 395 VAL A O 1
ATOM 3127 N N . VAL A 1 396 ? 18.938 -0.872 3.18 1 98.88 396 VAL A N 1
ATOM 3128 C CA . VAL A 1 396 ? 20.359 -0.571 3.215 1 98.88 396 VAL A CA 1
ATOM 3129 C C . VAL A 1 396 ? 20.781 -0.264 4.648 1 98.88 396 VAL A C 1
ATOM 3131 O O . VAL A 1 396 ? 20.141 0.521 5.344 1 98.88 396 VAL A O 1
ATOM 3134 N N . THR A 1 397 ? 21.828 -0.923 5.176 1 98.69 397 THR A N 1
ATOM 3135 C CA . THR A 1 397 ? 22.516 -0.574 6.406 1 98.69 397 THR A CA 1
ATOM 3136 C C . THR A 1 397 ? 23.984 -0.255 6.125 1 98.69 397 THR A C 1
ATOM 3138 O O . THR A 1 397 ? 24.406 -0.185 4.965 1 98.69 397 THR A O 1
ATOM 3141 N N . GLU A 1 398 ? 24.719 0.027 7.203 1 98.38 398 GLU A N 1
ATOM 3142 C CA . GLU A 1 398 ? 26.141 0.304 7.027 1 98.38 398 GLU A CA 1
ATOM 3143 C C . GLU A 1 398 ? 26.922 -0.967 6.684 1 98.38 398 GLU A C 1
ATOM 3145 O O . GLU A 1 398 ? 28.109 -0.916 6.406 1 98.38 398 GLU A O 1
ATOM 3150 N N . TRP A 1 399 ? 26.172 -2.107 6.598 1 98.62 399 TRP A N 1
ATOM 3151 C CA . TRP A 1 399 ? 26.828 -3.383 6.324 1 98.62 399 TRP A CA 1
ATOM 3152 C C . TRP A 1 399 ? 26.484 -3.885 4.93 1 98.62 399 TRP A C 1
ATOM 3154 O O . TRP A 1 399 ? 26.891 -4.977 4.531 1 98.62 399 TRP A O 1
ATOM 3164 N N . GLY A 1 400 ? 25.672 -3.137 4.191 1 98.62 400 GLY A N 1
ATOM 3165 C CA . GLY A 1 400 ? 25.453 -3.539 2.812 1 98.62 400 GLY A CA 1
ATOM 3166 C C . GLY A 1 400 ? 24.047 -3.229 2.328 1 98.62 400 GLY A C 1
ATOM 3167 O O . GLY A 1 400 ? 23.344 -2.41 2.926 1 98.62 400 GLY A O 1
ATOM 3168 N N . VAL A 1 401 ? 23.703 -3.781 1.154 1 98.88 401 VAL A N 1
ATOM 3169 C CA . VAL A 1 401 ? 22.453 -3.562 0.458 1 98.88 401 VAL A CA 1
ATOM 3170 C C . VAL A 1 401 ? 21.703 -4.887 0.31 1 98.88 401 VAL A C 1
ATOM 3172 O O . VAL A 1 401 ? 22.281 -5.887 -0.119 1 98.88 401 VAL A O 1
ATOM 3175 N N . ALA A 1 402 ? 20.453 -4.891 0.72 1 98.88 402 ALA A N 1
ATOM 3176 C CA . ALA A 1 402 ? 19.578 -6.035 0.485 1 98.88 402 ALA A CA 1
ATOM 3177 C C . ALA A 1 402 ? 18.438 -5.66 -0.457 1 98.88 402 ALA A C 1
ATOM 3179 O O . ALA A 1 402 ? 17.578 -4.848 -0.111 1 98.88 402 ALA A O 1
ATOM 3180 N N . HIS A 1 403 ? 18.438 -6.172 -1.671 1 98.81 403 HIS A N 1
ATOM 3181 C CA . HIS A 1 403 ? 17.297 -6.078 -2.572 1 98.81 403 HIS A CA 1
ATOM 3182 C C . HIS A 1 403 ? 16.312 -7.223 -2.34 1 98.81 403 HIS A C 1
ATOM 3184 O O . HIS A 1 403 ? 16.625 -8.383 -2.617 1 98.81 403 HIS A O 1
ATOM 3190 N N . LEU A 1 404 ? 15.109 -6.883 -1.89 1 98.88 404 LEU A N 1
ATOM 3191 C CA . LEU A 1 404 ? 14.227 -7.91 -1.349 1 98.88 404 LEU A CA 1
ATOM 3192 C C . LEU A 1 404 ? 13.055 -8.18 -2.297 1 98.88 404 LEU A C 1
ATOM 3194 O O . LEU A 1 404 ? 12.383 -9.203 -2.184 1 98.88 404 LEU A O 1
ATOM 3198 N N . ARG A 1 405 ? 12.727 -7.305 -3.199 1 98.12 405 ARG A N 1
ATOM 3199 C CA . ARG A 1 405 ? 11.562 -7.395 -4.074 1 98.12 405 ARG A CA 1
ATOM 3200 C C . ARG A 1 405 ? 11.609 -8.664 -4.918 1 98.12 405 ARG A C 1
ATOM 3202 O O . ARG A 1 405 ? 12.633 -8.977 -5.523 1 98.12 405 ARG A O 1
ATOM 3209 N N . GLY A 1 406 ? 10.484 -9.398 -4.945 1 98.44 406 GLY A N 1
ATOM 3210 C CA . GLY A 1 406 ? 10.383 -10.609 -5.746 1 98.44 406 GLY A CA 1
ATOM 3211 C C . GLY A 1 406 ? 10.984 -11.828 -5.07 1 98.44 406 GLY A C 1
ATOM 3212 O O . GLY A 1 406 ? 10.875 -12.945 -5.578 1 98.44 406 GLY A O 1
ATOM 3213 N N . ARG A 1 407 ? 11.586 -11.664 -3.936 1 98.75 407 ARG A N 1
ATOM 3214 C CA . ARG A 1 407 ? 12.266 -12.758 -3.248 1 98.75 407 ARG A CA 1
ATOM 3215 C C . ARG A 1 407 ? 11.367 -13.367 -2.168 1 98.75 407 ARG A C 1
ATOM 3217 O O . ARG A 1 407 ? 10.484 -12.695 -1.641 1 98.75 407 ARG A O 1
ATOM 3224 N N . SER A 1 408 ? 11.562 -14.609 -1.854 1 98.56 408 SER A N 1
ATOM 3225 C CA . SER A 1 408 ? 10.781 -15.32 -0.85 1 98.56 408 SER A CA 1
ATOM 3226 C C . SER A 1 408 ? 11.172 -14.891 0.561 1 98.56 408 SER A C 1
ATOM 3228 O O . SER A 1 408 ? 12.172 -14.203 0.752 1 98.56 408 SER A O 1
ATOM 3230 N N . ALA A 1 409 ? 10.32 -15.281 1.521 1 98.56 409 ALA A N 1
ATOM 3231 C CA . ALA A 1 409 ? 10.57 -14.93 2.916 1 98.56 409 ALA A CA 1
ATOM 3232 C C . ALA A 1 409 ? 11.922 -15.469 3.385 1 98.56 409 ALA A C 1
ATOM 3234 O O . ALA A 1 409 ? 12.656 -14.773 4.086 1 98.56 409 ALA A O 1
ATOM 3235 N N . GLY A 1 410 ? 12.258 -16.703 3.027 1 98.5 410 GLY A N 1
ATOM 3236 C CA . GLY A 1 410 ? 13.555 -17.25 3.395 1 98.5 410 GLY A CA 1
ATOM 3237 C C . GLY A 1 410 ? 14.719 -16.516 2.76 1 98.5 410 GLY A C 1
ATOM 3238 O O . GLY A 1 410 ? 15.711 -16.234 3.426 1 98.5 410 GLY A O 1
ATOM 3239 N N . GLU A 1 411 ? 14.602 -16.234 1.465 1 98.62 411 GLU A N 1
ATOM 3240 C CA . GLU A 1 411 ? 15.625 -15.461 0.768 1 98.62 411 GLU A CA 1
ATOM 3241 C C . GLU A 1 411 ? 15.805 -14.086 1.396 1 98.62 411 GLU A C 1
ATOM 3243 O O . GLU A 1 411 ? 16.922 -13.602 1.548 1 98.62 411 GLU A O 1
ATOM 3248 N N . ARG A 1 412 ? 14.734 -13.477 1.747 1 98.88 412 ARG A N 1
ATOM 3249 C CA . ARG A 1 412 ? 14.758 -12.164 2.385 1 98.88 412 ARG A CA 1
ATOM 3250 C C . ARG A 1 412 ? 15.469 -12.219 3.732 1 98.88 412 ARG A C 1
ATOM 3252 O O . ARG A 1 412 ? 16.281 -11.352 4.047 1 98.88 412 ARG A O 1
ATOM 3259 N N . ALA A 1 413 ? 15.109 -13.234 4.473 1 98.88 413 ALA A N 1
ATOM 3260 C CA . ALA A 1 413 ? 15.734 -13.398 5.781 1 98.88 413 ALA A CA 1
ATOM 3261 C C . ALA A 1 413 ? 17.25 -13.477 5.656 1 98.88 413 ALA A C 1
ATOM 3263 O O . ALA A 1 413 ? 17.984 -12.805 6.391 1 98.88 413 ALA A O 1
ATOM 3264 N N . LYS A 1 414 ? 17.719 -14.289 4.75 1 98.81 414 LYS A N 1
ATOM 3265 C CA . LYS A 1 414 ? 19.156 -14.445 4.547 1 98.81 414 LYS A CA 1
ATOM 3266 C C . LYS A 1 414 ? 19.812 -13.117 4.156 1 98.81 414 LYS A C 1
ATOM 3268 O O . LYS A 1 414 ? 20.859 -12.75 4.688 1 98.81 414 LYS A O 1
ATOM 3273 N N . LYS A 1 415 ? 19.156 -12.391 3.244 1 98.88 415 LYS A N 1
ATOM 3274 C CA . LYS A 1 415 ? 19.703 -11.117 2.783 1 98.88 415 LYS A CA 1
ATOM 3275 C C . LYS A 1 415 ? 19.703 -10.078 3.902 1 98.88 415 LYS A C 1
ATOM 3277 O O . LYS A 1 415 ? 20.672 -9.328 4.062 1 98.88 415 LYS A O 1
ATOM 3282 N N . LEU A 1 416 ? 18.656 -10.039 4.68 1 98.94 416 LEU A N 1
ATOM 3283 C CA . LEU A 1 416 ? 18.562 -9.078 5.777 1 98.94 416 LEU A CA 1
ATOM 3284 C C . LEU A 1 416 ? 19.594 -9.398 6.859 1 98.94 416 LEU A C 1
ATOM 3286 O O . LEU A 1 416 ? 20.219 -8.492 7.418 1 98.94 416 LEU A O 1
ATOM 3290 N N . ILE A 1 417 ? 19.766 -10.672 7.172 1 98.94 417 ILE A N 1
ATOM 3291 C CA . ILE A 1 417 ? 20.766 -11.078 8.156 1 98.94 417 ILE A CA 1
ATOM 3292 C C . ILE A 1 417 ? 22.156 -10.656 7.684 1 98.94 417 ILE A C 1
ATOM 3294 O O . ILE A 1 417 ? 22.969 -10.172 8.477 1 98.94 417 ILE A O 1
ATOM 3298 N N . SER A 1 418 ? 22.406 -10.766 6.449 1 98.81 418 SER A N 1
ATOM 3299 C CA . SER A 1 418 ? 23.734 -10.469 5.898 1 98.81 418 SER A CA 1
ATOM 3300 C C . SER A 1 418 ? 24.078 -8.992 6.047 1 98.81 418 SER A C 1
ATOM 3302 O O . SER A 1 418 ? 25.25 -8.625 6.062 1 98.81 418 SER A O 1
ATOM 3304 N N . ILE A 1 419 ? 23.062 -8.125 6.105 1 98.88 419 ILE A N 1
ATOM 3305 C CA . ILE A 1 419 ? 23.359 -6.699 6.215 1 98.88 419 ILE A CA 1
ATOM 3306 C C . ILE A 1 419 ? 23.094 -6.227 7.641 1 98.88 419 ILE A C 1
ATOM 3308 O O . ILE A 1 419 ? 23.047 -5.023 7.906 1 98.88 419 ILE A O 1
ATOM 3312 N N . SER A 1 420 ? 22.766 -7.109 8.555 1 98.88 420 SER A N 1
ATOM 3313 C CA . SER A 1 420 ? 22.656 -6.785 9.977 1 98.88 420 SER A CA 1
ATOM 3314 C C . SER A 1 420 ? 24.016 -6.602 10.617 1 98.88 420 SER A C 1
ATOM 3316 O O . SER A 1 420 ? 25.031 -7.02 10.055 1 98.88 420 SER A O 1
ATOM 3318 N N . HIS A 1 421 ? 24.062 -5.934 11.797 1 98.69 421 HIS A N 1
ATOM 3319 C CA . HIS A 1 421 ? 25.297 -5.836 12.547 1 98.69 421 HIS A CA 1
ATOM 3320 C C . HIS A 1 421 ? 25.875 -7.219 12.844 1 98.69 421 HIS A C 1
ATOM 3322 O O . HIS A 1 421 ? 25.141 -8.125 13.258 1 98.69 421 HIS A O 1
ATOM 3328 N N . PRO A 1 422 ? 27.156 -7.414 12.672 1 98.38 422 PRO A N 1
ATOM 3329 C CA . PRO A 1 422 ? 27.781 -8.727 12.859 1 98.38 422 PRO A CA 1
ATOM 3330 C C . PRO A 1 422 ? 27.469 -9.336 14.227 1 98.38 422 PRO A C 1
ATOM 3332 O O . PRO A 1 422 ? 27.297 -10.555 14.336 1 98.38 422 PRO A O 1
ATOM 3335 N N . ASP A 1 423 ? 27.328 -8.523 15.234 1 98.38 423 ASP A N 1
ATOM 3336 C CA . ASP A 1 423 ? 27.125 -8.984 16.609 1 98.38 423 ASP A CA 1
ATOM 3337 C C . ASP A 1 423 ? 25.766 -9.68 16.75 1 98.38 423 ASP A C 1
ATOM 3339 O O . ASP A 1 423 ? 25.547 -10.422 17.719 1 98.38 423 ASP A O 1
ATOM 3343 N N . PHE A 1 424 ? 24.891 -9.445 15.836 1 98.75 424 PHE A N 1
ATOM 3344 C CA . PHE A 1 424 ? 23.531 -9.945 16.016 1 98.75 424 PHE A CA 1
ATOM 3345 C C . PHE A 1 424 ? 23.203 -11.023 14.992 1 98.75 424 PHE A C 1
ATOM 3347 O O . PHE A 1 424 ? 22.141 -11.633 15.039 1 98.75 424 PHE A O 1
ATOM 3354 N N . ARG A 1 425 ? 24.094 -11.344 14.039 1 98.81 425 ARG A N 1
ATOM 3355 C CA . ARG A 1 425 ? 23.797 -12.219 12.914 1 98.81 425 ARG A CA 1
ATOM 3356 C C . ARG A 1 425 ? 23.531 -13.648 13.383 1 98.81 425 ARG A C 1
ATOM 3358 O O . ARG A 1 425 ? 22.609 -14.305 12.891 1 98.81 425 ARG A O 1
ATOM 3365 N N . LYS A 1 426 ? 24.281 -14.109 14.289 1 98.62 426 LYS A N 1
ATOM 3366 C CA . LYS A 1 426 ? 24.109 -15.477 14.773 1 98.62 426 LYS A CA 1
ATOM 3367 C C . LYS A 1 426 ? 22.734 -15.656 15.414 1 98.62 426 LYS A C 1
ATOM 3369 O O . LYS A 1 426 ? 22.047 -16.641 15.148 1 98.62 426 LYS A O 1
ATOM 3374 N N . GLU A 1 427 ? 22.406 -14.703 16.25 1 98.62 427 GLU A N 1
ATOM 3375 C CA . GLU A 1 427 ? 21.094 -14.766 16.906 1 98.62 427 GLU A CA 1
ATOM 3376 C C . GLU A 1 427 ? 19.969 -14.68 15.875 1 98.62 427 GLU A C 1
ATOM 3378 O O . GLU A 1 427 ? 18.984 -15.406 15.977 1 98.62 427 GLU A O 1
ATOM 3383 N N . LEU A 1 428 ? 20.094 -13.805 14.938 1 98.88 428 LEU A N 1
ATOM 3384 C CA . LEU A 1 428 ? 19.078 -13.656 13.891 1 98.88 428 LEU A CA 1
ATOM 3385 C C . LEU A 1 428 ? 18.938 -14.945 13.086 1 98.88 428 LEU A C 1
ATOM 3387 O O . LEU A 1 428 ? 17.828 -15.344 12.734 1 98.88 428 LEU A O 1
ATOM 3391 N N . GLU A 1 429 ? 20.062 -15.562 12.797 1 98.75 429 GLU A N 1
ATOM 3392 C CA . GLU A 1 429 ? 20.047 -16.828 12.062 1 98.75 429 GLU A CA 1
ATOM 3393 C C . GLU A 1 429 ? 19.312 -17.906 12.844 1 98.75 429 GLU A C 1
ATOM 3395 O O . GLU A 1 429 ? 18.5 -18.656 12.281 1 98.75 429 GLU A O 1
ATOM 3400 N N . GLN A 1 430 ? 19.594 -18 14.094 1 98.69 430 GLN A N 1
ATOM 3401 C CA . GLN A 1 430 ? 18.953 -19 14.945 1 98.69 430 GLN A CA 1
ATOM 3402 C C . GLN A 1 430 ? 17.453 -18.781 15.016 1 98.69 430 GLN A C 1
ATOM 3404 O O . GLN A 1 430 ? 16.672 -19.734 14.93 1 98.69 430 GLN A O 1
ATOM 3409 N N . GLU A 1 431 ? 17.078 -17.531 15.164 1 98.62 431 GLU A N 1
ATOM 3410 C CA . GLU A 1 431 ? 15.648 -17.219 15.219 1 98.62 431 GLU A CA 1
ATOM 3411 C C . GLU A 1 431 ? 14.969 -17.516 13.891 1 98.62 431 GLU A C 1
ATOM 3413 O O . GLU A 1 431 ? 13.828 -17.984 13.859 1 98.62 431 GLU A O 1
ATOM 3418 N N . ALA A 1 432 ? 15.617 -17.219 12.797 1 98.25 432 ALA A N 1
ATOM 3419 C CA . ALA A 1 432 ? 15.07 -17.5 11.469 1 98.25 432 ALA A CA 1
ATOM 3420 C C . ALA A 1 432 ? 14.828 -19 11.297 1 98.25 432 ALA A C 1
ATOM 3422 O O . ALA A 1 432 ? 13.812 -19.406 10.719 1 98.25 432 ALA A O 1
ATOM 3423 N N . ILE A 1 433 ? 15.789 -19.781 11.781 1 97.31 433 ILE A N 1
ATOM 3424 C CA . ILE A 1 433 ? 15.656 -21.234 11.719 1 97.31 433 ILE A CA 1
ATOM 3425 C C . ILE A 1 433 ? 14.477 -21.688 12.57 1 97.31 433 ILE A C 1
ATOM 3427 O O . ILE A 1 433 ? 13.641 -22.469 12.117 1 97.31 433 ILE A O 1
ATOM 3431 N N . LYS A 1 434 ? 14.375 -21.125 13.758 1 96.38 434 LYS A N 1
ATOM 3432 C CA . LYS A 1 434 ? 13.281 -21.469 14.672 1 96.38 434 LYS A CA 1
ATOM 3433 C C . LYS A 1 434 ? 11.93 -21.125 14.062 1 96.38 434 LYS A C 1
ATOM 3435 O O . LYS A 1 434 ? 10.953 -21.859 14.258 1 96.38 434 LYS A O 1
ATOM 3440 N N . MET A 1 435 ? 11.867 -20.062 13.312 1 95.12 435 MET A N 1
ATOM 3441 C CA . MET A 1 435 ? 10.625 -19.594 12.703 1 95.12 435 MET A CA 1
ATOM 3442 C C . MET A 1 435 ? 10.328 -20.359 11.414 1 95.12 435 MET A C 1
ATOM 3444 O O . MET A 1 435 ? 9.266 -20.188 10.82 1 95.12 435 MET A O 1
ATOM 3448 N N . GLY A 1 436 ? 11.258 -21.156 10.938 1 94.31 436 GLY A N 1
ATOM 3449 C CA . GLY A 1 436 ? 11.078 -21.922 9.719 1 94.31 436 GLY A CA 1
ATOM 3450 C C . GLY A 1 436 ? 11.305 -21.094 8.461 1 94.31 436 GLY A C 1
ATOM 3451 O O . GLY A 1 436 ? 10.789 -21.438 7.391 1 94.31 436 GLY A O 1
ATOM 3452 N N . LEU A 1 437 ? 11.953 -19.984 8.57 1 95.25 437 LEU A N 1
ATOM 3453 C CA . LEU A 1 437 ? 12.258 -19.141 7.414 1 95.25 437 LEU A CA 1
ATOM 3454 C C . LEU A 1 437 ? 13.43 -19.719 6.625 1 95.25 437 LEU A C 1
ATOM 3456 O O . LEU A 1 437 ? 13.484 -19.594 5.398 1 95.25 437 LEU A O 1
ATOM 3460 N N . ILE A 1 438 ? 14.492 -20.188 7.43 1 94.81 438 ILE A N 1
ATOM 3461 C CA . ILE A 1 438 ? 15.656 -20.766 6.773 1 94.81 438 ILE A CA 1
ATOM 3462 C C . ILE A 1 438 ? 16 -22.109 7.422 1 94.81 438 ILE A C 1
ATOM 3464 O O . ILE A 1 438 ? 15.625 -22.375 8.57 1 94.81 438 ILE A O 1
ATOM 3468 N N . MET B 1 1 ? 1.514 -24.672 -42.281 1 89.69 1 MET B N 1
ATOM 3469 C CA . MET B 1 1 ? 2.74 -24.016 -41.844 1 89.69 1 MET B CA 1
ATOM 3470 C C . MET B 1 1 ? 2.898 -24.125 -40.312 1 89.69 1 MET B C 1
ATOM 3472 O O . MET B 1 1 ? 3.82 -24.781 -39.844 1 89.69 1 MET B O 1
ATOM 3476 N N . TRP B 1 2 ? 1.841 -23.953 -39.562 1 95.69 2 TRP B N 1
ATOM 3477 C CA . TRP B 1 2 ? 1.999 -23.922 -38.125 1 95.69 2 TRP B CA 1
ATOM 3478 C C . TRP B 1 2 ? 1.966 -25.328 -37.531 1 95.69 2 TRP B C 1
ATOM 3480 O O . TRP B 1 2 ? 2.615 -25.609 -36.531 1 95.69 2 TRP B O 1
ATOM 3490 N N . LYS B 1 3 ? 1.292 -26.266 -38.188 1 96.38 3 LYS B N 1
ATOM 3491 C CA . LYS B 1 3 ? 1.252 -27.656 -37.781 1 96.38 3 LYS B CA 1
ATOM 3492 C C . LYS B 1 3 ? 2.645 -28.281 -37.812 1 96.38 3 LYS B C 1
ATOM 3494 O O . LYS B 1 3 ? 2.992 -29.078 -36.938 1 96.38 3 LYS B O 1
ATOM 3499 N N . GLU B 1 4 ? 3.307 -28 -38.812 1 97.12 4 GLU B N 1
ATOM 3500 C CA . GLU B 1 4 ? 4.668 -28.531 -38.938 1 97.12 4 GLU B CA 1
ATOM 3501 C C . GLU B 1 4 ? 5.559 -27.984 -37.812 1 97.12 4 GLU B C 1
ATOM 3503 O O . GLU B 1 4 ? 6.355 -28.719 -37.219 1 97.12 4 GLU B O 1
ATOM 3508 N N . LYS B 1 5 ? 5.457 -26.734 -37.625 1 97.75 5 LYS B N 1
ATOM 3509 C CA . LYS B 1 5 ? 6.207 -26.141 -36.531 1 97.75 5 LYS B CA 1
ATOM 3510 C C . LYS B 1 5 ? 5.84 -26.781 -35.188 1 97.75 5 LYS B C 1
ATOM 3512 O O . LYS B 1 5 ? 6.711 -27.016 -34.344 1 97.75 5 LYS B O 1
ATOM 3517 N N . TYR B 1 6 ? 4.586 -26.969 -34.969 1 98.38 6 TYR B N 1
ATOM 3518 C CA . TYR B 1 6 ? 4.102 -27.641 -33.781 1 98.38 6 TYR B CA 1
ATOM 3519 C C . TYR B 1 6 ? 4.777 -29 -33.625 1 98.38 6 TYR B C 1
ATOM 3521 O O . TYR B 1 6 ? 5.277 -29.328 -32.531 1 98.38 6 TYR B O 1
ATOM 3529 N N . LYS B 1 7 ? 4.801 -29.797 -34.656 1 98.06 7 LYS B N 1
ATOM 3530 C CA . LYS B 1 7 ? 5.391 -31.125 -34.656 1 98.06 7 LYS B CA 1
ATOM 3531 C C . LYS B 1 7 ? 6.883 -31.062 -34.344 1 98.06 7 LYS B C 1
ATOM 3533 O O . LYS B 1 7 ? 7.406 -31.922 -33.625 1 98.06 7 LYS B O 1
ATOM 3538 N N . GLN B 1 8 ? 7.488 -30.125 -34.844 1 98.25 8 GLN B N 1
ATOM 3539 C CA . GLN B 1 8 ? 8.922 -29.953 -34.625 1 98.25 8 GLN B CA 1
ATOM 3540 C C . GLN B 1 8 ? 9.227 -29.672 -33.156 1 98.25 8 GLN B C 1
ATOM 3542 O O . GLN B 1 8 ? 10.289 -30.031 -32.656 1 98.25 8 GLN B O 1
ATOM 3547 N N . LYS B 1 9 ? 8.352 -29 -32.531 1 98.56 9 LYS B N 1
ATOM 3548 C CA . LYS B 1 9 ? 8.578 -28.562 -31.156 1 98.56 9 LYS B CA 1
ATOM 3549 C C . LYS B 1 9 ? 7.969 -29.531 -30.156 1 98.56 9 LYS B C 1
ATOM 3551 O O . LYS B 1 9 ? 8.172 -29.406 -28.938 1 98.56 9 LYS B O 1
ATOM 3556 N N . LEU B 1 10 ? 7.195 -30.5 -30.641 1 98.69 10 LEU B N 1
ATOM 3557 C CA . LEU B 1 10 ? 6.488 -31.453 -29.797 1 98.69 10 LEU B CA 1
ATOM 3558 C C . LEU B 1 10 ? 7.453 -32.5 -29.219 1 98.69 10 LEU B C 1
ATOM 3560 O O . LEU B 1 10 ? 8.281 -33.031 -29.953 1 98.69 10 LEU B O 1
ATOM 3564 N N . MET B 1 11 ? 7.406 -32.688 -27.938 1 98 11 MET B N 1
ATOM 3565 C CA . MET B 1 11 ? 8.141 -33.75 -27.281 1 98 11 MET B CA 1
ATOM 3566 C C . MET B 1 11 ? 7.379 -34.281 -26.062 1 98 11 MET B C 1
ATOM 3568 O O . MET B 1 11 ? 6.371 -33.688 -25.656 1 98 11 MET B O 1
ATOM 3572 N N . SER B 1 12 ? 7.848 -35.438 -25.484 1 98.56 12 SER B N 1
ATOM 3573 C CA . SER B 1 12 ? 7.227 -35.969 -24.281 1 98.56 12 SER B CA 1
ATOM 3574 C C . SER B 1 12 ? 7.535 -35.094 -23.062 1 98.56 12 SER B C 1
ATOM 3576 O O . SER B 1 12 ? 8.539 -34.375 -23.047 1 98.56 12 SER B O 1
ATOM 3578 N N . ILE B 1 13 ? 6.719 -35.188 -22.094 1 98.69 13 ILE B N 1
ATOM 3579 C CA . ILE B 1 13 ? 6.934 -34.438 -20.844 1 98.69 13 ILE B CA 1
ATOM 3580 C C . ILE B 1 13 ? 8.266 -34.875 -20.234 1 98.69 13 ILE B C 1
ATOM 3582 O O . ILE B 1 13 ? 9.031 -34.031 -19.766 1 98.69 13 ILE B O 1
ATOM 3586 N N . ASP B 1 14 ? 8.562 -36.188 -20.25 1 98.62 14 ASP B N 1
ATOM 3587 C CA . ASP B 1 14 ? 9.812 -36.688 -19.688 1 98.62 14 ASP B CA 1
ATOM 3588 C C . ASP B 1 14 ? 11.023 -36.094 -20.406 1 98.62 14 ASP B C 1
ATOM 3590 O O . ASP B 1 14 ? 11.961 -35.625 -19.75 1 98.62 14 ASP B O 1
ATOM 3594 N N . ASP B 1 15 ? 10.93 -36.062 -21.703 1 98.62 15 ASP B N 1
ATOM 3595 C CA . ASP B 1 15 ? 12.039 -35.531 -22.484 1 98.62 15 ASP B CA 1
ATOM 3596 C C . ASP B 1 15 ? 12.188 -34.031 -22.219 1 98.62 15 ASP B C 1
ATOM 3598 O O . ASP B 1 15 ? 13.305 -33.5 -22.141 1 98.62 15 ASP B O 1
ATOM 3602 N N . ALA B 1 16 ? 11.078 -33.344 -22.188 1 98.81 16 ALA B N 1
ATOM 3603 C CA . ALA B 1 16 ? 11.109 -31.922 -21.922 1 98.81 16 ALA B CA 1
ATOM 3604 C C . ALA B 1 16 ? 11.773 -31.625 -20.578 1 98.81 16 ALA B C 1
ATOM 3606 O O . ALA B 1 16 ? 12.578 -30.703 -20.453 1 98.81 16 ALA B O 1
ATOM 3607 N N . ILE B 1 17 ? 11.43 -32.375 -19.516 1 98.81 17 ILE B N 1
ATOM 3608 C CA . ILE B 1 17 ? 12.008 -32.219 -18.188 1 98.81 17 ILE B CA 1
ATOM 3609 C C . ILE B 1 17 ? 13.508 -32.5 -18.25 1 98.81 17 ILE B C 1
ATOM 3611 O O . ILE B 1 17 ? 14.305 -31.734 -17.703 1 98.81 17 ILE B O 1
ATOM 3615 N N . LEU B 1 18 ? 13.906 -33.562 -18.906 1 98.62 18 LEU B N 1
ATOM 3616 C CA . LEU B 1 18 ? 15.305 -34 -18.969 1 98.62 18 LEU B CA 1
ATOM 3617 C C . LEU B 1 18 ? 16.141 -32.969 -19.766 1 98.62 18 LEU B C 1
ATOM 3619 O O . LEU B 1 18 ? 17.359 -32.938 -19.625 1 98.62 18 LEU B O 1
ATOM 3623 N N . ASN B 1 19 ? 15.484 -32.156 -20.594 1 98.38 19 ASN B N 1
ATOM 3624 C CA . ASN B 1 19 ? 16.188 -31.141 -21.391 1 98.38 19 ASN B CA 1
ATOM 3625 C C . ASN B 1 19 ? 16.391 -29.859 -20.578 1 98.38 19 ASN B C 1
ATOM 3627 O O . ASN B 1 19 ? 17.109 -28.969 -21.031 1 98.38 19 ASN B O 1
ATOM 3631 N N . LEU B 1 20 ? 15.773 -29.734 -19.422 1 98.69 20 LEU B N 1
ATOM 3632 C CA . LEU B 1 20 ? 15.992 -28.562 -18.578 1 98.69 20 LEU B CA 1
ATOM 3633 C C . LEU B 1 20 ? 17.406 -28.547 -18.031 1 98.69 20 LEU B C 1
ATOM 3635 O O . LEU B 1 20 ? 18.016 -29.609 -17.828 1 98.69 20 LEU B O 1
ATOM 3639 N N . PRO B 1 21 ? 17.906 -27.344 -17.734 1 98.44 21 PRO B N 1
ATOM 3640 C CA . PRO B 1 21 ? 19.203 -27.25 -17.078 1 98.44 21 PRO B CA 1
ATOM 3641 C C . PRO B 1 21 ? 19.219 -27.906 -15.695 1 98.44 21 PRO B C 1
ATOM 3643 O O . PRO B 1 21 ? 18.172 -28 -15.055 1 98.44 21 PRO B O 1
ATOM 3646 N N . LYS B 1 22 ? 20.406 -28.297 -15.211 1 98.5 22 LYS B N 1
ATOM 3647 C CA . LYS B 1 22 ? 20.562 -28.953 -13.922 1 98.5 22 LYS B CA 1
ATOM 3648 C C . LYS B 1 22 ? 20.188 -28.016 -12.773 1 98.5 22 LYS B C 1
ATOM 3650 O O . LYS B 1 22 ? 19.766 -28.484 -11.703 1 98.5 22 LYS B O 1
ATOM 3655 N N . ARG B 1 23 ? 20.422 -26.75 -12.953 1 98.38 23 ARG B N 1
ATOM 3656 C CA . ARG B 1 23 ? 19.938 -25.688 -12.078 1 98.38 23 ARG B CA 1
ATOM 3657 C C . ARG B 1 23 ? 18.953 -24.781 -12.805 1 98.38 23 ARG B C 1
ATOM 3659 O O . ARG B 1 23 ? 19.297 -24.172 -13.82 1 98.38 23 ARG B O 1
ATOM 3666 N N . VAL B 1 24 ? 17.75 -24.719 -12.305 1 98.75 24 VAL B N 1
ATOM 3667 C CA . VAL B 1 24 ? 16.734 -24.016 -13.086 1 98.75 24 VAL B CA 1
ATOM 3668 C C . VAL B 1 24 ? 15.602 -23.562 -12.18 1 98.75 24 VAL B C 1
ATOM 3670 O O . VAL B 1 24 ? 15.344 -24.188 -11.148 1 98.75 24 VAL B O 1
ATOM 3673 N N . SER B 1 25 ? 15.031 -22.422 -12.438 1 98.88 25 SER B N 1
ATOM 3674 C CA . SER B 1 25 ? 13.766 -21.969 -11.875 1 98.88 25 SER B CA 1
ATOM 3675 C C . SER B 1 25 ? 12.625 -22.141 -12.875 1 98.88 25 SER B C 1
ATOM 3677 O O . SER B 1 25 ? 12.688 -21.609 -13.992 1 98.88 25 SER B O 1
ATOM 3679 N N . VAL B 1 26 ? 11.578 -22.828 -12.492 1 98.94 26 VAL B N 1
ATOM 3680 C CA . VAL B 1 26 ? 10.445 -23.078 -13.367 1 98.94 26 VAL B CA 1
ATOM 3681 C C . VAL B 1 26 ? 9.18 -22.484 -12.766 1 98.94 26 VAL B C 1
ATOM 3683 O O . VAL B 1 26 ? 8.75 -22.875 -11.68 1 98.94 26 VAL B O 1
ATOM 3686 N N . VAL B 1 27 ? 8.586 -21.516 -13.438 1 98.94 27 VAL B N 1
ATOM 3687 C CA . VAL B 1 27 ? 7.281 -20.984 -13.047 1 98.94 27 VAL B CA 1
ATOM 3688 C C . VAL B 1 27 ? 6.18 -21.688 -13.844 1 98.94 27 VAL B C 1
ATOM 3690 O O . VAL B 1 27 ? 6.277 -21.812 -15.062 1 98.94 27 VAL B O 1
ATOM 3693 N N . VAL B 1 28 ? 5.188 -22.125 -13.172 1 98.88 28 VAL B N 1
ATOM 3694 C CA . VAL B 1 28 ? 4.082 -22.781 -13.859 1 98.88 28 VAL B CA 1
ATOM 3695 C C . VAL B 1 28 ? 2.846 -21.891 -13.828 1 98.88 28 VAL B C 1
ATOM 3697 O O . VAL B 1 28 ? 2.762 -20.969 -13.016 1 98.88 28 VAL B O 1
ATOM 3700 N N . SER B 1 29 ? 1.865 -22.125 -14.703 1 98.69 29 SER B N 1
ATOM 3701 C CA . SER B 1 29 ? 0.574 -21.453 -14.602 1 98.69 29 SER B CA 1
ATOM 3702 C C . SER B 1 29 ? -0.062 -21.672 -13.234 1 98.69 29 SER B C 1
ATOM 3704 O O . SER B 1 29 ? 0.281 -22.625 -12.523 1 98.69 29 SER B O 1
ATOM 3706 N N . MET B 1 30 ? -0.942 -20.812 -12.859 1 97.75 30 MET B N 1
ATOM 3707 C CA . MET B 1 30 ? -1.373 -20.844 -11.461 1 97.75 30 MET B CA 1
ATOM 3708 C C . MET B 1 30 ? -2.707 -21.578 -11.32 1 97.75 30 MET B C 1
ATOM 3710 O O . MET B 1 30 ? -3.447 -21.719 -12.297 1 97.75 30 MET B O 1
ATOM 3714 N N . ALA B 1 31 ? -3.035 -21.922 -10.086 1 97.19 31 ALA B N 1
ATOM 3715 C CA . ALA B 1 31 ? -4.328 -22.422 -9.625 1 97.19 31 ALA B CA 1
ATOM 3716 C C . ALA B 1 31 ? -4.832 -23.547 -10.516 1 97.19 31 ALA B C 1
ATOM 3718 O O . ALA B 1 31 ? -4.121 -24.531 -10.75 1 97.19 31 ALA B O 1
ATOM 3719 N N . ALA B 1 32 ? -6.055 -23.453 -11.055 1 97.12 32 ALA B N 1
ATOM 3720 C CA . ALA B 1 32 ? -6.668 -24.547 -11.805 1 97.12 32 ALA B CA 1
ATOM 3721 C C . ALA B 1 32 ? -5.969 -24.734 -13.148 1 97.12 32 ALA B C 1
ATOM 3723 O O . ALA B 1 32 ? -6.137 -25.766 -13.805 1 97.12 32 ALA B O 1
ATOM 3724 N N . ALA B 1 33 ? -5.148 -23.797 -13.555 1 98.25 33 ALA B N 1
ATOM 3725 C CA . ALA B 1 33 ? -4.426 -23.891 -14.812 1 98.25 33 ALA B CA 1
ATOM 3726 C C . ALA B 1 33 ? -3.029 -24.469 -14.602 1 98.25 33 ALA B C 1
ATOM 3728 O O . ALA B 1 33 ? -2.242 -24.578 -15.547 1 98.25 33 ALA B O 1
ATOM 3729 N N . GLU B 1 34 ? -2.654 -24.844 -13.383 1 98.25 34 GLU B N 1
ATOM 3730 C CA . GLU B 1 34 ? -1.292 -25.297 -13.109 1 98.25 34 GLU B CA 1
ATOM 3731 C C . GLU B 1 34 ? -0.91 -26.469 -14 1 98.25 34 GLU B C 1
ATOM 3733 O O . GLU B 1 34 ? -1.743 -27.328 -14.289 1 98.25 34 GLU B O 1
ATOM 3738 N N . ALA B 1 35 ? 0.307 -26.547 -14.438 1 98.5 35 ALA B N 1
ATOM 3739 C CA . ALA B 1 35 ? 0.801 -27.547 -15.367 1 98.5 35 ALA B CA 1
ATOM 3740 C C . ALA B 1 35 ? 0.912 -28.906 -14.695 1 98.5 35 ALA B C 1
ATOM 3742 O O . ALA B 1 35 ? 2.014 -29.359 -14.367 1 98.5 35 ALA B O 1
ATOM 3743 N N . GLN B 1 36 ? -0.177 -29.609 -14.656 1 98.56 36 GLN B N 1
ATOM 3744 C CA . GLN B 1 36 ? -0.263 -30.844 -13.875 1 98.56 36 GLN B CA 1
ATOM 3745 C C . GLN B 1 36 ? 0.643 -31.922 -14.453 1 98.56 36 GLN B C 1
ATOM 3747 O O . GLN B 1 36 ? 1.182 -32.75 -13.711 1 98.56 36 GLN B O 1
ATOM 3752 N N . GLY B 1 37 ? 0.757 -31.984 -15.797 1 98.56 37 GLY B N 1
ATOM 3753 C CA . GLY B 1 37 ? 1.671 -32.938 -16.391 1 98.56 37 GLY B CA 1
ATOM 3754 C C . GLY B 1 37 ? 3.092 -32.812 -15.875 1 98.56 37 GLY B C 1
ATOM 3755 O O . GLY B 1 37 ? 3.697 -33.812 -15.469 1 98.56 37 GLY B O 1
ATOM 3756 N N . PHE B 1 38 ? 3.619 -31.656 -15.859 1 98.81 38 PHE B N 1
ATOM 3757 C CA . PHE B 1 38 ? 4.941 -31.359 -15.32 1 98.81 38 PHE B CA 1
ATOM 3758 C C . PHE B 1 38 ? 4.996 -31.656 -13.828 1 98.81 38 PHE B C 1
ATOM 3760 O O . PHE B 1 38 ? 5.875 -32.406 -13.367 1 98.81 38 PHE B O 1
ATOM 3767 N N . LEU B 1 39 ? 4.035 -31.078 -13.055 1 98.81 39 LEU B N 1
ATOM 3768 C CA . LEU B 1 39 ? 4.062 -31.109 -11.594 1 98.81 39 LEU B CA 1
ATOM 3769 C C . LEU B 1 39 ? 3.945 -32.531 -11.086 1 98.81 39 LEU B C 1
ATOM 3771 O O . LEU B 1 39 ? 4.523 -32.906 -10.055 1 98.81 39 LEU B O 1
ATOM 3775 N N . LYS B 1 40 ? 3.273 -33.438 -11.836 1 98.38 40 LYS B N 1
ATOM 3776 C CA . LYS B 1 40 ? 3.098 -34.844 -11.438 1 98.38 40 LYS B CA 1
ATOM 3777 C C . LYS B 1 40 ? 4.328 -35.656 -11.797 1 98.38 40 LYS B C 1
ATOM 3779 O O . LYS B 1 40 ? 4.527 -36.75 -11.25 1 98.38 40 LYS B O 1
ATOM 3784 N N . SER B 1 41 ? 5.121 -35.156 -12.672 1 98.56 41 SER B N 1
ATOM 3785 C CA . SER B 1 41 ? 6.164 -36 -13.242 1 98.56 41 SER B CA 1
ATOM 3786 C C . SER B 1 41 ? 7.539 -35.625 -12.711 1 98.56 41 SER B C 1
ATOM 3788 O O . SER B 1 41 ? 8.461 -36.438 -12.703 1 98.56 41 SER B O 1
ATOM 3790 N N . ILE B 1 42 ? 7.715 -34.406 -12.273 1 98.69 42 ILE B N 1
ATOM 3791 C CA . ILE B 1 42 ? 9.039 -33.812 -12.086 1 98.69 42 ILE B CA 1
ATOM 3792 C C . ILE B 1 42 ? 9.781 -34.594 -10.992 1 98.69 42 ILE B C 1
ATOM 3794 O O . ILE B 1 42 ? 11.008 -34.688 -11.023 1 98.69 42 ILE B O 1
ATOM 3798 N N . HIS B 1 43 ? 9.07 -35.156 -10 1 98.5 43 HIS B N 1
ATOM 3799 C CA . HIS B 1 43 ? 9.711 -35.844 -8.898 1 98.5 43 HIS B CA 1
ATOM 3800 C C . HIS B 1 43 ? 10.5 -37.062 -9.391 1 98.5 43 HIS B C 1
ATOM 3802 O O . HIS B 1 43 ? 11.492 -37.438 -8.766 1 98.5 43 HIS B O 1
ATOM 3808 N N . LYS B 1 44 ? 10.133 -37.625 -10.523 1 98.31 44 LYS B N 1
ATOM 3809 C CA . LYS B 1 44 ? 10.766 -38.812 -11.086 1 98.31 44 LYS B CA 1
ATOM 3810 C C . LYS B 1 44 ? 12.18 -38.5 -11.562 1 98.31 44 LYS B C 1
ATOM 3812 O O . LYS B 1 44 ? 12.984 -39.406 -11.797 1 98.31 44 LYS B O 1
ATOM 3817 N N . PHE B 1 45 ? 12.508 -37.281 -11.656 1 98.56 45 PHE B N 1
ATOM 3818 C CA . PHE B 1 45 ? 13.766 -36.906 -12.289 1 98.56 45 PHE B CA 1
ATOM 3819 C C . PHE B 1 45 ? 14.672 -36.188 -11.305 1 98.56 45 PHE B C 1
ATOM 3821 O O . PHE B 1 45 ? 15.43 -35.281 -11.688 1 98.56 45 PHE B O 1
ATOM 3828 N N . LYS B 1 46 ? 14.523 -36.469 -10.055 1 98.25 46 LYS B N 1
ATOM 3829 C CA . LYS B 1 46 ? 15.336 -35.844 -9 1 98.25 46 LYS B CA 1
ATOM 3830 C C . LYS B 1 46 ? 16.812 -35.906 -9.352 1 98.25 46 LYS B C 1
ATOM 3832 O O . LYS B 1 46 ? 17.547 -34.938 -9.148 1 98.25 46 LYS B O 1
ATOM 3837 N N . ASP B 1 47 ? 17.281 -37 -9.93 1 98.12 47 ASP B N 1
ATOM 3838 C CA . ASP B 1 47 ? 18.703 -37.25 -10.172 1 98.12 47 ASP B CA 1
ATOM 3839 C C . ASP B 1 47 ? 19.203 -36.375 -11.32 1 98.12 47 ASP B C 1
ATOM 3841 O O . ASP B 1 47 ? 20.422 -36.219 -11.492 1 98.12 47 ASP B O 1
ATOM 3845 N N . HIS B 1 48 ? 18.344 -35.875 -12.086 1 98.5 48 HIS B N 1
ATOM 3846 C CA . HIS B 1 48 ? 18.734 -35 -13.188 1 98.5 48 HIS B CA 1
ATOM 3847 C C . HIS B 1 48 ? 19.172 -33.625 -12.672 1 98.5 48 HIS B C 1
ATOM 3849 O O . HIS B 1 48 ? 20.047 -33 -13.258 1 98.5 48 HIS B O 1
ATOM 3855 N N . PHE B 1 49 ? 18.609 -33.219 -11.602 1 98.62 49 PHE B N 1
ATOM 3856 C CA . PHE B 1 49 ? 18.766 -31.828 -11.164 1 98.62 49 PHE B CA 1
ATOM 3857 C C . PHE B 1 49 ? 19.781 -31.734 -10.039 1 98.62 49 PHE B C 1
ATOM 3859 O O . PHE B 1 49 ? 19.828 -32.594 -9.164 1 98.62 49 PHE B O 1
ATOM 3866 N N . GLU B 1 50 ? 20.625 -30.781 -10.109 1 98.44 50 GLU B N 1
ATOM 3867 C CA . GLU B 1 50 ? 21.375 -30.328 -8.938 1 98.44 50 GLU B CA 1
ATOM 3868 C C . GLU B 1 50 ? 20.484 -29.516 -7.992 1 98.44 50 GLU B C 1
ATOM 3870 O O . GLU B 1 50 ? 20.531 -29.719 -6.777 1 98.44 50 GLU B O 1
ATOM 3875 N N . LYS B 1 51 ? 19.688 -28.656 -8.586 1 98.12 51 LYS B N 1
ATOM 3876 C CA . LYS B 1 51 ? 18.688 -27.859 -7.867 1 98.12 51 LYS B CA 1
ATOM 3877 C C . LYS B 1 51 ? 17.578 -27.391 -8.805 1 98.12 51 LYS B C 1
ATOM 3879 O O . LYS B 1 51 ? 17.859 -26.891 -9.898 1 98.12 51 LYS B O 1
ATOM 3884 N N . ILE B 1 52 ? 16.406 -27.531 -8.406 1 98.75 52 ILE B N 1
ATOM 3885 C CA . ILE B 1 52 ? 15.281 -27.016 -9.188 1 98.75 52 ILE B CA 1
ATOM 3886 C C . ILE B 1 52 ? 14.32 -26.266 -8.266 1 98.75 52 ILE B C 1
ATOM 3888 O O . ILE B 1 52 ? 13.914 -26.781 -7.223 1 98.75 52 ILE B O 1
ATOM 3892 N N . LYS B 1 53 ? 14.125 -25.094 -8.602 1 98.62 53 LYS B N 1
ATOM 3893 C CA . LYS B 1 53 ? 13.133 -24.25 -7.945 1 98.62 53 LYS B CA 1
ATOM 3894 C C . LYS B 1 53 ? 11.852 -24.156 -8.773 1 98.62 53 LYS B C 1
ATOM 3896 O O . LYS B 1 53 ? 11.867 -23.656 -9.898 1 98.62 53 LYS B O 1
ATOM 3901 N N . VAL B 1 54 ? 10.773 -24.609 -8.172 1 98.94 54 VAL B N 1
ATOM 3902 C CA . VAL B 1 54 ? 9.469 -24.484 -8.805 1 98.94 54 VAL B CA 1
ATOM 3903 C C . VAL B 1 54 ? 8.68 -23.344 -8.156 1 98.94 54 VAL B C 1
ATOM 3905 O O . VAL B 1 54 ? 8.625 -23.25 -6.93 1 98.94 54 VAL B O 1
ATOM 3908 N N . ILE B 1 55 ? 8.133 -22.469 -8.961 1 98.88 55 ILE B N 1
ATOM 3909 C CA . ILE B 1 55 ? 7.359 -21.328 -8.484 1 98.88 55 ILE B CA 1
ATOM 3910 C C . ILE B 1 55 ? 5.895 -21.5 -8.883 1 98.88 55 ILE B C 1
ATOM 3912 O O . ILE B 1 55 ? 5.582 -21.703 -10.055 1 98.88 55 ILE B O 1
ATOM 3916 N N . THR B 1 56 ? 5.047 -21.469 -7.91 1 98.69 56 THR B N 1
ATOM 3917 C CA . THR B 1 56 ? 3.621 -21.703 -8.117 1 98.69 56 THR B CA 1
ATOM 3918 C C . THR B 1 56 ? 2.793 -20.641 -7.391 1 98.69 56 THR B C 1
ATOM 3920 O O . THR B 1 56 ? 3.346 -19.766 -6.723 1 98.69 56 THR B O 1
ATOM 3923 N N . CYS B 1 57 ? 1.491 -20.672 -7.582 1 98.5 57 CYS B N 1
ATOM 3924 C CA . CYS B 1 57 ? 0.515 -19.828 -6.902 1 98.5 57 CYS B CA 1
ATOM 3925 C C . CYS B 1 57 ? -0.809 -20.562 -6.723 1 98.5 57 CYS B C 1
ATOM 3927 O O . CYS B 1 57 ? -1.454 -20.938 -7.707 1 98.5 57 CYS B O 1
ATOM 3929 N N . LEU B 1 58 ? -1.2 -20.828 -5.473 1 97.5 58 LEU B N 1
ATOM 3930 C CA . LEU B 1 58 ? -2.484 -21.453 -5.18 1 97.5 58 LEU B CA 1
ATOM 3931 C C . LEU B 1 58 ? -2.572 -22.844 -5.805 1 97.5 58 LEU B C 1
ATOM 3933 O O . LEU B 1 58 ? -3.457 -23.094 -6.625 1 97.5 58 LEU B O 1
ATOM 3937 N N . ASP B 1 59 ? -1.749 -23.719 -5.309 1 97.69 59 ASP B N 1
ATOM 3938 C CA . ASP B 1 59 ? -1.674 -25.078 -5.828 1 97.69 59 ASP B CA 1
ATOM 3939 C C . ASP B 1 59 ? -2.971 -25.844 -5.566 1 97.69 59 ASP B C 1
ATOM 3941 O O . ASP B 1 59 ? -3.506 -25.797 -4.457 1 97.69 59 ASP B O 1
ATOM 3945 N N . THR B 1 60 ? -3.424 -26.531 -6.566 1 96.44 60 THR B N 1
ATOM 3946 C CA . THR B 1 60 ? -4.652 -27.297 -6.422 1 96.44 60 THR B CA 1
ATOM 3947 C C . THR B 1 60 ? -4.336 -28.781 -6.211 1 96.44 60 THR B C 1
ATOM 3949 O O . THR B 1 60 ? -5.121 -29.5 -5.59 1 96.44 60 THR B O 1
ATOM 3952 N N . GLY B 1 61 ? -3.248 -29.219 -6.695 1 96.88 61 GLY B N 1
ATOM 3953 C CA . GLY B 1 61 ? -2.91 -30.641 -6.617 1 96.88 61 GLY B CA 1
ATOM 3954 C C . GLY B 1 61 ? -1.932 -30.953 -5.5 1 96.88 61 GLY B C 1
ATOM 3955 O O . GLY B 1 61 ? -1.255 -30.062 -4.988 1 96.88 61 GLY B O 1
ATOM 3956 N N . TYR B 1 62 ? -2.014 -32.25 -5.086 1 97.94 62 TYR B N 1
ATOM 3957 C CA . TYR B 1 62 ? -1.029 -32.812 -4.176 1 97.94 62 TYR B CA 1
ATOM 3958 C C . TYR B 1 62 ? 0.102 -33.469 -4.945 1 97.94 62 TYR B C 1
ATOM 3960 O O . TYR B 1 62 ? -0.097 -34.531 -5.566 1 97.94 62 TYR B O 1
ATOM 3968 N N . TYR B 1 63 ? 1.299 -32.906 -4.945 1 98.5 63 TYR B N 1
ATOM 3969 C CA . TYR B 1 63 ? 2.381 -33.406 -5.797 1 98.5 63 TYR B CA 1
ATOM 3970 C C . TYR B 1 63 ? 3.527 -33.969 -4.961 1 98.5 63 TYR B C 1
ATOM 3972 O O . TYR B 1 63 ? 3.885 -33.375 -3.93 1 98.5 63 TYR B O 1
ATOM 3980 N N . GLU B 1 64 ? 4.129 -34.938 -5.414 1 98.19 64 GLU B N 1
ATOM 3981 C CA . GLU B 1 64 ? 5.121 -35.719 -4.672 1 98.19 64 GLU B CA 1
ATOM 3982 C C . GLU B 1 64 ? 6.355 -34.875 -4.359 1 98.19 64 GLU B C 1
ATOM 3984 O O . GLU B 1 64 ? 6.93 -35 -3.273 1 98.19 64 GLU B O 1
ATOM 3989 N N . PHE B 1 65 ? 6.777 -34 -5.242 1 98.19 65 PHE B N 1
ATOM 3990 C CA . PHE B 1 65 ? 8.07 -33.344 -5.129 1 98.19 65 PHE B CA 1
ATOM 3991 C C . PHE B 1 65 ? 8.102 -32.406 -3.918 1 98.19 65 PHE B C 1
ATOM 3993 O O . PHE B 1 65 ? 9.172 -32.094 -3.393 1 98.19 65 PHE B O 1
ATOM 4000 N N . PHE B 1 66 ? 6.883 -31.969 -3.428 1 98.56 66 PHE B N 1
ATOM 4001 C CA . PHE B 1 66 ? 6.941 -31.094 -2.264 1 98.56 66 PHE B CA 1
ATOM 4002 C C . PHE B 1 66 ? 6.176 -31.703 -1.093 1 98.56 66 PHE B C 1
ATOM 4004 O O . PHE B 1 66 ? 5.922 -31.016 -0.093 1 98.56 66 PHE B O 1
ATOM 4011 N N . LEU B 1 67 ? 5.691 -32.969 -1.224 1 98.31 67 LEU B N 1
ATOM 4012 C CA . LEU B 1 67 ? 4.977 -33.625 -0.137 1 98.31 67 LEU B CA 1
ATOM 4013 C C . LEU B 1 67 ? 5.805 -34.781 0.435 1 98.31 67 LEU B C 1
ATOM 4015 O O . LEU B 1 67 ? 5.367 -35.438 1.368 1 98.31 67 LEU B O 1
ATOM 4019 N N . ASN B 1 68 ? 6.961 -35 -0.13 1 98.06 68 ASN B N 1
ATOM 4020 C CA . ASN B 1 68 ? 7.844 -36.094 0.311 1 98.06 68 ASN B CA 1
ATOM 4021 C C . ASN B 1 68 ? 9.211 -35.562 0.724 1 98.06 68 ASN B C 1
ATOM 4023 O O . ASN B 1 68 ? 9.875 -34.875 -0.054 1 98.06 68 ASN B O 1
ATOM 4027 N N . LYS B 1 69 ? 9.672 -35.906 1.892 1 97.31 69 LYS B N 1
ATOM 4028 C CA . LYS B 1 69 ? 10.914 -35.438 2.504 1 97.31 69 LYS B CA 1
ATOM 4029 C C . LYS B 1 69 ? 12.125 -35.812 1.647 1 97.31 69 LYS B C 1
ATOM 4031 O O . LYS B 1 69 ? 13.156 -35.125 1.701 1 97.31 69 LYS B O 1
ATOM 4036 N N . GLU B 1 70 ? 12.023 -36.844 0.918 1 97.25 70 GLU B N 1
ATOM 4037 C CA . GLU B 1 70 ? 13.133 -37.344 0.108 1 97.25 70 GLU B CA 1
ATOM 4038 C C . GLU B 1 70 ? 13.594 -36.281 -0.901 1 97.25 70 GLU B C 1
ATOM 4040 O O . GLU B 1 70 ? 14.719 -36.344 -1.396 1 97.25 70 GLU B O 1
ATOM 4045 N N . TYR B 1 71 ? 12.758 -35.344 -1.161 1 98.06 71 TYR B N 1
ATOM 4046 C CA . TYR B 1 71 ? 13.07 -34.406 -2.232 1 98.06 71 TYR B CA 1
ATOM 4047 C C . TYR B 1 71 ? 13.664 -33.094 -1.676 1 98.06 71 TYR B C 1
ATOM 4049 O O . TYR B 1 71 ? 14.07 -32.219 -2.434 1 98.06 71 TYR B O 1
ATOM 4057 N N . GLU B 1 72 ? 13.727 -32.969 -0.361 1 96.81 72 GLU B N 1
ATOM 4058 C CA . GLU B 1 72 ? 14.414 -31.844 0.255 1 96.81 72 GLU B CA 1
ATOM 4059 C C . GLU B 1 72 ? 15.852 -31.734 -0.233 1 96.81 72 GLU B C 1
ATOM 4061 O O . GLU B 1 72 ? 16.531 -32.75 -0.417 1 96.81 72 GLU B O 1
ATOM 4066 N N . GLY B 1 73 ? 16.328 -30.531 -0.42 1 95.81 73 GLY B N 1
ATOM 4067 C CA . GLY B 1 73 ? 17.688 -30.312 -0.85 1 95.81 73 GLY B CA 1
ATOM 4068 C C . GLY B 1 73 ? 17.828 -30.125 -2.348 1 95.81 73 GLY B C 1
ATOM 4069 O O . GLY B 1 73 ? 18.609 -29.281 -2.805 1 95.81 73 GLY B O 1
ATOM 4070 N N . THR B 1 74 ? 17.062 -30.891 -3.117 1 97.94 74 THR B N 1
ATOM 4071 C CA . THR B 1 74 ? 17.109 -30.781 -4.57 1 97.94 74 THR B CA 1
ATOM 4072 C C . THR B 1 74 ? 15.984 -29.875 -5.078 1 97.94 74 THR B C 1
ATOM 4074 O O . THR B 1 74 ? 16.188 -29.062 -5.973 1 97.94 74 THR B O 1
ATOM 4077 N N . PHE B 1 75 ? 14.805 -30.094 -4.531 1 98.44 75 PHE B N 1
ATOM 4078 C CA . PHE B 1 75 ? 13.625 -29.344 -4.945 1 98.44 75 PHE B CA 1
ATOM 4079 C C . PHE B 1 75 ? 13.328 -28.219 -3.961 1 98.44 75 PHE B C 1
ATOM 4081 O O . PHE B 1 75 ? 13.477 -28.391 -2.75 1 98.44 75 PHE B O 1
ATOM 4088 N N . GLU B 1 76 ? 12.961 -27.141 -4.48 1 98.06 76 GLU B N 1
ATOM 4089 C CA . GLU B 1 76 ? 12.336 -26.031 -3.75 1 98.06 76 GLU B CA 1
ATOM 4090 C C . GLU B 1 76 ? 11.008 -25.641 -4.375 1 98.06 76 GLU B C 1
ATOM 4092 O O . GLU B 1 76 ? 10.852 -25.672 -5.598 1 98.06 76 GLU B O 1
ATOM 4097 N N . LEU B 1 77 ? 10.109 -25.344 -3.518 1 98.75 77 LEU B N 1
ATOM 4098 C CA . LEU B 1 77 ? 8.852 -24.75 -3.965 1 98.75 77 LEU B CA 1
ATOM 4099 C C . LEU B 1 77 ? 8.688 -23.344 -3.404 1 98.75 77 LEU B C 1
ATOM 4101 O O . LEU B 1 77 ? 8.602 -23.172 -2.188 1 98.75 77 LEU B O 1
ATOM 4105 N N . HIS B 1 78 ? 8.734 -22.344 -4.215 1 98.69 78 HIS B N 1
ATOM 4106 C CA . HIS B 1 78 ? 8.336 -20.984 -3.879 1 98.69 78 HIS B CA 1
ATOM 4107 C C . HIS B 1 78 ? 6.91 -20.688 -4.344 1 98.69 78 HIS B C 1
ATOM 4109 O O . HIS B 1 78 ? 6.555 -20.984 -5.488 1 98.69 78 HIS B O 1
ATOM 4115 N N . THR B 1 79 ? 6.078 -20.156 -3.438 1 98.75 79 THR B N 1
ATOM 4116 C CA . THR B 1 79 ? 4.695 -19.922 -3.844 1 98.75 79 THR B CA 1
ATOM 4117 C C . THR B 1 79 ? 4.219 -18.547 -3.383 1 98.75 79 THR B C 1
ATOM 4119 O O . THR B 1 79 ? 4.586 -18.094 -2.299 1 98.75 79 THR B O 1
ATOM 4122 N N . TRP B 1 80 ? 3.385 -17.875 -4.254 1 98.69 80 TRP B N 1
ATOM 4123 C CA . TRP B 1 80 ? 2.834 -16.562 -3.947 1 98.69 80 TRP B CA 1
ATOM 4124 C C . TRP B 1 80 ? 1.599 -16.688 -3.061 1 98.69 80 TRP B C 1
ATOM 4126 O O . TRP B 1 80 ? 1.151 -15.703 -2.469 1 98.69 80 TRP B O 1
ATOM 4136 N N . PHE B 1 81 ? 1.046 -17.859 -2.971 1 98.44 81 PHE B N 1
ATOM 4137 C CA . PHE B 1 81 ? -0.21 -18.047 -2.254 1 98.44 81 PHE B CA 1
ATOM 4138 C C . PHE B 1 81 ? -0.344 -19.5 -1.772 1 98.44 81 PHE B C 1
ATOM 4140 O O . PHE B 1 81 ? -0.289 -20.422 -2.572 1 98.44 81 PHE B O 1
ATOM 4147 N N . TYR B 1 82 ? -0.556 -19.719 -0.48 1 98.12 82 TYR B N 1
ATOM 4148 C CA . TYR B 1 82 ? -0.703 -21.047 0.094 1 98.12 82 TYR B CA 1
ATOM 4149 C C . TYR B 1 82 ? -2.084 -21.625 -0.2 1 98.12 82 TYR B C 1
ATOM 4151 O O . TYR B 1 82 ? -3.064 -20.891 -0.294 1 98.12 82 TYR B O 1
ATOM 4159 N N . SER B 1 83 ? -2.129 -22.844 -0.387 1 97.06 83 SER B N 1
ATOM 4160 C CA . SER B 1 83 ? -3.338 -23.656 -0.476 1 97.06 83 SER B CA 1
ATOM 4161 C C . SER B 1 83 ? -3.258 -24.859 0.445 1 97.06 83 SER B C 1
ATOM 4163 O O . SER B 1 83 ? -2.352 -24.969 1.275 1 97.06 83 SER B O 1
ATOM 4165 N N . ASP B 1 84 ? -4.266 -25.75 0.316 1 96.75 84 ASP B N 1
ATOM 4166 C CA . ASP B 1 84 ? -4.344 -26.906 1.192 1 96.75 84 ASP B CA 1
ATOM 4167 C C . ASP B 1 84 ? -3.096 -27.781 1.055 1 96.75 84 ASP B C 1
ATOM 4169 O O . ASP B 1 84 ? -2.463 -28.125 2.055 1 96.75 84 ASP B O 1
ATOM 4173 N N . PRO B 1 85 ? -2.633 -28.141 -0.097 1 98.12 85 PRO B N 1
ATOM 4174 C CA . PRO B 1 85 ? -1.456 -29 -0.221 1 98.12 85 PRO B CA 1
ATOM 4175 C C . PRO B 1 85 ? -0.179 -28.344 0.289 1 98.12 85 PRO B C 1
ATOM 4177 O O . PRO B 1 85 ? 0.674 -29 0.88 1 98.12 85 PRO B O 1
ATOM 4180 N N . THR B 1 86 ? -0.061 -27.062 0.083 1 98.25 86 THR B N 1
ATOM 4181 C CA . THR B 1 86 ? 1.153 -26.391 0.521 1 98.25 86 THR B CA 1
ATOM 4182 C C . THR B 1 86 ? 1.161 -26.219 2.039 1 98.25 86 THR B C 1
ATOM 4184 O O . THR B 1 86 ? 2.219 -26.281 2.67 1 98.25 86 THR B O 1
ATOM 4187 N N . ARG B 1 87 ? -0.017 -25.969 2.645 1 98.06 87 ARG B N 1
ATOM 4188 C CA . ARG B 1 87 ? -0.086 -25.922 4.102 1 98.06 87 ARG B CA 1
ATOM 4189 C C . ARG B 1 87 ? 0.273 -27.281 4.707 1 98.06 87 ARG B C 1
ATOM 4191 O O . ARG B 1 87 ? 0.938 -27.344 5.742 1 98.06 87 ARG B O 1
ATOM 4198 N N . LYS B 1 88 ? -0.22 -28.328 4.066 1 97.94 88 LYS B N 1
ATOM 4199 C CA . LYS B 1 88 ? 0.154 -29.672 4.523 1 97.94 88 LYS B CA 1
ATOM 4200 C C . LYS B 1 88 ? 1.669 -29.844 4.508 1 97.94 88 LYS B C 1
ATOM 4202 O O . LYS B 1 88 ? 2.254 -30.297 5.496 1 97.94 88 LYS B O 1
ATOM 4207 N N . SER B 1 89 ? 2.285 -29.484 3.416 1 98 89 SER B N 1
ATOM 4208 C CA . SER B 1 89 ? 3.73 -29.609 3.254 1 98 89 SER B CA 1
ATOM 4209 C C . SER B 1 89 ? 4.48 -28.844 4.336 1 98 89 SER B C 1
ATOM 4211 O O . SER B 1 89 ? 5.309 -29.406 5.047 1 98 89 SER B O 1
ATOM 4213 N N . LYS B 1 90 ? 4.105 -27.578 4.523 1 97.19 90 LYS B N 1
ATOM 4214 C CA . LYS B 1 90 ? 4.855 -26.656 5.375 1 97.19 90 LYS B CA 1
ATOM 4215 C C . LYS B 1 90 ? 4.535 -26.891 6.848 1 97.19 90 LYS B C 1
ATOM 4217 O O . LYS B 1 90 ? 5.438 -26.922 7.688 1 97.19 90 LYS B O 1
ATOM 4222 N N . HIS B 1 91 ? 3.264 -27.047 7.191 1 96.38 91 HIS B N 1
ATOM 4223 C CA . HIS B 1 91 ? 2.857 -26.969 8.594 1 96.38 91 HIS B CA 1
ATOM 4224 C C . HIS B 1 91 ? 2.6 -28.344 9.172 1 96.38 91 HIS B C 1
ATOM 4226 O O . HIS B 1 91 ? 2.85 -28.594 10.359 1 96.38 91 HIS B O 1
ATOM 4232 N N . GLU B 1 92 ? 2.061 -29.219 8.414 1 96.06 92 GLU B N 1
ATOM 4233 C CA . GLU B 1 92 ? 1.765 -30.562 8.922 1 96.06 92 GLU B CA 1
ATOM 4234 C C . GLU B 1 92 ? 2.979 -31.484 8.797 1 96.06 92 GLU B C 1
ATOM 4236 O O . GLU B 1 92 ? 3.406 -32.094 9.781 1 96.06 92 GLU B O 1
ATOM 4241 N N . ASP B 1 93 ? 3.518 -31.5 7.594 1 96.38 93 ASP B N 1
ATOM 4242 C CA . ASP B 1 93 ? 4.641 -32.406 7.336 1 96.38 93 ASP B CA 1
ATOM 4243 C C . ASP B 1 93 ? 5.969 -31.734 7.711 1 96.38 93 ASP B C 1
ATOM 4245 O O . ASP B 1 93 ? 6.996 -32.406 7.812 1 96.38 93 ASP B O 1
ATOM 4249 N N . LYS B 1 94 ? 5.949 -30.438 7.945 1 95.5 94 LYS B N 1
ATOM 4250 C CA . LYS B 1 94 ? 7.098 -29.656 8.391 1 95.5 94 LYS B CA 1
ATOM 4251 C C . LYS B 1 94 ? 8.289 -29.844 7.449 1 95.5 94 LYS B C 1
ATOM 4253 O O . LYS B 1 94 ? 9.422 -30.031 7.906 1 95.5 94 LYS B O 1
ATOM 4258 N N . LEU B 1 95 ? 7.988 -29.969 6.156 1 96.5 95 LEU B N 1
ATOM 4259 C CA . LEU B 1 95 ? 9.047 -30.094 5.16 1 96.5 95 LEU B CA 1
ATOM 4260 C C . LEU B 1 95 ? 9.734 -28.75 4.93 1 96.5 95 LEU B C 1
ATOM 4262 O O . LEU B 1 95 ? 9.109 -27.703 5.062 1 96.5 95 LEU B O 1
ATOM 4266 N N . LYS B 1 96 ? 11.039 -28.797 4.562 1 94.56 96 LYS B N 1
ATOM 4267 C CA . LYS B 1 96 ? 11.828 -27.594 4.316 1 94.56 96 LYS B CA 1
ATOM 4268 C C . LYS B 1 96 ? 11.883 -27.281 2.826 1 94.56 96 LYS B C 1
ATOM 4270 O O . LYS B 1 96 ? 12.852 -26.688 2.35 1 94.56 96 LYS B O 1
ATOM 4275 N N . ILE B 1 97 ? 10.844 -27.578 2.137 1 96.81 97 ILE B N 1
ATOM 4276 C CA . ILE B 1 97 ? 10.828 -27.438 0.684 1 96.81 97 ILE B CA 1
ATOM 4277 C C . ILE B 1 97 ? 10.102 -26.141 0.298 1 96.81 97 ILE B C 1
ATOM 4279 O O . ILE B 1 97 ? 10.461 -25.5 -0.686 1 96.81 97 ILE B O 1
ATOM 4283 N N . LEU B 1 98 ? 9.156 -25.719 1.097 1 97.62 98 LEU B N 1
ATOM 4284 C CA . LEU B 1 98 ? 8.242 -24.656 0.709 1 97.62 98 LEU B CA 1
ATOM 4285 C C . LEU B 1 98 ? 8.703 -23.312 1.279 1 97.62 98 LEU B C 1
ATOM 4287 O O . LEU B 1 98 ? 9.109 -23.234 2.441 1 97.62 98 LEU B O 1
ATOM 4291 N N . ASP B 1 99 ? 8.68 -22.281 0.486 1 98.12 99 ASP B N 1
ATOM 4292 C CA . ASP B 1 99 ? 8.945 -20.906 0.884 1 98.12 99 ASP B CA 1
ATOM 4293 C C . ASP B 1 99 ? 7.883 -19.953 0.321 1 98.12 99 ASP B C 1
ATOM 4295 O O . ASP B 1 99 ? 7.434 -20.125 -0.814 1 98.12 99 ASP B O 1
ATOM 4299 N N . TYR B 1 100 ? 7.469 -19.016 1.075 1 98.56 100 TYR B N 1
ATOM 4300 C CA . TYR B 1 100 ? 6.438 -18.062 0.68 1 98.56 100 TYR B CA 1
ATOM 4301 C C . TYR B 1 100 ? 7.059 -16.812 0.044 1 98.56 100 TYR B C 1
ATOM 4303 O O . TYR B 1 100 ? 8.078 -16.312 0.516 1 98.56 100 TYR B O 1
ATOM 4311 N N . ILE B 1 101 ? 6.434 -16.297 -1.008 1 98.81 101 ILE B N 1
ATOM 4312 C CA . ILE B 1 101 ? 6.875 -15.055 -1.634 1 98.81 101 ILE B CA 1
ATOM 4313 C C . ILE B 1 101 ? 5.91 -13.922 -1.282 1 98.81 101 ILE B C 1
ATOM 4315 O O . ILE B 1 101 ? 4.836 -13.812 -1.876 1 98.81 101 ILE B O 1
ATOM 4319 N N . PRO B 1 102 ? 6.25 -13.023 -0.349 1 98.5 102 PRO B N 1
ATOM 4320 C CA . PRO B 1 102 ? 5.402 -11.844 -0.143 1 98.5 102 PRO B CA 1
ATOM 4321 C C . PRO B 1 102 ? 5.203 -11.031 -1.418 1 98.5 102 PRO B C 1
ATOM 4323 O O . PRO B 1 102 ? 6.172 -10.734 -2.121 1 98.5 102 PRO B O 1
ATOM 4326 N N . ASN B 1 103 ? 3.951 -10.633 -1.688 1 97.31 103 ASN B N 1
ATOM 4327 C CA . ASN B 1 103 ? 3.701 -9.992 -2.975 1 97.31 103 ASN B CA 1
ATOM 4328 C C . ASN B 1 103 ? 2.373 -9.242 -2.975 1 97.31 103 ASN B C 1
ATOM 4330 O O . ASN B 1 103 ? 1.511 -9.492 -2.131 1 97.31 103 ASN B O 1
ATOM 4334 N N . ASN B 1 104 ? 2.264 -8.203 -3.844 1 97.81 104 ASN B N 1
ATOM 4335 C CA . ASN B 1 104 ? 1.003 -7.805 -4.461 1 97.81 104 ASN B CA 1
ATOM 4336 C C . ASN B 1 104 ? 0.825 -8.445 -5.836 1 97.81 104 ASN B C 1
ATOM 4338 O O . ASN B 1 104 ? 1.71 -8.344 -6.688 1 97.81 104 ASN B O 1
ATOM 4342 N N . LEU B 1 105 ? -0.226 -9.008 -6.043 1 97.38 105 LEU B N 1
ATOM 4343 C CA . LEU B 1 105 ? -0.354 -9.906 -7.188 1 97.38 105 LEU B CA 1
ATOM 4344 C C . LEU B 1 105 ? -0.13 -9.156 -8.492 1 97.38 105 LEU B C 1
ATOM 4346 O O . LEU B 1 105 ? 0.383 -9.727 -9.461 1 97.38 105 LEU B O 1
ATOM 4350 N N . HIS B 1 106 ? -0.44 -7.879 -8.578 1 97.81 106 HIS B N 1
ATOM 4351 C CA . HIS B 1 106 ? -0.294 -7.145 -9.828 1 97.81 106 HIS B CA 1
ATOM 4352 C C . HIS B 1 106 ? 1.172 -7.035 -10.234 1 97.81 106 HIS B C 1
ATOM 4354 O O . HIS B 1 106 ? 1.479 -6.77 -11.398 1 97.81 106 HIS B O 1
ATOM 4360 N N . MET B 1 107 ? 2.066 -7.223 -9.32 1 97.06 107 MET B N 1
ATOM 4361 C CA . MET B 1 107 ? 3.488 -7.09 -9.633 1 97.06 107 MET B CA 1
ATOM 4362 C C . MET B 1 107 ? 4.203 -8.43 -9.492 1 97.06 107 MET B C 1
ATOM 4364 O O . MET B 1 107 ? 5.391 -8.539 -9.805 1 97.06 107 MET B O 1
ATOM 4368 N N . ALA B 1 108 ? 3.555 -9.438 -9.062 1 97.38 108 ALA B N 1
ATOM 4369 C CA . ALA B 1 108 ? 4.16 -10.695 -8.625 1 97.38 108 ALA B CA 1
ATOM 4370 C C . ALA B 1 108 ? 5.023 -11.297 -9.727 1 97.38 108 ALA B C 1
ATOM 4372 O O . ALA B 1 108 ? 6.176 -11.68 -9.484 1 97.38 108 ALA B O 1
ATOM 4373 N N . GLY B 1 109 ? 4.527 -11.375 -10.961 1 98.06 109 GLY B N 1
ATOM 4374 C CA . GLY B 1 109 ? 5.242 -12.008 -12.062 1 98.06 109 GLY B CA 1
ATOM 4375 C C . GLY B 1 109 ? 6.543 -11.305 -12.406 1 98.06 109 GLY B C 1
ATOM 4376 O O . GLY B 1 109 ? 7.621 -11.898 -12.312 1 98.06 109 GLY B O 1
ATOM 4377 N N . LEU B 1 110 ? 6.484 -10.078 -12.672 1 98.12 110 LEU B N 1
ATOM 4378 C CA . LEU B 1 110 ? 7.648 -9.336 -13.148 1 98.12 110 LEU B CA 1
ATOM 4379 C C . LEU B 1 110 ? 8.656 -9.117 -12.031 1 98.12 110 LEU B C 1
ATOM 4381 O O . LEU B 1 110 ? 9.867 -9.102 -12.266 1 98.12 110 LEU B O 1
ATOM 4385 N N . ASP B 1 111 ? 8.156 -8.984 -10.773 1 98.31 111 ASP B N 1
ATOM 4386 C CA . ASP B 1 111 ? 9.07 -8.906 -9.641 1 98.31 111 ASP B CA 1
ATOM 4387 C C . ASP B 1 111 ? 9.898 -10.188 -9.508 1 98.31 111 ASP B C 1
ATOM 4389 O O . ASP B 1 111 ? 11.094 -10.133 -9.219 1 98.31 111 ASP B O 1
ATOM 4393 N N . LYS B 1 112 ? 9.25 -11.281 -9.695 1 98.56 112 LYS B N 1
ATOM 4394 C CA . LYS B 1 112 ? 9.969 -12.547 -9.594 1 98.56 112 LYS B CA 1
ATOM 4395 C C . LYS B 1 112 ? 10.961 -12.711 -10.742 1 98.56 112 LYS B C 1
ATOM 4397 O O . LYS B 1 112 ? 12.078 -13.188 -10.539 1 98.56 112 LYS B O 1
ATOM 4402 N N . VAL B 1 113 ? 10.578 -12.352 -11.984 1 98.62 113 VAL B N 1
ATOM 4403 C CA . VAL B 1 113 ? 11.484 -12.359 -13.125 1 98.62 113 VAL B CA 1
ATOM 4404 C C . VAL B 1 113 ? 12.734 -11.547 -12.797 1 98.62 113 VAL B C 1
ATOM 4406 O O . VAL B 1 113 ? 13.859 -12.023 -12.984 1 98.62 113 VAL B O 1
ATOM 4409 N N . MET B 1 114 ? 12.484 -10.344 -12.258 1 98.19 114 MET B N 1
ATOM 4410 C CA . MET B 1 114 ? 13.594 -9.469 -11.898 1 98.19 114 MET B CA 1
ATOM 4411 C C . MET B 1 114 ? 14.516 -10.133 -10.891 1 98.19 114 MET B C 1
ATOM 4413 O O . MET B 1 114 ? 15.734 -10.148 -11.062 1 98.19 114 MET B O 1
ATOM 4417 N N . ALA B 1 115 ? 13.984 -10.711 -9.859 1 98.5 115 ALA B N 1
ATOM 4418 C CA . ALA B 1 115 ? 14.773 -11.32 -8.789 1 98.5 115 ALA B CA 1
ATOM 4419 C C . ALA B 1 115 ? 15.586 -12.5 -9.32 1 98.5 115 ALA B C 1
ATOM 4421 O O . ALA B 1 115 ? 16.781 -12.633 -9.008 1 98.5 115 ALA B O 1
ATOM 4422 N N . GLU B 1 116 ? 14.953 -13.383 -10.109 1 98.38 116 GLU B N 1
ATOM 4423 C CA . GLU B 1 116 ? 15.633 -14.555 -10.656 1 98.38 116 GLU B CA 1
ATOM 4424 C C . GLU B 1 116 ? 16.766 -14.141 -11.594 1 98.38 116 GLU B C 1
ATOM 4426 O O . GLU B 1 116 ? 17.859 -14.727 -11.547 1 98.38 116 GLU B O 1
ATOM 4431 N N . LYS B 1 117 ? 16.516 -13.18 -12.406 1 97.69 117 LYS B N 1
ATOM 4432 C CA . LYS B 1 117 ? 17.531 -12.719 -13.336 1 97.69 117 LYS B CA 1
ATOM 4433 C C . LYS B 1 117 ? 18.703 -12.07 -12.594 1 97.69 117 LYS B C 1
ATOM 4435 O O . LYS B 1 117 ? 19.859 -12.234 -12.977 1 97.69 117 LYS B O 1
ATOM 4440 N N . GLU B 1 118 ? 18.375 -11.312 -11.594 1 97.62 118 GLU B N 1
ATOM 4441 C CA . GLU B 1 118 ? 19.406 -10.711 -10.766 1 97.62 118 GLU B CA 1
ATOM 4442 C C . GLU B 1 118 ? 20.312 -11.773 -10.148 1 97.62 118 GLU B C 1
ATOM 4444 O O . GLU B 1 118 ? 21.516 -11.547 -9.961 1 97.62 118 GLU B O 1
ATOM 4449 N N . GLU B 1 119 ? 19.734 -12.938 -9.867 1 97.19 119 GLU B N 1
ATOM 4450 C CA . GLU B 1 119 ? 20.5 -14.023 -9.258 1 97.19 119 GLU B CA 1
ATOM 4451 C C . GLU B 1 119 ? 21.188 -14.875 -10.312 1 97.19 119 GLU B C 1
ATOM 4453 O O . GLU B 1 119 ? 21.938 -15.805 -9.984 1 97.19 119 GLU B O 1
ATOM 4458 N N . GLY B 1 120 ? 20.938 -14.633 -11.586 1 97.31 120 GLY B N 1
ATOM 4459 C CA . GLY B 1 120 ? 21.578 -15.344 -12.68 1 97.31 120 GLY B CA 1
ATOM 4460 C C . GLY B 1 120 ? 20.938 -16.688 -12.961 1 97.31 120 GLY B C 1
ATOM 4461 O O . GLY B 1 120 ? 21.562 -17.547 -13.594 1 97.31 120 GLY B O 1
ATOM 4462 N N . ASN B 1 121 ? 19.734 -16.844 -12.539 1 97.94 121 ASN B N 1
ATOM 4463 C CA . ASN B 1 121 ? 19.062 -18.125 -12.742 1 97.94 121 ASN B CA 1
ATOM 4464 C C . ASN B 1 121 ? 18.438 -18.219 -14.133 1 97.94 121 ASN B C 1
ATOM 4466 O O . ASN B 1 121 ? 18 -17.219 -14.688 1 97.94 121 ASN B O 1
ATOM 4470 N N . THR B 1 122 ? 18.484 -19.438 -14.656 1 98.62 122 THR B N 1
ATOM 4471 C CA . THR B 1 122 ? 17.688 -19.719 -15.852 1 98.62 122 THR B CA 1
ATOM 4472 C C . THR B 1 122 ? 16.219 -19.844 -15.508 1 98.62 122 THR B C 1
ATOM 4474 O O . THR B 1 122 ? 15.844 -20.625 -14.617 1 98.62 122 THR B O 1
ATOM 4477 N N . LEU B 1 123 ? 15.422 -19.062 -16.234 1 98.81 123 LEU B N 1
ATOM 4478 C CA . LEU B 1 123 ? 13.992 -19.031 -15.945 1 98.81 123 LEU B CA 1
ATOM 4479 C C . LEU B 1 123 ? 13.195 -19.703 -17.047 1 98.81 123 LEU B C 1
ATOM 4481 O O . LEU B 1 123 ? 13.336 -19.359 -18.234 1 98.81 123 LEU B O 1
ATOM 4485 N N . VAL B 1 124 ? 12.422 -20.672 -16.672 1 98.94 124 VAL B N 1
ATOM 4486 C CA . VAL B 1 124 ? 11.523 -21.391 -17.578 1 98.94 124 VAL B CA 1
ATOM 4487 C C . VAL B 1 124 ? 10.07 -21.078 -17.219 1 98.94 124 VAL B C 1
ATOM 4489 O O . VAL B 1 124 ? 9.711 -21.031 -16.047 1 98.94 124 VAL B O 1
ATOM 4492 N N . PHE B 1 125 ? 9.336 -20.734 -18.203 1 98.88 125 PHE B N 1
ATOM 4493 C CA . PHE B 1 125 ? 7.887 -20.734 -18.031 1 98.88 125 PHE B CA 1
ATOM 4494 C C . PHE B 1 125 ? 7.266 -22 -18.609 1 98.88 125 PHE B C 1
ATOM 4496 O O . PHE B 1 125 ? 7.371 -22.25 -19.812 1 98.88 125 PHE B O 1
ATOM 4503 N N . TRP B 1 126 ? 6.723 -22.812 -17.734 1 98.94 126 TRP B N 1
ATOM 4504 C CA . TRP B 1 126 ? 5.965 -24 -18.109 1 98.94 126 TRP B CA 1
ATOM 4505 C C . TRP B 1 126 ? 4.469 -23.75 -18 1 98.94 126 TRP B C 1
ATOM 4507 O O . TRP B 1 126 ? 3.877 -23.984 -16.938 1 98.94 126 TRP B O 1
ATOM 4517 N N . GLY B 1 127 ? 3.887 -23.281 -19.031 1 98.69 127 GLY B N 1
ATOM 4518 C CA . GLY B 1 127 ? 2.5 -22.844 -19.016 1 98.69 127 GLY B CA 1
ATOM 4519 C C . GLY B 1 127 ? 1.539 -23.875 -19.578 1 98.69 127 GLY B C 1
ATOM 4520 O O . GLY B 1 127 ? 1.951 -24.797 -20.281 1 98.69 127 GLY B O 1
ATOM 4521 N N . THR B 1 128 ? 0.285 -23.703 -19.234 1 98.81 128 THR B N 1
ATOM 4522 C CA . THR B 1 128 ? -0.791 -24.516 -19.781 1 98.81 128 THR B CA 1
ATOM 4523 C C . THR B 1 128 ? -1.558 -23.766 -20.859 1 98.81 128 THR B C 1
ATOM 4525 O O . THR B 1 128 ? -1.756 -22.547 -20.734 1 98.81 128 THR B O 1
ATOM 4528 N N . SER B 1 129 ? -1.988 -24.516 -21.844 1 98.56 129 SER B N 1
ATOM 4529 C CA . SER B 1 129 ? -2.721 -23.844 -22.922 1 98.56 129 SER B CA 1
ATOM 4530 C C . SER B 1 129 ? -3.777 -24.766 -23.516 1 98.56 129 SER B C 1
ATOM 4532 O O . SER B 1 129 ? -3.801 -25.969 -23.219 1 98.56 129 SER B O 1
ATOM 4534 N N . THR B 1 130 ? -4.645 -24.188 -24.312 1 98.56 130 THR B N 1
ATOM 4535 C CA . THR B 1 130 ? -5.496 -24.922 -25.234 1 98.56 130 THR B CA 1
ATOM 4536 C C . THR B 1 130 ? -4.668 -25.547 -26.359 1 98.56 130 THR B C 1
ATOM 4538 O O . THR B 1 130 ? -3.488 -25.219 -26.516 1 98.56 130 THR B O 1
ATOM 4541 N N . PRO B 1 131 ? -5.34 -26.453 -27.125 1 98.25 131 PRO B N 1
ATOM 4542 C CA . PRO B 1 131 ? -4.703 -26.812 -28.391 1 98.25 131 PRO B CA 1
ATOM 4543 C C . PRO B 1 131 ? -4.457 -25.609 -29.297 1 98.25 131 PRO B C 1
ATOM 4545 O O . PRO B 1 131 ? -5.195 -24.625 -29.234 1 98.25 131 PRO B O 1
ATOM 4548 N N . MET B 1 132 ? -3.4 -25.688 -30.094 1 98.5 132 MET B N 1
ATOM 4549 C CA . MET B 1 132 ? -3.062 -24.641 -31.047 1 98.5 132 MET B CA 1
ATOM 4550 C C . MET B 1 132 ? -4.098 -24.562 -32.156 1 98.5 132 MET B C 1
ATOM 4552 O O . MET B 1 132 ? -4.523 -25.594 -32.688 1 98.5 132 MET B O 1
ATOM 4556 N N . ARG B 1 133 ? -4.492 -23.391 -32.438 1 97.44 133 ARG B N 1
ATOM 4557 C CA . ARG B 1 133 ? -5.289 -23.203 -33.656 1 97.44 133 ARG B CA 1
ATOM 4558 C C . ARG B 1 133 ? -4.422 -23.312 -34.906 1 97.44 133 ARG B C 1
ATOM 4560 O O . ARG B 1 133 ? -3.611 -22.438 -35.188 1 97.44 133 ARG B O 1
ATOM 4567 N N . GLU B 1 134 ? -4.734 -24.281 -35.719 1 95.44 134 GLU B N 1
ATOM 4568 C CA . GLU B 1 134 ? -3.865 -24.641 -36.812 1 95.44 134 GLU B CA 1
ATOM 4569 C C . GLU B 1 134 ? -3.805 -23.516 -37.875 1 95.44 134 GLU B C 1
ATOM 4571 O O . GLU B 1 134 ? -2.766 -23.297 -38.5 1 95.44 134 GLU B O 1
ATOM 4576 N N . LYS B 1 135 ? -4.906 -22.891 -37.969 1 96 135 LYS B N 1
ATOM 4577 C CA . LYS B 1 135 ? -4.992 -21.859 -39 1 96 135 LYS B CA 1
ATOM 4578 C C . LYS B 1 135 ? -4.098 -20.656 -38.656 1 96 135 LYS B C 1
ATOM 4580 O O . LYS B 1 135 ? -3.541 -20.031 -39.562 1 96 135 LYS B O 1
ATOM 4585 N N . THR B 1 136 ? -3.943 -20.375 -37.406 1 97.56 136 THR B N 1
ATOM 4586 C CA . THR B 1 136 ? -3.316 -19.109 -37.062 1 97.56 136 THR B CA 1
ATOM 4587 C C . THR B 1 136 ? -2.039 -19.344 -36.25 1 97.56 136 THR B C 1
ATOM 4589 O O . THR B 1 136 ? -1.215 -18.438 -36.094 1 97.56 136 THR B O 1
ATOM 4592 N N . GLY B 1 137 ? -1.906 -20.516 -35.656 1 98.56 137 GLY B N 1
ATOM 4593 C CA . GLY B 1 137 ? -0.704 -20.859 -34.906 1 98.56 137 GLY B CA 1
ATOM 4594 C C . GLY B 1 137 ? -0.755 -20.406 -33.438 1 98.56 137 GLY B C 1
ATOM 4595 O O . GLY B 1 137 ? 0.26 -20.422 -32.75 1 98.56 137 GLY B O 1
ATOM 4596 N N . TYR B 1 138 ? -1.951 -19.953 -33 1 98.62 138 TYR B N 1
ATOM 4597 C CA . TYR B 1 138 ? -2.051 -19.406 -31.641 1 98.62 138 TYR B CA 1
ATOM 4598 C C . TYR B 1 138 ? -2.574 -20.453 -30.672 1 98.62 138 TYR B C 1
ATOM 4600 O O . TYR B 1 138 ? -3.525 -21.172 -30.969 1 98.62 138 TYR B O 1
ATOM 4608 N N . PHE B 1 139 ? -1.85 -20.562 -29.531 1 98.62 139 PHE B N 1
ATOM 4609 C CA . PHE B 1 139 ? -2.402 -21.141 -28.312 1 98.62 139 PHE B CA 1
ATOM 4610 C C . PHE B 1 139 ? -3.215 -20.125 -27.531 1 98.62 139 PHE B C 1
ATOM 4612 O O . PHE B 1 139 ? -3.238 -18.938 -27.891 1 98.62 139 PHE B O 1
ATOM 4619 N N . ASN B 1 140 ? -3.953 -20.609 -26.594 1 98.62 140 ASN B N 1
ATOM 4620 C CA . ASN B 1 140 ? -4.652 -19.797 -25.609 1 98.62 140 ASN B CA 1
ATOM 4621 C C . ASN B 1 140 ? -4.324 -20.25 -24.188 1 98.62 140 ASN B C 1
ATOM 4623 O O . ASN B 1 140 ? -4.301 -21.453 -23.906 1 98.62 140 ASN B O 1
ATOM 4627 N N . LEU B 1 141 ? -4.055 -19.297 -23.266 1 98.56 141 LEU B N 1
ATOM 4628 C CA . LEU B 1 141 ? -3.596 -19.594 -21.906 1 98.56 141 LEU B CA 1
ATOM 4629 C C . LEU B 1 141 ? -4.746 -20.094 -21.031 1 98.56 141 LEU B C 1
ATOM 4631 O O . LEU B 1 141 ? -4.531 -20.562 -19.922 1 98.56 141 LEU B O 1
ATOM 4635 N N . GLY B 1 142 ? -5.945 -19.969 -21.562 1 98.31 142 GLY B N 1
ATOM 4636 C CA . GLY B 1 142 ? -7.098 -20.547 -20.891 1 98.31 142 GLY B CA 1
ATOM 4637 C C . GLY B 1 142 ? -7.566 -19.719 -19.703 1 98.31 142 GLY B C 1
ATOM 4638 O O . GLY B 1 142 ? -7.777 -18.516 -19.828 1 98.31 142 GLY B O 1
ATOM 4639 N N . ILE B 1 143 ? -7.676 -20.312 -18.547 1 98.31 143 ILE B N 1
ATOM 4640 C CA . ILE B 1 143 ? -8.492 -19.781 -17.469 1 98.31 143 ILE B CA 1
ATOM 4641 C C . ILE B 1 143 ? -7.621 -18.938 -16.516 1 98.31 143 ILE B C 1
ATOM 4643 O O . ILE B 1 143 ? -8.062 -18.562 -15.438 1 98.31 143 ILE B O 1
ATOM 4647 N N . SER B 1 144 ? -6.32 -18.609 -16.922 1 98.5 144 SER B N 1
ATOM 4648 C CA . SER B 1 144 ? -5.496 -17.781 -16.047 1 98.5 144 SER B CA 1
ATOM 4649 C C . SER B 1 144 ? -4.492 -16.953 -16.844 1 98.5 144 SER B C 1
ATOM 4651 O O . SER B 1 144 ? -3.85 -17.469 -17.766 1 98.5 144 SER B O 1
ATOM 4653 N N . ASN B 1 145 ? -4.395 -15.711 -16.562 1 98.69 145 ASN B N 1
ATOM 4654 C CA . ASN B 1 145 ? -3.365 -14.812 -17.078 1 98.69 145 ASN B CA 1
ATOM 4655 C C . ASN B 1 145 ? -2.951 -13.781 -16.031 1 98.69 145 ASN B C 1
ATOM 4657 O O . ASN B 1 145 ? -2.904 -12.586 -16.328 1 98.69 145 ASN B O 1
ATOM 4661 N N . VAL B 1 146 ? -2.717 -14.242 -14.828 1 98.5 146 VAL B N 1
ATOM 4662 C CA . VAL B 1 146 ? -2.314 -13.359 -13.734 1 98.5 146 VAL B CA 1
ATOM 4663 C C . VAL B 1 146 ? -0.871 -12.906 -13.945 1 98.5 146 VAL B C 1
ATOM 4665 O O . VAL B 1 146 ? -0.569 -11.719 -13.859 1 98.5 146 VAL B O 1
ATOM 4668 N N . TYR B 1 147 ? -0.035 -13.875 -14.172 1 98.69 147 TYR B N 1
ATOM 4669 C CA . TYR B 1 147 ? 1.364 -13.555 -14.422 1 98.69 147 TYR B CA 1
ATOM 4670 C C . TYR B 1 147 ? 1.889 -14.32 -15.633 1 98.69 147 TYR B C 1
ATOM 4672 O O . TYR B 1 147 ? 3.045 -14.148 -16.031 1 98.69 147 TYR B O 1
ATOM 4680 N N . GLU B 1 148 ? 1.089 -15.156 -16.266 1 98.75 148 GLU B N 1
ATOM 4681 C CA . GLU B 1 148 ? 1.521 -16.156 -17.25 1 98.75 148 GLU B CA 1
ATOM 4682 C C . GLU B 1 148 ? 2.119 -15.477 -18.484 1 98.75 148 GLU B C 1
ATOM 4684 O O . GLU B 1 148 ? 3.221 -15.828 -18.906 1 98.75 148 GLU B O 1
ATOM 4689 N N . LYS B 1 149 ? 1.388 -14.57 -19.016 1 98.38 149 LYS B N 1
ATOM 4690 C CA . LYS B 1 149 ? 1.882 -13.945 -20.234 1 98.38 149 LYS B CA 1
ATOM 4691 C C . LYS B 1 149 ? 3.154 -13.148 -19.969 1 98.38 149 LYS B C 1
ATOM 4693 O O . LYS B 1 149 ? 4.059 -13.109 -20.797 1 98.38 149 LYS B O 1
ATOM 4698 N N . ASP B 1 150 ? 3.203 -12.445 -18.844 1 98.31 150 ASP B N 1
ATOM 4699 C CA . ASP B 1 150 ? 4.414 -11.727 -18.453 1 98.31 150 ASP B CA 1
ATOM 4700 C C . ASP B 1 150 ? 5.602 -12.672 -18.328 1 98.31 150 ASP B C 1
ATOM 4702 O O . ASP B 1 150 ? 6.715 -12.344 -18.734 1 98.31 150 ASP B O 1
ATOM 4706 N N . LEU B 1 151 ? 5.363 -13.82 -17.781 1 98.62 151 LEU B N 1
ATOM 4707 C CA . LEU B 1 151 ? 6.418 -14.82 -17.656 1 98.62 151 LEU B CA 1
ATOM 4708 C C . LEU B 1 151 ? 6.824 -15.352 -19.016 1 98.62 151 LEU B C 1
ATOM 4710 O O . LEU B 1 151 ? 8.016 -15.508 -19.297 1 98.62 151 LEU B O 1
ATOM 4714 N N . ALA B 1 152 ? 5.891 -15.617 -19.844 1 98.62 152 ALA B N 1
ATOM 4715 C CA . ALA B 1 152 ? 6.184 -16.125 -21.172 1 98.62 152 ALA B CA 1
ATOM 4716 C C . ALA B 1 152 ? 7.066 -15.156 -21.953 1 98.62 152 ALA B C 1
ATOM 4718 O O . ALA B 1 152 ? 7.969 -15.578 -22.688 1 98.62 152 ALA B O 1
ATOM 4719 N N . GLU B 1 153 ? 6.816 -13.898 -21.797 1 98.56 153 GLU B N 1
ATOM 4720 C CA . GLU B 1 153 ? 7.535 -12.859 -22.531 1 98.56 153 GLU B CA 1
ATOM 4721 C C . GLU B 1 153 ? 8.961 -12.703 -22 1 98.56 153 GLU B C 1
ATOM 4723 O O . GLU B 1 153 ? 9.828 -12.18 -22.703 1 98.56 153 GLU B O 1
ATOM 4728 N N . ASN B 1 154 ? 9.203 -13.148 -20.766 1 98.62 154 ASN B N 1
ATOM 4729 C CA . ASN B 1 154 ? 10.461 -12.789 -20.125 1 98.62 154 ASN B CA 1
ATOM 4730 C C . ASN B 1 154 ? 11.289 -14.023 -19.781 1 98.62 154 ASN B C 1
ATOM 4732 O O . ASN B 1 154 ? 12.469 -13.906 -19.438 1 98.62 154 ASN B O 1
ATOM 4736 N N . ALA B 1 155 ? 10.703 -15.219 -19.859 1 98.62 155 ALA B N 1
ATOM 4737 C CA . ALA B 1 155 ? 11.414 -16.453 -19.547 1 98.62 155 ALA B CA 1
ATOM 4738 C C . ALA B 1 155 ? 12.477 -16.766 -20.609 1 98.62 155 ALA B C 1
ATOM 4740 O O . ALA B 1 155 ? 12.367 -16.297 -21.75 1 98.62 155 ALA B O 1
ATOM 4741 N N . ASP B 1 156 ? 13.492 -17.531 -20.234 1 98.69 156 ASP B N 1
ATOM 4742 C CA . ASP B 1 156 ? 14.523 -18 -21.172 1 98.69 156 ASP B CA 1
ATOM 4743 C C . ASP B 1 156 ? 14.008 -19.125 -22.047 1 98.69 156 ASP B C 1
ATOM 4745 O O . ASP B 1 156 ? 14.43 -19.266 -23.203 1 98.69 156 ASP B O 1
ATOM 4749 N N . ILE B 1 157 ? 13.203 -19.922 -21.5 1 98.75 157 ILE B N 1
ATOM 4750 C CA . ILE B 1 157 ? 12.586 -21.047 -22.188 1 98.75 157 ILE B CA 1
ATOM 4751 C C . ILE B 1 157 ? 11.086 -21.078 -21.906 1 98.75 157 ILE B C 1
ATOM 4753 O O . ILE B 1 157 ? 10.664 -20.938 -20.75 1 98.75 157 ILE B O 1
ATOM 4757 N N . VAL B 1 158 ? 10.336 -21.172 -22.938 1 98.88 158 VAL B N 1
ATOM 4758 C CA . VAL B 1 158 ? 8.883 -21.266 -22.812 1 98.88 158 VAL B CA 1
ATOM 4759 C C . VAL B 1 158 ? 8.422 -22.656 -23.266 1 98.88 158 VAL B C 1
ATOM 4761 O O . VAL B 1 158 ? 8.656 -23.047 -24.406 1 98.88 158 VAL B O 1
ATOM 4764 N N . ILE B 1 159 ? 7.805 -23.359 -22.375 1 98.94 159 ILE B N 1
ATOM 4765 C CA . ILE B 1 159 ? 7.215 -24.672 -22.641 1 98.94 159 ILE B CA 1
ATOM 4766 C C . ILE B 1 159 ? 5.695 -24.578 -22.516 1 98.94 159 ILE B C 1
ATOM 4768 O O . ILE B 1 159 ? 5.184 -24.109 -21.5 1 98.94 159 ILE B O 1
ATOM 4772 N N . MET B 1 160 ? 5.004 -25.016 -23.516 1 98.88 160 MET B N 1
ATOM 4773 C CA . MET B 1 160 ? 3.545 -25 -23.484 1 98.88 160 MET B CA 1
ATOM 4774 C C . MET B 1 160 ? 2.988 -26.406 -23.312 1 98.88 160 MET B C 1
ATOM 4776 O O . MET B 1 160 ? 3.184 -27.266 -24.172 1 98.88 160 MET B O 1
ATOM 4780 N N . GLU B 1 161 ? 2.393 -26.625 -22.203 1 98.94 161 GLU B N 1
ATOM 4781 C CA . GLU B 1 161 ? 1.68 -27.875 -21.953 1 98.94 161 GLU B CA 1
ATOM 4782 C C . GLU B 1 161 ? 0.234 -27.781 -22.438 1 98.94 161 GLU B C 1
ATOM 4784 O O . GLU B 1 161 ? -0.598 -27.125 -21.812 1 98.94 161 GLU B O 1
ATOM 4789 N N . VAL B 1 162 ? -0.054 -28.5 -23.469 1 98.88 162 VAL B N 1
ATOM 4790 C CA . VAL B 1 162 ? -1.348 -28.406 -24.125 1 98.88 162 VAL B CA 1
ATOM 4791 C C . VAL B 1 162 ? -2.336 -29.375 -23.484 1 98.88 162 VAL B C 1
ATOM 4793 O O . VAL B 1 162 ? -2.061 -30.562 -23.359 1 98.88 162 VAL B O 1
ATOM 4796 N N . ASN B 1 163 ? -3.408 -28.859 -22.969 1 98.81 163 ASN B N 1
ATOM 4797 C CA . ASN B 1 163 ? -4.535 -29.609 -22.422 1 98.81 163 ASN B CA 1
ATOM 4798 C C . ASN B 1 163 ? -5.793 -29.422 -23.266 1 98.81 163 ASN B C 1
ATOM 4800 O O . ASN B 1 163 ? -6.344 -28.312 -23.328 1 98.81 163 ASN B O 1
ATOM 4804 N N . GLU B 1 164 ? -6.285 -30.453 -23.812 1 98.06 164 GLU B N 1
ATOM 4805 C CA . GLU B 1 164 ? -7.422 -30.391 -24.734 1 98.06 164 GLU B CA 1
ATOM 4806 C C . GLU B 1 164 ? -8.68 -29.906 -24.016 1 98.06 164 GLU B C 1
ATOM 4808 O O . GLU B 1 164 ? -9.617 -29.422 -24.656 1 98.06 164 GLU B O 1
ATOM 4813 N N . LYS B 1 165 ? -8.703 -29.969 -22.719 1 97.69 165 LYS B N 1
ATOM 4814 C CA . LYS B 1 165 ? -9.891 -29.609 -21.953 1 97.69 165 LYS B CA 1
ATOM 4815 C C . LYS B 1 165 ? -9.852 -28.141 -21.516 1 97.69 165 LYS B C 1
ATOM 4817 O O . LYS B 1 165 ? -10.82 -27.641 -20.953 1 97.69 165 LYS B O 1
ATOM 4822 N N . MET B 1 166 ? -8.773 -27.469 -21.75 1 98.5 166 MET B N 1
ATOM 4823 C CA . MET B 1 166 ? -8.625 -26.062 -21.344 1 98.5 166 MET B CA 1
ATOM 4824 C C . MET B 1 166 ? -9.547 -25.172 -22.172 1 98.5 166 MET B C 1
ATOM 4826 O O . MET B 1 166 ? -9.523 -25.203 -23.406 1 98.5 166 MET B O 1
ATOM 4830 N N . PRO B 1 167 ? -10.406 -24.359 -21.5 1 98.19 167 PRO B N 1
ATOM 4831 C CA . PRO B 1 167 ? -11.289 -23.453 -22.234 1 98.19 167 PRO B CA 1
ATOM 4832 C C . PRO B 1 167 ? -10.523 -22.344 -22.953 1 98.19 167 PRO B C 1
ATOM 4834 O O . PRO B 1 167 ? -9.469 -21.922 -22.484 1 98.19 167 PRO B O 1
ATOM 4837 N N . TYR B 1 168 ? -11.078 -21.953 -24.094 1 98.38 168 TYR B N 1
ATOM 4838 C CA . TYR B 1 168 ? -10.594 -20.781 -24.781 1 98.38 168 TYR B CA 1
ATOM 4839 C C . TYR B 1 168 ? -11.195 -19.5 -24.188 1 98.38 168 TYR B C 1
ATOM 4841 O O . TYR B 1 168 ? -12.414 -19.344 -24.156 1 98.38 168 TYR B O 1
ATOM 4849 N N . VAL B 1 169 ? -10.406 -18.625 -23.703 1 98.81 169 VAL B N 1
ATOM 4850 C CA . VAL B 1 169 ? -10.898 -17.406 -23.062 1 98.81 169 VAL B CA 1
ATOM 4851 C C . VAL B 1 169 ? -10.398 -16.188 -23.828 1 98.81 169 VAL B C 1
ATOM 4853 O O . VAL B 1 169 ? -9.203 -16.062 -24.094 1 98.81 169 VAL B O 1
ATOM 4856 N N . HIS B 1 170 ? -11.312 -15.234 -24.188 1 98.62 170 HIS B N 1
ATOM 4857 C CA . HIS B 1 170 ? -10.969 -14.023 -24.922 1 98.62 170 HIS B CA 1
ATOM 4858 C C . HIS B 1 170 ? -10.18 -13.055 -24.047 1 98.62 170 HIS B C 1
ATOM 4860 O O . HIS B 1 170 ? -10.297 -13.094 -22.812 1 98.62 170 HIS B O 1
ATOM 4866 N N . GLY B 1 171 ? -9.422 -12.141 -24.656 1 98.56 171 GLY B N 1
ATOM 4867 C CA . GLY B 1 171 ? -8.625 -11.148 -23.969 1 98.56 171 GLY B CA 1
ATOM 4868 C C . GLY B 1 171 ? -7.164 -11.156 -24.375 1 98.56 171 GLY B C 1
ATOM 4869 O O . GLY B 1 171 ? -6.848 -11.195 -25.562 1 98.56 171 GLY B O 1
ATOM 4870 N N . ASP B 1 172 ? -6.266 -11.031 -23.422 1 98.56 172 ASP B N 1
ATOM 4871 C CA . ASP B 1 172 ? -4.828 -11.078 -23.656 1 98.56 172 ASP B CA 1
ATOM 4872 C C . ASP B 1 172 ? -4.254 -12.438 -23.281 1 98.56 172 ASP B C 1
ATOM 4874 O O . ASP B 1 172 ? -3.33 -12.531 -22.469 1 98.56 172 ASP B O 1
ATOM 4878 N N . THR B 1 173 ? -4.77 -13.469 -23.953 1 98.31 173 THR B N 1
ATOM 4879 C CA . THR B 1 173 ? -4.48 -14.836 -23.531 1 98.31 173 THR B CA 1
ATOM 4880 C C . THR B 1 173 ? -3.826 -15.625 -24.656 1 98.31 173 THR B C 1
ATOM 4882 O O . THR B 1 173 ? -3.557 -16.828 -24.516 1 98.31 173 THR B O 1
ATOM 4885 N N . GLU B 1 174 ? -3.557 -15 -25.781 1 98.31 174 GLU B N 1
ATOM 4886 C CA . GLU B 1 174 ? -3.016 -15.703 -26.938 1 98.31 174 GLU B CA 1
ATOM 4887 C C . GLU B 1 174 ? -1.491 -15.758 -26.891 1 98.31 174 GLU B C 1
ATOM 4889 O O . GLU B 1 174 ? -0.843 -14.797 -26.484 1 98.31 174 GLU B O 1
ATOM 4894 N N . TRP B 1 175 ? -0.994 -16.875 -27.359 1 98.56 175 TRP B N 1
ATOM 4895 C CA . TRP B 1 175 ? 0.451 -17.047 -27.453 1 98.56 175 TRP B CA 1
ATOM 4896 C C . TRP B 1 175 ? 0.816 -17.844 -28.703 1 98.56 175 TRP B C 1
ATOM 4898 O O . TRP B 1 175 ? 0.351 -18.969 -28.875 1 98.56 175 TRP B O 1
ATOM 4908 N N . HIS B 1 176 ? 1.613 -17.25 -29.547 1 98.81 176 HIS B N 1
ATOM 4909 C CA . HIS B 1 176 ? 1.869 -17.844 -30.844 1 98.81 176 HIS B CA 1
ATOM 4910 C C . HIS B 1 176 ? 2.969 -18.891 -30.766 1 98.81 176 HIS B C 1
ATOM 4912 O O . HIS B 1 176 ? 3.939 -18.734 -30.031 1 98.81 176 HIS B O 1
ATOM 4918 N N . ILE B 1 177 ? 2.943 -19.891 -31.609 1 98.75 177 ILE B N 1
ATOM 4919 C CA . ILE B 1 177 ? 3.857 -21.031 -31.656 1 98.75 177 ILE B CA 1
ATOM 4920 C C . ILE B 1 177 ? 5.273 -20.531 -31.953 1 98.75 177 ILE B C 1
ATOM 4922 O O . ILE B 1 177 ? 6.254 -21.156 -31.516 1 98.75 177 ILE B O 1
ATOM 4926 N N . ASN B 1 178 ? 5.395 -19.391 -32.594 1 98.5 178 ASN B N 1
ATOM 4927 C CA . ASN B 1 178 ? 6.707 -18.828 -32.906 1 98.5 178 ASN B CA 1
ATOM 4928 C C . ASN B 1 178 ? 7.461 -18.469 -31.609 1 98.5 178 ASN B C 1
ATOM 4930 O O . ASN B 1 178 ? 8.688 -18.359 -31.625 1 98.5 178 ASN B O 1
ATOM 4934 N N . ASN B 1 179 ? 6.73 -18.25 -30.562 1 98.56 179 ASN B N 1
ATOM 4935 C CA . ASN B 1 179 ? 7.336 -17.812 -29.312 1 98.56 179 ASN B CA 1
ATOM 4936 C C . ASN B 1 179 ? 7.398 -18.938 -28.297 1 98.56 179 ASN B C 1
ATOM 4938 O O . ASN B 1 179 ? 7.555 -18.688 -27.094 1 98.56 179 ASN B O 1
ATOM 4942 N N . VAL B 1 180 ? 7.258 -20.141 -28.75 1 98.75 180 VAL B N 1
ATOM 4943 C CA . VAL B 1 180 ? 7.312 -21.328 -27.891 1 98.75 180 VAL B CA 1
ATOM 4944 C C . VAL B 1 180 ? 8.555 -22.141 -28.219 1 98.75 180 VAL B C 1
ATOM 4946 O O . VAL B 1 180 ? 8.898 -22.328 -29.391 1 98.75 180 VAL B O 1
ATOM 4949 N N . ASN B 1 181 ? 9.242 -22.625 -27.188 1 98.81 181 ASN B N 1
ATOM 4950 C CA . ASN B 1 181 ? 10.414 -23.453 -27.406 1 98.81 181 ASN B CA 1
ATOM 4951 C C . ASN B 1 181 ? 10.047 -24.938 -27.516 1 98.81 181 ASN B C 1
ATOM 4953 O O . ASN B 1 181 ? 10.578 -25.656 -28.359 1 98.81 181 ASN B O 1
ATOM 4957 N N . VAL B 1 182 ? 9.156 -25.375 -26.656 1 98.88 182 VAL B N 1
ATOM 4958 C CA . VAL B 1 182 ? 8.789 -26.781 -26.562 1 98.88 182 VAL B CA 1
ATOM 4959 C C . VAL B 1 182 ? 7.281 -26.906 -26.344 1 98.88 182 VAL B C 1
ATOM 4961 O O . VAL B 1 182 ? 6.684 -26.109 -25.625 1 98.88 182 VAL B O 1
ATOM 4964 N N . VAL B 1 183 ? 6.711 -27.812 -27 1 98.88 183 VAL B N 1
ATOM 4965 C CA . VAL B 1 183 ? 5.312 -28.172 -26.766 1 98.88 183 VAL B CA 1
ATOM 4966 C C . VAL B 1 183 ? 5.223 -29.578 -26.172 1 98.88 183 VAL B C 1
ATOM 4968 O O . VAL B 1 183 ? 5.938 -30.484 -26.609 1 98.88 183 VAL B O 1
ATOM 4971 N N . VAL B 1 184 ? 4.484 -29.734 -25.141 1 98.94 184 VAL B N 1
ATOM 4972 C CA . VAL B 1 184 ? 4.137 -31.047 -24.609 1 98.94 184 VAL B CA 1
ATOM 4973 C C . VAL B 1 184 ? 2.617 -31.188 -24.531 1 98.94 184 VAL B C 1
ATOM 4975 O O . VAL B 1 184 ? 1.9 -30.188 -24.422 1 98.94 184 VAL B O 1
ATOM 4978 N N . GLU B 1 185 ? 2.135 -32.375 -24.594 1 98.75 185 GLU B N 1
ATOM 4979 C CA . GLU B 1 185 ? 0.702 -32.656 -24.516 1 98.75 185 GLU B CA 1
ATOM 4980 C C . GLU B 1 185 ? 0.361 -33.438 -23.25 1 98.75 185 GLU B C 1
ATOM 4982 O O . GLU B 1 185 ? 1.021 -34.438 -22.953 1 98.75 185 GLU B O 1
ATOM 4987 N N . SER B 1 186 ? -0.502 -32.969 -22.484 1 97.94 186 SER B N 1
ATOM 4988 C CA . SER B 1 186 ? -0.961 -33.562 -21.234 1 97.94 186 SER B CA 1
ATOM 4989 C C . SER B 1 186 ? -2.424 -33.25 -20.969 1 97.94 186 SER B C 1
ATOM 4991 O O . SER B 1 186 ? -2.758 -32.094 -20.656 1 97.94 186 SER B O 1
ATOM 4993 N N . ASN B 1 187 ? -3.293 -34.25 -21 1 97.56 187 ASN B N 1
ATOM 4994 C CA . ASN B 1 187 ? -4.723 -34.031 -20.812 1 97.56 187 ASN B CA 1
ATOM 4995 C C . ASN B 1 187 ? -5.164 -34.375 -19.391 1 97.56 187 ASN B C 1
ATOM 4997 O O . ASN B 1 187 ? -4.922 -35.469 -18.906 1 97.56 187 ASN B O 1
ATOM 5001 N N . TRP B 1 188 ? -5.652 -33.531 -18.688 1 97.25 188 TRP B N 1
ATOM 5002 C CA . TRP B 1 188 ? -6.156 -33.656 -17.328 1 97.25 188 TRP B CA 1
ATOM 5003 C C . TRP B 1 188 ? -7.406 -32.812 -17.125 1 97.25 188 TRP B C 1
ATOM 5005 O O . TRP B 1 188 ? -7.645 -31.859 -17.859 1 97.25 188 TRP B O 1
ATOM 5015 N N . GLU B 1 189 ? -8.297 -33.219 -16.141 1 97 189 GLU B N 1
ATOM 5016 C CA . GLU B 1 189 ? -9.5 -32.5 -15.797 1 97 189 GLU B CA 1
ATOM 5017 C C . GLU B 1 189 ? -9.156 -31.188 -15.07 1 97 189 GLU B C 1
ATOM 5019 O O . GLU B 1 189 ? -8.273 -31.172 -14.203 1 97 189 GLU B O 1
ATOM 5024 N N . ILE B 1 190 ? -9.781 -30.172 -15.531 1 97.62 190 ILE B N 1
ATOM 5025 C CA . ILE B 1 190 ? -9.562 -28.906 -14.844 1 97.62 190 ILE B CA 1
ATOM 5026 C C . ILE B 1 190 ? -10.141 -28.969 -13.438 1 97.62 190 ILE B C 1
ATOM 5028 O O . ILE B 1 190 ? -11.312 -29.312 -13.258 1 97.62 190 ILE B O 1
ATOM 5032 N N . PRO B 1 191 ? -9.32 -28.594 -12.438 1 96.75 191 PRO B N 1
ATOM 5033 C CA . PRO B 1 191 ? -9.797 -28.641 -11.047 1 96.75 191 PRO B CA 1
ATOM 5034 C C . PRO B 1 191 ? -11.016 -27.766 -10.805 1 96.75 191 PRO B C 1
ATOM 5036 O O . PRO B 1 191 ? -11.125 -26.672 -11.391 1 96.75 191 PRO B O 1
ATOM 5039 N N . GLU B 1 192 ? -11.898 -28.266 -9.945 1 94.88 192 GLU B N 1
ATOM 5040 C CA . GLU B 1 192 ? -13.094 -27.531 -9.562 1 94.88 192 GLU B CA 1
ATOM 5041 C C . GLU B 1 192 ? -13.07 -27.172 -8.086 1 94.88 192 GLU B C 1
ATOM 5043 O O . GLU B 1 192 ? -12.344 -27.781 -7.297 1 94.88 192 GLU B O 1
ATOM 5048 N N . ILE B 1 193 ? -13.688 -26.125 -7.719 1 89.38 193 ILE B N 1
ATOM 5049 C CA . ILE B 1 193 ? -13.883 -25.812 -6.309 1 89.38 193 ILE B CA 1
ATOM 5050 C C . ILE B 1 193 ? -15.375 -25.828 -5.984 1 89.38 193 ILE B C 1
ATOM 5052 O O . ILE B 1 193 ? -16.203 -25.438 -6.816 1 89.38 193 ILE B O 1
ATOM 5056 N N . ALA B 1 194 ? -15.664 -26.328 -4.773 1 83.44 194 ALA B N 1
ATOM 5057 C CA . ALA B 1 194 ? -17.047 -26.438 -4.332 1 83.44 194 ALA B CA 1
ATOM 5058 C C . ALA B 1 194 ? -17.594 -25.078 -3.875 1 83.44 194 ALA B C 1
ATOM 5060 O O . ALA B 1 194 ? -16.828 -24.234 -3.395 1 83.44 194 ALA B O 1
ATOM 5061 N N . ILE B 1 195 ? -18.859 -24.953 -4.082 1 79.81 195 ILE B N 1
ATOM 5062 C CA . ILE B 1 195 ? -19.547 -23.766 -3.611 1 79.81 195 ILE B CA 1
ATOM 5063 C C . ILE B 1 195 ? -20.094 -24 -2.211 1 79.81 195 ILE B C 1
ATOM 5065 O O . ILE B 1 195 ? -20.781 -25 -1.971 1 79.81 195 ILE B O 1
ATOM 5069 N N . SER B 1 196 ? -19.734 -23.141 -1.348 1 79.56 196 SER B N 1
ATOM 5070 C CA . SER B 1 196 ? -20.203 -23.297 0.025 1 79.56 196 SER B CA 1
ATOM 5071 C C . SER B 1 196 ? -21.438 -22.438 0.297 1 79.56 196 SER B C 1
ATOM 5073 O O . SER B 1 196 ? -21.562 -21.344 -0.243 1 79.56 196 SER B O 1
ATOM 5075 N N . GLU B 1 197 ? -22.328 -23 1.157 1 83.44 197 GLU B N 1
ATOM 5076 C CA . GLU B 1 197 ? -23.5 -22.234 1.599 1 83.44 197 GLU B CA 1
ATOM 5077 C C . GLU B 1 197 ? -23.141 -21.297 2.752 1 83.44 197 GLU B C 1
ATOM 5079 O O . GLU B 1 197 ? -22.422 -21.688 3.672 1 83.44 197 GLU B O 1
ATOM 5084 N N . PRO B 1 198 ? -23.688 -20.125 2.705 1 87.06 198 PRO B N 1
ATOM 5085 C CA . PRO B 1 198 ? -23.344 -19.172 3.764 1 87.06 198 PRO B CA 1
ATOM 5086 C C . PRO B 1 198 ? -24 -19.516 5.102 1 87.06 198 PRO B C 1
ATOM 5088 O O . PRO B 1 198 ? -25.125 -20.016 5.129 1 87.06 198 PRO B O 1
ATOM 5091 N N . LYS B 1 199 ? -23.312 -19.203 6.195 1 88.44 199 LYS B N 1
ATOM 5092 C CA . LYS B 1 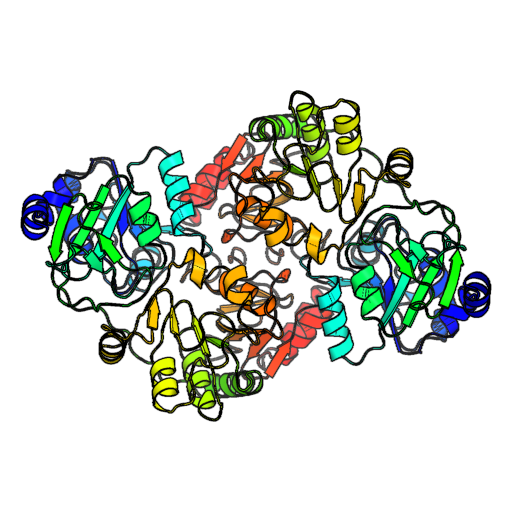199 ? -23.828 -19.281 7.555 1 88.44 199 LYS B CA 1
ATOM 5093 C C . LYS B 1 199 ? -24.672 -18.062 7.895 1 88.44 199 LYS B C 1
ATOM 5095 O O . LYS B 1 199 ? -24.656 -17.062 7.168 1 88.44 199 LYS B O 1
ATOM 5100 N N . GLU B 1 200 ? -25.422 -18.188 8.977 1 89.19 200 GLU B N 1
ATOM 5101 C CA . GLU B 1 200 ? -26.344 -17.125 9.367 1 89.19 200 GLU B CA 1
ATOM 5102 C C . GLU B 1 200 ? -25.594 -15.812 9.602 1 89.19 200 GLU B C 1
ATOM 5104 O O . GLU B 1 200 ? -26.031 -14.75 9.164 1 89.19 200 GLU B O 1
ATOM 5109 N N . GLU B 1 201 ? -24.5 -15.906 10.367 1 91.5 201 GLU B N 1
ATOM 5110 C CA . GLU B 1 201 ? -23.703 -14.711 10.617 1 91.5 201 GLU B CA 1
ATOM 5111 C C . GLU B 1 201 ? -23.234 -14.078 9.312 1 91.5 201 GLU B C 1
ATOM 5113 O O . GLU B 1 201 ? -23.172 -12.852 9.195 1 91.5 201 GLU B O 1
ATOM 5118 N N . GLU B 1 202 ? -22.906 -14.852 8.344 1 93.69 202 GLU B N 1
ATOM 5119 C CA . GLU B 1 202 ? -22.422 -14.375 7.047 1 93.69 202 GLU B CA 1
ATOM 5120 C C . GLU B 1 202 ? -23.547 -13.688 6.262 1 93.69 202 GLU B C 1
ATOM 5122 O O . GLU B 1 202 ? -23.297 -12.742 5.512 1 93.69 202 GLU B O 1
ATOM 5127 N N . LYS B 1 203 ? -24.766 -14.148 6.477 1 94.81 203 LYS B N 1
ATOM 5128 C CA . LYS B 1 203 ? -25.906 -13.5 5.836 1 94.81 203 LYS B CA 1
ATOM 5129 C C . LYS B 1 203 ? -26.109 -12.086 6.371 1 94.81 203 LYS B C 1
ATOM 5131 O O . LYS B 1 203 ? -26.453 -11.18 5.617 1 94.81 203 LYS B O 1
ATOM 5136 N N . LYS B 1 204 ? -25.953 -11.945 7.672 1 96.75 204 LYS B N 1
ATOM 5137 C CA . LYS B 1 204 ? -26.078 -10.625 8.273 1 96.75 204 LYS B CA 1
ATOM 5138 C C . LYS B 1 204 ? -25 -9.68 7.75 1 96.75 204 LYS B C 1
ATOM 5140 O O . LYS B 1 204 ? -25.281 -8.516 7.434 1 96.75 204 LYS B O 1
ATOM 5145 N N . ILE B 1 205 ? -23.781 -10.156 7.746 1 98.06 205 ILE B N 1
ATOM 5146 C CA . ILE B 1 205 ? -22.688 -9.375 7.176 1 98.06 205 ILE B CA 1
ATOM 5147 C C . ILE B 1 205 ? -23.031 -8.969 5.746 1 98.06 205 ILE B C 1
ATOM 5149 O O . ILE B 1 205 ? -22.844 -7.812 5.363 1 98.06 205 ILE B O 1
ATOM 5153 N N . ALA B 1 206 ? -23.531 -9.938 5.016 1 97.19 206 ALA B N 1
ATOM 5154 C CA . ALA B 1 206 ? -23.875 -9.727 3.613 1 97.19 206 ALA B CA 1
ATOM 5155 C C . ALA B 1 206 ?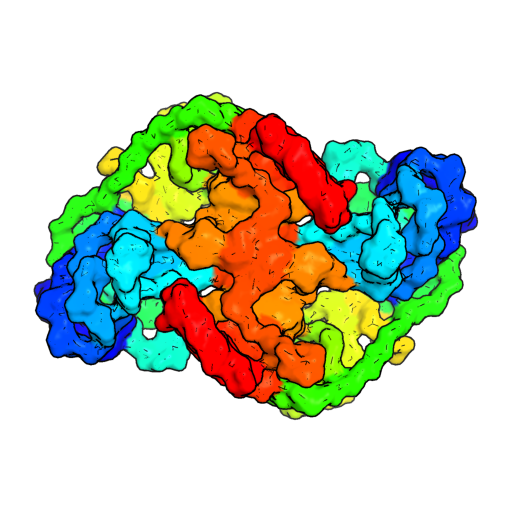 -24.938 -8.641 3.465 1 97.19 206 ALA B C 1
ATOM 5157 O O . ALA B 1 206 ? -24.922 -7.867 2.508 1 97.19 206 ALA B O 1
ATOM 5158 N N . GLN B 1 207 ? -25.875 -8.586 4.375 1 97.56 207 GLN B N 1
ATOM 5159 C CA . GLN B 1 207 ? -26.922 -7.566 4.324 1 97.56 207 GLN B CA 1
ATOM 5160 C C . GLN B 1 207 ? -26.328 -6.164 4.453 1 97.56 207 GLN B C 1
ATOM 5162 O O . GLN B 1 207 ? -26.703 -5.262 3.701 1 97.56 207 GLN B O 1
ATOM 5167 N N . TYR B 1 208 ? -25.453 -5.996 5.453 1 98.31 208 TYR B N 1
ATOM 5168 C CA . TYR B 1 208 ? -24.797 -4.707 5.617 1 98.31 208 TYR B CA 1
ATOM 5169 C C . TYR B 1 208 ? -24.062 -4.301 4.344 1 98.31 208 TYR B C 1
ATOM 5171 O O . TYR B 1 208 ? -24.125 -3.145 3.926 1 98.31 208 TYR B O 1
ATOM 5179 N N . ILE B 1 209 ? -23.391 -5.246 3.717 1 98.31 209 ILE B N 1
ATOM 5180 C CA . ILE B 1 209 ? -22.578 -4.977 2.537 1 98.31 209 ILE B CA 1
ATOM 5181 C C . ILE B 1 209 ? -23.469 -4.664 1.347 1 98.31 209 ILE B C 1
ATOM 5183 O O . ILE B 1 209 ? -23.203 -3.74 0.576 1 98.31 209 ILE B O 1
ATOM 5187 N N . ALA B 1 210 ? -24.516 -5.438 1.187 1 97.5 210 ALA B N 1
ATOM 5188 C CA . ALA B 1 210 ? -25.469 -5.188 0.105 1 97.5 210 ALA B CA 1
ATOM 5189 C C . ALA B 1 210 ? -26.031 -3.777 0.19 1 97.5 210 ALA B C 1
ATOM 5191 O O . ALA B 1 210 ? -26.297 -3.145 -0.835 1 97.5 210 ALA B O 1
ATOM 5192 N N . ASP B 1 211 ? -26.219 -3.299 1.416 1 97.06 211 ASP B N 1
ATOM 5193 C CA . ASP B 1 211 ? -26.75 -1.957 1.625 1 97.06 211 ASP B CA 1
ATOM 5194 C C . ASP B 1 211 ? -25.766 -0.891 1.176 1 97.06 211 ASP B C 1
ATOM 5196 O O . ASP B 1 211 ? -26.156 0.205 0.772 1 97.06 211 ASP B O 1
ATOM 5200 N N . ILE B 1 212 ? -24.484 -1.194 1.262 1 96.69 212 ILE B N 1
ATOM 5201 C CA . ILE B 1 212 ? -23.406 -0.279 0.871 1 96.69 212 ILE B CA 1
ATOM 5202 C C . ILE B 1 212 ? -23.312 -0.221 -0.652 1 96.69 212 ILE B C 1
ATOM 5204 O O . ILE B 1 212 ? -23 0.829 -1.221 1 96.69 212 ILE B O 1
ATOM 5208 N N . ILE B 1 213 ? -23.578 -1.311 -1.345 1 97.75 213 ILE B N 1
ATOM 5209 C CA . ILE B 1 213 ? -23.438 -1.429 -2.791 1 97.75 213 ILE B CA 1
ATOM 5210 C C . ILE B 1 213 ? -24.625 -0.777 -3.48 1 97.75 213 ILE B C 1
ATOM 5212 O O . ILE B 1 213 ? -25.781 -1.085 -3.162 1 97.75 213 ILE B O 1
ATOM 5216 N N . LYS B 1 214 ? -24.375 0.062 -4.426 1 97.69 214 LYS B N 1
ATOM 5217 C CA . LYS B 1 214 ? -25.422 0.771 -5.156 1 97.69 214 LYS B CA 1
ATOM 5218 C C . LYS B 1 214 ? -25.609 0.19 -6.555 1 97.69 214 LYS B C 1
ATOM 5220 O O . LYS B 1 214 ? -24.75 -0.532 -7.055 1 97.69 214 LYS B O 1
ATOM 5225 N N . ASP B 1 215 ? -26.812 0.497 -7.102 1 98.38 215 ASP B N 1
ATOM 5226 C CA . ASP B 1 215 ? -27 0.187 -8.516 1 98.38 215 ASP B CA 1
ATOM 5227 C C . ASP B 1 215 ? -25.906 0.817 -9.367 1 98.38 215 ASP B C 1
ATOM 5229 O O . ASP B 1 215 ? -25.469 1.94 -9.094 1 98.38 215 ASP B O 1
ATOM 5233 N N . GLY B 1 216 ? -25.406 0.065 -10.312 1 98.56 216 GLY B N 1
ATOM 5234 C CA . GLY B 1 216 ? -24.422 0.596 -11.234 1 98.56 216 GLY B CA 1
ATOM 5235 C C . GLY B 1 216 ? -23 0.407 -10.742 1 98.56 216 GLY B C 1
ATOM 5236 O O . GLY B 1 216 ? -22.047 0.75 -11.445 1 98.56 216 GLY B O 1
ATOM 5237 N N . SER B 1 217 ? -22.797 -0.193 -9.562 1 98.75 217 SER B N 1
ATOM 5238 C CA . SER B 1 217 ? -21.453 -0.412 -9.023 1 98.75 217 SER B CA 1
ATOM 5239 C C . SER B 1 217 ? -20.688 -1.438 -9.844 1 98.75 217 SER B C 1
ATOM 5241 O O . SER B 1 217 ? -21.281 -2.318 -10.469 1 98.75 217 SER B O 1
ATOM 5243 N N . THR B 1 218 ? -19.438 -1.275 -9.938 1 98.81 218 THR B N 1
ATOM 5244 C CA . THR B 1 218 ? -18.516 -2.293 -10.422 1 98.81 218 THR B CA 1
ATOM 5245 C C . THR B 1 218 ? -17.891 -3.059 -9.258 1 98.81 218 THR B C 1
ATOM 5247 O O . THR B 1 218 ? -17.422 -2.455 -8.297 1 98.81 218 THR B O 1
ATOM 5250 N N . LEU B 1 219 ? -17.844 -4.398 -9.391 1 98.5 219 LEU B N 1
ATOM 5251 C CA . LEU B 1 219 ? -17.562 -5.191 -8.195 1 98.5 219 LEU B CA 1
ATOM 5252 C C . LEU B 1 219 ? -16.297 -6.016 -8.375 1 98.5 219 LEU B C 1
ATOM 5254 O O . LEU B 1 219 ? -16.031 -6.523 -9.469 1 98.5 219 LEU B O 1
ATOM 5258 N N . GLN B 1 220 ? -15.531 -6.129 -7.426 1 98.12 220 GLN B N 1
ATOM 5259 C CA . GLN B 1 220 ? -14.586 -7.199 -7.113 1 98.12 220 GLN B CA 1
ATOM 5260 C C . GLN B 1 220 ? -14.961 -7.898 -5.809 1 98.12 220 GLN B C 1
ATOM 5262 O O . GLN B 1 220 ? -14.891 -7.301 -4.734 1 98.12 220 GLN B O 1
ATOM 5267 N N . ILE B 1 221 ? -15.375 -9.125 -5.914 1 92.19 221 ILE B N 1
ATOM 5268 C CA . ILE B 1 221 ? -15.805 -9.906 -4.766 1 92.19 221 ILE B CA 1
ATOM 5269 C C . ILE B 1 221 ? -15.039 -11.234 -4.727 1 92.19 221 ILE B C 1
ATOM 5271 O O . ILE B 1 221 ? -14.953 -11.938 -5.734 1 92.19 221 ILE B O 1
ATOM 5275 N N . GLY B 1 222 ? -14.461 -11.547 -3.629 1 80.06 222 GLY B N 1
ATOM 5276 C CA . GLY B 1 222 ? -13.719 -12.789 -3.49 1 80.06 222 GLY B CA 1
ATOM 5277 C C . GLY B 1 222 ? -14.609 -14.008 -3.338 1 80.06 222 GLY B C 1
ATOM 5278 O O . GLY B 1 222 ? -15.727 -14.031 -3.852 1 80.06 222 GLY B O 1
ATOM 5279 N N . ILE B 1 223 ? -14.031 -15.062 -2.885 1 77.31 223 ILE B N 1
ATOM 5280 C CA . ILE B 1 223 ? -14.742 -16.328 -2.688 1 77.31 223 ILE B CA 1
ATOM 5281 C C . ILE B 1 223 ? -14.961 -16.562 -1.196 1 77.31 223 ILE B C 1
ATOM 5283 O O . ILE B 1 223 ? -14.422 -15.836 -0.358 1 77.31 223 ILE B O 1
ATOM 5287 N N . GLY B 1 224 ? -15.844 -17.531 -0.912 1 80 224 GLY B N 1
ATOM 5288 C CA . GLY B 1 224 ? -16.125 -17.875 0.472 1 80 224 GLY B CA 1
ATOM 5289 C C . GLY B 1 224 ? -17.562 -17.578 0.872 1 80 224 GLY B C 1
ATOM 5290 O O . GLY B 1 224 ? -18.375 -17.141 0.043 1 80 224 GLY B O 1
ATOM 5291 N N . GLY B 1 225 ? -17.812 -17.859 2.133 1 83.62 225 GLY B N 1
ATOM 5292 C CA . GLY B 1 225 ? -19.172 -17.75 2.643 1 83.62 225 GLY B CA 1
ATOM 5293 C C . GLY B 1 225 ? -19.719 -16.328 2.557 1 83.62 225 GLY B C 1
ATOM 5294 O O . GLY B 1 225 ? -20.812 -16.125 2.047 1 83.62 225 GLY B O 1
ATOM 5295 N N . ILE B 1 226 ? -18.969 -15.359 2.943 1 89.88 226 ILE B N 1
ATOM 5296 C CA . ILE B 1 226 ? -19.453 -13.984 2.99 1 89.88 226 ILE B CA 1
ATOM 5297 C C . ILE B 1 226 ? -19.672 -13.461 1.571 1 89.88 226 ILE B C 1
ATOM 5299 O O . ILE B 1 226 ? -20.766 -13.008 1.234 1 89.88 226 ILE B O 1
ATOM 5303 N N . PRO B 1 227 ? -18.719 -13.586 0.705 1 88.38 227 PRO B N 1
ATOM 5304 C CA . PRO B 1 227 ? -18.922 -13.125 -0.673 1 88.38 227 PRO B CA 1
ATOM 5305 C C . PRO B 1 227 ? -20.109 -13.797 -1.354 1 88.38 227 PRO B C 1
ATOM 5307 O O . PRO B 1 227 ? -20.859 -13.133 -2.068 1 88.38 227 PRO B O 1
ATOM 5310 N N . ASN B 1 228 ? -20.297 -15.086 -1.13 1 86.5 228 ASN B N 1
ATOM 5311 C CA . ASN B 1 228 ? -21.422 -15.797 -1.712 1 86.5 228 ASN B CA 1
ATOM 5312 C C . ASN B 1 228 ? -22.75 -15.266 -1.184 1 86.5 228 ASN B C 1
ATOM 5314 O O . ASN B 1 228 ? -23.719 -15.141 -1.936 1 86.5 228 ASN B O 1
ATOM 5318 N N . ALA B 1 229 ? -22.75 -15.016 0.088 1 91.88 229 ALA B N 1
ATOM 5319 C CA . ALA B 1 229 ? -23.953 -14.461 0.697 1 91.88 229 ALA B CA 1
ATOM 5320 C C . ALA B 1 229 ? -24.281 -13.078 0.127 1 91.88 229 ALA B C 1
ATOM 5322 O O . ALA B 1 229 ? -25.438 -12.75 -0.116 1 91.88 229 ALA B O 1
ATOM 5323 N N . VAL B 1 230 ? -23.234 -12.258 -0.03 1 93.25 230 VAL B N 1
ATOM 5324 C CA . VAL B 1 230 ? -23.406 -10.922 -0.586 1 93.25 230 VAL B CA 1
ATOM 5325 C C . VAL B 1 230 ? -24.016 -11.016 -1.988 1 93.25 230 VAL B C 1
ATOM 5327 O O . VAL B 1 230 ? -24.969 -10.312 -2.312 1 93.25 230 VAL B O 1
ATOM 5330 N N . ALA B 1 231 ? -23.469 -11.914 -2.746 1 89.25 231 ALA B N 1
ATOM 5331 C CA . ALA B 1 231 ? -23.938 -12.07 -4.121 1 89.25 231 ALA B CA 1
ATOM 5332 C C . ALA B 1 231 ? -25.422 -12.406 -4.16 1 89.25 231 ALA B C 1
ATOM 5334 O O . ALA B 1 231 ? -26.156 -11.906 -5.012 1 89.25 231 ALA B O 1
ATOM 5335 N N . LYS B 1 232 ? -25.875 -13.211 -3.305 1 89.19 232 LYS B N 1
ATOM 5336 C CA . LYS B 1 232 ? -27.281 -13.594 -3.24 1 89.19 232 LYS B CA 1
ATOM 5337 C C . LYS B 1 232 ? -28.156 -12.383 -2.955 1 89.19 232 LYS B C 1
ATOM 5339 O O . LYS B 1 232 ? -29.266 -12.281 -3.484 1 89.19 232 LYS B O 1
ATOM 5344 N N . LEU B 1 233 ? -27.688 -11.531 -2.182 1 93.75 233 LEU B N 1
ATOM 5345 C CA . LEU B 1 233 ? -28.484 -10.375 -1.768 1 93.75 233 LEU B CA 1
ATOM 5346 C C . LEU B 1 233 ? -28.438 -9.273 -2.822 1 93.75 233 LEU B C 1
ATOM 5348 O O . LEU B 1 233 ? -29.203 -8.312 -2.756 1 93.75 233 LEU B O 1
ATOM 5352 N N . LEU B 1 234 ? -27.578 -9.414 -3.789 1 96.06 234 LEU B N 1
ATOM 5353 C CA . LEU B 1 234 ? -27.438 -8.391 -4.812 1 96.06 234 LEU B CA 1
ATOM 5354 C C . LEU B 1 234 ? -28.422 -8.609 -5.953 1 96.06 234 LEU B C 1
ATOM 5356 O O . LEU B 1 234 ? -28.469 -7.812 -6.898 1 96.06 234 LEU B O 1
ATOM 5360 N N . GLU B 1 235 ? -29.266 -9.586 -5.859 1 95.25 235 GLU B N 1
ATOM 5361 C CA . GLU B 1 235 ? -30.203 -9.938 -6.926 1 95.25 235 GLU B CA 1
ATOM 5362 C C . GLU B 1 235 ? -31.203 -8.812 -7.184 1 95.25 235 GLU B C 1
ATOM 5364 O O . GLU B 1 235 ? -31.812 -8.766 -8.25 1 95.25 235 GLU B O 1
ATOM 5369 N N . THR B 1 236 ? -31.328 -7.93 -6.23 1 94.06 236 THR B N 1
ATOM 5370 C CA . THR B 1 236 ? -32.281 -6.84 -6.379 1 94.06 236 THR B CA 1
ATOM 5371 C C . THR B 1 236 ? -31.609 -5.613 -6.988 1 94.06 236 THR B C 1
ATOM 5373 O O . THR B 1 236 ? -32.281 -4.617 -7.281 1 94.06 236 THR B O 1
ATOM 5376 N N . LYS B 1 237 ? -30.312 -5.637 -7.129 1 97.62 237 LYS B N 1
ATOM 5377 C CA . LYS B 1 237 ? -29.594 -4.5 -7.707 1 97.62 237 LYS B CA 1
ATOM 5378 C C . LYS B 1 237 ? -29.703 -4.496 -9.227 1 97.62 237 LYS B C 1
ATOM 5380 O O . LYS B 1 237 ? -30.219 -5.445 -9.82 1 97.62 237 LYS B O 1
ATOM 5385 N N . LYS B 1 238 ? -29.312 -3.404 -9.812 1 97.94 238 LYS B N 1
ATOM 5386 C CA . LYS B 1 238 ? -29.391 -3.24 -11.258 1 97.94 238 LYS B CA 1
ATOM 5387 C C . LYS B 1 238 ? -28.062 -2.73 -11.836 1 97.94 238 LYS B C 1
ATOM 5389 O O . LYS B 1 238 ? -27.406 -1.893 -11.219 1 97.94 238 LYS B O 1
ATOM 5394 N N . ASP B 1 239 ? -27.703 -3.281 -13 1 98.44 239 ASP B N 1
ATOM 5395 C CA . ASP B 1 239 ? -26.641 -2.768 -13.859 1 98.44 239 ASP B CA 1
ATOM 5396 C C . ASP B 1 239 ? -25.297 -2.828 -13.156 1 98.44 239 ASP B C 1
ATOM 5398 O O . ASP B 1 239 ? -24.5 -1.891 -13.25 1 98.44 239 ASP B O 1
ATOM 5402 N N . LEU B 1 240 ? -25.062 -3.838 -12.414 1 98.62 240 LEU B N 1
ATOM 5403 C CA . LEU B 1 240 ? -23.75 -4.051 -11.812 1 98.62 240 LEU B CA 1
ATOM 5404 C C . LEU B 1 240 ? -22.719 -4.43 -12.875 1 98.62 240 LEU B C 1
ATOM 5406 O O . LEU B 1 240 ? -23.078 -4.867 -13.969 1 98.62 240 LEU B O 1
ATOM 5410 N N . GLY B 1 241 ? -21.516 -4.121 -12.633 1 98.75 241 GLY B N 1
ATOM 5411 C CA . GLY B 1 241 ? -20.391 -4.508 -13.469 1 98.75 241 GLY B CA 1
ATOM 5412 C C . GLY B 1 241 ? -19.344 -5.312 -12.727 1 98.75 241 GLY B C 1
ATOM 5413 O O . GLY B 1 241 ? -19.375 -5.391 -11.492 1 98.75 241 GLY B O 1
ATOM 5414 N N . ILE B 1 242 ? -18.469 -5.941 -13.539 1 98.75 242 ILE B N 1
ATOM 5415 C CA . ILE B 1 242 ? -17.484 -6.801 -12.914 1 98.75 242 ILE B CA 1
ATOM 5416 C C . ILE B 1 242 ? -16.078 -6.43 -13.406 1 98.75 242 ILE B C 1
ATOM 5418 O O . ILE B 1 242 ? -15.82 -6.453 -14.617 1 98.75 242 ILE B O 1
ATOM 5422 N N . HIS B 1 243 ? -15.234 -6.051 -12.578 1 98.81 243 HIS B N 1
ATOM 5423 C CA . HIS B 1 243 ? -13.781 -5.988 -12.664 1 98.81 243 HIS B CA 1
ATOM 5424 C C . HIS B 1 243 ? -13.133 -6.703 -11.484 1 98.81 243 HIS B C 1
ATOM 5426 O O . HIS B 1 243 ? -13.023 -6.137 -10.391 1 98.81 243 HIS B O 1
ATOM 5432 N N . THR B 1 244 ? -12.742 -7.93 -11.727 1 98.25 244 THR B N 1
ATOM 5433 C CA . THR B 1 244 ? -12.305 -8.758 -10.602 1 98.25 244 THR B CA 1
ATOM 5434 C C . THR B 1 244 ? -11.086 -9.594 -10.992 1 98.25 244 THR B C 1
ATOM 5436 O O . THR B 1 244 ? -10.875 -9.883 -12.172 1 98.25 244 THR B O 1
ATOM 5439 N N . GLU B 1 245 ? -10.297 -9.898 -9.953 1 97.56 245 GLU B N 1
ATOM 5440 C CA . GLU B 1 245 ? -9.172 -10.805 -10.172 1 97.56 245 GLU B CA 1
ATOM 5441 C C . GLU B 1 245 ? -9.648 -12.203 -10.531 1 97.56 245 GLU B C 1
ATOM 5443 O O . GLU B 1 245 ? -9.141 -12.82 -11.477 1 97.56 245 GLU B O 1
ATOM 5448 N N . MET B 1 246 ? -10.617 -12.664 -9.836 1 96.62 246 MET B N 1
ATOM 5449 C CA . MET B 1 246 ? -11.109 -14.031 -9.961 1 96.62 246 MET B CA 1
ATOM 5450 C C . MET B 1 246 ? -12.594 -14.055 -10.281 1 96.62 246 MET B C 1
ATOM 5452 O O . MET B 1 246 ? -13.398 -13.477 -9.547 1 96.62 246 MET B O 1
ATOM 5456 N N . LEU B 1 247 ? -12.945 -14.703 -11.367 1 96.38 247 LEU B N 1
ATOM 5457 C CA . LEU B 1 247 ? -14.352 -14.922 -11.664 1 96.38 247 LEU B CA 1
ATOM 5458 C C . LEU B 1 247 ? -14.945 -15.984 -10.734 1 96.38 247 LEU B C 1
ATOM 5460 O O . LEU B 1 247 ? -14.336 -17.031 -10.523 1 96.38 247 LEU B O 1
ATOM 5464 N N . THR B 1 248 ? -16.109 -15.695 -10.203 1 91.12 248 THR B N 1
ATOM 5465 C CA . THR B 1 248 ? -16.75 -16.656 -9.305 1 91.12 248 THR B CA 1
ATOM 5466 C C . THR B 1 248 ? -18.125 -17.031 -9.828 1 91.12 248 THR B C 1
ATOM 5468 O O . THR B 1 248 ? -18.688 -16.344 -10.688 1 91.12 248 THR B O 1
ATOM 5471 N N . GLU B 1 249 ? -18.672 -18.109 -9.281 1 91.75 249 GLU B N 1
ATOM 5472 C CA . GLU B 1 249 ? -19.953 -18.656 -9.711 1 91.75 249 GLU B CA 1
ATOM 5473 C C . GLU B 1 249 ? -21.078 -17.656 -9.516 1 91.75 249 GLU B C 1
ATOM 5475 O O . GLU B 1 249 ? -21.984 -17.562 -10.344 1 91.75 249 GLU B O 1
ATOM 5480 N N . SER B 1 250 ? -20.984 -16.969 -8.461 1 90.81 250 SER B N 1
ATOM 5481 C CA . SER B 1 250 ? -22.062 -16.047 -8.109 1 90.81 250 SER B CA 1
ATOM 5482 C C . SER B 1 250 ? -22.203 -14.953 -9.148 1 90.81 250 SER B C 1
ATOM 5484 O O . SER B 1 250 ? -23.312 -14.445 -9.383 1 90.81 250 SER B O 1
ATOM 5486 N N . MET B 1 251 ? -21.156 -14.555 -9.766 1 94.75 251 MET B N 1
ATOM 5487 C CA . MET B 1 251 ? -21.203 -13.531 -10.805 1 94.75 251 MET B CA 1
ATOM 5488 C C . MET B 1 251 ? -21.953 -14.039 -12.031 1 94.75 251 MET B C 1
ATOM 5490 O O . MET B 1 251 ? -22.656 -13.273 -12.695 1 94.75 251 MET B O 1
ATOM 5494 N N . ILE B 1 252 ? -21.797 -15.312 -12.32 1 95.44 252 ILE B N 1
ATOM 5495 C CA . ILE B 1 252 ? -22.516 -15.922 -13.43 1 95.44 252 ILE B CA 1
ATOM 5496 C C . ILE B 1 252 ? -24.016 -15.938 -13.125 1 95.44 252 ILE B C 1
ATOM 5498 O O . ILE B 1 252 ? -24.828 -15.586 -13.977 1 95.44 252 ILE B O 1
ATOM 5502 N N . ASP B 1 253 ? -24.359 -16.297 -11.875 1 94.38 253 ASP B N 1
ATOM 5503 C CA . ASP B 1 253 ? -25.75 -16.312 -11.445 1 94.38 253 ASP B CA 1
ATOM 5504 C C . ASP B 1 253 ? -26.391 -14.938 -11.633 1 94.38 253 ASP B C 1
ATOM 5506 O O . ASP B 1 253 ? -27.484 -14.828 -12.188 1 94.38 253 ASP B O 1
ATOM 5510 N N . LEU B 1 254 ? -25.703 -13.938 -11.18 1 96.94 254 LEU B N 1
ATOM 5511 C CA . LEU B 1 254 ? -26.219 -12.578 -11.242 1 96.94 254 LEU B CA 1
ATOM 5512 C C . LEU B 1 254 ? -26.328 -12.102 -12.688 1 96.94 254 LEU B C 1
ATOM 5514 O O . LEU B 1 254 ? -27.234 -11.344 -13.031 1 96.94 254 LEU B O 1
ATOM 5518 N N . PHE B 1 255 ? -25.406 -12.523 -13.516 1 97.81 255 PHE B N 1
ATOM 5519 C CA . PHE B 1 255 ? -25.453 -12.18 -14.93 1 97.81 255 PHE B CA 1
ATOM 5520 C C . PHE B 1 255 ? -26.672 -12.812 -15.594 1 97.81 255 PHE B C 1
ATOM 5522 O O . PHE B 1 255 ? -27.406 -12.141 -16.328 1 97.81 255 PHE B O 1
ATOM 5529 N N . GLU B 1 256 ? -26.891 -14.078 -15.344 1 97.25 256 GLU B N 1
ATOM 5530 C CA . GLU B 1 256 ? -28 -14.812 -15.945 1 97.25 256 GLU B CA 1
ATOM 5531 C C . GLU B 1 256 ? -29.344 -14.234 -15.508 1 97.25 256 GLU B C 1
ATOM 5533 O O . GLU B 1 256 ? -30.328 -14.305 -16.25 1 97.25 256 GLU B O 1
ATOM 5538 N N . LYS B 1 257 ? -29.344 -13.594 -14.367 1 97.19 257 LYS B N 1
ATOM 5539 C CA . LYS B 1 257 ? -30.562 -12.969 -13.852 1 97.19 257 LYS B CA 1
ATOM 5540 C C . LYS B 1 257 ? -30.719 -11.547 -14.375 1 97.19 257 LYS B C 1
ATOM 5542 O O . LYS B 1 257 ? -31.703 -10.875 -14.062 1 97.19 257 LYS B O 1
ATOM 5547 N N . GLY B 1 258 ? -29.734 -11.055 -15.039 1 97.88 258 GLY B N 1
ATOM 5548 C CA . GLY B 1 258 ? -29.812 -9.727 -15.625 1 97.88 258 GLY B CA 1
ATOM 5549 C C . GLY B 1 258 ? -29.375 -8.625 -14.664 1 97.88 258 GLY B C 1
ATOM 5550 O O . GLY B 1 258 ? -29.531 -7.441 -14.961 1 97.88 258 GLY B O 1
ATOM 5551 N N . VAL B 1 259 ? -28.859 -9.016 -13.523 1 98.38 259 VAL B N 1
ATOM 5552 C CA . VAL B 1 259 ? -28.422 -8.062 -12.508 1 98.38 259 VAL B CA 1
ATOM 5553 C C . VAL B 1 259 ? -27.078 -7.465 -12.906 1 98.38 259 VAL B C 1
ATOM 5555 O O . VAL B 1 259 ? -26.891 -6.25 -12.844 1 98.38 259 VAL B O 1
ATOM 5558 N N . ILE B 1 260 ? -26.172 -8.289 -13.344 1 98.31 260 ILE B N 1
ATOM 5559 C CA . ILE B 1 260 ? -24.906 -7.852 -13.938 1 98.31 260 ILE B CA 1
ATOM 5560 C C . ILE B 1 260 ? -25.094 -7.641 -15.438 1 98.31 260 ILE B C 1
ATOM 5562 O O . ILE B 1 260 ? -25.484 -8.562 -16.156 1 98.31 260 ILE B O 1
ATOM 5566 N N . THR B 1 261 ? -24.875 -6.465 -15.859 1 98.56 261 THR B N 1
ATOM 5567 C CA . THR B 1 261 ? -24.938 -6.156 -17.281 1 98.56 261 THR B CA 1
ATOM 5568 C C . THR B 1 261 ? -23.609 -5.641 -17.797 1 98.56 261 THR B C 1
ATOM 5570 O O . THR B 1 261 ? -23.328 -5.691 -19 1 98.56 261 THR B O 1
ATOM 5573 N N . ASN B 1 262 ? -22.828 -5.051 -16.922 1 98.69 262 ASN B N 1
ATOM 5574 C CA . ASN B 1 262 ? -21.547 -4.422 -17.203 1 98.69 262 ASN B CA 1
ATOM 5575 C C . ASN B 1 262 ? -21.719 -3.125 -17.984 1 98.69 262 ASN B C 1
ATOM 5577 O O . ASN B 1 262 ? -20.734 -2.52 -18.422 1 98.69 262 ASN B O 1
ATOM 5581 N N . MET B 1 263 ? -22.875 -2.662 -18.125 1 98.44 263 MET B N 1
ATOM 5582 C CA . MET B 1 263 ? -23.172 -1.568 -19.047 1 98.44 263 MET B CA 1
ATOM 5583 C C . MET B 1 263 ? -22.906 -0.217 -18.391 1 98.44 263 MET B C 1
ATOM 5585 O O . MET B 1 263 ? -22.828 0.806 -19.078 1 98.44 263 MET B O 1
ATOM 5589 N N . LYS B 1 264 ? -22.75 -0.184 -17.125 1 98.38 264 LYS B N 1
ATOM 5590 C CA . LYS B 1 264 ? -22.469 1.071 -16.438 1 98.38 264 LYS B CA 1
ATOM 5591 C C . LYS B 1 264 ? -21 1.195 -16.078 1 98.38 264 LYS B C 1
ATOM 5593 O O . LYS B 1 264 ? -20.578 2.191 -15.484 1 98.38 264 LYS B O 1
ATOM 5598 N N . LYS B 1 265 ? -20.219 0.192 -16.422 1 98.38 265 LYS B N 1
ATOM 5599 C CA . LYS B 1 265 ? -18.781 0.283 -16.188 1 98.38 265 LYS B CA 1
ATOM 5600 C C . LYS B 1 265 ? -18.156 1.437 -16.969 1 98.38 265 LYS B C 1
ATOM 5602 O O . LYS B 1 265 ? -18.531 1.677 -18.125 1 98.38 265 LYS B O 1
ATOM 5607 N N . THR B 1 266 ? -17.188 2.096 -16.359 1 98.69 266 THR B N 1
ATOM 5608 C CA . THR B 1 266 ? -16.484 3.201 -17.016 1 98.69 266 THR B CA 1
ATOM 5609 C C . THR B 1 266 ? -15.234 2.707 -17.734 1 98.69 266 THR B C 1
ATOM 5611 O O . THR B 1 266 ? -14.648 3.428 -18.547 1 98.69 266 THR B O 1
ATOM 5614 N N . LEU B 1 267 ? -14.789 1.536 -17.406 1 98.31 267 LEU B N 1
ATOM 5615 C CA . LEU B 1 267 ? -13.68 0.861 -18.078 1 98.31 267 LEU B CA 1
ATOM 5616 C C . LEU B 1 267 ? -14.125 -0.497 -18.609 1 98.31 267 LEU B C 1
ATOM 5618 O O . LEU B 1 267 ? -14.609 -1.341 -17.859 1 98.31 267 LEU B O 1
ATOM 5622 N N . TRP B 1 268 ? -14.023 -0.696 -19.922 1 98.12 268 TRP B N 1
ATOM 5623 C CA . TRP B 1 268 ? -14.391 -1.931 -20.609 1 98.12 268 TRP B CA 1
ATOM 5624 C C . TRP B 1 268 ? -15.891 -2.197 -20.484 1 98.12 268 TRP B C 1
ATOM 5626 O O . TRP B 1 268 ? -16.297 -3.289 -20.094 1 98.12 268 TRP B O 1
ATOM 5636 N N . LYS B 1 269 ? -16.688 -1.191 -20.906 1 98.25 269 LYS B N 1
ATOM 5637 C CA . LYS B 1 269 ? -18.141 -1.271 -20.875 1 98.25 269 LYS B CA 1
ATOM 5638 C C . LYS B 1 269 ? -18.641 -2.512 -21.609 1 98.25 269 LYS B C 1
ATOM 5640 O O . LYS B 1 269 ? -18.188 -2.811 -22.719 1 98.25 269 LYS B O 1
ATOM 5645 N N . GLY B 1 270 ? -19.484 -3.312 -20.938 1 98.38 270 GLY B N 1
ATOM 5646 C CA . GLY B 1 270 ? -20.125 -4.465 -21.547 1 98.38 270 GLY B CA 1
ATOM 5647 C C . GLY B 1 270 ? -19.344 -5.754 -21.359 1 98.38 270 GLY B C 1
ATOM 5648 O O . GLY B 1 270 ? -19.781 -6.82 -21.781 1 98.38 270 GLY B O 1
ATOM 5649 N N . LYS B 1 271 ? -18.219 -5.645 -20.625 1 98.62 271 LYS B N 1
ATOM 5650 C CA . LYS B 1 271 ? -17.344 -6.816 -20.516 1 98.62 271 LYS B CA 1
ATOM 5651 C C . LYS B 1 271 ? -17.094 -7.184 -19.062 1 98.62 271 LYS B C 1
ATOM 5653 O O . LYS B 1 271 ? -16.922 -6.301 -18.203 1 98.62 271 LYS B O 1
ATOM 5658 N N . PHE B 1 272 ? -17.109 -8.5 -18.812 1 98.56 272 PHE B N 1
ATOM 5659 C CA . PHE B 1 272 ? -16.391 -8.977 -17.641 1 98.56 272 PHE B CA 1
ATOM 5660 C C . PHE B 1 272 ? -14.891 -8.797 -17.797 1 98.56 272 PHE B C 1
ATOM 5662 O O . PHE B 1 272 ? -14.328 -9.148 -18.844 1 98.56 272 PHE B O 1
ATOM 5669 N N . VAL B 1 273 ? -14.25 -8.219 -16.828 1 98.81 273 VAL B N 1
ATOM 5670 C CA . VAL B 1 273 ? -12.789 -8.172 -16.812 1 98.81 273 VAL B CA 1
ATOM 5671 C C . VAL B 1 273 ? -12.266 -9.047 -15.672 1 98.81 273 VAL B C 1
ATOM 5673 O O . VAL B 1 273 ? -12.641 -8.859 -14.516 1 98.81 273 VAL B O 1
ATOM 5676 N N . ILE B 1 274 ? -11.438 -10.023 -16.016 1 98.56 274 ILE B N 1
ATOM 5677 C CA . ILE B 1 274 ? -10.914 -10.953 -15.023 1 98.56 274 ILE B CA 1
ATOM 5678 C C . ILE B 1 274 ? -9.438 -11.227 -15.289 1 98.56 274 ILE B C 1
ATOM 5680 O O . ILE B 1 274 ? -8.922 -10.883 -16.359 1 98.56 274 ILE B O 1
ATOM 5684 N N . ALA B 1 275 ? -8.742 -11.852 -14.266 1 98.5 275 ALA B N 1
ATOM 5685 C CA . ALA B 1 275 ? -7.367 -12.312 -14.461 1 98.5 275 ALA B CA 1
ATOM 5686 C C . ALA B 1 275 ? -7.293 -13.844 -14.445 1 98.5 275 ALA B C 1
ATOM 5688 O O . ALA B 1 275 ? -6.371 -14.43 -15.008 1 98.5 275 ALA B O 1
ATOM 5689 N N . PHE B 1 276 ? -8.242 -14.438 -13.719 1 98.12 276 PHE B N 1
ATOM 5690 C CA . PHE B 1 276 ? -8.312 -15.891 -13.75 1 98.12 276 PHE B CA 1
ATOM 5691 C C . PHE B 1 276 ? -9.68 -16.375 -13.289 1 98.12 276 PHE B C 1
ATOM 5693 O O . PHE B 1 276 ? -10.508 -15.578 -12.852 1 98.12 276 PHE B O 1
ATOM 5700 N N . ALA B 1 277 ? -9.961 -17.625 -13.516 1 96.88 277 ALA B N 1
ATOM 5701 C CA . ALA B 1 277 ? -11.227 -18.25 -13.125 1 96.88 277 ALA B CA 1
ATOM 5702 C C . ALA B 1 277 ? -10.977 -19.547 -12.367 1 96.88 277 ALA B C 1
ATOM 5704 O O . ALA B 1 277 ? -10.062 -20.297 -12.703 1 96.88 277 ALA B O 1
ATOM 5705 N N . LEU B 1 278 ? -11.656 -19.766 -11.414 1 94.94 278 LEU B N 1
ATOM 5706 C CA . LEU B 1 278 ? -11.633 -20.984 -10.602 1 94.94 278 LEU B CA 1
ATOM 5707 C C . LEU B 1 278 ? -13.023 -21.312 -10.07 1 94.94 278 LEU B C 1
ATOM 5709 O O . LEU B 1 278 ? -13.586 -20.547 -9.273 1 94.94 278 LEU B O 1
ATOM 5713 N N . GLY B 1 279 ? -13.625 -22.25 -10.547 1 93.62 279 GLY B N 1
ATOM 5714 C CA . GLY B 1 279 ? -14.984 -22.625 -10.195 1 93.62 279 GLY B CA 1
ATOM 5715 C C . GLY B 1 279 ? -15.359 -24.031 -10.656 1 93.62 279 GLY B C 1
ATOM 5716 O O . GLY B 1 279 ? -14.555 -24.953 -10.562 1 93.62 279 GLY B O 1
ATOM 5717 N N . THR B 1 280 ? -16.578 -24.188 -11.055 1 94.06 280 THR B N 1
ATOM 5718 C CA . THR B 1 280 ? -17.109 -25.5 -11.469 1 94.06 280 THR B CA 1
ATOM 5719 C C . THR B 1 280 ? -17.031 -25.641 -12.992 1 94.06 280 THR B C 1
ATOM 5721 O O . THR B 1 280 ? -16.656 -24.719 -13.695 1 94.06 280 THR B O 1
ATOM 5724 N N . LYS B 1 281 ? -17.406 -26.844 -13.383 1 95.94 281 LYS B N 1
ATOM 5725 C CA . LYS B 1 281 ? -17.484 -27.141 -14.812 1 95.94 281 LYS B CA 1
ATOM 5726 C C . LYS B 1 281 ? -18.391 -26.156 -15.531 1 95.94 281 LYS B C 1
ATOM 5728 O O . LYS B 1 281 ? -18.109 -25.734 -16.656 1 95.94 281 LYS B O 1
ATOM 5733 N N . ARG B 1 282 ? -19.484 -25.781 -14.859 1 95.94 282 ARG B N 1
ATOM 5734 C CA . ARG B 1 282 ? -20.406 -24.812 -15.43 1 95.94 282 ARG B CA 1
ATOM 5735 C C . ARG B 1 282 ? -19.703 -23.5 -15.75 1 95.94 282 ARG B C 1
ATOM 5737 O O . ARG B 1 282 ? -19.938 -22.906 -16.812 1 95.94 282 ARG B O 1
ATOM 5744 N N . MET B 1 283 ? -18.891 -23.062 -14.883 1 96.5 283 MET B N 1
ATOM 5745 C CA . MET B 1 283 ? -18.156 -21.812 -15.086 1 96.5 283 MET B CA 1
ATOM 5746 C C . MET B 1 283 ? -17.203 -21.938 -16.266 1 96.5 283 MET B C 1
ATOM 5748 O O . MET B 1 283 ? -17.094 -21.016 -17.094 1 96.5 283 MET B O 1
ATOM 5752 N N . TYR B 1 284 ? -16.453 -23.078 -16.391 1 97.75 284 TYR B N 1
ATOM 5753 C CA . TYR B 1 284 ? -15.508 -23.281 -17.484 1 97.75 284 TYR B CA 1
ATOM 5754 C C . TYR B 1 284 ? -16.203 -23.297 -18.828 1 97.75 284 TYR B C 1
ATOM 5756 O O . TYR B 1 284 ? -15.688 -22.781 -19.812 1 97.75 284 TYR B O 1
ATOM 5764 N N . GLU B 1 285 ? -17.438 -23.859 -18.797 1 97.56 285 GLU B N 1
ATOM 5765 C CA . GLU B 1 285 ? -18.25 -23.844 -20.016 1 97.56 285 GLU B CA 1
ATOM 5766 C C . GLU B 1 285 ? -18.703 -22.422 -20.344 1 97.56 285 GLU B C 1
ATOM 5768 O O . GLU B 1 285 ? -18.703 -22.016 -21.516 1 97.56 285 GLU B O 1
ATOM 5773 N N . PHE B 1 286 ? -19.109 -21.703 -19.375 1 97.5 286 PHE B N 1
ATOM 5774 C CA . PHE B 1 286 ? -19.562 -20.328 -19.531 1 97.5 286 PHE B CA 1
ATOM 5775 C C . PHE B 1 286 ? -18.469 -19.453 -20.125 1 97.5 286 PHE B C 1
ATOM 5777 O O . PHE B 1 286 ? -18.75 -18.594 -20.969 1 97.5 286 PHE B O 1
ATOM 5784 N N . ILE B 1 287 ? -17.172 -19.656 -19.672 1 97.75 287 ILE B N 1
ATOM 5785 C CA . ILE B 1 287 ? -16.094 -18.75 -20.062 1 97.75 287 ILE B CA 1
ATOM 5786 C C . ILE B 1 287 ? -15.562 -19.156 -21.438 1 97.75 287 ILE B C 1
ATOM 5788 O O . ILE B 1 287 ? -14.969 -18.344 -22.156 1 97.75 287 ILE B O 1
ATOM 5792 N N . ASP B 1 288 ? -15.766 -20.406 -21.859 1 98.56 288 ASP B N 1
ATOM 5793 C CA . ASP B 1 288 ? -15.219 -20.938 -23.109 1 98.56 288 ASP B CA 1
ATOM 5794 C C . ASP B 1 288 ? -15.781 -20.188 -24.312 1 98.56 288 ASP B C 1
ATOM 5796 O O . ASP B 1 288 ? -16.984 -20.234 -24.578 1 98.56 288 ASP B O 1
ATOM 5800 N N . ASP B 1 289 ? -14.898 -19.484 -24.969 1 98.25 289 ASP B N 1
ATOM 5801 C CA . ASP B 1 289 ? -15.172 -18.734 -26.188 1 98.25 289 ASP B CA 1
ATOM 5802 C C . ASP B 1 289 ? -16.328 -17.75 -25.984 1 98.25 289 ASP B C 1
ATOM 5804 O O . ASP B 1 289 ? -17.156 -17.562 -26.875 1 98.25 289 ASP B O 1
ATOM 5808 N N . ASN B 1 290 ? -16.484 -17.219 -24.812 1 98.5 290 ASN B N 1
ATOM 5809 C CA . ASN B 1 290 ? -17.484 -16.203 -24.484 1 98.5 290 ASN B CA 1
ATOM 5810 C C . ASN B 1 290 ? -16.938 -14.797 -24.688 1 98.5 290 ASN B C 1
ATOM 5812 O O . ASN B 1 290 ? -16.125 -14.328 -23.891 1 98.5 290 ASN B O 1
ATOM 5816 N N . PRO B 1 291 ? -17.328 -14.109 -25.734 1 97.75 291 PRO B N 1
ATOM 5817 C CA . PRO B 1 291 ? -16.766 -12.781 -26 1 97.75 291 PRO B CA 1
ATOM 5818 C C . PRO B 1 291 ? -17.141 -11.758 -24.938 1 97.75 291 PRO B C 1
ATOM 5820 O O . PRO B 1 291 ? -16.594 -10.656 -24.906 1 97.75 291 PRO B O 1
ATOM 5823 N N . GLY B 1 292 ? -18.062 -12.055 -24.047 1 98.12 292 GLY B N 1
ATOM 5824 C CA . GLY B 1 292 ? -18.422 -11.172 -22.953 1 98.12 292 GLY B CA 1
ATOM 5825 C C . GLY B 1 292 ? -17.391 -11.141 -21.844 1 98.12 292 GLY B C 1
ATOM 5826 O O . GLY B 1 292 ? -17.438 -10.289 -20.953 1 98.12 292 GLY B O 1
ATOM 5827 N N . ILE B 1 293 ? -16.438 -11.992 -21.938 1 98.44 293 ILE B N 1
ATOM 5828 C CA . ILE B 1 293 ? -15.414 -12.109 -20.906 1 98.44 293 ILE B CA 1
ATOM 5829 C C . ILE B 1 293 ? -14.047 -11.773 -21.5 1 98.44 293 ILE B C 1
ATOM 5831 O O . ILE B 1 293 ? -13.641 -12.352 -22.516 1 98.44 293 ILE B O 1
ATOM 5835 N N . LEU B 1 294 ? -13.398 -10.859 -20.859 1 98.75 294 LEU B N 1
ATOM 5836 C CA . LEU B 1 294 ? -12.016 -10.547 -21.203 1 98.75 294 LEU B CA 1
ATOM 5837 C C . LEU B 1 294 ? -11.078 -10.93 -20.062 1 98.75 294 LEU B C 1
ATOM 5839 O O . LEU B 1 294 ? -11.148 -10.344 -18.984 1 98.75 294 LEU B O 1
ATOM 5843 N N . GLU B 1 295 ? -10.297 -11.891 -20.312 1 98.75 295 GLU B N 1
ATOM 5844 C CA . GLU B 1 295 ? -9.203 -12.211 -19.391 1 98.75 295 GLU B CA 1
ATOM 5845 C C . GLU B 1 295 ? -7.934 -11.453 -19.766 1 98.75 295 GLU B C 1
ATOM 5847 O O . GLU B 1 295 ? -7.426 -11.602 -20.891 1 98.75 295 GLU B O 1
ATOM 5852 N N . LEU B 1 296 ? -7.512 -10.586 -18.906 1 98.75 296 LEU B N 1
ATOM 5853 C CA . LEU B 1 296 ? -6.34 -9.75 -19.125 1 98.75 296 LEU B CA 1
ATOM 5854 C C . LEU B 1 296 ? -5.254 -10.055 -18.094 1 98.75 296 LEU B C 1
ATOM 5856 O O . LEU B 1 296 ? -5.465 -10.844 -17.172 1 98.75 296 LEU B O 1
ATOM 5860 N N . ARG B 1 297 ? -4.09 -9.5 -18.281 1 98.25 297 ARG B N 1
ATOM 5861 C CA . ARG B 1 297 ? -2.947 -9.734 -17.406 1 98.25 297 ARG B CA 1
ATOM 5862 C C . ARG B 1 297 ? -3.223 -9.211 -16 1 98.25 297 ARG B C 1
ATOM 5864 O O . ARG B 1 297 ? -3.84 -8.164 -15.828 1 98.25 297 ARG B O 1
ATOM 5871 N N . GLY B 1 298 ? -2.715 -9.961 -15.016 1 98.31 298 GLY B N 1
ATOM 5872 C CA . GLY B 1 298 ? -2.861 -9.531 -13.633 1 98.31 298 GLY B CA 1
ATOM 5873 C C . GLY B 1 298 ? -2.309 -8.141 -13.375 1 98.31 298 GLY B C 1
ATOM 5874 O O . GLY B 1 298 ? -2.863 -7.383 -12.578 1 98.31 298 GLY B O 1
ATOM 5875 N N . ARG B 1 299 ? -1.223 -7.75 -14.047 1 97.81 299 ARG B N 1
ATOM 5876 C CA . ARG B 1 299 ? -0.601 -6.445 -13.836 1 97.81 299 ARG B CA 1
ATOM 5877 C C . ARG B 1 299 ? -1.525 -5.32 -14.289 1 97.81 299 ARG B C 1
ATOM 5879 O O . ARG B 1 299 ? -1.312 -4.156 -13.938 1 97.81 299 ARG B O 1
ATOM 5886 N N . PHE B 1 300 ? -2.488 -5.637 -15.102 1 98.25 300 PHE B N 1
ATOM 5887 C CA . PHE B 1 300 ? -3.52 -4.691 -15.508 1 98.25 300 PHE B CA 1
ATOM 5888 C C . PHE B 1 300 ? -4.746 -4.809 -14.609 1 98.25 300 PHE B C 1
ATOM 5890 O O . PHE B 1 300 ? -5.184 -3.822 -14.016 1 98.25 300 PHE B O 1
ATOM 5897 N N . VAL B 1 301 ? -5.285 -6 -14.469 1 98.75 301 VAL B N 1
ATOM 5898 C CA . VAL B 1 301 ? -6.559 -6.246 -13.805 1 98.75 301 VAL B CA 1
ATOM 5899 C C . VAL B 1 301 ? -6.461 -5.848 -12.336 1 98.75 301 VAL B C 1
ATOM 5901 O O . VAL B 1 301 ? -7.398 -5.273 -11.773 1 98.75 301 VAL B O 1
ATOM 5904 N N . ASN B 1 302 ? -5.324 -6.164 -11.742 1 98.56 302 ASN B N 1
ATOM 5905 C CA . ASN B 1 302 ? -5.164 -5.953 -10.305 1 98.56 302 ASN B CA 1
ATOM 5906 C C . ASN B 1 302 ? -4.477 -4.621 -10.008 1 98.56 302 ASN B C 1
ATOM 5908 O O . ASN B 1 302 ? -4.379 -4.211 -8.852 1 98.56 302 ASN B O 1
ATOM 5912 N N . ASP B 1 303 ? -3.971 -3.9 -11.023 1 98.44 303 ASP B N 1
ATOM 5913 C CA . ASP B 1 303 ? -3.326 -2.613 -10.789 1 98.44 303 ASP B CA 1
ATOM 5914 C C . ASP B 1 303 ? -4.309 -1.616 -10.172 1 98.44 303 ASP B C 1
ATOM 5916 O O . ASP B 1 303 ? -5.297 -1.243 -10.805 1 98.44 303 ASP B O 1
ATOM 5920 N N . PRO B 1 304 ? -3.984 -1.102 -8.945 1 98.19 304 PRO B N 1
ATOM 5921 C CA . PRO B 1 304 ? -4.918 -0.169 -8.312 1 98.19 304 PRO B CA 1
ATOM 5922 C C . PRO B 1 304 ? -5.277 1.01 -9.211 1 98.19 304 PRO B C 1
ATOM 5924 O O . PRO B 1 304 ? -6.402 1.518 -9.156 1 98.19 304 PRO B O 1
ATOM 5927 N N . TYR B 1 305 ? -4.43 1.389 -10.07 1 97.38 305 TYR B N 1
ATOM 5928 C CA . TYR B 1 305 ? -4.648 2.562 -10.906 1 97.38 305 TYR B CA 1
ATOM 5929 C C . TYR B 1 305 ? -5.527 2.221 -12.102 1 97.38 305 TYR B C 1
ATOM 5931 O O . TYR B 1 305 ? -6.066 3.115 -12.758 1 97.38 305 TYR B O 1
ATOM 5939 N N . VAL B 1 306 ? -5.574 0.987 -12.398 1 98.62 306 VAL B N 1
ATOM 5940 C CA . VAL B 1 306 ? -6.539 0.529 -13.391 1 98.62 306 VAL B CA 1
ATOM 5941 C C . VAL B 1 306 ? -7.891 0.284 -12.719 1 98.62 306 VAL B C 1
ATOM 5943 O O . VAL B 1 306 ? -8.922 0.746 -13.211 1 98.62 306 VAL B O 1
ATOM 5946 N N . VAL B 1 307 ? -7.863 -0.344 -11.578 1 98.81 307 VAL B N 1
ATOM 5947 C CA . VAL B 1 307 ? -9.07 -0.658 -10.82 1 98.81 307 VAL B CA 1
ATOM 5948 C C . VAL B 1 307 ? -9.852 0.624 -10.539 1 98.81 307 VAL B C 1
ATOM 5950 O O . VAL B 1 307 ? -11.07 0.658 -10.68 1 98.81 307 VAL B O 1
ATOM 5953 N N . CYS B 1 308 ? -9.148 1.691 -10.227 1 98.5 308 CYS B N 1
ATOM 5954 C CA . CYS B 1 308 ? -9.805 2.91 -9.766 1 98.5 308 CYS B CA 1
ATOM 5955 C C . CYS B 1 308 ? -10.477 3.639 -10.93 1 98.5 308 CYS B C 1
ATOM 5957 O O . CYS B 1 308 ? -11.242 4.578 -10.719 1 98.5 308 CYS B O 1
ATOM 5959 N N . GLN B 1 309 ? -10.18 3.246 -12.141 1 98.62 309 GLN B N 1
ATOM 5960 C CA . GLN B 1 309 ? -10.797 3.863 -13.312 1 98.62 309 GLN B CA 1
ATOM 5961 C C . GLN B 1 309 ? -12.258 3.432 -13.453 1 98.62 309 GLN B C 1
ATOM 5963 O O . GLN B 1 309 ? -12.992 3.977 -14.281 1 98.62 309 GLN B O 1
ATOM 5968 N N . ASN B 1 310 ? -12.633 2.414 -12.68 1 98.81 310 ASN B N 1
ATOM 5969 C CA . ASN B 1 310 ? -14.047 2.076 -12.562 1 98.81 310 ASN B CA 1
ATOM 5970 C C . ASN B 1 310 ? -14.734 2.928 -11.5 1 98.81 310 ASN B C 1
ATOM 5972 O O . ASN B 1 310 ? -14.43 2.816 -10.312 1 98.81 310 ASN B O 1
ATOM 5976 N N . ASP B 1 311 ? -15.688 3.758 -11.961 1 98.38 311 ASP B N 1
ATOM 5977 C CA . ASP B 1 311 ? -16.453 4.527 -10.984 1 98.38 311 ASP B CA 1
ATOM 5978 C C . ASP B 1 311 ? -17.312 3.609 -10.109 1 98.38 311 ASP B C 1
ATOM 5980 O O . ASP B 1 311 ? -17.703 2.527 -10.539 1 98.38 311 ASP B O 1
ATOM 5984 N N . ASN B 1 312 ? -17.609 3.998 -8.906 1 98.62 312 ASN B N 1
ATOM 5985 C CA . ASN B 1 312 ? -18.422 3.236 -7.969 1 98.62 312 ASN B CA 1
ATOM 5986 C C . ASN B 1 312 ? -17.875 1.826 -7.762 1 98.62 312 ASN B C 1
ATOM 5988 O O . ASN B 1 312 ? -18.641 0.863 -7.695 1 98.62 312 ASN B O 1
ATOM 5992 N N . MET B 1 313 ? -16.5 1.751 -7.781 1 98.88 313 MET B N 1
ATOM 5993 C CA . MET B 1 313 ? -15.82 0.473 -7.582 1 98.88 313 MET B CA 1
ATOM 5994 C C . MET B 1 313 ? -15.969 -0.002 -6.141 1 98.88 313 MET B C 1
ATOM 5996 O O . MET B 1 313 ? -15.703 0.753 -5.203 1 98.88 313 MET B O 1
ATOM 6000 N N . VAL B 1 314 ? -16.438 -1.231 -5.918 1 98.75 314 VAL B N 1
ATOM 6001 C CA . VAL B 1 314 ? -16.516 -1.823 -4.586 1 98.75 314 VAL B CA 1
ATOM 6002 C C . VAL B 1 314 ? -15.656 -3.078 -4.523 1 98.75 314 VAL B C 1
ATOM 6004 O O . VAL B 1 314 ? -15.812 -3.994 -5.332 1 98.75 314 VAL B O 1
ATOM 6007 N N . SER B 1 315 ? -14.703 -3.09 -3.707 1 98.56 315 SER B N 1
ATOM 6008 C CA . SER B 1 315 ? -13.898 -4.273 -3.424 1 98.56 315 SER B CA 1
ATOM 6009 C C . SER B 1 315 ? -14.305 -4.914 -2.1 1 98.56 315 SER B C 1
ATOM 6011 O O . SER B 1 315 ? -14.445 -4.223 -1.088 1 98.56 315 SER B O 1
ATOM 6013 N N . LEU B 1 316 ? -14.586 -6.18 -2.166 1 97.88 316 LEU B N 1
ATOM 6014 C CA . LEU B 1 316 ? -14.953 -6.938 -0.975 1 97.88 316 LEU B CA 1
ATOM 6015 C C . LEU B 1 316 ? -13.953 -8.062 -0.722 1 97.88 316 LEU B C 1
ATOM 6017 O O . LEU B 1 316 ? -13.844 -8.992 -1.526 1 97.88 316 LEU B O 1
ATOM 6021 N N . ASN B 1 317 ? -13.234 -7.98 0.345 1 97.12 317 ASN B N 1
ATOM 6022 C CA . ASN B 1 317 ? -12.297 -9.008 0.795 1 97.12 317 ASN B CA 1
ATOM 6023 C C . ASN B 1 317 ? -12.562 -9.406 2.242 1 97.12 317 ASN B C 1
ATOM 6025 O O . ASN B 1 317 ? -13.211 -8.68 2.988 1 97.12 317 ASN B O 1
ATOM 6029 N N . THR B 1 318 ? -12.125 -10.555 2.574 1 96.81 318 THR B N 1
ATOM 6030 C CA . THR B 1 318 ? -12.281 -11.023 3.945 1 96.81 318 THR B CA 1
ATOM 6031 C C . THR B 1 318 ? -10.945 -10.977 4.688 1 96.81 318 THR B C 1
ATOM 6033 O O . THR B 1 318 ? -9.898 -10.766 4.074 1 96.81 318 THR B O 1
ATOM 6036 N N . ALA B 1 319 ? -10.992 -11.055 5.953 1 97.62 319 ALA B N 1
ATOM 6037 C CA . ALA B 1 319 ? -9.789 -11.008 6.777 1 97.62 319 ALA B CA 1
ATOM 6038 C C . ALA B 1 319 ? -9.891 -11.977 7.949 1 97.62 319 ALA B C 1
ATOM 6040 O O . ALA B 1 319 ? -10.977 -12.461 8.266 1 97.62 319 ALA B O 1
ATOM 6041 N N . ILE B 1 320 ? -8.727 -12.289 8.516 1 97.81 320 ILE B N 1
ATOM 6042 C CA . ILE B 1 320 ? -8.641 -13.156 9.68 1 97.81 320 ILE B CA 1
ATOM 6043 C C . ILE B 1 320 ? -8.844 -12.328 10.953 1 97.81 320 ILE B C 1
ATOM 6045 O O . ILE B 1 320 ? -9.586 -12.742 11.852 1 97.81 320 ILE B O 1
ATOM 6049 N N . SER B 1 321 ? -8.242 -11.195 11.047 1 98.69 321 SER B N 1
ATOM 6050 C CA . SER B 1 321 ? -8.336 -10.352 12.227 1 98.69 321 SER B CA 1
ATOM 6051 C C . SER B 1 321 ? -7.98 -8.906 11.906 1 98.69 321 SER B C 1
ATOM 6053 O O . SER B 1 321 ? -7.309 -8.633 10.914 1 98.69 321 SER B O 1
ATOM 6055 N N . VAL B 1 322 ? -8.484 -8.008 12.711 1 98.88 322 VAL B N 1
ATOM 6056 C CA . VAL B 1 322 ? -8.219 -6.578 12.633 1 98.88 322 VAL B CA 1
ATOM 6057 C C . VAL B 1 322 ? -7.926 -6.027 14.031 1 98.88 322 VAL B C 1
ATOM 6059 O O . VAL B 1 322 ? -8.625 -6.363 14.992 1 98.88 322 VAL B O 1
ATOM 6062 N N . ASP B 1 323 ? -6.867 -5.262 14.18 1 98.88 323 ASP B N 1
ATOM 6063 C CA . ASP B 1 323 ? -6.645 -4.676 15.5 1 98.88 323 ASP B CA 1
ATOM 6064 C C . ASP B 1 323 ? -7.379 -3.348 15.641 1 98.88 323 ASP B C 1
ATOM 6066 O O . ASP B 1 323 ? -7.969 -2.85 14.68 1 98.88 323 ASP B O 1
ATOM 6070 N N . LEU B 1 324 ? -7.34 -2.732 16.781 1 98.88 324 LEU B N 1
ATOM 6071 C CA . LEU B 1 324 ? -8.188 -1.598 17.125 1 98.88 324 LEU B CA 1
ATOM 6072 C C . LEU B 1 324 ? -7.754 -0.346 16.375 1 98.88 324 LEU B C 1
ATOM 6074 O O . LEU B 1 324 ? -8.484 0.646 16.328 1 98.88 324 LEU B O 1
ATOM 6078 N N . THR B 1 325 ? -6.523 -0.344 15.758 1 98.69 325 THR B N 1
ATOM 6079 C CA . THR B 1 325 ? -6.074 0.825 15.016 1 98.69 325 THR B CA 1
ATOM 6080 C C . THR B 1 325 ? -6.367 0.66 13.523 1 98.69 325 THR B C 1
ATOM 6082 O O . THR B 1 325 ? -6.211 1.604 12.75 1 98.69 325 THR B O 1
ATOM 6085 N N . GLY B 1 326 ? -6.746 -0.589 13.141 1 98.81 326 GLY B N 1
ATOM 6086 C CA . GLY B 1 326 ? -7.145 -0.811 11.766 1 98.81 326 GLY B CA 1
ATOM 6087 C C . GLY B 1 326 ? -6.121 -1.591 10.961 1 98.81 326 GLY B C 1
ATOM 6088 O O . GLY B 1 326 ? -6.168 -1.606 9.734 1 98.81 326 GLY B O 1
ATOM 6089 N N . GLN B 1 327 ? -5.102 -2.195 11.539 1 98.88 327 GLN B N 1
ATOM 6090 C CA . GLN B 1 327 ? -4.25 -3.125 10.805 1 98.88 327 GLN B CA 1
ATOM 6091 C C . GLN B 1 327 ? -4.98 -4.43 10.516 1 98.88 327 GLN B C 1
ATOM 6093 O O . GLN B 1 327 ? -5.648 -4.984 11.391 1 98.88 327 GLN B O 1
ATOM 6098 N N . VAL B 1 328 ? -4.848 -4.934 9.297 1 98.94 328 VAL B N 1
ATOM 6099 C CA . VAL B 1 328 ? -5.613 -6.102 8.867 1 98.94 328 VAL B CA 1
ATOM 6100 C C . VAL B 1 328 ? -4.668 -7.266 8.586 1 98.94 328 VAL B C 1
ATOM 6102 O O . VAL B 1 328 ? -3.676 -7.105 7.871 1 98.94 328 VAL B O 1
ATOM 6105 N N . VAL B 1 329 ? -4.93 -8.383 9.133 1 98.81 329 VAL B N 1
ATOM 6106 C CA . VAL B 1 329 ? -4.25 -9.633 8.805 1 98.81 329 VAL B CA 1
ATOM 6107 C C . VAL B 1 329 ? -5.215 -10.578 8.094 1 98.81 329 VAL B C 1
ATOM 6109 O O . VAL B 1 329 ? -6.258 -10.938 8.641 1 98.81 329 VAL B O 1
ATOM 6112 N N . SER B 1 330 ? -4.836 -10.945 6.926 1 98.06 330 SER B N 1
ATOM 6113 C CA . SER B 1 330 ? -5.699 -11.812 6.133 1 98.06 330 SER B CA 1
ATOM 6114 C C . SER B 1 330 ? -4.984 -13.102 5.754 1 98.06 330 SER B C 1
ATOM 6116 O O . SER B 1 330 ? -5.617 -14.062 5.309 1 98.06 330 SER B O 1
ATOM 6118 N N . GLU B 1 331 ? -3.691 -13.266 6.051 1 98.06 331 GLU B N 1
ATOM 6119 C CA . GLU B 1 331 ? -2.943 -14.281 5.32 1 98.06 331 GLU B CA 1
ATOM 6120 C C . GLU B 1 331 ? -2.16 -15.18 6.273 1 98.06 331 GLU B C 1
ATOM 6122 O O . GLU B 1 331 ? -1.46 -16.094 5.836 1 98.06 331 GLU B O 1
ATOM 6127 N N . ALA B 1 332 ? -2.256 -14.914 7.551 1 97.69 332 ALA B N 1
ATOM 6128 C CA . ALA B 1 332 ? -1.455 -15.695 8.492 1 97.69 332 ALA B CA 1
ATOM 6129 C C . ALA B 1 332 ? -2.102 -15.719 9.875 1 97.69 332 ALA B C 1
ATOM 6131 O O . ALA B 1 332 ? -2.996 -14.922 10.164 1 97.69 332 ALA B O 1
ATOM 6132 N N . ILE B 1 333 ? -1.742 -16.594 10.703 1 95.12 333 ILE B N 1
ATOM 6133 C CA . ILE B 1 333 ? -1.997 -16.656 12.141 1 95.12 333 ILE B CA 1
ATOM 6134 C C . ILE B 1 333 ? -0.677 -16.562 12.898 1 95.12 333 ILE B C 1
ATOM 6136 O O . ILE B 1 333 ? 0.04 -17.547 13.039 1 95.12 333 ILE B O 1
ATOM 6140 N N . GLY B 1 334 ? -0.496 -15.414 13.516 1 95.38 334 GLY B N 1
ATOM 6141 C CA . GLY B 1 334 ? 0.851 -15.148 14 1 95.38 334 GLY B CA 1
ATOM 6142 C C . GLY B 1 334 ? 1.902 -15.242 12.906 1 95.38 334 GLY B C 1
ATOM 6143 O O . GLY B 1 334 ? 1.766 -14.617 11.852 1 95.38 334 GLY B O 1
ATOM 6144 N N . THR B 1 335 ? 2.93 -16.062 13.148 1 96.06 335 THR B N 1
ATOM 6145 C CA . THR B 1 335 ? 4.008 -16.203 12.18 1 96.06 335 THR B CA 1
ATOM 6146 C C . THR B 1 335 ? 3.709 -17.344 11.211 1 96.06 335 THR B C 1
ATOM 6148 O O . THR B 1 335 ? 4.465 -17.578 10.266 1 96.06 335 THR B O 1
ATOM 6151 N N . LYS B 1 336 ? 2.611 -18.031 11.391 1 96.25 336 LYS B N 1
ATOM 6152 C CA . LYS B 1 336 ? 2.26 -19.172 10.547 1 96.25 336 LYS B CA 1
ATOM 6153 C C . LYS B 1 336 ? 1.5 -18.719 9.305 1 96.25 336 LYS B C 1
ATOM 6155 O O . LYS B 1 336 ? 0.326 -18.344 9.391 1 96.25 336 LYS B O 1
ATOM 6160 N N . GLN B 1 337 ? 2.172 -18.828 8.203 1 97.75 337 GLN B N 1
ATOM 6161 C CA . GLN B 1 337 ? 1.551 -18.453 6.941 1 97.75 337 GLN B CA 1
ATOM 6162 C C . GLN B 1 337 ? 0.351 -19.328 6.625 1 97.75 337 GLN B C 1
ATOM 6164 O O . GLN B 1 337 ? 0.431 -20.562 6.738 1 97.75 337 GLN B O 1
ATOM 6169 N N . PHE B 1 338 ? -0.762 -18.781 6.25 1 97.44 338 PHE B N 1
ATOM 6170 C CA . PHE B 1 338 ? -1.985 -19.531 5.977 1 97.44 338 PHE B CA 1
ATOM 6171 C C . PHE B 1 338 ? -2.35 -19.453 4.5 1 97.44 338 PHE B C 1
ATOM 6173 O O . PHE B 1 338 ? -2.766 -20.453 3.906 1 97.44 338 PHE B O 1
ATOM 6180 N N . SER B 1 339 ? -2.314 -18.312 3.9 1 97.06 339 SER B N 1
ATOM 6181 C CA . SER B 1 339 ? -2.559 -18.062 2.484 1 97.06 339 SER B CA 1
ATOM 6182 C C . SER B 1 339 ? -1.53 -17.094 1.914 1 97.06 339 SER B C 1
ATOM 6184 O O . SER B 1 339 ? -0.343 -17.406 1.836 1 97.06 339 SER B O 1
ATOM 6186 N N . GLY B 1 340 ? -1.889 -16.047 1.336 1 97.56 340 GLY B N 1
ATOM 6187 C CA . GLY B 1 340 ? -1.082 -14.969 0.793 1 97.56 340 GLY B CA 1
ATOM 6188 C C . GLY B 1 340 ? -1.85 -13.672 0.644 1 97.56 340 GLY B C 1
ATOM 6189 O O . GLY B 1 340 ? -3.07 -13.641 0.81 1 97.56 340 GLY B O 1
ATOM 6190 N N . THR B 1 341 ? -1.139 -12.594 0.396 1 97 341 THR B N 1
ATOM 6191 C CA . THR B 1 341 ? -1.786 -11.297 0.197 1 97 341 THR B CA 1
ATOM 6192 C C . THR B 1 341 ? -2.664 -11.32 -1.051 1 97 341 THR B C 1
ATOM 6194 O O . THR B 1 341 ? -3.783 -10.805 -1.038 1 97 341 THR B O 1
ATOM 6197 N N . GLY B 1 342 ? -2.111 -11.984 -2.08 1 96.12 342 GLY B N 1
ATOM 6198 C CA . GLY B 1 342 ? -2.83 -12 -3.344 1 96.12 342 GLY B CA 1
ATOM 6199 C C . GLY B 1 342 ? -3.133 -10.609 -3.879 1 96.12 342 GLY B C 1
ATOM 6200 O O . GLY B 1 342 ? -2.248 -9.758 -3.939 1 96.12 342 GLY B O 1
ATOM 6201 N N . GLY B 1 343 ? -4.367 -10.461 -4.379 1 97.56 343 GLY B N 1
ATOM 6202 C CA . GLY B 1 343 ? -4.781 -9.18 -4.934 1 97.56 343 GLY B CA 1
ATOM 6203 C C . GLY B 1 343 ? -5.566 -8.336 -3.953 1 97.56 343 GLY B C 1
ATOM 6204 O O . GLY B 1 343 ? -6.082 -7.273 -4.316 1 97.56 343 GLY B O 1
ATOM 6205 N N . GLN B 1 344 ? -5.586 -8.781 -2.668 1 97.56 344 GLN B N 1
ATOM 6206 C CA . GLN B 1 344 ? -6.461 -8.109 -1.714 1 97.56 344 GLN B CA 1
ATOM 6207 C C . GLN B 1 344 ? -6.082 -6.637 -1.564 1 97.56 344 GLN B C 1
ATOM 6209 O O . GLN B 1 344 ? -6.934 -5.754 -1.694 1 97.56 344 GLN B O 1
ATOM 6214 N N . LEU B 1 345 ? -4.82 -6.391 -1.271 1 98.38 345 LEU B N 1
ATOM 6215 C CA . LEU B 1 345 ? -4.402 -5.008 -1.066 1 98.38 345 LEU B CA 1
ATOM 6216 C C . LEU B 1 345 ? -4.539 -4.203 -2.355 1 98.38 345 LEU B C 1
ATOM 6218 O O . LEU B 1 345 ? -4.934 -3.035 -2.324 1 98.38 345 LEU B O 1
ATOM 6222 N N . ASP B 1 346 ? -4.285 -4.824 -3.502 1 98.44 346 ASP B N 1
ATOM 6223 C CA . ASP B 1 346 ? -4.414 -4.188 -4.809 1 98.44 346 ASP B CA 1
ATOM 6224 C C . ASP B 1 346 ? -5.832 -3.664 -5.027 1 98.44 346 ASP B C 1
ATOM 6226 O O . ASP B 1 346 ? -6.023 -2.475 -5.285 1 98.44 346 ASP B O 1
ATOM 6230 N N . THR B 1 347 ? -6.762 -4.551 -4.867 1 98.5 347 THR B N 1
ATOM 6231 C CA . THR B 1 347 ? -8.148 -4.215 -5.18 1 98.5 347 THR B CA 1
ATOM 6232 C C . THR B 1 347 ? -8.719 -3.26 -4.137 1 98.5 347 THR B C 1
ATOM 6234 O O . THR B 1 347 ? -9.523 -2.385 -4.461 1 98.5 347 THR B O 1
ATOM 6237 N N . HIS B 1 348 ? -8.297 -3.42 -2.916 1 98.62 348 HIS B N 1
ATOM 6238 C CA . HIS B 1 348 ? -8.727 -2.527 -1.846 1 98.62 348 HIS B CA 1
ATOM 6239 C C . HIS B 1 348 ? -8.297 -1.091 -2.119 1 98.62 348 HIS B C 1
ATOM 6241 O O . HIS B 1 348 ? -9.117 -0.174 -2.094 1 98.62 348 HIS B O 1
ATOM 6247 N N . ARG B 1 349 ? -7.039 -0.917 -2.467 1 98.31 349 ARG B N 1
ATOM 6248 C CA . ARG B 1 349 ? -6.5 0.403 -2.779 1 98.31 349 ARG B CA 1
ATOM 6249 C C . ARG B 1 349 ? -7.168 0.989 -4.016 1 98.31 349 ARG B C 1
ATOM 6251 O O . ARG B 1 349 ? -7.457 2.188 -4.066 1 98.31 349 ARG B O 1
ATOM 6258 N N . GLY B 1 350 ? -7.352 0.129 -5.012 1 98.62 350 GLY B N 1
ATOM 6259 C CA . GLY B 1 350 ? -8.016 0.577 -6.227 1 98.62 350 GLY B CA 1
ATOM 6260 C C . GLY B 1 350 ? -9.422 1.093 -5.98 1 98.62 350 GLY B C 1
ATOM 6261 O O . GLY B 1 350 ? -9.812 2.123 -6.531 1 98.62 350 GLY B O 1
ATOM 6262 N N . ALA B 1 351 ? -10.141 0.404 -5.129 1 98.75 351 ALA B N 1
ATOM 6263 C CA . ALA B 1 351 ? -11.508 0.811 -4.812 1 98.75 351 ALA B CA 1
ATOM 6264 C C . ALA B 1 351 ? -11.531 2.146 -4.074 1 98.75 351 ALA B C 1
ATOM 6266 O O . ALA B 1 351 ? -12.344 3.018 -4.371 1 98.75 351 ALA B O 1
ATOM 6267 N N . ILE B 1 352 ? -10.633 2.318 -3.18 1 98.06 352 ILE B N 1
ATOM 6268 C CA . ILE B 1 352 ? -10.555 3.537 -2.379 1 98.06 352 ILE B CA 1
ATOM 6269 C C . ILE B 1 352 ? -10.266 4.73 -3.285 1 98.06 352 ILE B C 1
ATOM 6271 O O . ILE B 1 352 ? -10.82 5.816 -3.088 1 98.06 352 ILE B O 1
ATOM 6275 N N . LYS B 1 353 ? -9.414 4.539 -4.27 1 97.62 353 LYS B N 1
ATOM 6276 C CA . LYS B 1 353 ? -9.008 5.621 -5.16 1 97.62 353 LYS B CA 1
ATOM 6277 C C . LYS B 1 353 ? -10.094 5.922 -6.188 1 97.62 353 LYS B C 1
ATOM 6279 O O . LYS B 1 353 ? -10.109 7 -6.789 1 97.62 353 LYS B O 1
ATOM 6284 N N . SER B 1 354 ? -11.023 5.051 -6.402 1 98.38 354 SER B N 1
ATOM 6285 C CA . SER B 1 354 ? -12.109 5.184 -7.371 1 98.38 354 SER B CA 1
ATOM 6286 C C . SER B 1 354 ? -13.086 6.285 -6.961 1 98.38 354 SER B C 1
ATOM 6288 O O . SER B 1 354 ? -13.32 6.5 -5.77 1 98.38 354 SER B O 1
ATOM 6290 N N . LYS B 1 355 ? -13.625 7.02 -7.988 1 97.81 355 LYS B N 1
ATOM 6291 C CA . LYS B 1 355 ? -14.703 7.957 -7.719 1 97.81 355 LYS B CA 1
ATOM 6292 C C . LYS B 1 355 ? -15.891 7.258 -7.059 1 97.81 355 LYS B C 1
ATOM 6294 O O . LYS B 1 355 ? -16.516 6.379 -7.66 1 97.81 355 LYS B O 1
ATOM 6299 N N . ASN B 1 356 ? -16.188 7.551 -5.895 1 97.62 356 ASN B N 1
ATOM 6300 C CA . ASN B 1 356 ? -17.266 6.977 -5.098 1 97.62 356 ASN B CA 1
ATOM 6301 C C . ASN B 1 356 ? -17 5.512 -4.77 1 97.62 356 ASN B C 1
ATOM 6303 O O . ASN B 1 356 ? -17.938 4.73 -4.586 1 97.62 356 ASN B O 1
ATOM 6307 N N . GLY B 1 357 ? -15.758 5.133 -4.82 1 98.5 357 GLY B N 1
ATOM 6308 C CA . GLY B 1 357 ? -15.406 3.75 -4.551 1 98.5 357 GLY B CA 1
ATOM 6309 C C . GLY B 1 357 ? -15.391 3.416 -3.07 1 98.5 357 GLY B C 1
ATOM 6310 O O . GLY B 1 357 ? -15.422 4.312 -2.225 1 98.5 357 GLY B O 1
ATOM 6311 N N . LYS B 1 358 ? -15.406 2.086 -2.773 1 98.56 358 LYS B N 1
ATOM 6312 C CA . LYS B 1 358 ? -15.445 1.594 -1.398 1 98.56 358 LYS B CA 1
ATOM 6313 C C . LYS B 1 358 ? -14.648 0.301 -1.259 1 98.56 358 LYS B C 1
ATOM 6315 O O . LYS B 1 358 ? -14.906 -0.676 -1.964 1 98.56 358 LYS B O 1
ATOM 6320 N N . GLY B 1 359 ? -13.609 0.293 -0.416 1 98.69 359 GLY B N 1
ATOM 6321 C CA . GLY B 1 359 ? -12.898 -0.914 -0.028 1 98.69 359 GLY B CA 1
ATOM 6322 C C . GLY B 1 359 ? -13.422 -1.525 1.259 1 98.69 359 GLY B C 1
ATOM 6323 O O . GLY B 1 359 ? -13.328 -0.913 2.324 1 98.69 359 GLY B O 1
ATOM 6324 N N . ILE B 1 360 ? -13.945 -2.766 1.151 1 98.75 360 ILE B N 1
ATOM 6325 C CA . ILE B 1 360 ? -14.609 -3.383 2.297 1 98.75 360 ILE B CA 1
ATOM 6326 C C . ILE B 1 360 ? -13.805 -4.598 2.762 1 98.75 360 ILE B C 1
ATOM 6328 O O . ILE B 1 360 ? -13.461 -5.469 1.957 1 98.75 360 ILE B O 1
ATOM 6332 N N . ILE B 1 361 ? -13.445 -4.613 4.012 1 98.75 361 ILE B N 1
ATOM 6333 C CA . ILE B 1 361 ? -12.961 -5.805 4.699 1 98.75 361 ILE B CA 1
ATOM 6334 C C . ILE B 1 361 ? -14.07 -6.395 5.562 1 98.75 361 ILE B C 1
ATOM 6336 O O . ILE B 1 361 ? -14.562 -5.742 6.484 1 98.75 361 ILE B O 1
ATOM 6340 N N . ALA B 1 362 ? -14.453 -7.617 5.238 1 98.25 362 ALA B N 1
ATOM 6341 C CA . ALA B 1 362 ? -15.508 -8.289 5.992 1 98.25 362 ALA B CA 1
ATOM 6342 C C . ALA B 1 362 ? -14.945 -9.453 6.809 1 98.25 362 ALA B C 1
ATOM 6344 O O . ALA B 1 362 ? -14.062 -10.18 6.344 1 98.25 362 ALA B O 1
ATOM 6345 N N . LEU B 1 363 ? -15.367 -9.594 8.008 1 97.12 363 LEU B N 1
ATOM 6346 C CA . LEU B 1 363 ? -14.992 -10.75 8.812 1 97.12 363 LEU B CA 1
ATOM 6347 C C . LEU B 1 363 ? -16.047 -11.031 9.875 1 97.12 363 LEU B C 1
ATOM 6349 O O . LEU B 1 363 ? -16.75 -10.117 10.32 1 97.12 363 LEU B O 1
ATOM 6353 N N . ARG B 1 364 ? -16.234 -12.344 10.211 1 97.44 364 ARG B N 1
ATOM 6354 C CA . ARG B 1 364 ? -17.031 -12.695 11.383 1 97.44 364 ARG B CA 1
ATOM 6355 C C . ARG B 1 364 ? -16.422 -12.109 12.656 1 97.44 364 ARG B C 1
ATOM 6357 O O . ARG B 1 364 ? -15.195 -12.055 12.789 1 97.44 364 ARG B O 1
ATOM 6364 N N . SER B 1 365 ? -17.219 -11.742 13.562 1 98.38 365 SER B N 1
ATOM 6365 C CA . SER B 1 365 ? -16.719 -11.055 14.758 1 98.38 365 SER B CA 1
ATOM 6366 C C . SER B 1 365 ? -16.031 -12.031 15.703 1 98.38 365 SER B C 1
ATOM 6368 O O . SER B 1 365 ? -15.336 -11.609 16.641 1 98.38 365 SER B O 1
ATOM 6370 N N . THR B 1 366 ? -16.25 -13.352 15.492 1 97.94 366 THR B N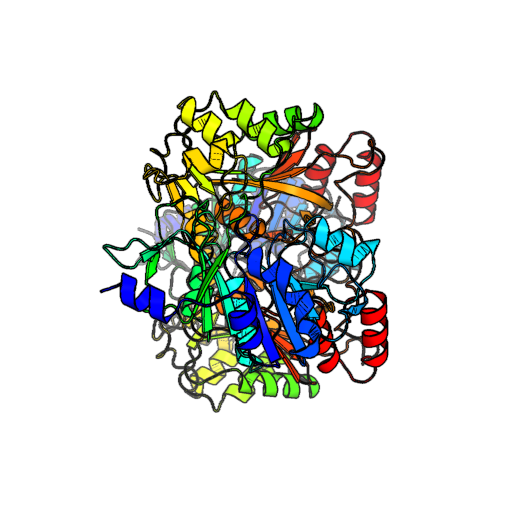 1
ATOM 6371 C CA . THR B 1 366 ? -15.602 -14.352 16.328 1 97.94 366 THR B CA 1
ATOM 6372 C C . THR B 1 366 ? -15.094 -15.516 15.484 1 97.94 366 THR B C 1
ATOM 6374 O O . THR B 1 366 ? -15.5 -15.68 14.336 1 97.94 366 THR B O 1
ATOM 6377 N N . ALA B 1 367 ? -14.141 -16.203 15.992 1 95.25 367 ALA B N 1
ATOM 6378 C CA . ALA B 1 367 ? -13.633 -17.469 15.461 1 95.25 367 ALA B CA 1
ATOM 6379 C C . ALA B 1 367 ? -13.68 -18.562 16.531 1 95.25 367 ALA B C 1
ATOM 6381 O O . ALA B 1 367 ? -13.969 -18.297 17.688 1 95.25 367 ALA B O 1
ATOM 6382 N N . LYS B 1 368 ? -13.469 -19.844 16.141 1 93.81 368 LYS B N 1
ATOM 6383 C CA . LYS B 1 368 ? -13.438 -21.016 17.016 1 93.81 368 LYS B CA 1
ATOM 6384 C C . LYS B 1 368 ? -14.695 -21.094 17.859 1 93.81 368 LYS B C 1
ATOM 6386 O O . LYS B 1 368 ? -14.617 -21.172 19.094 1 93.81 368 LYS B O 1
ATOM 6391 N N . LYS B 1 369 ? -15.859 -21 17.297 1 91.81 369 LYS B N 1
ATOM 6392 C CA . LYS B 1 369 ? -17.172 -21.188 17.891 1 91.81 369 LYS B CA 1
ATOM 6393 C C . LYS B 1 369 ? -17.469 -20.094 18.922 1 91.81 369 LYS B C 1
ATOM 6395 O O . LYS B 1 369 ? -17.938 -20.391 20.031 1 91.81 369 LYS B O 1
ATOM 6400 N N . GLY B 1 370 ? -16.906 -18.938 18.609 1 93.56 370 GLY B N 1
ATOM 6401 C CA . GLY B 1 370 ? -17.281 -17.797 19.422 1 93.56 370 GLY B CA 1
ATOM 6402 C C . GLY B 1 370 ? -16.297 -17.516 20.547 1 93.56 370 GLY B C 1
ATOM 6403 O O . GLY B 1 370 ? -16.484 -16.578 21.328 1 93.56 370 GLY B O 1
ATOM 6404 N N . THR B 1 371 ? -15.195 -18.219 20.656 1 95.88 371 THR B N 1
ATOM 6405 C CA . THR B 1 371 ? -14.344 -18.141 21.828 1 95.88 371 THR B CA 1
ATOM 6406 C C . THR B 1 371 ? -13.211 -17.125 21.609 1 95.88 371 THR B C 1
ATOM 6408 O O . THR B 1 371 ? -12.547 -16.719 22.562 1 95.88 371 THR B O 1
ATOM 6411 N N . ILE B 1 372 ? -13.047 -16.766 20.375 1 97.12 372 ILE B N 1
ATOM 6412 C CA . ILE B 1 372 ? -11.969 -15.836 20.078 1 97.12 372 ILE B CA 1
ATOM 6413 C C . ILE B 1 372 ? -12.523 -14.641 19.281 1 97.12 372 ILE B C 1
ATOM 6415 O O . ILE B 1 372 ? -13.242 -14.82 18.297 1 97.12 372 ILE B O 1
ATOM 6419 N N . SER B 1 373 ? -12.281 -13.461 19.734 1 98.62 373 SER B N 1
ATOM 6420 C CA . SER B 1 373 ? -12.641 -12.266 18.984 1 98.62 373 SER B CA 1
ATOM 6421 C C . SER B 1 373 ? -11.734 -12.086 17.766 1 98.62 373 SER B C 1
ATOM 6423 O O . SER B 1 373 ? -10.531 -12.328 17.844 1 98.62 373 SER B O 1
ATOM 6425 N N . THR B 1 374 ? -12.32 -11.609 16.625 1 98.69 374 THR B N 1
ATOM 6426 C CA . THR B 1 374 ? -11.516 -11.359 15.43 1 98.69 374 THR B CA 1
ATOM 6427 C C . THR B 1 374 ? -11.102 -9.891 15.352 1 98.69 374 THR B C 1
ATOM 6429 O O . THR B 1 374 ? -10.195 -9.539 14.594 1 98.69 374 THR B O 1
ATOM 6432 N N . ILE B 1 375 ? -11.844 -9.055 15.992 1 98.88 375 ILE B N 1
ATOM 6433 C CA . ILE B 1 375 ? -11.344 -7.719 16.312 1 98.88 375 ILE B CA 1
ATOM 6434 C C . ILE B 1 375 ? -10.594 -7.75 17.641 1 98.88 375 ILE B C 1
ATOM 6436 O O . ILE B 1 375 ? -11.148 -8.156 18.656 1 98.88 375 ILE B O 1
ATOM 6440 N N . VAL B 1 376 ? -9.32 -7.391 17.625 1 98.88 376 VAL B N 1
ATOM 6441 C CA . VAL B 1 376 ? -8.461 -7.605 18.781 1 98.88 376 VAL B CA 1
ATOM 6442 C C . VAL B 1 376 ? -7.754 -6.305 19.156 1 98.88 376 VAL B C 1
ATOM 6444 O O . VAL B 1 376 ? -7.578 -5.422 18.312 1 98.88 376 VAL B O 1
ATOM 6447 N N . PRO B 1 377 ? -7.379 -6.195 20.469 1 98.62 377 PRO B N 1
ATOM 6448 C CA . PRO B 1 377 ? -6.605 -5 20.812 1 98.62 377 PRO B CA 1
ATOM 6449 C C . PRO B 1 377 ? -5.293 -4.906 20.031 1 98.62 377 PRO B C 1
ATOM 6451 O O . PRO B 1 377 ? -4.984 -3.857 19.453 1 98.62 377 PRO B O 1
ATOM 6454 N N . LEU B 1 378 ? -4.527 -5.98 20.047 1 98.31 378 LEU B N 1
ATOM 6455 C CA . LEU B 1 378 ? -3.258 -6.121 19.344 1 98.31 378 LEU B CA 1
ATOM 6456 C C . LEU B 1 378 ? -3.215 -7.426 18.547 1 98.31 378 LEU B C 1
ATOM 6458 O O . LEU B 1 378 ? -3.674 -8.461 19.031 1 98.31 378 LEU B O 1
ATOM 6462 N N . LEU B 1 379 ? -2.719 -7.379 17.328 1 98.5 379 LEU B N 1
ATOM 6463 C CA . LEU B 1 379 ? -2.541 -8.586 16.531 1 98.5 379 LEU B CA 1
ATOM 6464 C C . LEU B 1 379 ? -1.415 -9.445 17.094 1 98.5 379 LEU B C 1
ATOM 6466 O O . LEU B 1 379 ? -0.504 -8.938 17.75 1 98.5 379 LEU B O 1
ATOM 6470 N N . PRO B 1 380 ? -1.513 -10.773 16.859 1 97.62 380 PRO B N 1
ATOM 6471 C CA . PRO B 1 380 ? -0.406 -11.625 17.312 1 97.62 380 PRO B CA 1
ATOM 6472 C C . PRO B 1 380 ? 0.947 -11.164 16.781 1 97.62 380 PRO B C 1
ATOM 6474 O O . PRO B 1 380 ? 1.046 -10.727 15.625 1 97.62 380 PRO B O 1
ATOM 6477 N N . GLN B 1 381 ? 1.954 -11.211 17.688 1 97.38 381 GLN B N 1
ATOM 6478 C CA . GLN B 1 381 ? 3.287 -10.781 17.266 1 97.38 381 GLN B CA 1
ATOM 6479 C C . GLN B 1 381 ? 3.768 -11.555 16.047 1 97.38 381 GLN B C 1
ATOM 6481 O O . GLN B 1 381 ? 3.631 -12.773 15.992 1 97.38 381 GLN B O 1
ATOM 6486 N N . GLY B 1 382 ? 4.281 -10.859 15.125 1 96.5 382 GLY B N 1
ATOM 6487 C CA . GLY B 1 382 ? 4.879 -11.469 13.945 1 96.5 382 GLY B CA 1
ATOM 6488 C C . GLY B 1 382 ? 3.9 -11.641 12.797 1 96.5 382 GLY B C 1
ATOM 6489 O O . GLY B 1 382 ? 4.297 -12.008 11.688 1 96.5 382 GLY B O 1
ATOM 6490 N N . ALA B 1 383 ? 2.609 -11.336 13.039 1 97.81 383 ALA B N 1
ATOM 6491 C CA . ALA B 1 383 ? 1.626 -11.43 11.969 1 97.81 383 ALA B CA 1
ATOM 6492 C C . ALA B 1 383 ? 1.92 -10.414 10.859 1 97.81 383 ALA B C 1
ATOM 6494 O O . ALA B 1 383 ? 2.141 -9.234 11.141 1 97.81 383 ALA B O 1
ATOM 6495 N N . PRO B 1 384 ? 2.02 -10.945 9.594 1 98.44 384 PRO B N 1
ATOM 6496 C CA . PRO B 1 384 ? 2.17 -9.977 8.508 1 98.44 384 PRO B CA 1
ATOM 6497 C C . PRO B 1 384 ? 0.91 -9.148 8.281 1 98.44 384 PRO B C 1
ATOM 6499 O O . PRO B 1 384 ? -0.195 -9.695 8.234 1 98.44 384 PRO B O 1
ATOM 6502 N N . ILE B 1 385 ? 1.072 -7.848 8.164 1 98.75 385 ILE B N 1
ATOM 6503 C CA . ILE B 1 385 ? -0.061 -6.961 7.914 1 98.75 385 ILE B CA 1
ATOM 6504 C C . ILE B 1 385 ? -0.393 -6.957 6.422 1 98.75 385 ILE B C 1
ATOM 6506 O O . ILE B 1 385 ? 0.427 -6.547 5.598 1 98.75 385 ILE B O 1
ATOM 6510 N N . THR B 1 386 ? -1.601 -7.395 6.105 1 98.69 386 THR B N 1
ATOM 6511 C CA . THR B 1 386 ? -2.047 -7.504 4.719 1 98.69 386 THR B CA 1
ATOM 6512 C C . THR B 1 386 ? -2.5 -6.148 4.188 1 98.69 386 THR B C 1
ATOM 6514 O O . THR B 1 386 ? -2.111 -5.746 3.088 1 98.69 386 THR B O 1
ATOM 6517 N N . VAL B 1 387 ? -3.357 -5.535 4.926 1 98.75 387 VAL B N 1
ATOM 6518 C CA . VAL B 1 387 ? -3.791 -4.168 4.664 1 98.75 387 VAL B CA 1
ATOM 6519 C C . VAL B 1 387 ? -3.357 -3.258 5.812 1 98.75 387 VAL B C 1
ATOM 6521 O O . VAL B 1 387 ? -3.879 -3.361 6.922 1 98.75 387 VAL B O 1
ATOM 6524 N N . PRO B 1 388 ? -2.371 -2.412 5.547 1 98.69 388 PRO B N 1
ATOM 6525 C CA . PRO B 1 388 ? -1.954 -1.521 6.633 1 98.69 388 PRO B CA 1
ATOM 6526 C C . PRO B 1 388 ? -3.035 -0.515 7.016 1 98.69 388 PRO B C 1
ATOM 6528 O O . PRO B 1 388 ? -3.906 -0.197 6.203 1 98.69 388 PRO B O 1
ATOM 6531 N N . ARG B 1 389 ? -2.955 -0.016 8.227 1 98.69 389 ARG B N 1
ATOM 6532 C CA . ARG B 1 389 ? -4.027 0.802 8.789 1 98.69 389 ARG B CA 1
ATOM 6533 C C . ARG B 1 389 ? -4.211 2.088 7.988 1 98.69 389 ARG B C 1
ATOM 6535 O O . ARG B 1 389 ? -5.312 2.635 7.926 1 98.69 389 ARG B O 1
ATOM 6542 N N . GLN B 1 390 ? -3.178 2.57 7.277 1 98.31 390 GLN B N 1
ATOM 6543 C CA . GLN B 1 390 ? -3.283 3.814 6.523 1 98.31 390 GLN B CA 1
ATOM 6544 C C . GLN B 1 390 ? -3.992 3.594 5.191 1 98.31 390 GLN B C 1
ATOM 6546 O O . GLN B 1 390 ? -4.355 4.551 4.508 1 98.31 390 GLN B O 1
ATOM 6551 N N . ASP B 1 391 ? -4.285 2.311 4.848 1 98.31 391 ASP B N 1
ATOM 6552 C CA . ASP B 1 391 ? -4.977 1.999 3.602 1 98.31 391 ASP B CA 1
ATOM 6553 C C . ASP B 1 391 ? -6.402 1.52 3.871 1 98.31 391 ASP B C 1
ATOM 6555 O O . ASP B 1 391 ? -7.172 1.297 2.936 1 98.31 391 ASP B O 1
ATOM 6559 N N . LEU B 1 392 ? -6.781 1.378 5.098 1 98.75 392 LEU B N 1
ATOM 6560 C CA . LEU B 1 392 ? -8.023 0.691 5.43 1 98.75 392 LEU B CA 1
ATOM 6561 C C . LEU B 1 392 ? -9.219 1.621 5.258 1 98.75 392 LEU B C 1
ATOM 6563 O O . LEU B 1 392 ? -9.164 2.789 5.652 1 98.75 392 LEU B O 1
ATOM 6567 N N . ASP B 1 393 ? -10.312 1.082 4.711 1 98.75 393 ASP B N 1
ATOM 6568 C CA . ASP B 1 393 ? -11.547 1.826 4.469 1 98.75 393 ASP B CA 1
ATOM 6569 C C . ASP B 1 393 ? -12.68 1.308 5.348 1 98.75 393 ASP B C 1
ATOM 6571 O O . ASP B 1 393 ? -12.758 1.644 6.531 1 98.75 393 ASP B O 1
ATOM 6575 N N . TYR B 1 394 ? -13.5 0.395 4.91 1 98.88 394 TYR B N 1
ATOM 6576 C CA . TYR B 1 394 ? -14.625 -0.138 5.676 1 98.88 394 TYR B CA 1
ATOM 6577 C C . TYR B 1 394 ? -14.266 -1.481 6.301 1 98.88 394 TYR B C 1
ATOM 6579 O O . TYR B 1 394 ? -13.594 -2.307 5.676 1 98.88 394 TYR B O 1
ATOM 6587 N N . VAL B 1 395 ? -14.734 -1.668 7.508 1 98.94 395 VAL B N 1
ATOM 6588 C CA . VAL B 1 395 ? -14.773 -2.982 8.141 1 98.94 395 VAL B CA 1
ATOM 6589 C C . VAL B 1 395 ? -16.219 -3.357 8.477 1 98.94 395 VAL B C 1
ATOM 6591 O O . VAL B 1 395 ? -16.969 -2.539 9.016 1 98.94 395 VAL B O 1
ATOM 6594 N N . VAL B 1 396 ? -16.609 -4.566 8.125 1 98.88 396 VAL B N 1
ATOM 6595 C CA . VAL B 1 396 ? -17.984 -4.988 8.352 1 98.88 396 VAL B CA 1
ATOM 6596 C C . VAL B 1 396 ? -18 -6.324 9.086 1 98.88 396 VAL B C 1
ATOM 6598 O O . VAL B 1 396 ? -17.297 -7.258 8.711 1 98.88 396 VAL B O 1
ATOM 6601 N N . THR B 1 397 ? -18.734 -6.445 10.203 1 98.69 397 THR B N 1
ATOM 6602 C CA . THR B 1 397 ? -19.078 -7.695 10.867 1 98.69 397 THR B CA 1
ATOM 6603 C C . THR B 1 397 ? -20.578 -7.895 10.906 1 98.69 397 THR B C 1
ATOM 6605 O O . THR B 1 397 ? -21.328 -7.125 10.305 1 98.69 397 THR B O 1
ATOM 6608 N N . GLU B 1 398 ? -21 -9 11.531 1 98.38 398 GLU B N 1
ATOM 6609 C CA . GLU B 1 398 ? -22.438 -9.242 11.648 1 98.38 398 GLU B CA 1
ATOM 6610 C C . GLU B 1 398 ? -23.078 -8.281 12.633 1 98.38 398 GLU B C 1
ATOM 6612 O O . GLU B 1 398 ? -24.312 -8.266 12.789 1 98.38 398 GLU B O 1
ATOM 6617 N N . TRP B 1 399 ? -22.234 -7.371 13.219 1 98.62 399 TRP B N 1
ATOM 6618 C CA . TRP B 1 399 ? -22.766 -6.441 14.211 1 98.62 399 TRP B CA 1
ATOM 6619 C C . TRP B 1 399 ? -22.781 -5.016 13.664 1 98.62 399 TRP B C 1
ATOM 6621 O O . TRP B 1 399 ? -23.125 -4.074 14.383 1 98.62 399 TRP B O 1
ATOM 6631 N N . GLY B 1 400 ? -22.359 -4.824 12.43 1 98.56 400 GLY B N 1
ATOM 6632 C CA . GLY B 1 400 ? -22.484 -3.496 11.859 1 98.56 400 GLY B CA 1
ATOM 6633 C C . GLY B 1 400 ? -21.359 -3.133 10.922 1 98.56 400 GLY B C 1
ATOM 6634 O O . GLY B 1 400 ? -20.625 -4.012 10.445 1 98.56 400 GLY B O 1
ATOM 6635 N N . VAL B 1 401 ? -21.312 -1.849 10.555 1 98.88 401 VAL B N 1
ATOM 6636 C CA . VAL B 1 401 ? -20.359 -1.286 9.602 1 98.88 401 VAL B CA 1
ATOM 6637 C C . VAL B 1 401 ? -19.516 -0.219 10.289 1 98.88 401 VAL B C 1
ATOM 6639 O O . VAL B 1 401 ? -20.047 0.665 10.969 1 98.88 401 VAL B O 1
ATOM 6642 N N . ALA B 1 402 ? -18.203 -0.349 10.164 1 98.88 402 ALA B N 1
ATOM 6643 C CA . ALA B 1 402 ? -17.281 0.684 10.625 1 98.88 402 ALA B CA 1
ATOM 6644 C C . ALA B 1 402 ? -16.547 1.318 9.453 1 98.88 402 ALA B C 1
ATOM 6646 O O . ALA B 1 402 ? -15.75 0.656 8.781 1 98.88 402 ALA B O 1
ATOM 6647 N N . HIS B 1 403 ? -16.844 2.564 9.133 1 98.81 403 HIS B N 1
ATOM 6648 C CA . HIS B 1 403 ? -16.047 3.346 8.188 1 98.81 403 HIS B CA 1
ATOM 6649 C C . HIS B 1 403 ? -14.891 4.047 8.891 1 98.81 403 HIS B C 1
ATOM 6651 O O . HIS B 1 403 ? -15.109 4.953 9.695 1 98.81 403 HIS B O 1
ATOM 6657 N N . LEU B 1 404 ? -13.664 3.658 8.531 1 98.88 404 LEU B N 1
ATOM 6658 C CA . LEU B 1 404 ? -12.523 4.039 9.352 1 98.88 404 LEU B CA 1
ATOM 6659 C C . LEU B 1 404 ? -11.672 5.086 8.648 1 98.88 404 LEU B C 1
ATOM 6661 O O . LEU B 1 404 ? -10.852 5.758 9.289 1 98.88 404 LEU B O 1
ATOM 6665 N N . ARG B 1 405 ? -11.75 5.25 7.367 1 98.12 405 ARG B N 1
ATOM 6666 C CA . ARG B 1 405 ? -10.898 6.129 6.57 1 98.12 405 ARG B CA 1
ATOM 6667 C C . ARG B 1 405 ? -11.008 7.574 7.047 1 98.12 405 ARG B C 1
ATOM 6669 O O . ARG B 1 405 ? -12.117 8.094 7.223 1 98.12 405 ARG B O 1
ATOM 6676 N N . GLY B 1 406 ? -9.852 8.227 7.258 1 98.38 406 GLY B N 1
ATOM 6677 C CA . GLY B 1 406 ? -9.82 9.625 7.668 1 98.38 406 GLY B CA 1
ATOM 6678 C C . GLY B 1 406 ? -10.016 9.812 9.156 1 98.38 406 GLY B C 1
ATOM 6679 O O . GLY B 1 406 ? -9.898 10.93 9.672 1 98.38 406 GLY B O 1
ATOM 6680 N N . ARG B 1 407 ? -10.266 8.766 9.883 1 98.75 407 ARG B N 1
ATOM 6681 C CA . ARG B 1 407 ? -10.547 8.859 11.312 1 98.75 407 ARG B CA 1
ATOM 6682 C C . ARG B 1 407 ? -9.297 8.562 12.133 1 98.75 407 ARG B C 1
ATOM 6684 O O . ARG B 1 407 ? -8.398 7.867 11.672 1 98.75 407 ARG B O 1
ATOM 6691 N N . SER B 1 408 ? -9.211 9.109 13.312 1 98.56 408 SER B N 1
ATOM 6692 C CA . SER B 1 408 ? -8.07 8.922 14.211 1 98.56 408 SER B CA 1
ATOM 6693 C C . SER B 1 408 ? -8.078 7.527 14.828 1 98.56 408 SER B C 1
ATOM 6695 O O . SER B 1 408 ? -9.07 6.801 14.727 1 98.56 408 SER B O 1
ATOM 6697 N N . ALA B 1 409 ? -6.938 7.18 15.438 1 98.56 409 ALA B N 1
ATOM 6698 C CA . ALA B 1 409 ? -6.805 5.871 16.062 1 98.56 409 ALA B CA 1
ATOM 6699 C C . ALA B 1 409 ? -7.867 5.672 17.141 1 98.56 409 ALA B C 1
ATOM 6701 O O . ALA B 1 409 ? -8.453 4.594 17.25 1 98.56 409 ALA B O 1
ATOM 6702 N N . GLY B 1 410 ? -8.117 6.684 17.969 1 98.5 410 GLY B N 1
ATOM 6703 C CA . GLY B 1 410 ? -9.148 6.578 18.984 1 98.5 410 GLY B CA 1
ATOM 6704 C C . GLY B 1 410 ? -10.539 6.414 18.406 1 98.5 410 GLY B C 1
ATOM 6705 O O . GLY B 1 410 ? -11.328 5.59 18.875 1 98.5 410 GLY B O 1
ATOM 6706 N N . GLU B 1 411 ? -10.859 7.227 17.406 1 98.62 411 GLU B N 1
ATOM 6707 C CA . GLU B 1 411 ? -12.141 7.113 16.719 1 98.62 411 GLU B CA 1
ATOM 6708 C C . GLU B 1 411 ? -12.32 5.727 16.094 1 98.62 411 GLU B C 1
ATOM 6710 O O . GLU B 1 411 ? -13.406 5.145 16.156 1 98.62 411 GLU B O 1
ATOM 6715 N N . ARG B 1 412 ? -11.289 5.223 15.523 1 98.88 412 ARG B N 1
ATOM 6716 C CA . ARG B 1 412 ? -11.305 3.895 14.922 1 98.88 412 ARG B CA 1
ATOM 6717 C C . ARG B 1 412 ? -11.57 2.818 15.969 1 98.88 412 ARG B C 1
ATOM 6719 O O . ARG B 1 412 ? -12.367 1.904 15.734 1 98.88 412 ARG B O 1
ATOM 6726 N N . ALA B 1 413 ? -10.859 2.959 17.062 1 98.88 413 ALA B N 1
ATOM 6727 C CA . ALA B 1 413 ? -11.039 1.987 18.125 1 98.88 413 ALA B CA 1
ATOM 6728 C C . ALA B 1 413 ? -12.492 1.916 18.562 1 98.88 413 ALA B C 1
ATOM 6730 O O . ALA B 1 413 ? -13.055 0.827 18.703 1 98.88 413 ALA B O 1
ATOM 6731 N N . LYS B 1 414 ? -13.094 3.055 18.781 1 98.81 414 LYS B N 1
ATOM 6732 C CA . LYS B 1 414 ? -14.492 3.102 19.219 1 98.81 414 LYS B CA 1
ATOM 6733 C C . LYS B 1 414 ? -15.406 2.451 18.172 1 98.81 414 LYS B C 1
ATOM 6735 O O . LYS B 1 414 ? -16.281 1.668 18.531 1 98.81 414 LYS B O 1
ATOM 6740 N N . LYS B 1 415 ? -15.172 2.766 16.906 1 98.88 415 LYS B N 1
ATOM 6741 C CA . LYS B 1 415 ? -16 2.215 15.836 1 98.88 415 LYS B CA 1
ATOM 6742 C C . LYS B 1 415 ? -15.82 0.706 15.711 1 98.88 415 LYS B C 1
ATOM 6744 O O . LYS B 1 415 ? -16.797 -0.033 15.531 1 98.88 415 LYS B O 1
ATOM 6749 N N . LEU B 1 416 ? -14.602 0.239 15.82 1 98.94 416 LEU B N 1
ATOM 6750 C CA . LEU B 1 416 ? -14.32 -1.188 15.711 1 98.94 416 LEU B CA 1
ATOM 6751 C C . LEU B 1 416 ? -14.922 -1.947 16.891 1 98.94 416 LEU B C 1
ATOM 6753 O O . LEU B 1 416 ? -15.469 -3.037 16.719 1 98.94 416 LEU B O 1
ATOM 6757 N N . ILE B 1 417 ? -14.812 -1.382 18.094 1 98.94 417 ILE B N 1
ATOM 6758 C CA . ILE B 1 417 ? -15.398 -2.004 19.281 1 98.94 417 ILE B CA 1
ATOM 6759 C C . ILE B 1 417 ? -16.906 -2.121 19.094 1 98.94 417 ILE B C 1
ATOM 6761 O O . ILE B 1 417 ? -17.5 -3.146 19.438 1 98.94 417 ILE B O 1
ATOM 6765 N N . SER B 1 418 ? -17.516 -1.153 18.531 1 98.81 418 SER B N 1
ATOM 6766 C CA . SER B 1 418 ? -18.969 -1.117 18.375 1 98.81 418 SER B CA 1
ATOM 6767 C C . SER B 1 418 ? -19.453 -2.229 17.453 1 98.81 418 SER B C 1
ATOM 6769 O O . SER B 1 418 ? -20.609 -2.643 17.531 1 98.81 418 SER B O 1
ATOM 6771 N N . ILE B 1 419 ? -18.609 -2.699 16.531 1 98.88 419 ILE B N 1
ATOM 6772 C CA . ILE B 1 419 ? -19.047 -3.738 15.609 1 98.88 419 ILE B CA 1
ATOM 6773 C C . ILE B 1 419 ? -18.438 -5.078 16.016 1 98.88 419 ILE B C 1
ATOM 6775 O O . ILE B 1 419 ? -18.484 -6.047 15.25 1 98.88 419 ILE B O 1
ATOM 6779 N N . SER B 1 420 ? -17.734 -5.148 17.125 1 98.88 420 SER B N 1
ATOM 6780 C CA . SER B 1 420 ? -17.25 -6.406 17.672 1 98.88 420 SER B CA 1
ATOM 6781 C C . SER B 1 420 ? -18.375 -7.203 18.312 1 98.88 420 SER B C 1
ATOM 6783 O O . SER B 1 420 ? -19.438 -6.656 18.609 1 98.88 420 SER B O 1
ATOM 6785 N N . HIS B 1 421 ? -18.156 -8.531 18.516 1 98.69 421 HIS B N 1
ATOM 6786 C CA . HIS B 1 421 ? -19.109 -9.336 19.266 1 98.69 421 HIS B CA 1
ATOM 6787 C C . HIS B 1 421 ? -19.375 -8.75 20.656 1 98.69 421 HIS B C 1
ATOM 6789 O O . HIS B 1 421 ? -18.422 -8.375 21.359 1 98.69 421 HIS B O 1
ATOM 6795 N N . PRO B 1 422 ? -20.594 -8.688 21.078 1 98.38 422 PRO B N 1
ATOM 6796 C CA . PRO B 1 422 ? -20.938 -8.062 22.359 1 98.38 422 PRO B CA 1
ATOM 6797 C C . PRO B 1 422 ? -20.156 -8.656 23.531 1 98.38 422 PRO B C 1
ATOM 6799 O O . PRO B 1 422 ? -19.781 -7.938 24.453 1 98.38 422 PRO B O 1
ATOM 6802 N N . ASP B 1 423 ? -19.844 -9.914 23.469 1 98.38 423 ASP B N 1
ATOM 6803 C CA . ASP B 1 423 ? -19.172 -10.617 24.547 1 98.38 423 ASP B CA 1
ATOM 6804 C C . ASP B 1 423 ? -17.75 -10.094 24.75 1 98.38 423 ASP B C 1
ATOM 6806 O O . ASP B 1 423 ? -17.141 -10.305 25.812 1 98.38 423 ASP B O 1
ATOM 6810 N N . PHE B 1 424 ? -17.234 -9.43 23.781 1 98.75 424 PHE B N 1
ATOM 6811 C CA . PHE B 1 424 ? -15.82 -9.047 23.859 1 98.75 424 PHE B CA 1
ATOM 6812 C C . PHE B 1 424 ? -15.672 -7.539 23.969 1 98.75 424 PHE B C 1
ATOM 6814 O O . PHE B 1 424 ? -14.562 -7.027 24.141 1 98.75 424 PHE B O 1
ATOM 6821 N N . ARG B 1 425 ? -16.75 -6.746 23.922 1 98.81 425 ARG B N 1
ATOM 6822 C CA . ARG B 1 425 ? -16.688 -5.289 23.828 1 98.81 425 ARG B CA 1
ATOM 6823 C C . ARG B 1 425 ? -16.094 -4.688 25.094 1 98.81 425 ARG B C 1
ATOM 6825 O O . ARG B 1 425 ? -15.281 -3.764 25.031 1 98.81 425 ARG B O 1
ATOM 6832 N N . LYS B 1 426 ? -16.469 -5.184 26.203 1 98.62 426 LYS B N 1
ATOM 6833 C CA . LYS B 1 426 ? -15.969 -4.645 27.469 1 98.62 426 LYS B CA 1
ATOM 6834 C C . LYS B 1 426 ? -14.453 -4.812 27.578 1 98.62 426 LYS B C 1
ATOM 6836 O O . LYS B 1 426 ? -13.742 -3.879 27.953 1 98.62 426 LYS B O 1
ATOM 6841 N N . GLU B 1 427 ? -14.016 -6.008 27.25 1 98.62 427 GLU B N 1
ATOM 6842 C CA . GLU B 1 427 ? -12.586 -6.277 27.281 1 98.62 427 GLU B CA 1
ATOM 6843 C C . GLU B 1 427 ? -11.836 -5.395 26.281 1 98.62 427 GLU B C 1
ATOM 6845 O O . GLU B 1 427 ? -10.773 -4.859 26.594 1 98.62 427 GLU B O 1
ATOM 6850 N N . LEU B 1 428 ? -12.352 -5.262 25.109 1 98.88 428 LEU B N 1
ATOM 6851 C CA . LEU B 1 428 ? -11.734 -4.43 24.078 1 98.88 428 LEU B CA 1
ATOM 6852 C C . LEU B 1 428 ? -11.656 -2.977 24.531 1 98.88 428 LEU B C 1
ATOM 6854 O O . LEU B 1 428 ? -10.656 -2.297 24.297 1 98.88 428 LEU B O 1
ATOM 6858 N N . GLU B 1 429 ? -12.719 -2.514 25.156 1 98.75 429 GLU B N 1
ATOM 6859 C CA . GLU B 1 429 ? -12.75 -1.146 25.672 1 98.75 429 GLU B CA 1
ATOM 6860 C C . GLU B 1 429 ? -11.672 -0.934 26.734 1 98.75 429 GLU B C 1
ATOM 6862 O O . GLU B 1 429 ? -10.977 0.082 26.719 1 98.75 429 GLU B O 1
ATOM 6867 N N . GLN B 1 430 ? -11.539 -1.867 27.625 1 98.75 430 GLN B N 1
ATOM 6868 C CA . GLN B 1 430 ? -10.547 -1.779 28.688 1 98.75 430 GLN B CA 1
ATOM 6869 C C . GLN B 1 430 ? -9.133 -1.755 28.109 1 98.75 430 GLN B C 1
ATOM 6871 O O . GLN B 1 430 ? -8.289 -0.97 28.547 1 98.75 430 GLN B O 1
ATOM 6876 N N . GLU B 1 431 ? -8.906 -2.611 27.141 1 98.62 431 GLU B N 1
ATOM 6877 C CA . GLU B 1 431 ? -7.59 -2.652 26.516 1 98.62 431 GLU B CA 1
ATOM 6878 C C . GLU B 1 431 ? -7.301 -1.362 25.75 1 98.62 431 GLU B C 1
ATOM 6880 O O . GLU B 1 431 ? -6.168 -0.876 25.75 1 98.62 431 GLU B O 1
ATOM 6885 N N . ALA B 1 432 ? -8.289 -0.825 25.078 1 98.25 432 ALA B N 1
ATOM 6886 C CA . ALA B 1 432 ? -8.133 0.437 24.359 1 98.25 432 ALA B CA 1
ATOM 6887 C C . ALA B 1 432 ? -7.738 1.563 25.312 1 98.25 432 ALA B C 1
ATOM 6889 O O . ALA B 1 432 ? -6.898 2.402 24.969 1 98.25 432 ALA B O 1
ATOM 6890 N N . ILE B 1 433 ? -8.383 1.567 26.469 1 97.38 433 ILE B N 1
ATOM 6891 C CA . ILE B 1 433 ? -8.078 2.57 27.484 1 97.38 433 ILE B CA 1
ATOM 6892 C C . ILE B 1 433 ? -6.645 2.387 27.984 1 97.38 433 ILE B C 1
ATOM 6894 O O . ILE B 1 433 ? -5.879 3.352 28.062 1 97.38 433 ILE B O 1
ATOM 6898 N N . LYS B 1 434 ? -6.266 1.146 28.219 1 96.44 434 LYS B N 1
ATOM 6899 C CA . LYS B 1 434 ? -4.918 0.837 28.688 1 96.44 434 LYS B CA 1
ATOM 6900 C C . LYS B 1 434 ? -3.869 1.27 27.672 1 96.44 434 LYS B C 1
ATOM 6902 O O . LYS B 1 434 ? -2.785 1.722 28.047 1 96.44 434 LYS B O 1
ATOM 6907 N N . MET B 1 435 ? -4.195 1.153 26.406 1 95.25 435 MET B N 1
ATOM 6908 C CA . MET B 1 435 ? -3.268 1.485 25.328 1 95.25 435 MET B CA 1
ATOM 6909 C C . MET B 1 435 ? -3.268 2.986 25.062 1 95.25 435 MET B C 1
ATOM 6911 O O . MET B 1 435 ? -2.465 3.475 24.266 1 95.25 435 MET B O 1
ATOM 6915 N N . GLY B 1 436 ? -4.16 3.725 25.656 1 94.31 436 GLY B N 1
ATOM 6916 C CA . GLY B 1 436 ? -4.246 5.164 25.453 1 94.31 436 GLY B CA 1
ATOM 6917 C C . GLY B 1 436 ? -4.949 5.555 24.172 1 94.31 436 GLY B C 1
ATOM 6918 O O . GLY B 1 436 ? -4.738 6.652 23.656 1 94.31 436 GLY B O 1
ATOM 6919 N N . LEU B 1 437 ? -5.699 4.652 23.594 1 95.25 437 LEU B N 1
ATOM 6920 C CA . LEU B 1 437 ? -6.453 4.945 22.375 1 95.25 437 LEU B CA 1
ATOM 6921 C C . LEU B 1 437 ? -7.715 5.738 22.703 1 95.25 437 LEU B C 1
ATOM 6923 O O . LEU B 1 437 ? -8.148 6.574 21.906 1 95.25 437 LEU B O 1
ATOM 6927 N N . ILE B 1 438 ? -8.398 5.301 23.859 1 94.81 438 ILE B N 1
ATOM 6928 C CA . ILE B 1 438 ? -9.609 6 24.266 1 94.81 438 ILE B CA 1
ATOM 6929 C C . ILE B 1 438 ? -9.547 6.316 25.75 1 94.81 438 ILE B C 1
ATOM 6931 O O . ILE B 1 438 ? -8.82 5.668 26.5 1 94.81 438 ILE B O 1
#

Nearest PDB structures (foldseek):
  4n8i-assembly1_A  TM=9.403E-01  e=1.947E-48  Yersinia pestis
  3qdq-assembly1_A  TM=9.350E-01  e=5.160E-48  Clostridium aminobutyricum
  4n8h-assembly2_B  TM=9.268E-01  e=3.824E-47  Yersinia pestis
  2oas-assembly1_A  TM=9.448E-01  e=5.405E-44  Shewanella oneidensis MR-1
  3eh7-assembly1_A-2  TM=9.267E-01  e=4.993E-45  Porphyromonas gingivalis

InterPro domains:
  IPR003702 Acetyl-CoA hydrolase/transferase, N-terminal [PF02550] (130-187)
  IPR026888 Acetyl-CoA hydrolase/transferase, C-terminal domain [PF13336] (279-432)
  IPR037171 NagB/RpiA transferase-like [SSF100950] (2-230)
  IPR037171 NagB/RpiA transferase-like [SSF100950] (196-436)
  IPR038460 Acetyl-CoA hydrolase/transferase, C-terminal domain superfamily [G3DSA:3.40.1080.20] (299-437)
  IPR046433 Acetyl-CoA hydrolase/transferase [PTHR21432] (7-433)

Sequence (876 aa):
MWKEKYKQKLMSIDDAILNLPKRVSVVVSMAAAEAQGFLKSIHKFKDHFEKIKVITCLDTGYYEFFLNKEYEGTFELHTWFYSDPTRKSKHEDKLKILDYIPNNLHMAGLDKVMAEKEEGNTLVFWGTSTPMREKTGYFNLGISNVYEKDLAENADIVIMEVNEKMPYVHGDTEWHINNVNVVVESNWEIPEIAISEPKEEEKKIAQYIADIIKDGSTLQIGIGGIPNAVAKLLETKKDLGIHTEMLTESMIDLFEKGVITNMKKTLWKGKFVIAFALGTKRMYEFIDDNPGILELRGRFVNDPYVVCQNDNMVSLNTAISVDLTGQVVSEAIGTKQFSGTGGQLDTHRGAIKSKNGKGIIALRSTAKKGTISTIVPLLPQGAPITVPRQDLDYVVTEWGVAHLRGRSAGERAKKLISISHPDFRKELEQEAIKMGLIMWKEKYKQKLMSIDDAILNLPKRVSVVVSMAAAEAQGFLKSIHKFKDHFEKIKVITCLDTGYYEFFLNKEYEGTFELHTWFYSDPTRKSKHEDKLKILDYIPNNLHMAGLDKVMAEKEEGNTLVFWGTSTPMREKTGYFNLGISNVYEKDLAENADIVIMEVNEKMPYVHGDTEWHINNVNVVVESNWEIPEIAISEPKEEEKKIAQYIADIIKDGSTLQIGIGGIPNAVAKLLETKKDLGIHTEMLTESMIDLFEKGVITNMKKTLWKGKFVIAFALGTKRMYEFIDDNPGILELRGRFVNDPYVVCQNDNMVSLNTAISVDLTGQVVSEAIGTKQFSGTGGQLDTHRGAIKSKNGKGIIALRSTAKKGTISTIVPLLPQGAPITVPRQDLDYVVTEWGVAHLRGRSAGERAKKLISISHPDFRKELEQEAIKMGLI

Organism: Petrotoga mobilis (strain DSM 10674 / SJ95) (NCBI:txid403833)

Secondary structure (DSSP, 8-state):
-HHHHHHHHB--HHHHHHTS-SEEEEEE--GGGS-HHHHHHGGGGGGG-SEEEEEESS--S--HHHHSGGGBTTEEEEESS--HHHHIIIIIS--S-EEE----HHHHHHHHHHHHHHTT--EEEEEEEPPPBTTTTEEE-TTB-SSHHHHHHH-SEEEEEE-TTPPP--BS-EEEGGG-SEEEE---PPP--PPPPPPHHHHHHHHHHHHH--TT-EEEE-SSHHHHHHHHHGGG--SBEEB-SEE-HHHHHHHHTTSB--TT-SSSTT-EEESEE---HHHHHHHTT-TTEEE--HHHHT-HHHHTTSTTEEEEEE-SEEETT--EE-SEETTEE-S--TTHHHHHHHHHHSTT-EEEEE--SEETTTTEESEESSPPTTPPPSB-GGG--EEEETTEEEE-TT--HHHHHHHHHHTS-HHHHHHHHHHHHHTT--/-HHHHHHHHB--HHHHHHTS-SEEEEEE--GGGS-HHHHHHGGGGGGG-SEEEEEESS--S--HHHHSGGGBTTEEEEESS--HHHHIIIIIS--S-EEE----HHHHHHHHHHHHHHTT--EEEEEEEPPPBTTTTEEE-TTB-SSHHHHHHH-SEEEEEE-TTPPP--BS-EEEGGG-SEEEE---PPP--PPPPPPHHHHHHHHHHHHH--TT-EEEE-SSHHHHHHHHHGGG--SBEEB-SEE-HHHHHHHHTTSB--TT-SSSTT-EEESEE---HHHHHHHTT-TTEEE--HHHHS-HHHHTTSTTEEEEEE-SEEETT--EE-SEETTEE-S--TTHHHHHHHHHHSTT-EEEEE--SEETTTTEESEESSPPTTPPPSB-GGG--EEEETTEEEE-TT--HHHHHHHHHHTS-HHHHHHHHHHHHHTT--

Radius of gyration: 28.1 Å; Cα contacts (8 Å, |Δi|>4): 2314; chains: 2; bounding box: 63×86×74 Å

Solvent-accessible surface area (backbone atoms only — not comparable to full-atom values): 41911 Å² total; per-residue (Å²): 113,41,58,60,54,49,57,72,30,48,46,53,64,67,57,55,59,70,69,49,64,39,59,33,36,37,38,39,27,43,33,56,39,35,36,56,62,56,55,68,44,53,53,80,46,54,86,66,37,69,31,37,36,37,36,42,32,34,53,75,64,85,40,61,46,61,68,38,73,86,32,50,84,35,38,36,37,39,27,47,24,44,25,70,48,52,43,40,19,43,68,71,65,58,41,89,28,64,38,48,27,59,34,37,41,35,48,40,43,63,32,31,53,52,36,40,52,74,70,66,50,48,37,31,21,39,32,28,20,19,61,62,38,60,91,76,26,33,27,26,37,25,54,39,22,43,36,47,59,62,35,51,74,66,34,77,40,28,33,40,35,27,16,78,72,41,38,45,40,37,63,66,29,70,46,49,58,89,74,45,64,34,34,29,79,43,79,62,83,72,59,65,52,85,84,67,79,51,51,72,61,28,43,46,28,15,51,60,50,40,69,70,56,56,67,35,22,23,36,25,56,56,80,56,37,44,41,48,30,25,48,64,62,41,64,81,42,44,34,23,19,43,55,22,55,51,46,50,66,56,58,54,55,35,33,78,70,57,18,37,51,11,66,55,35,68,58,63,58,50,29,40,39,24,11,29,48,61,30,43,72,69,50,49,57,61,45,35,72,25,83,51,36,31,35,30,42,13,51,51,53,31,23,32,79,51,40,21,53,24,45,32,13,36,20,44,41,68,46,63,34,30,24,34,63,41,38,26,24,54,24,41,60,31,73,46,74,57,37,38,50,37,49,51,50,31,39,30,50,4,8,53,69,7,59,78,25,40,17,35,39,36,37,62,31,44,40,84,92,65,75,35,66,19,60,32,71,56,55,57,56,48,42,60,54,49,40,36,36,49,69,41,39,33,42,34,19,56,56,39,77,28,81,37,45,43,35,30,34,31,58,28,29,53,40,48,43,65,24,32,43,77,92,48,31,66,60,43,50,52,47,33,38,74,70,64,44,91,114,42,57,59,54,48,59,72,29,48,47,53,63,68,56,53,59,70,68,49,64,39,58,32,37,38,37,39,26,44,33,54,40,35,34,54,64,56,56,69,46,54,54,82,46,54,87,66,37,68,30,37,37,36,36,43,33,33,53,75,63,83,40,61,47,64,66,38,76,86,30,49,84,36,39,35,37,39,28,47,24,44,27,71,47,50,42,41,20,44,70,72,64,58,42,89,28,64,38,48,28,60,34,38,40,35,47,42,42,65,32,30,52,50,37,40,52,73,71,68,48,48,38,31,22,38,31,30,22,19,62,62,37,61,90,77,26,34,26,26,36,24,54,40,22,42,36,45,59,63,36,50,75,66,35,79,38,27,34,40,36,27,16,78,72,42,38,45,39,36,64,65,30,71,45,48,58,90,74,46,65,33,33,28,78,43,79,62,81,71,58,64,53,86,84,68,80,52,50,73,60,28,43,47,28,14,50,60,50,39,70,71,56,55,68,35,23,22,37,24,56,55,79,56,37,44,42,48,29,26,48,63,60,41,64,81,42,45,35,24,19,42,55,23,56,48,48,50,65,56,58,53,55,34,34,77,69,58,18,37,53,11,65,53,34,67,57,63,60,50,28,40,38,23,11,28,48,60,31,42,71,67,51,48,56,61,45,36,71,26,83,52,36,30,33,30,41,12,52,52,52,30,23,33,78,50,40,21,53,24,45,33,13,35,19,43,41,68,46,62,35,32,24,35,64,40,39,26,24,54,23,42,60,32,72,46,76,57,37,38,49,39,48,51,50,29,38,31,50,3,8,54,69,7,58,78,26,40,19,37,39,36,36,62,30,44,40,84,90,67,76,35,67,20,61,32,71,56,57,57,55,49,41,59,55,50,39,37,36,48,69,40,39,32,40,33,17,57,58,39,77,29,80,36,45,44,37,30,35,31,59,28,29,56,40,49,43,65,24,32,42,76,91,48,31,67,61,44,50,52,47,32,40,73,71,65,45,91

Foldseek 3Di:
DLVVLQVVQEDALVVVLLPDALFAEEEEFEDLFGQCRNQQCNLVPLVSHQAYEYEYEHDDDQHDCQQDQVNPNRAAYEYQKDDDNNCCSCPVVVHPRYDYDADALLCVQVVVLVVCVVVVHQYEYEAEWEDADPVFQKTFRAFAFANRVVSLVRGPAYEYEYENLGFHFAAPGIDGSVSHNHYYYDYDDRDADDADEADPQLLLLLVQVLVLAAALAEEEADGDRNSLSVLVSLLPHAAYHYQYAEDEPSVVVSVVSRRHQQQSWQPPRRAHEYRGYHHDPVVSVCRHVPPRYHHYYSNQSLALVNLQSTANYEYEDEFQAAELQGFTFRAAQAQGGRIHLYSLQSNLQSQVNHHNGFREYEYEQAPDVRPGGRYHNDGHHRGDGSHGSQSDAWYTGSQHIAGPHPHGSLSSNVRSLNSHDPVCSVVSVVSCVVVVSD/DLVVLQVVQEDALVVVLLPDDLFAEEEEFEDLFGQCRNQQCNLVCLVSHQAYEYEYEHDDDQHDCQQDQVNPNRAAYEYQKDDDNNCCSCPVVVHPRYDYDADALLCVQVVVLVVCVVVVHQYEYEAEWEDADPVFQKTFRAFAFANRVVSLVRGPAYEYEYENLGFHFAAPGIDGSVSHNHYYYDYDDRDADDADEADPQLLLLLVQVLVLAAALAEEEADGDRNSLSVLVSLLPHAAYHYQYAEDEPSVVVSVVSRRHQQQSWQPPRRAHEYRGYHHDPVVSVCRHVPPRYHHYYSNQSLALVNLQSTANYEYEDEFQAAELQGFTFRAAQAQGGRIHLYSLQSNLQSQVNHHNGFYEYEYEQAPPVRPGGRYHNDGHHRGDGSHGSQSDAWYTGSQHIAGPHPHGSLSSNVRSLNSHDPVCSVVSVVSCVVVVSD